Protein 1O75 (pdb70)

Secondary structure (DSSP, 8-state):
-EEEEEEEEEHHHHHHHHHT--TGGG------SSSS-EEEE--SHHHHHHTTTEEEEEEEEEEEEEEEEE-TTS-EEEEEEEEEEEEEEEEE-EEEEEE-TTSPEEEEE-TTSB-PPTT-SEEEETTEEEEEEEEEEEEEEEEEEEEEGGGHHHHHHHH--EE-TT--TT-TTBEEEEETTEEPPPBP-----TT-EEEEEEESS---STT-SEEEEEEEEETTSPPPPHHHHHHHHTTEEEEEEEE-TT-TTS-S--EEE---BTTTEE--SSSS-EEEEEE-TTSGGGTT--SEEEEEEEEETTS--EEEEEEEPPPP-S--EEEEEEEEEEEESS-TTTTTTEEEEEEETTS--SEEEEEE-SEEEEEEEEE-TT-EEEEEEE-SSS--EEEEEE-/-EEEEEEEEEHHHHHHHHHT--TGGG----TT----SSSS-EEEE--SHHHHHHTTTEEEEEEEEEEEEEEEEE-TTS-EEEEEEEEEEEEEEEEE-EEEEEE-TTSPEEEEE-TTSB-PPTT--EEEETTEEEEEEEEEEEEEEEEEEEEEGGGHHHHHHHS--EE-TT--TT-TTBEEEEETTEEPPPBP-----TT-EEEEEEEEESSSSTT-SEEEEEEEEETTSPPPPHHHHHHHHTTEEEEEEEE-TT-TTS-S--EEE---BTTTEE--SSSS-EEEEEE-TTSGGGTT--SEEEEEEEEETTS--EEEEEEEPPP--S--EEEEETTEEEEESS-SGGGTT-EEEEEETTS-EEEEEEE--SEEEE-SS---TT--EEEEEE-SSS--EEEEE-

Structure (mmCIF, N/CA/C/O backbone):
data_1O75
#
_entry.id   1O75
#
_cell.length_a   128.931
_cell.length_b   128.931
_cell.length_c   151.161
_cell.angle_alpha   90.00
_cell.angle_beta   90.00
_cell.angle_gamma   120.00
#
_symmetry.space_group_name_H-M   'P 32 2 1'
#
loop_
_entity.id
_entity.type
_entity.pdbx_description
1 polymer '47 KDA MEMBRANE ANTIGEN'
2 branched 2,3-di-O-sulfo-alpha-D-glucopyranose-(1-6)-2,3-di-O-sulfo-alpha-D-glucopyranose
3 non-polymer XENON
4 water water
#
loop_
_atom_site.group_PDB
_atom_site.id
_atom_site.type_symbol
_atom_site.label_atom_id
_atom_site.label_alt_id
_atom_site.label_comp_id
_atom_site.label_asym_id
_atom_site.label_entity_id
_atom_site.label_seq_id
_atom_site.pdbx_PDB_ins_code
_atom_site.Cartn_x
_atom_site.Cartn_y
_atom_site.Cartn_z
_atom_site.occupancy
_atom_site.B_iso_or_equiv
_atom_site.auth_seq_id
_atom_site.auth_comp_id
_atom_site.auth_asym_id
_atom_site.auth_atom_id
_atom_site.pdbx_PDB_model_num
ATOM 1 N N . GLU A 1 7 ? 85.815 46.404 -13.538 1.00 63.08 7 GLU A N 1
ATOM 2 C CA . GLU A 1 7 ? 85.922 45.891 -12.142 1.00 62.86 7 GLU A CA 1
ATOM 3 C C . GLU A 1 7 ? 86.578 46.904 -11.189 1.00 60.81 7 GLU A C 1
ATOM 4 O O . GLU A 1 7 ? 86.325 48.114 -11.296 1.00 61.47 7 GLU A O 1
ATOM 10 N N . THR A 1 8 ? 87.404 46.415 -10.262 1.00 56.29 8 THR A N 1
ATOM 11 C CA . THR A 1 8 ? 88.064 47.288 -9.282 1.00 52.94 8 THR A CA 1
ATOM 12 C C . THR A 1 8 ? 89.503 46.869 -8.997 1.00 49.72 8 THR A C 1
ATOM 13 O O . THR A 1 8 ? 89.771 45.691 -8.776 1.00 48.77 8 THR A O 1
ATOM 17 N N . SER A 1 9 ? 90.428 47.827 -9.010 1.00 47.31 9 SER A N 1
ATOM 18 C CA . SER A 1 9 ? 91.817 47.496 -8.709 1.00 47.30 9 SER A CA 1
ATOM 19 C C . SER A 1 9 ? 92.230 48.072 -7.344 1.00 45.53 9 SER A C 1
ATOM 20 O O . SER A 1 9 ? 91.695 49.090 -6.889 1.00 44.14 9 SER A O 1
ATOM 23 N N . TYR A 1 10 ? 93.174 47.399 -6.697 1.00 43.33 10 TYR A N 1
ATOM 24 C CA . TYR A 1 10 ? 93.649 47.792 -5.376 1.00 41.92 10 TYR A CA 1
ATOM 25 C C . TYR A 1 10 ? 95.152 48.038 -5.328 1.00 40.83 10 TYR A C 1
ATOM 26 O O . TYR A 1 10 ? 95.934 47.297 -5.936 1.00 40.09 10 TYR A O 1
ATOM 35 N N . GLY A 1 11 ? 95.543 49.064 -4.580 1.00 36.72 11 GLY A N 1
ATOM 36 C CA . GLY A 1 11 ? 96.949 49.387 -4.430 1.00 36.48 11 GLY A CA 1
ATOM 37 C C . GLY A 1 11 ? 97.161 50.613 -3.563 1.00 35.82 11 GLY A C 1
ATOM 38 O O . GLY A 1 11 ? 96.362 50.895 -2.655 1.00 35.51 11 GLY A O 1
ATOM 39 N N . TYR A 1 12 ? 98.242 51.337 -3.840 1.00 34.65 12 TYR A N 1
ATOM 40 C CA . TYR A 1 12 ? 98.585 52.540 -3.104 1.00 34.26 12 TYR A CA 1
ATOM 41 C C . TYR A 1 12 ? 98.616 53.736 -4.019 1.00 33.46 12 TYR A C 1
ATOM 42 O O . TYR A 1 12 ? 99.006 53.640 -5.184 1.00 35.97 12 TYR A O 1
ATOM 51 N N . ALA A 1 13 ? 98.220 54.874 -3.474 1.00 33.12 13 ALA A N 1
ATOM 52 C CA . ALA A 1 13 ? 98.183 56.125 -4.206 1.00 33.63 13 ALA A CA 1
ATOM 53 C C . ALA A 1 13 ? 98.715 57.211 -3.310 1.00 32.44 13 ALA A C 1
ATOM 54 O O . ALA A 1 13 ? 98.678 57.109 -2.078 1.00 30.24 13 ALA A O 1
ATOM 56 N N . THR A 1 14 ? 99.185 58.272 -3.944 1.00 33.18 14 THR A N 1
ATOM 57 C CA . THR A 1 14 ? 99.745 59.408 -3.243 1.00 31.48 14 THR A CA 1
ATOM 58 C C . THR A 1 14 ? 98.689 60.492 -3.202 1.00 32.84 14 THR A C 1
ATOM 59 O O . THR A 1 14 ? 98.219 60.929 -4.244 1.00 32.51 14 THR A O 1
ATOM 63 N N . LEU A 1 15 ? 98.302 60.898 -1.992 1.00 31.11 15 LEU A N 1
ATOM 64 C CA . LEU A 1 15 ? 97.306 61.943 -1.813 1.00 32.03 15 LEU A CA 1
ATOM 65 C C . LEU A 1 15 ? 97.864 63.080 -0.966 1.00 31.44 15 LEU A C 1
ATOM 66 O O . LEU A 1 15 ? 98.596 62.851 0.002 1.00 32.58 15 LEU A O 1
ATOM 71 N N . SER A 1 16 ? 97.489 64.301 -1.307 1.00 29.42 16 SER A N 1
ATOM 72 C CA . SER A 1 16 ? 97.896 65.446 -0.538 1.00 30.66 16 SER A CA 1
ATOM 73 C C . SER A 1 16 ? 97.118 65.358 0.776 1.00 31.93 16 SER A C 1
ATOM 74 O O . SER A 1 16 ? 96.179 64.554 0.900 1.00 27.68 16 SER A O 1
ATOM 77 N N . TYR A 1 17 ? 97.501 66.189 1.742 1.00 30.49 17 TYR A N 1
ATOM 78 C CA . TYR A 1 17 ? 96.821 66.210 3.021 1.00 31.35 17 TYR A CA 1
ATOM 79 C C . TYR A 1 17 ? 95.345 66.565 2.824 1.00 31.93 17 TYR A C 1
ATOM 80 O O . TYR A 1 17 ? 94.482 65.961 3.459 1.00 33.29 17 TYR A O 1
ATOM 89 N N . ALA A 1 18 ? 95.066 67.534 1.952 1.00 30.18 18 ALA A N 1
ATOM 90 C CA . ALA A 1 18 ? 93.687 67.946 1.680 1.00 30.02 18 ALA A CA 1
ATOM 91 C C . ALA A 1 18 ? 92.890 66.837 0.969 1.00 30.86 18 ALA A C 1
ATOM 92 O O . ALA A 1 18 ? 91.713 66.600 1.296 1.00 31.62 18 ALA A O 1
ATOM 94 N N . ASP A 1 19 ? 93.509 66.138 0.022 1.00 30.27 19 ASP A N 1
ATOM 95 C CA . ASP A 1 19 ? 92.805 65.053 -0.656 1.00 31.98 19 ASP A CA 1
ATOM 96 C C . ASP A 1 19 ? 92.517 63.898 0.307 1.00 33.77 19 ASP A C 1
ATOM 97 O O . ASP A 1 19 ? 91.513 63.181 0.161 1.00 32.99 19 ASP A O 1
ATOM 102 N N . TYR A 1 20 ? 93.404 63.699 1.284 1.00 30.09 20 TYR A N 1
ATOM 103 C CA . TYR A 1 20 ? 93.209 62.614 2.226 1.00 28.49 20 TYR A CA 1
ATOM 104 C C . TYR A 1 20 ? 92.106 62.946 3.228 1.00 27.81 20 TYR A C 1
ATOM 105 O O . TYR A 1 20 ? 91.240 62.117 3.515 1.00 28.68 20 TYR A O 1
ATOM 114 N N . TRP A 1 21 ? 92.147 64.152 3.772 1.00 27.57 21 TRP A N 1
ATOM 115 C CA . TRP A 1 21 ? 91.174 64.515 4.784 1.00 28.07 21 TRP A CA 1
ATOM 116 C C . TRP A 1 21 ? 89.787 64.925 4.301 1.00 28.63 21 TRP A C 1
ATOM 117 O O . TRP A 1 21 ? 88.852 64.903 5.091 1.00 28.15 21 TRP A O 1
ATOM 128 N N . ALA A 1 22 ? 89.643 65.248 3.018 1.00 28.69 22 ALA A N 1
ATOM 129 C CA . ALA A 1 22 ? 88.343 65.678 2.499 1.00 31.26 22 ALA A CA 1
ATOM 130 C C . ALA A 1 22 ? 87.264 64.649 2.817 1.00 31.90 22 ALA A C 1
ATOM 131 O O . ALA A 1 22 ? 86.218 64.984 3.373 1.00 31.68 22 ALA A O 1
ATOM 133 N N . GLY A 1 23 ? 87.535 63.401 2.445 1.00 32.21 23 GLY A N 1
ATOM 134 C CA . GLY A 1 23 ? 86.597 62.323 2.687 1.00 31.85 23 GLY A CA 1
ATOM 135 C C . GLY A 1 23 ? 86.440 62.022 4.167 1.00 33.47 23 GLY A C 1
ATOM 136 O O . GLY A 1 23 ? 85.336 61.696 4.631 1.00 33.45 23 GLY A O 1
ATOM 137 N N . GLU A 1 24 ? 87.529 62.122 4.923 1.00 29.91 24 GLU A N 1
ATOM 138 C CA . GLU A 1 24 ? 87.452 61.830 6.355 1.00 29.88 24 GLU A CA 1
ATOM 139 C C . GLU A 1 24 ? 86.577 62.817 7.115 1.00 29.32 24 GLU A C 1
ATOM 140 O O . GLU A 1 24 ? 85.924 62.440 8.082 1.00 29.64 24 GLU A O 1
ATOM 146 N N . LEU A 1 25 ? 86.574 64.072 6.677 1.00 28.60 25 LEU A N 1
ATOM 147 C CA . LEU A 1 25 ? 85.817 65.127 7.348 1.00 28.50 25 LEU A CA 1
ATOM 148 C C . LEU A 1 25 ? 84.521 65.511 6.602 1.00 29.00 25 LEU A C 1
ATOM 149 O O . LEU A 1 25 ? 83.810 66.427 7.016 1.00 29.38 25 LEU A O 1
ATOM 154 N N . GLY A 1 26 ? 84.225 64.813 5.510 1.00 28.42 26 GLY A N 1
ATOM 155 C CA . GLY A 1 26 ? 83.033 65.135 4.747 1.00 32.82 26 GLY A CA 1
ATOM 156 C C . GLY A 1 26 ? 83.060 66.564 4.237 1.00 34.27 26 GLY A C 1
ATOM 157 O O . GLY A 1 26 ? 82.069 67.303 4.330 1.00 32.90 26 GLY A O 1
ATOM 158 N N . GLN A 1 27 ? 84.215 66.971 3.720 1.00 34.14 27 GLN A N 1
ATOM 159 C CA . GLN A 1 27 ? 84.375 68.307 3.170 1.00 34.06 27 GLN A CA 1
ATOM 160 C C . GLN A 1 27 ? 84.878 68.100 1.744 1.00 34.85 27 GLN A C 1
ATOM 161 O O . GLN A 1 27 ? 84.766 67.003 1.204 1.00 36.68 27 GLN A O 1
ATOM 167 N N . SER A 1 28 ? 85.420 69.147 1.139 1.00 34.67 28 SER A N 1
ATOM 168 C CA . SER A 1 28 ? 85.971 69.065 -0.221 1.00 35.80 28 SER A CA 1
ATOM 169 C C . SER A 1 28 ? 87.441 69.489 -0.138 1.00 36.78 28 SER A C 1
ATOM 170 O O . SER A 1 28 ? 87.845 70.204 0.783 1.00 34.02 28 SER A O 1
ATOM 173 N N . ARG A 1 29 ? 88.233 69.057 -1.110 1.00 37.33 29 ARG A N 1
ATOM 174 C CA . ARG A 1 29 ? 89.637 69.423 -1.124 1.00 38.97 29 ARG A CA 1
ATOM 175 C C . ARG A 1 29 ? 89.768 70.944 -1.053 1.00 37.73 29 ARG A C 1
ATOM 176 O O . ARG A 1 29 ? 90.491 71.480 -0.222 1.00 37.40 29 ARG A O 1
ATOM 184 N N . ASP A 1 30 ? 89.038 71.647 -1.904 1.00 38.50 30 ASP A N 1
ATOM 185 C CA . ASP A 1 30 ? 89.124 73.100 -1.929 1.00 40.98 30 ASP A CA 1
ATOM 186 C C . ASP A 1 30 ? 88.841 73.772 -0.589 1.00 40.76 30 ASP A C 1
ATOM 187 O O . ASP A 1 30 ? 89.463 74.778 -0.244 1.00 40.76 30 ASP A O 1
ATOM 192 N N . VAL A 1 31 ? 87.906 73.232 0.181 1.00 38.92 31 VAL A N 1
ATOM 193 C CA . VAL A 1 31 ? 87.607 73.831 1.480 1.00 39.55 31 VAL A CA 1
ATOM 194 C C . VAL A 1 31 ? 88.769 73.616 2.452 1.00 38.47 31 VAL A C 1
ATOM 195 O O . VAL A 1 31 ? 89.012 74.440 3.333 1.00 40.29 31 VAL A O 1
ATOM 199 N N . LEU A 1 32 ? 89.486 72.508 2.285 1.00 35.21 32 LEU A N 1
ATOM 200 C CA . LEU A 1 32 ? 90.619 72.190 3.163 1.00 36.65 32 LEU A CA 1
ATOM 201 C C . LEU A 1 32 ? 91.957 72.857 2.756 1.00 39.99 32 LEU A C 1
ATOM 202 O O . LEU A 1 32 ? 92.985 72.649 3.410 1.00 38.68 32 LEU A O 1
ATOM 207 N N . LEU A 1 33 ? 91.940 73.633 1.673 1.00 43.66 33 LEU A N 1
ATOM 208 C CA . LEU A 1 33 ? 93.132 74.365 1.217 1.00 48.53 33 LEU A CA 1
ATOM 209 C C . LEU A 1 33 ? 92.890 75.849 1.489 1.00 51.77 33 LEU A C 1
ATOM 210 O O . LEU A 1 33 ? 92.015 76.454 0.878 1.00 55.68 33 LEU A O 1
ATOM 215 N N . ALA A 1 34 ? 93.646 76.448 2.399 1.00 54.87 34 ALA A N 1
ATOM 216 C CA . ALA A 1 34 ? 93.445 77.869 2.695 1.00 57.40 34 ALA A CA 1
ATOM 217 C C . ALA A 1 34 ? 94.496 78.442 3.645 1.00 58.91 34 ALA A C 1
ATOM 218 O O . ALA A 1 34 ? 95.618 77.937 3.732 1.00 61.19 34 ALA A O 1
ATOM 220 N N . ASP A 1 44 ? 106.620 81.180 11.034 1.00 74.02 44 ASP A N 1
ATOM 221 C CA . ASP A 1 44 ? 107.352 79.936 11.272 1.00 74.73 44 ASP A CA 1
ATOM 222 C C . ASP A 1 44 ? 106.385 78.788 11.574 1.00 73.15 44 ASP A C 1
ATOM 223 O O . ASP A 1 44 ? 106.684 77.610 11.339 1.00 74.49 44 ASP A O 1
ATOM 228 N N . LEU A 1 45 ? 105.223 79.153 12.097 1.00 70.70 45 LEU A N 1
ATOM 229 C CA . LEU A 1 45 ? 104.200 78.190 12.466 1.00 68.44 45 LEU A CA 1
ATOM 230 C C . LEU A 1 45 ? 103.228 77.949 11.305 1.00 66.16 45 LEU A C 1
ATOM 231 O O . LEU A 1 45 ? 103.075 78.800 10.423 1.00 66.20 45 LEU A O 1
ATOM 236 N N A ASP A 1 46 ? 102.586 76.779 11.304 0.54 64.72 46 ASP A N 1
ATOM 237 N N B ASP A 1 46 ? 102.581 76.788 11.324 0.46 64.71 46 ASP A N 1
ATOM 238 C CA A ASP A 1 46 ? 101.624 76.406 10.262 0.54 61.92 46 ASP A CA 1
ATOM 239 C CA B ASP A 1 46 ? 101.630 76.397 10.290 0.46 62.05 46 ASP A CA 1
ATOM 240 C C A ASP A 1 46 ? 100.223 76.373 10.860 0.54 60.36 46 ASP A C 1
ATOM 241 C C B ASP A 1 46 ? 100.224 76.370 10.878 0.46 60.45 46 ASP A C 1
ATOM 242 O O A ASP A 1 46 ? 99.720 75.308 11.228 0.54 59.72 46 ASP A O 1
ATOM 243 O O B ASP A 1 46 ? 99.717 75.310 11.254 0.46 59.97 46 ASP A O 1
ATOM 252 N N . ALA A 1 47 ? 99.597 77.543 10.944 1.00 58.58 47 ALA A N 1
ATOM 253 C CA . ALA A 1 47 ? 98.258 77.679 11.513 1.00 54.71 47 ALA A CA 1
ATOM 254 C C . ALA A 1 47 ? 97.091 77.729 10.535 1.00 51.07 47 ALA A C 1
ATOM 255 O O . ALA A 1 47 ? 96.027 78.235 10.875 1.00 50.88 47 ALA A O 1
ATOM 257 N N . GLY A 1 48 ? 97.270 77.204 9.331 1.00 47.92 48 GLY A N 1
ATOM 258 C CA . GLY A 1 48 ? 96.181 77.244 8.3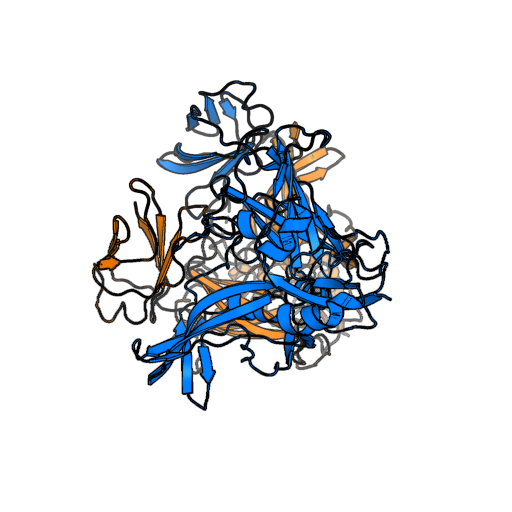79 1.00 44.08 48 GLY A CA 1
ATOM 259 C C . GLY A 1 48 ? 95.367 75.964 8.358 1.00 42.35 48 GLY A C 1
ATOM 260 O O . GLY A 1 48 ? 95.093 75.359 9.400 1.00 41.82 48 GLY A O 1
ATOM 261 N N . MET A 1 49 ? 94.967 75.565 7.160 1.00 38.86 49 MET A N 1
ATOM 262 C CA . MET A 1 49 ? 94.201 74.356 6.974 1.00 39.20 49 MET A CA 1
ATOM 263 C C . MET A 1 49 ? 95.135 73.227 6.561 1.00 37.99 49 MET A C 1
ATOM 264 O O . MET A 1 49 ? 96.105 72.941 7.269 1.00 39.47 49 MET A O 1
ATOM 269 N N . PHE A 1 50 ? 94.889 72.605 5.416 1.00 35.85 50 PHE A N 1
ATOM 270 C CA . PHE A 1 50 ? 95.731 71.484 5.013 1.00 36.56 50 PHE A CA 1
ATOM 271 C C . PHE A 1 50 ? 96.691 71.700 3.860 1.00 36.80 50 PHE A C 1
ATOM 272 O O . PHE A 1 50 ? 97.082 70.752 3.185 1.00 35.32 50 PHE A O 1
ATOM 280 N N . ASP A 1 51 ? 97.069 72.951 3.644 1.00 40.51 51 ASP A N 1
ATOM 281 C CA . ASP A 1 51 ? 98.028 73.292 2.600 1.00 44.98 51 ASP A CA 1
ATOM 282 C C . ASP A 1 51 ? 99.357 72.634 3.011 1.00 45.29 51 ASP A C 1
ATOM 283 O O . ASP A 1 51 ? 99.580 72.347 4.194 1.00 46.18 51 ASP A O 1
ATOM 288 N N . ALA A 1 52 ? 100.237 72.391 2.048 1.00 45.19 52 ALA A N 1
ATOM 289 C CA . ALA A 1 52 ? 101.521 71.754 2.345 1.00 46.47 52 ALA A CA 1
ATOM 290 C C . ALA A 1 52 ? 102.258 72.345 3.564 1.00 48.18 52 ALA A C 1
ATOM 291 O O . ALA A 1 52 ? 102.268 73.563 3.769 1.00 47.88 52 ALA A O 1
ATOM 293 N N . VAL A 1 53 ? 102.865 71.469 4.371 1.00 48.83 53 VAL A N 1
ATOM 294 C CA . VAL A 1 53 ? 103.625 71.890 5.550 1.00 52.19 53 VAL A CA 1
ATOM 295 C C . VAL A 1 53 ? 105.012 72.379 5.114 1.00 54.35 53 VAL A C 1
ATOM 296 O O . VAL A 1 53 ? 105.877 71.570 4.767 1.00 52.81 53 VAL A O 1
ATOM 300 N N A SER A 1 54 ? 105.205 73.696 5.121 0.58 55.48 54 SER A N 1
ATOM 301 N N B SER A 1 54 ? 105.209 73.693 5.128 0.42 55.46 54 SER A N 1
ATOM 302 C CA A SER A 1 54 ? 106.485 74.290 4.744 0.58 57.84 54 SER A CA 1
ATOM 303 C CA B SER A 1 54 ? 106.491 74.280 4.753 0.42 57.61 54 SER A CA 1
ATOM 304 C C A SER A 1 54 ? 107.246 74.645 6.019 0.58 58.85 54 SER A C 1
ATOM 305 C C B SER A 1 54 ? 107.248 74.632 6.025 0.42 58.64 54 SER A C 1
ATOM 306 O O A SER A 1 54 ? 106.645 74.970 7.048 0.58 59.42 54 SER A O 1
ATOM 307 O O B SER A 1 54 ? 106.645 74.940 7.057 0.42 59.12 54 SER A O 1
ATOM 312 N N . ARG A 1 55 ? 108.570 74.588 5.956 1.00 58.66 55 ARG A N 1
ATOM 313 C CA . ARG A 1 55 ? 109.366 74.879 7.126 1.00 59.60 55 ARG A CA 1
ATOM 314 C C . ARG A 1 55 ? 110.808 75.165 6.735 1.00 58.87 55 ARG A C 1
ATOM 315 O O . ARG A 1 55 ? 111.350 74.550 5.819 1.00 54.93 55 ARG A O 1
ATOM 323 N N . ALA A 1 56 ? 111.413 76.128 7.410 1.00 58.47 56 ALA A N 1
ATOM 324 C CA . ALA A 1 56 ? 112.806 76.421 7.161 1.00 61.19 56 ALA A CA 1
ATOM 325 C C . ALA A 1 56 ? 113.429 75.435 8.133 1.00 63.21 56 ALA A C 1
ATOM 326 O O . ALA A 1 56 ? 113.061 75.418 9.310 1.00 64.44 56 ALA A O 1
ATOM 328 N N . THR A 1 57 ? 114.314 74.571 7.648 1.00 65.01 57 THR A N 1
ATOM 329 C CA . THR A 1 57 ? 114.959 73.604 8.531 1.00 66.45 57 THR A CA 1
ATOM 330 C C . THR A 1 57 ? 116.318 73.142 8.057 1.00 65.61 57 THR A C 1
ATOM 331 O O . THR A 1 57 ? 116.819 73.552 7.009 1.00 64.83 57 THR A O 1
ATOM 335 N N . HIS A 1 58 ? 116.868 72.252 8.874 1.00 65.47 58 HIS A N 1
ATOM 336 C CA . HIS A 1 58 ? 118.168 71.617 8.724 1.00 64.79 58 HIS A CA 1
ATOM 337 C C . HIS A 1 58 ? 118.084 70.388 7.819 1.00 62.57 58 HIS A C 1
ATOM 338 O O . HIS A 1 58 ? 119.031 70.084 7.093 1.00 62.37 58 HIS A O 1
ATOM 345 N N . GLY A 1 59 ? 116.960 69.674 7.887 1.00 59.72 59 GLY A N 1
ATOM 346 C CA . GLY A 1 59 ? 116.785 68.487 7.066 1.00 55.86 59 GLY A CA 1
ATOM 347 C C . GLY A 1 59 ? 116.642 67.157 7.803 1.00 53.83 59 GLY A C 1
ATOM 348 O O . GLY A 1 59 ? 116.484 66.112 7.165 1.00 52.96 59 GLY A O 1
ATOM 349 N N . HIS A 1 60 ? 116.708 67.170 9.131 1.00 50.96 60 HIS A N 1
ATOM 350 C CA . HIS A 1 60 ? 116.561 65.923 9.885 1.00 48.69 60 HIS A CA 1
ATOM 351 C C . HIS A 1 60 ? 115.124 65.431 9.801 1.00 44.59 60 HIS A C 1
ATOM 352 O O . HIS A 1 60 ? 114.884 64.231 9.736 1.00 41.30 60 HIS A O 1
ATOM 359 N N . GLY A 1 61 ? 114.175 66.372 9.809 1.00 42.04 61 GLY A N 1
ATOM 360 C CA . GLY A 1 61 ? 112.768 66.027 9.684 1.00 37.31 61 GLY A CA 1
ATOM 361 C C . GLY A 1 61 ? 112.521 65.592 8.243 1.00 35.96 61 GLY A C 1
ATOM 362 O O . GLY A 1 61 ? 111.652 64.745 7.966 1.00 33.80 61 GLY A O 1
ATOM 363 N N . ALA A 1 62 ? 113.283 66.162 7.305 1.00 32.53 62 ALA A N 1
ATOM 364 C CA . ALA A 1 62 ? 113.115 65.764 5.909 1.00 31.60 62 ALA A CA 1
ATOM 365 C C . ALA A 1 62 ? 113.516 64.305 5.754 1.00 31.18 62 ALA A C 1
ATOM 366 O O . ALA A 1 62 ? 112.855 63.548 5.034 1.00 31.25 62 ALA A O 1
ATOM 368 N N . PHE A 1 63 ? 114.582 63.897 6.445 1.00 29.81 63 PHE A N 1
ATOM 369 C CA . PHE A 1 63 ? 115.033 62.515 6.367 1.00 30.18 63 PHE A CA 1
ATOM 370 C C . PHE A 1 63 ? 113.948 61.569 6.867 1.00 30.29 63 PHE A C 1
ATOM 371 O O . PHE A 1 63 ? 113.657 60.550 6.240 1.00 30.68 63 PHE A O 1
ATOM 379 N N . ARG A 1 64 ? 113.350 61.908 8.005 1.00 27.86 64 ARG A N 1
ATOM 380 C CA . ARG A 1 64 ? 112.311 61.047 8.570 1.00 28.98 64 ARG A CA 1
ATOM 381 C C . ARG A 1 64 ? 111.078 60.933 7.689 1.00 26.57 64 ARG A C 1
ATOM 382 O O . ARG A 1 64 ? 110.491 59.865 7.572 1.00 30.15 64 ARG A O 1
ATOM 390 N N . GLN A 1 65 ? 110.695 62.035 7.066 1.00 27.96 65 GLN A N 1
ATOM 391 C CA . GLN A 1 65 ? 109.504 62.059 6.222 1.00 28.79 65 GLN A CA 1
ATOM 392 C C . GLN A 1 65 ? 109.617 61.549 4.808 1.00 29.53 65 GLN A C 1
ATOM 393 O O . GLN A 1 65 ? 108.592 61.304 4.166 1.00 25.19 65 GLN A O 1
ATOM 399 N N . GLN A 1 66 ? 110.843 61.390 4.300 1.00 29.30 66 GLN A N 1
ATOM 400 C CA . GLN A 1 66 ? 111.010 60.936 2.916 1.00 30.00 66 GLN A CA 1
ATOM 401 C C . GLN A 1 66 ? 110.524 59.500 2.689 1.00 31.20 66 GLN A C 1
ATOM 402 O O . GLN A 1 66 ? 110.327 59.077 1.546 1.00 31.91 66 GLN A O 1
ATOM 408 N N . PHE A 1 67 ? 110.340 58.743 3.765 1.00 28.96 67 PHE A N 1
ATOM 409 C CA . PHE A 1 67 ? 109.904 57.362 3.622 1.00 29.26 67 PHE A CA 1
ATOM 410 C C . PHE A 1 67 ? 108.404 57.237 3.297 1.00 30.83 67 PHE A C 1
ATOM 411 O O . PHE A 1 67 ? 108.031 56.599 2.300 1.00 31.27 67 PHE A O 1
ATOM 419 N N . GLN A 1 68 ? 107.559 57.887 4.104 1.00 30.49 68 GLN A N 1
ATOM 420 C CA . GLN A 1 68 ? 106.098 57.845 3.925 1.00 28.80 68 GLN A CA 1
ATOM 421 C C . GLN A 1 68 ? 105.421 59.052 3.292 1.00 30.24 68 GLN A C 1
ATOM 422 O O . GLN A 1 68 ? 104.273 58.948 2.861 1.00 30.84 68 GLN A O 1
ATOM 428 N N . TYR A 1 69 ? 106.104 60.197 3.248 1.00 28.67 69 TYR A N 1
ATOM 429 C CA . TYR A 1 69 ? 105.511 61.416 2.737 1.00 29.23 69 TYR A CA 1
ATOM 430 C C . TYR A 1 69 ? 106.132 61.915 1.433 1.00 31.87 69 TYR A C 1
ATOM 431 O O . TYR A 1 69 ? 107.266 61.545 1.083 1.00 29.95 69 TYR A O 1
ATOM 440 N N . ALA A 1 70 ? 105.364 62.741 0.729 1.00 31.53 70 ALA A N 1
ATOM 441 C CA . ALA A 1 70 ? 105.770 63.342 -0.533 1.00 32.40 70 ALA A CA 1
ATOM 442 C C . ALA A 1 70 ? 106.497 64.597 -0.078 1.00 32.43 70 ALA A C 1
ATOM 443 O O . ALA A 1 70 ? 105.869 65.583 0.319 1.00 31.04 70 ALA A O 1
ATOM 445 N N . VAL A 1 71 ? 107.827 64.544 -0.119 1.00 32.96 71 VAL A N 1
ATOM 446 C CA . VAL A 1 71 ? 108.657 65.643 0.354 1.00 30.66 71 VAL A CA 1
ATOM 447 C C . VAL A 1 71 ? 109.482 66.348 -0.726 1.00 32.65 71 VAL A C 1
ATOM 448 O O . VAL A 1 71 ? 109.990 65.703 -1.643 1.00 29.52 71 VAL A O 1
ATOM 452 N N . GLU A 1 72 ? 109.607 67.666 -0.590 1.00 32.50 72 GLU A N 1
ATOM 453 C CA . GLU A 1 72 ? 110.462 68.462 -1.469 1.00 34.99 72 GLU A CA 1
ATOM 454 C C . GLU A 1 72 ? 111.380 69.274 -0.568 1.00 35.48 72 GLU A C 1
ATOM 455 O O . GLU A 1 72 ? 110.936 69.813 0.463 1.00 34.79 72 GLU A O 1
ATOM 461 N N . VAL A 1 73 ? 112.657 69.365 -0.948 1.00 36.08 73 VAL A N 1
ATOM 462 C CA . VAL A 1 73 ? 113.619 70.146 -0.183 1.00 34.68 73 VAL A CA 1
ATOM 463 C C . VAL A 1 73 ? 114.316 71.163 -1.098 1.00 36.03 73 VAL A C 1
ATOM 464 O O . VAL A 1 73 ? 114.546 70.904 -2.285 1.00 36.08 73 VAL A O 1
ATOM 468 N N . LEU A 1 74 ? 114.604 72.330 -0.542 1.00 34.84 74 LEU A N 1
ATOM 469 C CA . LEU A 1 74 ? 115.289 73.403 -1.272 1.00 36.95 74 LEU A CA 1
ATOM 470 C C . LEU A 1 74 ? 116.662 73.554 -0.609 1.00 36.23 74 LEU A C 1
ATOM 471 O O . LEU A 1 74 ? 116.768 73.461 0.617 1.00 34.53 74 LEU A O 1
ATOM 476 N N . GLY A 1 75 ? 117.704 73.784 -1.407 1.00 35.14 75 GLY A N 1
ATOM 477 C CA . GLY A 1 75 ? 119.037 73.944 -0.837 1.00 34.93 75 GLY A CA 1
ATOM 478 C C . GLY A 1 75 ? 119.858 75.011 -1.564 1.00 36.27 75 GLY A C 1
ATOM 479 O O . GLY A 1 75 ? 119.502 75.387 -2.685 1.00 34.50 75 GLY A O 1
ATOM 480 N N . GLU A 1 76 ? 120.921 75.505 -0.916 1.00 35.49 76 GLU A N 1
ATOM 481 C CA . GLU A 1 76 ? 121.820 76.527 -1.490 1.00 35.55 76 GLU A CA 1
ATOM 482 C C . GLU A 1 76 ? 123.151 75.856 -1.821 1.00 35.45 76 GLU A C 1
ATOM 483 O O . GLU A 1 76 ? 123.637 75.053 -1.037 1.00 32.43 76 GLU A O 1
ATOM 489 N N . LYS A 1 77 ? 123.761 76.211 -2.950 1.00 35.69 77 LYS A N 1
ATOM 490 C CA . LYS A 1 77 ? 125.009 75.557 -3.352 1.00 35.67 77 LYS A CA 1
ATOM 491 C C . LYS A 1 77 ? 126.116 75.730 -2.322 1.00 32.63 77 LYS A C 1
ATOM 492 O O . LYS A 1 77 ? 126.355 76.814 -1.821 1.00 34.10 77 LYS A O 1
ATOM 498 N N . VAL A 1 78 ? 126.765 74.626 -1.986 1.00 32.56 78 VAL A N 1
ATOM 499 C CA . VAL A 1 78 ? 127.850 74.646 -1.018 1.00 31.63 78 VAL A CA 1
ATOM 500 C C . VAL A 1 78 ? 129.150 75.030 -1.739 1.00 32.51 78 VAL A C 1
ATOM 501 O O . VAL A 1 78 ? 129.471 74.447 -2.767 1.00 32.58 78 VAL A O 1
ATOM 505 N N . LEU A 1 79 ? 129.882 75.998 -1.202 1.00 34.28 79 LEU A N 1
ATOM 506 C CA . LEU A 1 79 ? 131.168 76.407 -1.788 1.00 35.76 79 LEU A CA 1
ATOM 507 C C . LEU A 1 79 ? 132.295 75.747 -0.970 1.00 37.11 79 LEU A C 1
ATOM 508 O O . LEU A 1 79 ? 133.323 75.348 -1.513 1.00 35.53 79 LEU A O 1
ATOM 513 N N . SER A 1 80 ? 132.081 75.645 0.340 1.00 37.10 80 SER A N 1
ATOM 514 C CA . SER A 1 80 ? 133.019 74.976 1.244 1.00 39.52 80 SER A CA 1
ATOM 515 C C . SER A 1 80 ? 132.283 74.632 2.538 1.00 40.83 80 SER A C 1
ATOM 516 O O . SER A 1 80 ? 131.294 75.286 2.898 1.00 40.07 80 SER A O 1
ATOM 519 N N . LYS A 1 81 ? 132.773 73.620 3.241 1.00 41.05 81 LYS A N 1
ATOM 520 C CA . LYS A 1 81 ? 132.159 73.222 4.498 1.00 42.78 81 LYS A CA 1
ATOM 521 C C . LYS A 1 81 ? 133.218 72.667 5.440 1.00 45.45 81 LYS A C 1
ATOM 522 O O . LYS A 1 81 ? 134.324 72.311 5.016 1.00 44.23 81 LYS A O 1
ATOM 528 N N . GLN A 1 82 ? 132.878 72.592 6.721 1.00 48.08 82 GLN A N 1
ATOM 529 C CA . GLN A 1 82 ? 133.810 72.063 7.713 1.00 51.99 82 GLN A CA 1
ATOM 530 C C . GLN A 1 82 ? 133.027 71.369 8.826 1.00 52.38 82 GLN A C 1
ATOM 531 O O . GLN A 1 82 ? 132.059 71.925 9.352 1.00 52.08 82 GLN A O 1
ATOM 537 N N . GLU A 1 83 ? 133.427 70.148 9.167 1.00 52.50 83 GLU A N 1
ATOM 538 C CA . GLU A 1 83 ? 132.751 69.422 10.232 1.00 52.01 83 GLU A CA 1
ATOM 539 C C . GLU A 1 83 ? 133.385 69.813 11.562 1.00 52.52 83 GLU A C 1
ATOM 540 O O . GLU A 1 83 ? 134.594 69.688 11.747 1.00 51.73 83 GLU A O 1
ATOM 546 N N . THR A 1 84 ? 132.563 70.312 12.478 1.00 51.10 84 THR A N 1
ATOM 547 C CA . THR A 1 84 ? 133.048 70.726 13.778 1.00 52.41 84 THR A CA 1
ATOM 548 C C . THR A 1 84 ? 132.435 69.882 14.884 1.00 50.89 84 THR A C 1
ATOM 549 O O . THR A 1 84 ? 131.354 69.310 14.736 1.00 50.84 84 THR A O 1
ATOM 553 N N . GLU A 1 85 ? 133.154 69.782 15.988 1.00 50.01 85 GLU A N 1
ATOM 554 C CA . GLU A 1 85 ? 132.674 69.023 17.124 1.00 49.19 85 GLU A CA 1
ATOM 555 C C . GLU A 1 85 ? 132.601 70.029 18.259 1.00 47.26 85 GLU A C 1
ATOM 556 O O . GLU A 1 85 ? 133.531 70.813 18.450 1.00 46.95 85 GLU A O 1
ATOM 562 N N . ASP A 1 86 ? 131.504 70.035 19.004 1.00 44.24 86 ASP A N 1
ATOM 563 C CA . ASP A 1 86 ? 131.395 70.997 20.096 1.00 42.02 86 ASP A CA 1
ATOM 564 C C . ASP A 1 86 ? 131.834 70.381 21.427 1.00 41.93 86 ASP A C 1
ATOM 565 O O . ASP A 1 86 ? 132.294 69.233 21.468 1.00 38.12 86 ASP A O 1
ATOM 570 N N . SER A 1 87 ? 131.689 71.143 22.510 1.00 40.91 87 SER A N 1
ATOM 571 C CA . SER A 1 87 ? 132.096 70.680 23.828 1.00 41.82 87 SER A CA 1
ATOM 572 C C . SER A 1 87 ? 131.292 69.489 24.377 1.00 42.65 87 SER A C 1
ATOM 573 O O . SER A 1 87 ? 131.677 68.911 25.396 1.00 44.29 87 SER A O 1
ATOM 576 N N . ARG A 1 88 ? 130.182 69.148 23.723 1.00 42.84 88 ARG A N 1
ATOM 577 C CA . ARG A 1 88 ? 129.348 68.005 24.122 1.00 43.46 88 ARG A CA 1
ATOM 578 C C . ARG A 1 88 ? 129.807 66.754 23.374 1.00 43.55 88 ARG A C 1
ATOM 579 O O . ARG A 1 88 ? 129.387 65.646 23.698 1.00 43.07 88 ARG A O 1
ATOM 587 N N . GLY A 1 89 ? 130.656 66.946 22.366 1.00 43.51 89 GLY A N 1
ATOM 588 C CA . GLY A 1 89 ? 131.123 65.831 21.551 1.00 44.65 89 GLY A CA 1
ATOM 589 C C . GLY A 1 89 ? 130.208 65.635 20.339 1.00 45.95 89 GLY A C 1
ATOM 590 O O . GLY A 1 89 ? 130.277 64.623 19.640 1.00 45.91 89 GLY A O 1
ATOM 591 N N . ARG A 1 90 ? 129.319 66.592 20.093 1.00 46.63 90 ARG A N 1
ATOM 592 C CA . ARG A 1 90 ? 128.428 66.475 18.952 1.00 49.46 90 ARG A CA 1
ATOM 593 C C . ARG A 1 90 ? 129.110 67.067 17.730 1.00 48.99 90 ARG A C 1
ATOM 594 O O . ARG A 1 90 ? 129.829 68.059 17.827 1.00 47.14 90 ARG A O 1
ATOM 602 N N . LYS A 1 91 ? 128.895 66.433 16.582 1.00 51.13 91 LYS A N 1
ATOM 603 C CA . LYS A 1 91 ? 129.491 66.892 15.335 1.00 52.47 91 LYS A CA 1
ATOM 604 C C . LYS A 1 91 ? 128.443 67.502 14.429 1.00 53.18 91 LYS A C 1
ATOM 605 O O . LYS A 1 91 ? 127.324 67.005 14.318 1.00 53.72 91 LYS A O 1
ATOM 611 N N . LYS A 1 92 ? 128.825 68.590 13.779 1.00 54.08 92 LYS A N 1
ATOM 612 C CA . LYS A 1 92 ? 127.929 69.317 12.906 1.00 54.54 92 LYS A CA 1
ATOM 613 C C . LYS A 1 92 ? 128.699 69.849 11.697 1.00 52.82 92 LYS A C 1
ATOM 614 O O . LYS A 1 92 ? 129.890 70.152 11.793 1.00 50.40 92 LYS A O 1
ATOM 620 N N . TRP A 1 93 ? 128.023 69.940 10.556 1.00 51.67 93 TRP A N 1
ATOM 621 C CA . TRP A 1 93 ? 128.650 70.487 9.363 1.00 50.69 93 TRP A CA 1
ATOM 622 C C . TRP A 1 93 ? 128.275 71.959 9.264 1.00 50.26 93 TRP A C 1
ATOM 623 O O . TRP A 1 93 ? 127.107 72.320 9.415 1.00 49.01 93 TRP A O 1
ATOM 634 N N . GLU A 1 94 ? 129.275 72.799 9.029 1.00 49.91 94 GLU A N 1
ATOM 635 C CA . GLU A 1 94 ? 129.081 74.234 8.869 1.00 50.46 94 GLU A CA 1
ATOM 636 C C . GLU A 1 94 ? 129.314 74.450 7.374 1.00 48.50 94 GLU A C 1
ATOM 637 O O . GLU A 1 94 ? 130.303 73.959 6.831 1.00 47.64 94 GLU A O 1
ATOM 643 N N . TYR A 1 95 ? 128.421 75.172 6.710 1.00 44.42 95 TYR A N 1
ATOM 644 C CA . TYR A 1 95 ? 128.580 75.394 5.282 1.00 42.24 95 TYR A CA 1
ATOM 645 C C . TYR A 1 95 ? 128.745 76.859 4.895 1.00 42.64 95 TYR A C 1
ATOM 646 O O . TYR A 1 95 ? 128.210 77.749 5.560 1.00 41.43 95 TYR A O 1
ATOM 655 N N . GLU A 1 96 ? 129.494 77.088 3.812 1.00 40.73 96 GLU A N 1
ATOM 656 C CA . GLU A 1 96 ? 129.663 78.417 3.221 1.00 41.17 96 GLU A CA 1
ATOM 657 C C . GLU A 1 96 ? 128.897 78.192 1.927 1.00 37.82 96 GLU A C 1
ATOM 658 O O . GLU A 1 96 ? 129.224 77.291 1.155 1.00 36.38 96 GLU A O 1
ATOM 664 N N . THR A 1 97 ? 127.868 78.987 1.687 1.00 37.94 97 THR A N 1
ATOM 665 C CA . THR A 1 97 ? 127.063 78.785 0.498 1.00 37.84 97 THR A CA 1
ATOM 666 C C . THR A 1 97 ? 126.837 80.045 -0.322 1.00 38.82 97 THR A C 1
ATOM 667 O O . THR A 1 97 ? 127.117 81.162 0.117 1.00 38.35 97 THR A O 1
ATOM 671 N N . ASP A 1 98 ? 126.326 79.830 -1.528 1.00 38.06 98 ASP A N 1
ATOM 672 C CA . ASP A 1 98 ? 125.975 80.906 -2.436 1.00 39.67 98 ASP A CA 1
ATOM 673 C C . ASP A 1 98 ? 124.447 80.865 -2.449 1.00 39.50 98 ASP A C 1
ATOM 674 O O . ASP A 1 98 ? 123.859 80.061 -3.155 1.00 36.85 98 ASP A O 1
ATOM 679 N N . PRO A 1 99 ? 123.793 81.732 -1.663 1.00 42.61 99 PRO A N 1
ATOM 680 C CA . PRO A 1 99 ? 122.330 81.762 -1.604 1.00 44.46 99 PRO A CA 1
ATOM 681 C C . PRO A 1 99 ? 121.642 82.028 -2.933 1.00 45.27 99 PRO A C 1
ATOM 682 O O . PRO A 1 99 ? 120.453 81.750 -3.078 1.00 46.32 99 PRO A O 1
ATOM 686 N N A SER A 1 100 ? 122.397 82.546 -3.897 0.54 44.79 100 SER A N 1
ATOM 687 N N B SER A 1 100 ? 122.381 82.554 -3.906 0.46 44.56 100 SER A N 1
ATOM 688 C CA A SER A 1 100 ? 121.865 82.869 -5.220 0.54 44.14 100 SER A CA 1
ATOM 689 C CA B SER A 1 100 ? 121.800 82.858 -5.213 0.46 43.62 100 SER A CA 1
ATOM 690 C C A SER A 1 100 ? 121.722 81.637 -6.097 0.54 43.76 100 SER A C 1
ATOM 691 C C B SER A 1 100 ? 121.690 81.621 -6.089 0.46 43.45 100 SER A C 1
ATOM 692 O O A SER A 1 100 ? 121.042 81.669 -7.121 0.54 44.41 100 SER A O 1
ATOM 693 O O B SER A 1 100 ? 121.005 81.637 -7.111 0.46 44.06 100 SER A O 1
ATOM 698 N N . VAL A 1 101 ? 122.370 80.549 -5.702 1.00 42.60 101 VAL A N 1
ATOM 699 C CA . VAL A 1 101 ? 122.314 79.313 -6.478 1.00 40.97 101 VAL A CA 1
ATOM 700 C C . VAL A 1 101 ? 121.584 78.245 -5.650 1.00 43.57 101 VAL A C 1
ATOM 701 O O . VAL A 1 101 ? 122.135 77.690 -4.694 1.00 42.61 101 VAL A O 1
ATOM 705 N N . THR A 1 102 ? 120.339 77.971 -6.028 1.00 42.66 102 THR A N 1
ATOM 706 C CA . THR A 1 102 ? 119.523 77.007 -5.299 1.00 41.46 102 THR A CA 1
ATOM 707 C C . THR A 1 102 ? 119.028 75.893 -6.187 1.00 41.40 102 THR A C 1
ATOM 708 O O . THR A 1 102 ? 119.024 75.989 -7.424 1.00 39.68 102 THR A O 1
ATOM 712 N N . LYS A 1 103 ? 118.586 74.829 -5.533 1.00 40.57 103 LYS A N 1
ATOM 713 C CA . LYS A 1 103 ? 118.073 73.668 -6.224 1.00 40.63 103 LYS A CA 1
ATOM 714 C C . LYS A 1 103 ? 116.940 73.117 -5.364 1.00 40.85 103 LYS A C 1
ATOM 715 O O . LYS A 1 103 ? 117.063 73.051 -4.146 1.00 39.07 103 LYS A O 1
ATOM 721 N N A MET A 1 104 ? 115.834 72.743 -5.995 0.58 41.02 104 MET A N 1
ATOM 722 N N B MET A 1 104 ? 115.842 72.734 -6.001 0.42 40.74 104 MET A N 1
ATOM 723 C CA A MET A 1 104 ? 114.709 72.177 -5.259 0.58 41.55 104 MET A CA 1
ATOM 724 C CA B MET A 1 104 ? 114.707 72.177 -5.279 0.42 41.04 104 MET A CA 1
ATOM 725 C C A MET A 1 104 ? 114.485 70.786 -5.826 0.58 40.94 104 MET A C 1
ATOM 726 C C B MET A 1 104 ? 114.472 70.781 -5.831 0.42 40.44 104 MET A C 1
ATOM 727 O O A MET A 1 104 ? 114.283 70.623 -7.034 0.58 40.87 104 MET A O 1
ATOM 728 O O B MET A 1 104 ? 114.246 70.612 -7.033 0.42 40.45 104 MET A O 1
ATOM 737 N N . VAL A 1 105 ? 114.548 69.779 -4.961 1.00 38.45 105 VAL A N 1
ATOM 738 C CA . VAL A 1 105 ? 114.349 68.396 -5.392 1.00 35.97 105 VAL A CA 1
ATOM 739 C C . VAL A 1 105 ? 113.380 67.643 -4.497 1.00 35.27 105 VAL A C 1
ATOM 740 O O . VAL A 1 105 ? 113.066 68.087 -3.393 1.00 33.63 105 VAL A O 1
ATOM 744 N N . ARG A 1 106 ? 112.926 66.493 -4.984 1.00 36.41 106 ARG A N 1
ATOM 745 C CA . ARG A 1 106 ? 112.052 65.625 -4.221 1.00 36.56 106 ARG A CA 1
ATOM 746 C C . ARG A 1 106 ? 112.983 64.757 -3.376 1.00 36.80 106 ARG A C 1
ATOM 747 O O . ARG A 1 106 ? 114.040 64.339 -3.856 1.00 36.57 106 ARG A O 1
ATOM 755 N N . ALA A 1 107 ? 112.615 64.519 -2.117 1.00 33.49 107 ALA A N 1
ATOM 756 C CA . ALA A 1 107 ? 113.399 63.653 -1.234 1.00 32.00 107 ALA A CA 1
ATOM 757 C C . ALA A 1 107 ? 112.491 62.471 -0.961 1.00 32.79 107 ALA A C 1
ATOM 758 O O . ALA A 1 107 ? 111.422 62.619 -0.364 1.00 32.28 107 ALA A O 1
ATOM 760 N N . SER A 1 108 ? 112.913 61.292 -1.389 1.00 31.87 108 SER A N 1
ATOM 761 C CA . SER A 1 108 ? 112.082 60.116 -1.225 1.00 34.04 108 SER A CA 1
ATOM 762 C C . SER A 1 108 ? 112.945 58.871 -1.160 1.00 34.39 108 SER A C 1
ATOM 763 O O . SER A 1 108 ? 113.926 58.739 -1.907 1.00 32.86 108 SER A O 1
ATOM 766 N N . ALA A 1 109 ? 112.590 57.965 -0.255 1.00 31.45 109 ALA A N 1
ATOM 767 C CA . ALA A 1 109 ? 113.318 56.716 -0.112 1.00 31.62 109 ALA A CA 1
ATOM 768 C C . ALA A 1 109 ? 112.364 55.591 0.208 1.00 32.09 109 ALA A C 1
ATOM 769 O O . ALA A 1 109 ? 111.264 55.817 0.722 1.00 31.75 109 ALA A O 1
ATOM 771 N N A SER A 1 110 ? 112.789 54.373 -0.102 0.52 32.15 110 SER A N 1
ATOM 772 N N B SER A 1 110 ? 112.787 54.369 -0.099 0.48 32.08 110 SER A N 1
ATOM 773 C CA A SER A 1 110 ? 111.993 53.187 0.152 0.52 32.31 110 SER A CA 1
ATOM 774 C CA B SER A 1 110 ? 111.987 53.186 0.167 0.48 32.17 110 SER A CA 1
ATOM 775 C C A SER A 1 110 ? 112.631 52.402 1.298 0.52 33.51 110 SER A C 1
ATOM 776 C C B SER A 1 110 ? 112.635 52.410 1.304 0.48 33.37 110 SER A C 1
ATOM 777 O O A SER A 1 110 ? 113.684 51.780 1.123 0.52 33.64 110 SER A O 1
ATOM 778 O O B SER A 1 110 ? 113.695 51.802 1.129 0.48 33.45 110 SER A O 1
ATOM 783 N N . PHE A 1 111 ? 111.995 52.445 2.468 1.00 32.44 111 PHE A N 1
ATOM 784 C CA . PHE A 1 111 ? 112.498 51.751 3.639 1.00 34.02 111 PHE A CA 1
ATOM 785 C C . PHE A 1 111 ? 112.559 50.244 3.437 1.00 36.00 111 PHE A C 1
ATOM 786 O O . PHE A 1 111 ? 111.594 49.631 2.974 1.00 33.05 111 PHE A O 1
ATOM 794 N N . GLN A 1 112 ? 113.684 49.651 3.824 1.00 36.62 112 GLN A N 1
ATOM 795 C CA . GLN A 1 112 ? 113.888 48.216 3.688 1.00 39.40 112 GLN A CA 1
ATOM 796 C C . GLN A 1 112 ? 113.846 47.508 5.044 1.00 40.31 112 GLN A C 1
ATOM 797 O O . GLN A 1 112 ? 113.076 46.569 5.235 1.00 40.85 112 GLN A O 1
ATOM 803 N N . ASP A 1 113 ? 114.678 47.953 5.982 1.00 38.91 113 ASP A N 1
ATOM 804 C CA . ASP A 1 113 ? 114.715 47.355 7.313 1.00 40.82 113 ASP A CA 1
ATOM 805 C C . ASP A 1 113 ? 115.660 48.109 8.240 1.00 38.97 113 ASP A C 1
ATOM 806 O O . ASP A 1 113 ? 116.363 49.020 7.825 1.00 36.01 113 ASP A O 1
ATOM 811 N N . LEU A 1 114 ? 115.642 47.736 9.509 1.00 38.46 114 LEU A N 1
ATOM 812 C CA . LEU A 1 114 ? 116.535 48.335 10.484 1.00 39.56 114 LEU A CA 1
ATOM 813 C C . LEU A 1 114 ? 117.685 47.347 10.607 1.00 38.46 114 LEU A C 1
ATOM 814 O O . LEU A 1 114 ? 117.462 46.195 10.947 1.00 37.97 114 LEU A O 1
ATOM 819 N N . GLY A 1 115 ? 118.903 47.781 10.306 1.00 38.62 115 GLY A N 1
ATOM 820 C CA . GLY A 1 115 ? 120.038 46.877 10.412 1.00 38.79 115 GLY A CA 1
ATOM 821 C C . GLY A 1 115 ? 120.338 46.488 11.853 1.00 39.24 115 GLY A C 1
ATOM 822 O O . GLY A 1 115 ? 119.865 47.135 12.792 1.00 37.61 115 GLY A O 1
ATOM 823 N N . GLU A 1 116 ? 121.129 45.431 12.025 1.00 39.94 116 GLU A N 1
ATOM 824 C CA . GLU A 1 116 ? 121.516 44.936 13.351 1.00 40.43 116 GLU A CA 1
ATOM 825 C C . GLU A 1 116 ? 122.243 45.994 14.182 1.00 37.41 116 GLU A C 1
ATOM 826 O O . GLU A 1 116 ? 122.204 45.971 15.423 1.00 36.01 116 GLU A O 1
ATOM 832 N N . ASP A 1 117 ? 122.915 46.898 13.489 1.00 34.52 117 ASP A N 1
ATOM 833 C CA . ASP A 1 117 ? 123.655 47.967 14.131 1.00 36.68 117 ASP A CA 1
ATOM 834 C C . ASP A 1 117 ? 122.783 49.207 14.424 1.00 36.22 117 ASP A C 1
ATOM 835 O O . ASP A 1 117 ? 123.290 50.239 14.857 1.00 36.00 117 ASP A O 1
ATOM 840 N N . GLY A 1 118 ? 121.473 49.098 14.200 1.00 34.76 118 GLY A N 1
ATOM 841 C CA . GLY A 1 118 ? 120.595 50.229 14.461 1.00 35.73 118 GLY A CA 1
ATOM 842 C C . GLY A 1 118 ? 120.482 51.251 13.337 1.00 37.21 118 GLY A C 1
ATOM 843 O O . GLY A 1 118 ? 119.861 52.298 13.502 1.00 38.36 118 GLY A O 1
ATOM 844 N N . GLU A 1 119 ? 121.065 50.962 12.185 1.00 36.96 119 GLU A N 1
ATOM 845 C CA . GLU A 1 119 ? 120.984 51.909 11.095 1.00 38.38 119 GLU A CA 1
ATOM 846 C C . GLU A 1 119 ? 119.831 51.585 10.166 1.00 35.43 119 GLU A C 1
ATOM 847 O O . GLU A 1 119 ? 119.556 50.422 9.878 1.00 32.96 119 GLU A O 1
ATOM 853 N N . ILE A 1 120 ? 119.164 52.632 9.705 1.00 33.87 120 ILE A N 1
ATOM 854 C CA . ILE A 1 120 ? 118.031 52.471 8.809 1.00 35.71 120 ILE A CA 1
ATOM 855 C C . ILE A 1 120 ? 118.540 52.191 7.397 1.00 36.28 120 ILE A C 1
ATOM 856 O O . ILE A 1 120 ? 119.318 52.967 6.845 1.00 35.46 120 ILE A O 1
ATOM 861 N N . LYS A 1 121 ? 118.108 51.070 6.832 1.00 35.08 121 LYS A N 1
ATOM 862 C CA . LYS A 1 121 ? 118.530 50.680 5.490 1.00 37.07 121 LYS A CA 1
ATOM 863 C C . LYS A 1 121 ? 117.405 50.986 4.513 1.00 36.10 121 LYS A C 1
ATOM 864 O O . LYS A 1 121 ? 116.255 50.638 4.768 1.00 35.38 121 LYS A O 1
ATOM 870 N N . PHE A 1 122 ? 117.743 51.628 3.399 1.00 34.62 122 PHE A N 1
ATOM 871 C CA . PHE A 1 122 ? 116.746 52.011 2.414 1.00 36.78 122 PHE A CA 1
ATOM 872 C C . PHE A 1 122 ? 117.322 52.058 1.003 1.00 39.96 122 PHE A C 1
ATOM 873 O O . PHE A 1 122 ? 118.542 51.979 0.820 1.00 39.45 122 PHE A O 1
ATOM 881 N N . GLU A 1 123 ? 116.435 52.200 0.020 1.00 39.92 123 GLU A N 1
ATOM 882 C CA . GLU A 1 123 ? 116.817 52.288 -1.386 1.00 41.44 123 GLU A CA 1
ATOM 883 C C . GLU A 1 123 ? 116.329 53.591 -1.981 1.00 40.04 123 GLU A C 1
ATOM 884 O O . GLU A 1 123 ? 115.302 54.134 -1.552 1.00 39.27 123 GLU A O 1
ATOM 890 N N . ALA A 1 124 ? 117.067 54.094 -2.966 1.00 37.43 124 ALA A N 1
ATOM 891 C CA . ALA A 1 124 ? 116.708 55.340 -3.625 1.00 36.80 124 ALA A CA 1
ATOM 892 C C . ALA A 1 124 ? 115.451 55.111 -4.471 1.00 35.91 124 ALA A C 1
ATOM 893 O O . ALA A 1 124 ? 115.064 53.970 -4.734 1.00 36.08 124 ALA A O 1
ATOM 895 N N . VAL A 1 125 ? 114.834 56.205 -4.894 1.00 36.08 125 VAL A N 1
ATOM 896 C CA . VAL A 1 125 ? 113.599 56.171 -5.688 1.00 39.18 125 VAL A CA 1
ATOM 897 C C . VAL A 1 125 ? 113.809 57.034 -6.927 1.00 39.32 125 VAL A C 1
ATOM 898 O O . VAL A 1 125 ? 114.264 58.161 -6.823 1.00 37.21 125 VAL A O 1
ATOM 902 N N . GLU A 1 126 ? 113.474 56.507 -8.100 1.00 43.66 126 GLU A N 1
ATOM 903 C CA . GLU A 1 126 ? 113.664 57.256 -9.343 1.00 46.51 126 GLU A CA 1
ATOM 904 C C . GLU A 1 126 ? 113.068 58.656 -9.258 1.00 45.27 126 GLU A C 1
ATOM 905 O O . GLU A 1 126 ? 111.956 58.833 -8.765 1.00 45.01 126 GLU A O 1
ATOM 911 N N . GLY A 1 127 ? 113.813 59.656 -9.715 1.00 43.01 127 GLY A N 1
ATOM 912 C CA . GLY A 1 127 ? 113.284 61.010 -9.698 1.00 42.42 127 GLY A CA 1
ATOM 913 C C . GLY A 1 127 ? 113.455 61.813 -8.419 1.00 41.03 127 GLY A C 1
ATOM 914 O O . GLY A 1 127 ? 112.941 62.930 -8.315 1.00 41.03 127 GLY A O 1
ATOM 915 N N . ALA A 1 128 ? 114.176 61.271 -7.445 1.00 38.97 128 ALA A N 1
ATOM 916 C CA . ALA A 1 128 ? 114.364 62.006 -6.197 1.00 39.94 128 ALA A CA 1
ATOM 917 C C . ALA A 1 128 ? 115.659 61.622 -5.514 1.00 37.47 128 ALA A C 1
ATOM 918 O O . ALA A 1 128 ? 116.197 60.550 -5.780 1.00 39.06 128 ALA A O 1
ATOM 920 N N . VAL A 1 129 ? 116.144 62.483 -4.622 1.00 36.57 129 VAL A N 1
ATOM 921 C CA . VAL A 1 129 ? 117.347 62.153 -3.878 1.00 36.60 129 VAL A CA 1
ATOM 922 C C . VAL A 1 129 ? 116.873 61.414 -2.641 1.00 37.86 129 VAL A C 1
ATOM 923 O O . VAL A 1 129 ? 115.735 61.614 -2.191 1.00 37.55 129 VAL A O 1
ATOM 927 N N . ALA A 1 130 ? 117.741 60.561 -2.107 1.00 35.61 130 ALA A N 1
ATOM 928 C CA . ALA A 1 130 ? 117.445 59.797 -0.906 1.00 35.72 130 ALA A CA 1
ATOM 929 C C . ALA A 1 130 ? 118.351 60.382 0.165 1.00 36.09 130 ALA A C 1
ATOM 930 O O . ALA A 1 130 ? 119.553 60.163 0.131 1.00 36.22 130 ALA A O 1
ATOM 932 N N . LEU A 1 131 ? 117.781 61.128 1.108 1.00 34.29 131 LEU A N 1
ATOM 933 C CA . LEU A 1 131 ? 118.578 61.765 2.153 1.00 34.03 131 LEU A CA 1
ATOM 934 C C . LEU A 1 131 ? 119.170 60.755 3.123 1.00 34.31 131 LEU A C 1
ATOM 935 O O . LEU A 1 131 ? 118.609 59.688 3.342 1.00 34.63 131 LEU A O 1
ATOM 940 N N . ALA A 1 132 ? 120.315 61.100 3.691 1.00 35.32 132 ALA A N 1
ATOM 941 C CA . ALA A 1 132 ? 120.986 60.235 4.654 1.00 36.42 132 ALA A CA 1
ATOM 942 C C . ALA A 1 132 ? 120.499 60.628 6.040 1.00 35.69 132 ALA A C 1
ATOM 943 O O . ALA A 1 132 ? 120.077 61.755 6.247 1.00 35.90 132 ALA A O 1
ATOM 945 N N . ASP A 1 133 ? 120.569 59.707 6.988 1.00 37.91 133 ASP A N 1
ATOM 946 C CA . ASP A 1 133 ? 120.136 59.997 8.355 1.00 40.15 133 ASP A CA 1
ATOM 947 C C . ASP A 1 133 ? 120.835 61.259 8.883 1.00 42.22 133 ASP A C 1
ATOM 948 O O . ASP A 1 133 ? 122.047 61.397 8.755 1.00 43.98 133 ASP A O 1
ATOM 953 N N . ARG A 1 134 ? 120.070 62.174 9.474 1.00 44.37 134 ARG A N 1
ATOM 954 C CA . ARG A 1 134 ? 120.612 63.421 10.029 1.00 49.10 134 ARG A CA 1
ATOM 955 C C . ARG A 1 134 ? 121.101 64.355 8.931 1.00 49.45 134 ARG A C 1
ATOM 956 O O . ARG A 1 134 ? 121.980 65.179 9.164 1.00 47.77 134 ARG A O 1
ATOM 964 N N . ALA A 1 135 ? 120.512 64.222 7.745 1.00 49.31 135 ALA A N 1
ATOM 965 C CA . ALA A 1 135 ? 120.883 65.015 6.566 1.00 47.08 135 ALA A CA 1
ATOM 966 C C . ALA A 1 135 ? 120.817 66.525 6.719 1.00 45.01 135 ALA A C 1
ATOM 967 O O . ALA A 1 135 ? 119.818 67.063 7.212 1.00 45.70 135 ALA A O 1
ATOM 969 N N . SER A 1 136 ? 121.870 67.219 6.281 1.00 41.17 136 SER A N 1
ATOM 970 C CA . SER A 1 136 ? 121.875 68.683 6.330 1.00 38.03 136 SER A CA 1
ATOM 971 C C . SER A 1 136 ? 122.108 69.206 4.909 1.00 35.07 136 SER A C 1
ATOM 972 O O . SER A 1 136 ? 122.065 70.401 4.661 1.00 35.14 136 SER A O 1
ATOM 975 N N . SER A 1 137 ? 122.328 68.289 3.980 1.00 34.92 137 SER A N 1
ATOM 976 C CA . SER A 1 137 ? 122.541 68.649 2.582 1.00 34.90 137 SER A CA 1
ATOM 977 C C . SER A 1 137 ? 122.131 67.506 1.666 1.00 34.99 137 SER A C 1
ATOM 978 O O . SER A 1 137 ? 121.826 66.403 2.128 1.00 36.70 137 SER A O 1
ATOM 981 N N . PHE A 1 138 ? 122.111 67.779 0.364 1.00 32.86 138 PHE A N 1
ATOM 982 C CA . PHE A 1 138 ? 121.822 66.764 -0.633 1.00 34.24 138 P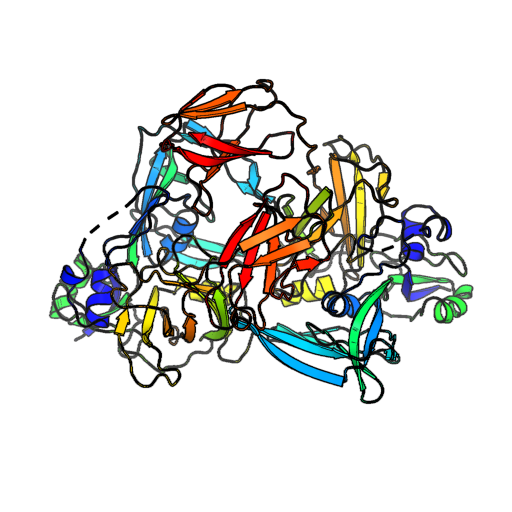HE A CA 1
ATOM 983 C C . PHE A 1 138 ? 122.698 67.096 -1.845 1.00 36.56 138 PHE A C 1
ATOM 984 O O . PHE A 1 138 ? 123.252 68.189 -1.926 1.00 35.35 138 PHE A O 1
ATOM 992 N N . MET A 1 139 ? 122.821 66.154 -2.768 1.00 38.70 139 MET A N 1
ATOM 993 C CA . MET A 1 139 ? 123.638 66.350 -3.954 1.00 44.51 139 MET A CA 1
ATOM 994 C C . MET A 1 139 ? 122.857 66.167 -5.231 1.00 46.04 139 MET A C 1
ATOM 995 O O . MET A 1 139 ? 121.957 65.330 -5.298 1.00 47.02 139 MET A O 1
ATOM 1000 N N . VAL A 1 140 ? 123.218 66.964 -6.231 1.00 47.01 140 VAL A N 1
ATOM 1001 C CA . VAL A 1 140 ? 122.609 66.934 -7.557 1.00 48.95 140 VAL A CA 1
ATOM 1002 C C . VAL A 1 140 ? 123.699 67.236 -8.583 1.00 49.62 140 VAL A C 1
ATOM 1003 O O . VAL A 1 140 ? 124.403 68.235 -8.458 1.00 47.77 140 VAL A O 1
ATOM 1007 N N . ASP A 1 141 ? 123.823 66.379 -9.593 1.00 52.13 141 ASP A N 1
ATOM 1008 C CA . ASP A 1 141 ? 124.834 66.548 -10.640 1.00 54.91 141 ASP A CA 1
ATOM 1009 C C . ASP A 1 141 ? 126.187 66.918 -10.041 1.00 55.04 141 ASP A C 1
ATOM 1010 O O . ASP A 1 141 ? 126.780 67.935 -10.404 1.00 55.21 141 ASP A O 1
ATOM 1015 N N . SER A 1 142 ? 126.652 66.086 -9.115 1.00 54.91 142 SER A N 1
ATOM 1016 C CA . SER A 1 142 ? 127.925 66.272 -8.422 1.00 55.62 142 SER A CA 1
ATOM 1017 C C . SER A 1 142 ? 128.189 67.672 -7.833 1.00 54.24 142 SER A C 1
ATOM 1018 O O . SER A 1 142 ? 129.308 68.202 -7.883 1.00 53.97 142 SER A O 1
ATOM 1021 N N . GLU A 1 143 ? 127.141 68.259 -7.268 1.00 50.72 143 GLU A N 1
ATOM 1022 C CA . GLU A 1 143 ? 127.218 69.550 -6.607 1.00 46.48 143 GLU A CA 1
ATOM 1023 C C . GLU A 1 143 ? 126.473 69.278 -5.308 1.00 43.61 143 GLU A C 1
ATOM 1024 O O . GLU A 1 143 ? 125.537 68.483 -5.301 1.00 37.95 143 GLU A O 1
ATOM 1030 N N . GLU A 1 144 ? 126.885 69.912 -4.219 1.00 38.65 144 GLU A N 1
ATOM 1031 C CA . GLU A 1 144 ? 126.204 69.707 -2.952 1.00 38.59 144 GLU A CA 1
ATOM 1032 C C . GLU A 1 144 ? 125.411 70.956 -2.565 1.00 37.11 144 GLU A C 1
ATOM 1033 O O . GLU A 1 144 ? 125.849 72.089 -2.804 1.00 37.55 144 GLU A O 1
ATOM 1039 N N . TYR A 1 145 ? 124.247 70.738 -1.956 1.00 34.45 145 TYR A N 1
ATOM 1040 C CA . TYR A 1 145 ? 123.385 71.838 -1.540 1.00 32.28 145 TYR A CA 1
ATOM 1041 C C . TYR A 1 145 ? 122.988 71.733 -0.077 1.00 33.10 145 TYR A C 1
ATOM 1042 O O . TYR A 1 145 ? 122.529 70.678 0.372 1.00 31.60 145 TYR A O 1
ATOM 1051 N N . LYS A 1 146 ? 123.153 72.831 0.653 1.00 30.90 146 LYS A N 1
ATOM 1052 C CA . LYS A 1 146 ? 122.788 72.869 2.061 1.00 32.67 146 LYS A CA 1
ATOM 1053 C C . LYS A 1 146 ? 121.269 73.025 2.137 1.00 33.07 146 LYS A C 1
ATOM 1054 O O . LYS A 1 146 ? 120.701 73.934 1.532 1.00 31.19 146 LYS A O 1
ATOM 1060 N N . ILE A 1 147 ? 120.608 72.147 2.877 1.00 33.55 147 ILE A N 1
ATOM 1061 C CA . ILE A 1 147 ? 119.143 72.239 2.972 1.00 33.26 147 ILE A CA 1
ATOM 1062 C C . ILE A 1 147 ? 118.720 73.470 3.744 1.00 32.26 147 ILE A C 1
ATOM 1063 O O . ILE A 1 147 ? 119.240 73.729 4.823 1.00 34.60 147 ILE A O 1
ATOM 1068 N N . THR A 1 148 ? 117.792 74.239 3.189 1.00 33.66 148 THR A N 1
ATOM 1069 C CA . THR A 1 148 ? 117.302 75.431 3.871 1.00 35.23 148 THR A CA 1
ATOM 1070 C C . THR A 1 148 ? 115.789 75.369 4.106 1.00 36.44 148 THR A C 1
ATOM 1071 O O . THR A 1 148 ? 115.290 75.952 5.073 1.00 37.85 148 THR A O 1
ATOM 1075 N N . ASN A 1 149 ? 115.066 74.668 3.234 1.00 36.26 149 ASN A N 1
ATOM 1076 C CA . ASN A 1 149 ? 113.607 74.559 3.382 1.00 37.18 149 ASN A CA 1
ATOM 1077 C C . ASN A 1 149 ? 113.063 73.186 3.029 1.00 36.11 149 ASN A C 1
ATOM 1078 O O . ASN A 1 149 ? 113.630 72.469 2.199 1.00 35.97 149 ASN A O 1
ATOM 1083 N N . VAL A 1 150 ? 111.965 72.807 3.671 1.00 33.36 150 VAL A N 1
ATOM 1084 C CA . VAL A 1 150 ? 111.359 71.515 3.393 1.00 32.70 150 VAL A CA 1
ATOM 1085 C C . VAL A 1 150 ? 109.868 71.742 3.178 1.00 33.92 150 VAL A C 1
ATOM 1086 O O . VAL A 1 150 ? 109.255 72.573 3.852 1.00 32.97 150 VAL A O 1
ATOM 1090 N N . LYS A 1 151 ? 109.289 71.015 2.235 1.00 34.94 151 LYS A N 1
ATOM 1091 C CA . LYS A 1 151 ? 107.869 71.161 1.966 1.00 37.01 151 LYS A CA 1
ATOM 1092 C C . LYS A 1 151 ? 107.321 69.767 1.889 1.00 35.97 151 LYS A C 1
ATOM 1093 O O . LYS A 1 151 ? 107.842 68.942 1.146 1.00 36.36 151 LYS A O 1
ATOM 1099 N N . VAL A 1 152 ? 106.285 69.495 2.671 1.00 32.78 152 VAL A N 1
ATOM 1100 C CA . VAL A 1 152 ? 105.668 68.176 2.679 1.00 33.41 152 VAL A CA 1
ATOM 1101 C C . VAL A 1 152 ? 104.223 68.312 2.192 1.00 33.69 152 VAL A C 1
ATOM 1102 O O . VAL A 1 152 ? 103.427 69.014 2.802 1.00 34.30 152 VAL A O 1
ATOM 1106 N N . HIS A 1 153 ? 103.896 67.626 1.106 1.00 34.50 153 HIS A N 1
ATOM 1107 C CA . HIS A 1 153 ? 102.572 67.721 0.502 1.00 36.22 153 HIS A CA 1
ATOM 1108 C C . HIS A 1 153 ? 101.506 66.743 0.983 1.00 36.18 153 HIS A C 1
ATOM 1109 O O . HIS A 1 153 ? 100.312 67.049 0.925 1.00 36.33 153 HIS A O 1
ATOM 1116 N N . GLY A 1 154 ? 101.934 65.566 1.418 1.00 31.40 154 GLY A N 1
ATOM 1117 C CA . GLY A 1 154 ? 100.993 64.545 1.833 1.00 30.95 154 GLY A CA 1
ATOM 1118 C C . GLY A 1 154 ? 101.633 63.172 1.951 1.00 30.24 154 GLY A C 1
ATOM 1119 O O . GLY A 1 154 ? 102.842 63.054 2.169 1.00 29.70 154 GLY A O 1
ATOM 1120 N N . MET A 1 155 ? 100.829 62.135 1.760 1.00 28.07 155 MET A N 1
ATOM 1121 C CA . MET A 1 155 ? 101.263 60.761 1.921 1.00 30.48 155 MET A CA 1
ATOM 1122 C C . MET A 1 155 ? 101.453 59.989 0.624 1.00 31.36 155 MET A C 1
ATOM 1123 O O . MET A 1 155 ? 100.599 60.013 -0.259 1.00 31.33 155 MET A O 1
ATOM 1128 N N . LYS A 1 156 ? 102.578 59.294 0.521 1.00 32.33 156 LYS A N 1
ATOM 1129 C CA . LYS A 1 156 ? 102.885 58.505 -0.672 1.00 32.81 156 LYS A CA 1
ATOM 1130 C C . LYS A 1 156 ? 102.112 57.194 -0.763 1.00 33.11 156 LYS A C 1
ATOM 1131 O O . LYS A 1 156 ? 101.807 56.727 -1.863 1.00 34.63 156 LYS A O 1
ATOM 1137 N N . PHE A 1 157 ? 101.805 56.604 0.386 1.00 28.88 157 PHE A N 1
ATOM 1138 C CA . PHE A 1 157 ? 101.170 55.299 0.399 1.00 30.57 157 PHE A CA 1
ATOM 1139 C C . PHE A 1 157 ? 99.837 55.193 1.121 1.00 28.88 157 PHE A C 1
ATOM 1140 O O . PHE A 1 157 ? 99.772 54.773 2.277 1.00 27.77 157 PHE A O 1
ATOM 1148 N N . VAL A 1 158 ? 98.786 55.566 0.413 1.00 29.56 158 VAL A N 1
ATOM 1149 C CA . VAL A 1 158 ? 97.429 55.477 0.934 1.00 28.72 158 VAL A CA 1
ATOM 1150 C C . VAL A 1 158 ? 96.804 54.276 0.235 1.00 28.36 158 VAL A C 1
ATOM 1151 O O . VAL A 1 158 ? 96.793 54.223 -0.989 1.00 28.82 158 VAL A O 1
ATOM 1155 N N . PRO A 1 159 ? 96.308 53.286 1.000 1.00 28.41 159 PRO A N 1
ATOM 1156 C CA . PRO A 1 159 ? 95.692 52.099 0.385 1.00 29.97 159 PRO A CA 1
ATOM 1157 C C . PRO A 1 159 ? 94.392 52.533 -0.252 1.00 32.80 159 PRO A C 1
ATOM 1158 O O . PRO A 1 159 ? 93.555 53.151 0.421 1.00 31.91 159 PRO A O 1
ATOM 1162 N N . VAL A 1 160 ? 94.232 52.253 -1.549 1.00 31.99 160 VAL A N 1
ATOM 1163 C CA . VAL A 1 160 ? 93.021 52.665 -2.251 1.00 31.66 160 VAL A CA 1
ATOM 1164 C C . VAL A 1 160 ? 92.395 51.590 -3.140 1.00 34.29 160 VAL A C 1
ATOM 1165 O O . VAL A 1 160 ? 93.047 50.607 -3.523 1.00 34.20 160 VAL A O 1
ATOM 1169 N N . ALA A 1 161 ? 91.106 51.790 -3.430 1.00 35.25 161 ALA A N 1
ATOM 1170 C CA . ALA A 1 161 ? 90.321 50.913 -4.300 1.00 36.65 161 ALA A CA 1
ATOM 1171 C C . ALA A 1 161 ? 89.982 51.865 -5.439 1.00 37.47 161 ALA A C 1
ATOM 1172 O O . ALA A 1 161 ? 89.471 52.957 -5.194 1.00 35.71 161 ALA A O 1
ATOM 1174 N N . VAL A 1 162 ? 90.295 51.471 -6.675 1.00 37.77 162 VAL A N 1
ATOM 1175 C CA . VAL A 1 162 ? 90.049 52.338 -7.825 1.00 39.26 162 VAL A CA 1
ATOM 1176 C C . VAL A 1 162 ? 89.110 51.704 -8.847 1.00 41.29 162 VAL A C 1
ATOM 1177 O O . VAL A 1 162 ? 89.378 50.608 -9.347 1.00 39.01 162 VAL A O 1
ATOM 1181 N N . PRO A 1 163 ? 87.994 52.383 -9.164 1.00 42.94 163 PRO A N 1
ATOM 1182 C CA . PRO A 1 163 ? 87.058 51.826 -10.147 1.00 45.86 163 PRO A CA 1
ATOM 1183 C C . PRO A 1 163 ? 87.765 51.745 -11.500 1.00 46.70 163 PRO A C 1
ATOM 1184 O O . PRO A 1 163 ? 88.472 52.677 -11.891 1.00 45.18 163 PRO A O 1
ATOM 1188 N N . HIS A 1 164 ? 87.558 50.638 -12.204 1.00 49.86 164 HIS A N 1
ATOM 1189 C CA . HIS A 1 164 ? 88.179 50.414 -13.507 1.00 54.02 164 HIS A CA 1
ATOM 1190 C C . HIS A 1 164 ? 88.235 51.653 -14.403 1.00 54.23 164 HIS A C 1
ATOM 1191 O O . HIS A 1 164 ? 89.264 51.949 -15.006 1.00 54.61 164 HIS A O 1
ATOM 1198 N N . GLU A 1 165 ? 87.133 52.383 -14.486 1.00 54.18 165 GLU A N 1
ATOM 1199 C CA . GLU A 1 165 ? 87.090 53.568 -15.332 1.00 54.92 165 GLU A CA 1
ATOM 1200 C C . GLU A 1 165 ? 87.952 54.737 -14.841 1.00 54.49 165 GLU A C 1
ATOM 1201 O O . GLU A 1 165 ? 88.190 55.685 -15.589 1.00 53.50 165 GLU A O 1
ATOM 1207 N N . LEU A 1 166 ? 88.417 54.682 -13.594 1.00 53.24 166 LEU A N 1
ATOM 1208 C CA . LEU A 1 166 ? 89.238 55.767 -13.052 1.00 51.67 166 LEU A CA 1
ATOM 1209 C C . LEU A 1 166 ? 90.718 55.405 -12.975 1.00 51.41 166 LEU A C 1
ATOM 1210 O O . LEU A 1 166 ? 91.555 56.242 -12.633 1.00 51.56 166 LEU A O 1
ATOM 1215 N N . LYS A 1 167 ? 91.026 54.156 -13.297 1.00 51.06 167 LYS A N 1
ATOM 1216 C CA . LYS A 1 167 ? 92.387 53.641 -13.247 1.00 51.47 167 LYS A CA 1
ATOM 1217 C C . LYS A 1 167 ? 93.418 54.556 -13.902 1.00 51.50 167 LYS A C 1
ATOM 1218 O O . LYS A 1 167 ? 94.447 54.885 -13.306 1.00 50.38 167 LYS A O 1
ATOM 1224 N N . GLY A 1 168 ? 93.144 54.968 -15.132 1.00 51.85 168 GLY A N 1
ATOM 1225 C CA . GLY A 1 168 ? 94.068 55.831 -15.844 1.00 51.40 168 GLY A CA 1
ATOM 1226 C C . GLY A 1 168 ? 94.360 57.125 -15.112 1.00 52.00 168 GLY A C 1
ATOM 1227 O O . GLY A 1 168 ? 95.523 57.484 -14.895 1.00 51.80 168 GLY A O 1
ATOM 1228 N N . ILE A 1 169 ? 93.303 57.837 -14.737 1.00 50.26 169 ILE A N 1
ATOM 1229 C CA . ILE A 1 169 ? 93.462 59.094 -14.034 1.00 49.34 169 ILE A CA 1
ATOM 1230 C C . ILE A 1 169 ? 94.166 58.886 -12.697 1.00 47.22 169 ILE A C 1
ATOM 1231 O O . ILE A 1 169 ? 94.909 59.755 -12.256 1.00 46.08 169 ILE A O 1
ATOM 1236 N N . ALA A 1 170 ? 93.939 57.733 -12.068 1.00 45.23 170 ALA A N 1
ATOM 1237 C CA . ALA A 1 170 ? 94.561 57.411 -10.781 1.00 45.20 170 ALA A CA 1
ATOM 1238 C C . ALA A 1 170 ? 96.075 57.301 -10.939 1.00 45.78 170 ALA A C 1
ATOM 1239 O O . ALA A 1 170 ? 96.842 57.844 -10.139 1.00 42.66 170 ALA A O 1
ATOM 1241 N N . LYS A 1 171 ? 96.498 56.586 -11.980 1.00 47.98 171 LYS A N 1
ATOM 1242 C CA . LYS A 1 171 ? 97.919 56.401 -12.237 1.00 50.08 171 LYS A CA 1
ATOM 1243 C C . LYS A 1 171 ? 98.643 57.704 -12.540 1.00 51.11 171 LYS A C 1
ATOM 1244 O O . LYS A 1 171 ? 99.698 57.972 -11.966 1.00 52.05 171 LYS A O 1
ATOM 1250 N N . GLU A 1 172 ? 98.082 58.531 -13.414 1.00 51.35 172 GLU A N 1
ATOM 1251 C CA . GLU A 1 172 ? 98.759 59.772 -13.762 1.00 52.57 172 GLU A CA 1
ATOM 1252 C C . GLU A 1 172 ? 98.599 60.917 -12.773 1.00 51.36 172 GLU A C 1
ATOM 1253 O O . GLU A 1 172 ? 99.466 61.772 -12.666 1.00 50.70 172 GLU A O 1
ATOM 1259 N N . LYS A 1 173 ? 97.504 60.932 -12.032 1.00 50.20 173 LYS A N 1
ATOM 1260 C CA . LYS A 1 173 ? 97.264 62.030 -11.111 1.00 49.66 173 LYS A CA 1
ATOM 1261 C C . LYS A 1 173 ? 97.556 61.724 -9.628 1.00 47.11 173 LYS A C 1
ATOM 1262 O O . LYS A 1 173 ? 97.855 62.630 -8.849 1.00 44.80 173 LYS A O 1
ATOM 1268 N N . PHE A 1 174 ? 97.497 60.453 -9.243 1.00 43.83 174 PHE A N 1
ATOM 1269 C CA . PHE A 1 174 ? 97.742 60.103 -7.844 1.00 43.09 174 PHE A CA 1
ATOM 1270 C C . PHE A 1 174 ? 98.770 59.004 -7.695 1.00 41.90 174 PHE A C 1
ATOM 1271 O O . PHE A 1 174 ? 98.806 58.291 -6.689 1.00 39.75 174 PHE A O 1
ATOM 1279 N N . HIS A 1 175 ? 99.611 58.874 -8.715 1.00 43.06 175 HIS A N 1
ATOM 1280 C CA . HIS A 1 175 ? 100.666 57.879 -8.719 1.00 44.95 175 HIS A CA 1
ATOM 1281 C C . HIS A 1 175 ? 100.181 56.526 -8.225 1.00 43.57 175 HIS A C 1
ATOM 1282 O O . HIS A 1 175 ? 100.866 55.843 -7.464 1.00 44.62 175 HIS A O 1
ATOM 1289 N N . PHE A 1 176 ? 98.999 56.130 -8.680 1.00 41.64 176 PHE A N 1
ATOM 1290 C CA . PHE A 1 176 ? 98.430 54.865 -8.270 1.00 40.24 176 PHE A CA 1
ATOM 1291 C C . PHE A 1 176 ? 99.241 53.690 -8.776 1.00 41.94 176 PHE A C 1
ATOM 1292 O O . PHE A 1 176 ? 99.628 53.651 -9.938 1.00 43.16 176 PHE A O 1
ATOM 1300 N N . VAL A 1 177 ? 99.485 52.724 -7.902 1.00 41.14 177 VAL A N 1
ATOM 1301 C CA . VAL A 1 177 ? 100.231 51.537 -8.274 1.00 42.64 177 VAL A CA 1
ATOM 1302 C C . VAL A 1 177 ? 99.575 50.334 -7.642 1.00 42.49 177 VAL A C 1
ATOM 1303 O O . VAL A 1 177 ? 99.507 50.224 -6.415 1.00 41.44 177 VAL A O 1
ATOM 1307 N N . GLU A 1 178 ? 99.084 49.429 -8.477 1.00 42.87 178 GLU A N 1
ATOM 1308 C CA . GLU A 1 178 ? 98.429 48.237 -7.968 1.00 45.57 178 GLU A CA 1
ATOM 1309 C C . GLU A 1 178 ? 99.386 47.486 -7.081 1.00 46.21 178 GLU A C 1
ATOM 1310 O O . GLU A 1 178 ? 100.588 47.423 -7.358 1.00 46.21 178 GLU A O 1
ATOM 1316 N N . ASP A 1 179 ? 98.852 46.912 -6.010 1.00 45.04 179 ASP A N 1
ATOM 1317 C CA . ASP A 1 179 ? 99.670 46.173 -5.065 1.00 45.07 179 ASP A CA 1
ATOM 1318 C C . ASP A 1 179 ? 98.847 45.028 -4.502 1.00 47.04 179 ASP A C 1
ATOM 1319 O O . ASP A 1 179 ? 97.802 45.250 -3.885 1.00 46.64 179 ASP A O 1
ATOM 1324 N N . SER A 1 180 ? 99.320 43.803 -4.704 1.00 46.98 180 SER A N 1
ATOM 1325 C CA . SER A 1 180 ? 98.595 42.628 -4.243 1.00 48.52 180 SER A CA 1
ATOM 1326 C C . SER A 1 180 ? 98.357 42.595 -2.743 1.00 47.85 180 SER A C 1
ATOM 1327 O O . SER A 1 180 ? 97.563 41.785 -2.266 1.00 47.89 180 SER A O 1
ATOM 1330 N N . ARG A 1 181 ? 99.043 43.461 -1.999 1.00 48.26 181 ARG A N 1
ATOM 1331 C CA . ARG A 1 181 ? 98.895 43.498 -0.539 1.00 48.02 181 ARG A CA 1
ATOM 1332 C C . ARG A 1 181 ? 97.650 44.259 -0.084 1.00 46.61 181 ARG A C 1
ATOM 1333 O O . ARG A 1 181 ? 97.212 44.131 1.063 1.00 46.86 181 ARG A O 1
ATOM 1341 N N . VAL A 1 182 ? 97.087 45.046 -0.987 1.00 42.40 182 VAL A N 1
ATOM 1342 C CA . VAL A 1 182 ? 95.895 45.819 -0.690 1.00 40.57 182 VAL A CA 1
ATOM 1343 C C . VAL A 1 182 ? 94.692 45.083 -1.268 1.00 41.76 182 VAL A C 1
ATOM 1344 O O . VAL A 1 182 ? 94.715 44.691 -2.432 1.00 40.54 182 VAL A O 1
ATOM 1348 N N . THR A 1 183 ? 93.665 44.880 -0.444 1.00 41.03 183 THR A N 1
ATOM 1349 C CA . THR A 1 183 ? 92.438 44.217 -0.879 1.00 41.38 183 THR A CA 1
ATOM 1350 C C . THR A 1 183 ? 91.253 45.014 -0.348 1.00 42.26 183 THR A C 1
ATOM 1351 O O . THR A 1 183 ? 91.421 46.088 0.252 1.00 38.94 183 THR A O 1
ATOM 1355 N N . GLU A 1 184 ? 90.054 44.478 -0.564 1.00 40.57 184 GLU A N 1
ATOM 1356 C CA . GLU A 1 184 ? 88.829 45.118 -0.100 1.00 39.94 184 GLU A CA 1
ATOM 1357 C C . GLU A 1 184 ? 88.785 45.176 1.428 1.00 37.03 184 GLU A C 1
ATOM 1358 O O . GLU A 1 184 ? 88.105 46.022 1.994 1.00 36.51 184 GLU A O 1
ATOM 1364 N N . ASN A 1 185 ? 89.509 44.283 2.098 1.00 35.24 185 ASN A N 1
ATOM 1365 C CA . ASN A 1 185 ? 89.487 44.260 3.560 1.00 36.37 185 ASN A CA 1
ATOM 1366 C C . ASN A 1 185 ? 90.667 44.984 4.220 1.00 34.71 185 ASN A C 1
ATOM 1367 O O . ASN A 1 185 ? 90.881 44.834 5.422 1.00 32.71 185 ASN A O 1
ATOM 1372 N N . THR A 1 186 ? 91.434 45.743 3.446 1.00 33.18 186 THR A N 1
ATOM 1373 C CA . THR A 1 186 ? 92.589 46.452 3.999 1.00 32.35 186 THR A CA 1
ATOM 1374 C C . THR A 1 186 ? 92.169 47.550 4.965 1.00 30.14 186 THR A C 1
ATOM 1375 O O . THR A 1 186 ? 91.300 48.345 4.647 1.00 29.00 186 THR A O 1
ATOM 1379 N N . ASN A 1 187 ? 92.806 47.611 6.136 1.00 30.58 187 ASN A N 1
ATOM 1380 C CA . ASN A 1 187 ? 92.446 48.633 7.110 1.00 29.47 187 ASN A CA 1
ATOM 1381 C C . ASN A 1 187 ? 92.866 50.015 6.633 1.00 28.37 187 ASN A C 1
ATOM 1382 O O . ASN A 1 187 ? 94.039 50.244 6.338 1.00 30.37 187 ASN A O 1
ATOM 1387 N N . GLY A 1 188 ? 91.914 50.942 6.540 1.00 24.83 188 GLY A N 1
ATOM 1388 C CA . GLY A 1 188 ? 92.241 52.290 6.097 1.00 24.71 188 GLY A CA 1
ATOM 1389 C C . GLY A 1 188 ? 92.003 52.505 4.608 1.00 26.97 188 GLY A C 1
ATOM 1390 O O . GLY A 1 188 ? 92.290 53.573 4.053 1.00 25.04 188 GLY A O 1
ATOM 1391 N N . LEU A 1 189 ? 91.484 51.473 3.950 1.00 27.17 189 LEU A N 1
ATOM 1392 C CA . LEU A 1 189 ? 91.207 51.546 2.511 1.00 27.79 189 LEU A CA 1
ATOM 1393 C C . LEU A 1 189 ? 90.284 52.703 2.139 1.00 29.56 189 LEU A C 1
ATOM 1394 O O . LEU A 1 189 ? 89.174 52.837 2.698 1.00 29.40 189 LEU A O 1
ATOM 1399 N N . LYS A 1 190 ? 90.724 53.541 1.202 1.00 27.33 190 LYS A N 1
ATOM 1400 C CA . LYS A 1 190 ? 89.914 54.666 0.755 1.00 30.30 190 LYS A CA 1
ATOM 1401 C C . LYS A 1 190 ? 89.525 54.438 -0.699 1.00 32.68 190 LYS A C 1
ATOM 1402 O O . LYS A 1 190 ? 90.368 54.080 -1.529 1.00 33.33 190 LYS A O 1
ATOM 1408 N N . THR A 1 191 ? 88.252 54.656 -1.018 1.00 31.46 191 THR A N 1
ATOM 1409 C CA . THR A 1 191 ? 87.783 54.424 -2.379 1.00 31.13 191 THR A CA 1
ATOM 1410 C C . THR A 1 191 ? 87.788 55.656 -3.267 1.00 30.77 191 THR A C 1
ATOM 1411 O O . THR A 1 191 ? 87.328 56.724 -2.881 1.00 29.33 191 THR A O 1
ATOM 1415 N N . MET A 1 192 ? 88.317 55.509 -4.478 1.00 31.46 192 MET A N 1
ATOM 1416 C CA . MET A 1 192 ? 88.342 56.653 -5.385 1.00 32.98 192 MET A CA 1
ATOM 1417 C C . MET A 1 192 ? 86.899 56.866 -5.893 1.00 32.80 192 MET A C 1
ATOM 1418 O O . MET A 1 192 ? 86.311 55.967 -6.479 1.00 33.76 192 MET A O 1
ATOM 1423 N N . LEU A 1 193 ? 86.352 58.054 -5.664 1.00 33.53 193 LEU A N 1
ATOM 1424 C CA . LEU A 1 193 ? 84.969 58.378 -6.033 1.00 35.42 193 LEU A CA 1
ATOM 1425 C C . LEU A 1 193 ? 84.822 59.065 -7.379 1.00 37.97 193 LEU A C 1
ATOM 1426 O O . LEU A 1 193 ? 83.877 58.796 -8.107 1.00 37.91 193 LEU A O 1
ATOM 1431 N N . THR A 1 194 ? 85.726 59.992 -7.676 1.00 38.78 194 THR A N 1
ATOM 1432 C CA . THR A 1 194 ? 85.699 60.710 -8.944 1.00 41.03 194 THR A CA 1
ATOM 1433 C C . THR A 1 194 ? 87.144 60.886 -9.376 1.00 42.91 194 THR A C 1
ATOM 1434 O O . THR A 1 194 ? 88.061 60.437 -8.680 1.00 40.50 194 THR A O 1
ATOM 1438 N N . GLU A 1 195 ? 87.358 61.545 -10.508 1.00 44.04 195 GLU A N 1
ATOM 1439 C CA . GLU A 1 195 ? 88.719 61.733 -10.999 1.00 45.83 195 GLU A CA 1
ATOM 1440 C C . GLU A 1 195 ? 89.582 62.517 -10.016 1.00 45.65 195 GLU A C 1
ATOM 1441 O O . GLU A 1 195 ? 90.802 62.507 -10.124 1.00 46.11 195 GLU A O 1
ATOM 1447 N N . ASP A 1 196 ? 88.971 63.191 -9.048 1.00 45.16 196 ASP A N 1
ATOM 1448 C CA . ASP A 1 196 ? 89.789 63.943 -8.101 1.00 45.35 196 ASP A CA 1
ATOM 1449 C C . ASP A 1 196 ? 89.319 63.897 -6.642 1.00 41.93 196 ASP A C 1
ATOM 1450 O O . ASP A 1 196 ? 89.501 64.861 -5.903 1.00 40.99 196 ASP A O 1
ATOM 1455 N N . SER A 1 197 ? 88.729 62.787 -6.216 1.00 39.27 197 SER A N 1
ATOM 1456 C CA . SER A 1 197 ? 88.266 62.704 -4.835 1.00 36.98 197 SER A CA 1
ATOM 1457 C C . SER A 1 197 ? 88.255 61.270 -4.360 1.00 34.48 197 SER A C 1
ATOM 1458 O O . SER A 1 197 ? 88.020 60.356 -5.140 1.00 33.83 197 SER A O 1
ATOM 1461 N N . PHE A 1 198 ? 88.504 61.082 -3.066 1.00 33.03 198 PHE A N 1
ATOM 1462 C CA . PHE A 1 198 ? 88.514 59.761 -2.467 1.00 29.97 198 PHE A CA 1
ATOM 1463 C C . PHE A 1 198 ? 87.585 59.759 -1.257 1.00 29.71 198 PHE A C 1
ATOM 1464 O O . PHE A 1 198 ? 87.362 60.795 -0.623 1.00 27.34 198 PHE A O 1
ATOM 1472 N N . SER A 1 199 ? 87.073 58.586 -0.930 1.00 29.56 199 SER A N 1
ATOM 1473 C CA . SER A 1 199 ? 86.136 58.464 0.174 1.00 29.51 199 SER A CA 1
ATOM 1474 C C . SER A 1 199 ? 86.844 58.367 1.517 1.00 31.08 199 SER A C 1
ATOM 1475 O O . SER A 1 199 ? 88.092 58.229 1.586 1.00 28.97 199 SER A O 1
ATOM 1478 N N . ALA A 1 200 ? 86.035 58.411 2.573 1.00 28.19 200 ALA A N 1
ATOM 1479 C CA . ALA A 1 200 ? 86.531 58.251 3.928 1.00 28.09 200 ALA A CA 1
ATOM 1480 C C . ALA A 1 200 ? 87.067 56.830 3.949 1.00 26.87 200 ALA A C 1
ATOM 1481 O O . ALA A 1 200 ? 86.574 55.959 3.216 1.00 27.67 200 ALA A O 1
ATOM 1483 N N . ARG A 1 201 ? 88.044 56.586 4.810 1.00 26.07 201 ARG A N 1
ATOM 1484 C CA . ARG A 1 201 ? 88.646 55.266 4.901 1.00 26.71 201 ARG A CA 1
ATOM 1485 C C . ARG A 1 201 ? 87.722 54.279 5.587 1.00 27.90 201 ARG A C 1
ATOM 1486 O O . ARG A 1 201 ? 86.939 54.645 6.463 1.00 25.94 201 ARG A O 1
ATOM 1494 N N . LYS A 1 202 ? 87.855 53.019 5.199 1.00 27.81 202 LYS A N 1
ATOM 1495 C CA . LYS A 1 202 ? 87.082 51.943 5.788 1.00 31.27 202 LYS A CA 1
ATOM 1496 C C . LYS A 1 202 ? 87.987 51.219 6.790 1.00 32.16 202 LYS A C 1
ATOM 1497 O O . LYS A 1 202 ? 89.087 50.777 6.449 1.00 30.93 202 LYS A O 1
ATOM 1503 N N . VAL A 1 203 ? 87.513 51.096 8.023 1.00 29.99 203 VAL A N 1
ATOM 1504 C CA . VAL A 1 203 ? 88.268 50.450 9.073 1.00 30.41 203 VAL A CA 1
ATOM 1505 C C . VAL A 1 203 ? 88.060 48.953 9.046 1.00 33.59 203 VAL A C 1
ATOM 1506 O O . VAL A 1 203 ? 86.958 48.485 8.745 1.00 32.83 203 VAL A O 1
ATOM 1510 N N . SER A 1 204 ? 89.117 48.198 9.339 1.00 31.23 204 SER A N 1
ATOM 1511 C CA . SER A 1 204 ? 89.012 46.751 9.401 1.00 34.92 204 SER A CA 1
ATOM 1512 C C . SER A 1 204 ? 89.436 46.321 10.802 1.00 37.14 204 SER A C 1
ATOM 1513 O O . SER A 1 204 ? 90.369 46.888 11.379 1.00 36.87 204 SER A O 1
ATOM 1516 N N . SER A 1 205 ? 88.767 45.308 11.343 1.00 38.09 205 SER A N 1
ATOM 1517 C CA . SER A 1 205 ? 89.089 44.811 12.674 1.00 40.01 205 SER A CA 1
ATOM 1518 C C . SER A 1 205 ? 90.120 43.684 12.586 1.00 40.48 205 SER A C 1
ATOM 1519 O O . SER A 1 205 ? 90.491 43.105 13.603 1.00 41.64 205 SER A O 1
ATOM 1522 N N . MET A 1 206 ? 90.565 43.367 11.376 1.00 40.98 206 MET A N 1
ATOM 1523 C CA . MET A 1 206 ? 91.547 42.307 11.183 1.00 43.70 206 MET A CA 1
ATOM 1524 C C . MET A 1 206 ? 92.774 42.491 12.075 1.00 44.32 206 MET A C 1
ATOM 1525 O O . MET A 1 206 ? 93.425 43.537 12.046 1.00 41.71 206 MET A O 1
ATOM 1530 N N . GLU A 1 207 ? 93.070 41.459 12.858 1.00 43.98 207 GLU A N 1
ATOM 1531 C CA . GLU A 1 207 ? 94.193 41.448 13.782 1.00 45.18 207 GLU A CA 1
ATOM 1532 C C . GLU A 1 207 ? 95.427 40.781 13.192 1.00 45.80 207 GLU A C 1
ATOM 1533 O O . GLU A 1 207 ? 95.323 39.817 12.428 1.00 46.75 207 GLU A O 1
ATOM 1539 N N . SER A 1 208 ? 96.595 41.310 13.540 1.00 42.87 208 SER A N 1
ATOM 1540 C CA . SER A 1 208 ? 97.869 40.777 13.068 1.00 42.11 208 SER A CA 1
ATOM 1541 C C . SER A 1 208 ? 98.793 40.682 14.267 1.00 41.63 208 SER A C 1
ATOM 1542 O O . SER A 1 208 ? 98.683 41.473 15.213 1.00 39.97 208 SER A O 1
ATOM 1545 N N . PRO A 1 209 ? 99.709 39.705 14.257 1.00 41.77 209 PRO A N 1
ATOM 1546 C CA . PRO A 1 209 ? 100.641 39.546 15.377 1.00 41.09 209 PRO A CA 1
ATOM 1547 C C . PRO A 1 209 ? 101.414 40.843 15.694 1.00 39.24 209 PRO A C 1
ATOM 1548 O O . PRO A 1 209 ? 101.685 41.151 16.855 1.00 38.68 209 PRO A O 1
ATOM 1552 N N . HIS A 1 210 ? 101.744 41.611 14.663 1.00 37.33 210 HIS A N 1
ATOM 1553 C CA . HIS A 1 210 ? 102.531 42.821 14.882 1.00 35.59 210 HIS A CA 1
ATOM 1554 C C . HIS A 1 210 ? 101.778 44.059 15.322 1.00 33.99 210 HIS A C 1
ATOM 1555 O O . HIS A 1 210 ? 102.391 45.114 15.521 1.00 31.16 210 HIS A O 1
ATOM 1562 N N . ASP A 1 211 ? 100.465 43.936 15.507 1.00 31.25 211 ASP A N 1
ATOM 1563 C CA . ASP A 1 211 ? 99.671 45.095 15.898 1.00 30.06 211 ASP A CA 1
ATOM 1564 C C . ASP A 1 211 ? 100.144 45.722 17.203 1.00 28.09 211 ASP A C 1
ATOM 1565 O O . ASP A 1 211 ? 100.529 45.036 18.145 1.00 29.19 211 ASP A O 1
ATOM 1570 N N . LEU A 1 212 ? 100.060 47.040 17.255 1.00 29.62 212 LEU A N 1
ATOM 1571 C CA . LEU A 1 212 ? 100.449 47.802 18.428 1.00 29.11 212 LEU A CA 1
ATOM 1572 C C . LEU A 1 212 ? 99.196 48.323 19.122 1.00 28.85 212 LEU A C 1
ATOM 1573 O O . LEU A 1 212 ? 98.156 48.462 18.486 1.00 28.88 212 LEU A O 1
ATOM 1578 N N . VAL A 1 213 ? 99.311 48.595 20.419 1.00 30.52 213 VAL A N 1
ATOM 1579 C CA . VAL A 1 213 ? 98.250 49.191 21.236 1.00 30.48 213 VAL A CA 1
ATOM 1580 C C . VAL A 1 213 ? 98.952 50.224 22.133 1.00 31.45 213 VAL A C 1
ATOM 1581 O O . VAL A 1 213 ? 100.188 50.253 22.232 1.00 29.34 213 VAL A O 1
ATOM 1585 N N . VAL A 1 214 ? 98.176 51.088 22.769 1.00 31.05 214 VAL A N 1
ATOM 1586 C CA . VAL A 1 214 ? 98.741 52.088 23.669 1.00 31.39 214 VAL A CA 1
ATOM 1587 C C . VAL A 1 214 ? 99.329 51.438 24.925 1.00 32.38 214 VAL A C 1
ATOM 1588 O O . VAL A 1 214 ? 98.738 50.506 25.474 1.00 31.56 214 VAL A O 1
ATOM 1592 N N . ASP A 1 215 ? 100.501 51.908 25.350 1.00 32.45 215 ASP A N 1
ATOM 1593 C CA . ASP A 1 215 ? 101.140 51.438 26.584 1.00 33.14 215 ASP A CA 1
ATOM 1594 C C . ASP A 1 215 ? 100.579 52.477 27.568 1.00 35.39 215 ASP A C 1
ATOM 1595 O O . ASP A 1 215 ? 99.769 52.162 28.445 1.00 35.37 215 ASP A O 1
ATOM 1600 N N . THR A 1 216 ? 101.000 53.728 27.402 1.00 32.40 216 THR A N 1
ATOM 1601 C CA . THR A 1 216 ? 100.488 54.807 28.234 1.00 33.72 216 THR A CA 1
ATOM 1602 C C . THR A 1 216 ? 100.475 56.040 27.366 1.00 33.07 216 THR A C 1
ATOM 1603 O O . THR A 1 216 ? 101.115 56.072 26.322 1.00 33.92 216 THR A O 1
ATOM 1607 N N . VAL A 1 217 ? 99.723 57.049 27.774 1.00 33.15 217 VAL A N 1
ATOM 1608 C CA . VAL A 1 217 ? 99.726 58.286 27.022 1.00 32.76 217 VAL A CA 1
ATOM 1609 C C . VAL A 1 217 ? 99.909 59.393 28.052 1.00 34.11 217 VAL A C 1
ATOM 1610 O O . VAL A 1 217 ? 99.242 59.412 29.095 1.00 33.56 217 VAL A O 1
ATOM 1614 N N . GLY A 1 218 ? 100.863 60.276 27.787 1.00 32.13 218 GLY A N 1
ATOM 1615 C CA . GLY A 1 218 ? 101.138 61.353 28.716 1.00 34.23 218 GLY A CA 1
ATOM 1616 C C . GLY A 1 218 ? 100.832 62.725 28.164 1.00 33.25 218 GLY A C 1
ATOM 1617 O O . GLY A 1 218 ? 100.691 62.902 26.951 1.00 32.25 218 GLY A O 1
ATOM 1618 N N . THR A 1 219 ? 100.723 63.701 29.059 1.00 32.57 219 THR A N 1
ATOM 1619 C CA . THR A 1 219 ? 100.448 65.069 28.647 1.00 36.20 219 THR A CA 1
ATOM 1620 C C . THR A 1 219 ? 101.490 66.005 29.247 1.00 39.03 219 THR A C 1
ATOM 1621 O O . THR A 1 219 ? 101.468 67.199 28.980 1.00 41.28 219 THR A O 1
ATOM 1625 N N . GLY A 1 220 ? 102.419 65.447 30.025 1.00 42.52 220 GLY A N 1
ATOM 1626 C CA . GLY A 1 220 ? 103.450 66.252 30.666 1.00 46.60 220 GLY A CA 1
ATOM 1627 C C . GLY A 1 220 ? 104.730 66.533 29.886 1.00 49.68 220 GLY A C 1
ATOM 1628 O O . GLY A 1 220 ? 105.530 67.362 30.304 1.00 50.09 220 GLY A O 1
ATOM 1629 N N . TYR A 1 221 ? 104.952 65.839 28.776 1.00 51.50 221 TYR A N 1
ATOM 1630 C CA . TYR A 1 221 ? 106.155 66.079 27.985 1.00 54.14 221 TYR A CA 1
ATOM 1631 C C . TYR A 1 221 ? 105.854 67.124 26.929 1.00 53.37 221 TYR A C 1
ATOM 1632 O O . TYR A 1 221 ? 104.925 66.955 26.144 1.00 51.25 221 TYR A O 1
ATOM 1641 N N . HIS A 1 222 ? 106.639 68.196 26.908 1.00 53.72 222 HIS A N 1
ATOM 1642 C CA . HIS A 1 222 ? 106.476 69.241 25.910 1.00 54.01 222 HIS A CA 1
ATOM 1643 C C . HIS A 1 222 ? 107.791 69.301 25.140 1.00 53.79 222 HIS A C 1
ATOM 1644 O O . HIS A 1 222 ? 108.706 70.039 25.491 1.00 51.57 222 HIS A O 1
ATOM 1651 N N . SER A 1 223 ? 107.856 68.495 24.084 1.00 52.48 223 SER A N 1
ATOM 1652 C CA . SER A 1 223 ? 109.046 68.358 23.261 1.00 52.67 223 SER A CA 1
ATOM 1653 C C . SER A 1 223 ? 109.311 69.491 22.288 1.00 52.93 223 SER A C 1
ATOM 1654 O O . SER A 1 223 ? 110.447 69.692 21.875 1.00 53.69 223 SER A O 1
ATOM 1657 N N . ARG A 1 224 ? 108.271 70.227 21.922 1.00 53.32 224 ARG A N 1
ATOM 1658 C CA . ARG A 1 224 ? 108.423 71.326 20.982 1.00 53.47 224 ARG A CA 1
ATOM 1659 C C . ARG A 1 224 ? 107.595 72.516 21.397 1.00 53.49 224 ARG A C 1
ATOM 1660 O O . ARG A 1 224 ? 106.484 72.365 21.905 1.00 53.13 224 ARG A O 1
ATOM 1668 N N . PHE A 1 225 ? 108.138 73.702 21.157 1.00 52.32 225 PHE A N 1
ATOM 1669 C CA . PHE A 1 225 ? 107.449 74.947 21.469 1.00 51.35 225 PHE A CA 1
ATOM 1670 C C . PHE A 1 225 ? 106.386 75.181 20.398 1.00 49.59 225 PHE A C 1
ATOM 1671 O O . PHE A 1 225 ? 106.566 74.777 19.248 1.00 47.22 225 PHE A O 1
ATOM 1679 N N . GLY A 1 226 ? 105.279 75.824 20.762 1.00 48.43 226 GLY A N 1
ATOM 1680 C CA . GLY A 1 226 ? 104.255 76.103 19.764 1.00 47.39 226 GLY A CA 1
ATOM 1681 C C . GLY A 1 226 ? 102.903 75.400 19.886 1.00 45.76 226 GLY A C 1
ATOM 1682 O O . GLY A 1 226 ? 101.947 75.755 19.199 1.00 46.67 226 GLY A O 1
ATOM 1683 N N . SER A 1 227 ? 102.815 74.397 20.745 1.00 44.05 227 SER A N 1
ATOM 1684 C CA . SER A 1 227 ? 101.559 73.673 20.929 1.00 42.14 227 SER A CA 1
ATOM 1685 C C . SER A 1 227 ? 100.882 74.129 22.199 1.00 39.25 227 SER A C 1
ATOM 1686 O O . SER A 1 227 ? 101.553 74.528 23.142 1.00 39.48 227 SER A O 1
ATOM 1689 N N . ASP A 1 228 ? 99.555 74.062 22.236 1.00 36.08 228 ASP A N 1
ATOM 1690 C CA . ASP A 1 228 ? 98.849 74.404 23.465 1.00 35.11 228 ASP A CA 1
ATOM 1691 C C . ASP A 1 228 ? 98.825 73.158 24.342 1.00 33.70 228 ASP A C 1
ATOM 1692 O O . ASP A 1 228 ? 98.804 73.247 25.567 1.00 35.07 228 ASP A O 1
ATOM 1697 N N . ALA A 1 229 ? 98.873 71.986 23.703 1.00 31.74 229 ALA A N 1
ATOM 1698 C CA . ALA A 1 229 ? 98.851 70.720 24.436 1.00 31.22 229 ALA A CA 1
ATOM 1699 C C . ALA A 1 229 ? 99.558 69.643 23.619 1.00 30.08 229 ALA A C 1
ATOM 1700 O O . ALA A 1 229 ? 99.574 69.690 22.385 1.00 31.16 229 ALA A O 1
ATOM 1702 N N . GLU A 1 230 ? 100.135 68.664 24.296 1.00 30.43 230 GLU A N 1
ATOM 1703 C CA . GLU A 1 230 ? 100.844 67.629 23.578 1.00 31.52 230 GLU A CA 1
ATOM 1704 C C . GLU A 1 230 ? 100.614 66.297 24.242 1.00 30.98 230 GLU A C 1
ATOM 1705 O O . GLU A 1 230 ? 100.701 66.192 25.465 1.00 30.43 230 GLU A O 1
ATOM 1711 N N . ALA A 1 231 ? 100.330 65.276 23.436 1.00 29.32 231 ALA A N 1
ATOM 1712 C CA . ALA A 1 231 ? 100.120 63.941 23.975 1.00 28.59 231 ALA A CA 1
ATOM 1713 C C . ALA A 1 231 ? 101.286 63.078 23.542 1.00 28.03 231 ALA A C 1
ATOM 1714 O O . ALA A 1 231 ? 101.637 63.034 22.362 1.00 26.56 231 ALA A O 1
ATOM 1716 N N . SER A 1 232 ? 101.880 62.384 24.497 1.00 28.36 232 SER A N 1
ATOM 1717 C CA . SER A 1 232 ? 102.995 61.500 24.207 1.00 30.40 232 SER A CA 1
ATOM 1718 C C . SER A 1 232 ? 102.424 60.094 24.245 1.00 30.07 232 SER A C 1
ATOM 1719 O O . SER A 1 232 ? 102.142 59.556 25.316 1.00 28.52 232 SER A O 1
ATOM 1722 N N . VAL A 1 233 ? 102.231 59.504 23.076 1.00 29.36 233 VAL A N 1
ATOM 1723 C CA . VAL A 1 233 ? 101.671 58.163 23.032 1.00 29.94 233 VAL A CA 1
ATOM 1724 C C . VAL A 1 233 ? 102.732 57.092 23.016 1.00 28.93 233 VAL A C 1
ATOM 1725 O O . VAL A 1 233 ? 103.412 56.922 21.999 1.00 30.03 233 VAL A O 1
ATOM 1729 N N . MET A 1 234 ? 102.894 56.390 24.141 1.00 28.90 234 MET A N 1
ATOM 1730 C CA . MET A 1 234 ? 103.863 55.298 24.247 1.00 31.50 234 MET A CA 1
ATOM 1731 C C . MET A 1 234 ? 103.173 54.022 23.762 1.00 31.91 234 MET A C 1
ATOM 1732 O O . MET A 1 234 ? 102.064 53.696 24.201 1.00 32.52 234 MET A O 1
ATOM 1737 N N . LEU A 1 235 ? 103.864 53.274 22.916 1.00 29.58 235 LEU A N 1
ATOM 1738 C CA . LEU A 1 235 ? 103.302 52.080 22.305 1.00 30.49 235 LEU A CA 1
ATOM 1739 C C . LEU A 1 235 ? 103.896 50.779 22.797 1.00 29.58 235 LEU A C 1
ATOM 1740 O O . LEU A 1 235 ? 105.042 50.736 23.251 1.00 28.26 235 LEU A O 1
ATOM 1745 N N . LYS A 1 236 ? 103.107 49.710 22.705 1.00 28.69 236 LYS A N 1
ATOM 1746 C CA . LYS A 1 236 ? 103.583 48.375 23.058 1.00 28.83 236 LYS A CA 1
ATOM 1747 C C . LYS A 1 236 ? 102.903 47.412 22.077 1.00 29.79 236 LYS A C 1
ATOM 1748 O O . LYS A 1 236 ? 102.038 47.833 21.288 1.00 29.24 236 LYS A O 1
ATOM 1754 N N . ARG A 1 237 ? 103.296 46.142 22.081 1.00 29.43 237 ARG A N 1
ATOM 1755 C CA . ARG A 1 237 ? 102.659 45.201 21.156 1.00 32.48 237 ARG A CA 1
ATOM 1756 C C . ARG A 1 237 ? 101.282 44.746 21.689 1.00 31.33 237 ARG A C 1
ATOM 1757 O O . ARG A 1 237 ? 101.051 44.703 22.907 1.00 29.23 237 ARG A O 1
ATOM 1765 N N . ALA A 1 238 ? 100.358 44.429 20.783 1.00 32.66 238 ALA A N 1
ATOM 1766 C CA . ALA A 1 238 ? 99.012 44.024 21.201 1.00 31.40 238 ALA A CA 1
ATOM 1767 C C . ALA A 1 238 ? 99.016 42.904 22.237 1.00 32.04 238 ALA A C 1
ATOM 1768 O O . ALA A 1 238 ? 98.159 42.876 23.100 1.00 33.40 238 ALA A O 1
ATOM 1770 N N . ASP A 1 239 ? 99.967 41.977 22.166 1.00 33.02 239 ASP A N 1
ATOM 1771 C CA . ASP A 1 239 ? 100.000 40.904 23.156 1.00 35.48 239 ASP A CA 1
ATOM 1772 C C . ASP A 1 239 ? 100.623 41.354 24.472 1.00 35.51 239 ASP A C 1
ATOM 1773 O O . ASP A 1 239 ? 100.817 40.545 25.380 1.00 36.71 239 ASP A O 1
ATOM 1778 N N . GLY A 1 240 ? 100.937 42.640 24.585 1.00 33.69 240 GLY A N 1
ATOM 1779 C CA . GLY A 1 240 ? 101.521 43.128 25.824 1.00 34.09 240 GLY A CA 1
ATOM 1780 C C . GLY A 1 240 ? 103.045 43.222 25.864 1.00 34.86 240 GLY A C 1
ATOM 1781 O O . GLY A 1 240 ? 103.586 43.907 26.729 1.00 35.16 240 GLY A O 1
ATOM 1782 N N . SER A 1 241 ? 103.741 42.546 24.949 1.00 34.58 241 SER A N 1
ATOM 1783 C CA . SER A 1 241 ? 105.211 42.591 24.922 1.00 34.42 241 SER A CA 1
ATOM 1784 C C . SER A 1 241 ? 105.693 44.013 24.619 1.00 32.31 241 SER A C 1
ATOM 1785 O O . SER A 1 241 ? 105.018 44.764 23.911 1.00 29.25 241 SER A O 1
ATOM 1788 N N . GLU A 1 242 ? 106.857 44.394 25.135 1.00 31.09 242 GLU A N 1
ATOM 1789 C CA . GLU A 1 242 ? 107.347 45.729 24.816 1.00 31.51 242 GLU A CA 1
ATOM 1790 C C . GLU A 1 242 ? 107.950 45.590 23.432 1.00 32.16 242 GLU A C 1
ATOM 1791 O O . GLU A 1 242 ? 108.418 44.511 23.060 1.00 32.09 242 GLU A O 1
ATOM 1797 N N . LEU A 1 243 ? 107.921 46.675 22.665 1.00 31.82 243 LEU A N 1
ATOM 1798 C CA . LEU A 1 243 ? 108.449 46.665 21.316 1.00 33.21 243 LEU A CA 1
ATOM 1799 C C . LEU A 1 243 ? 109.971 46.716 21.226 1.00 33.89 243 LEU A C 1
ATOM 1800 O O . LEU A 1 243 ? 110.621 47.389 22.020 1.00 35.29 243 LEU A O 1
ATOM 1805 N N . SER A 1 244 ? 110.521 46.014 20.244 1.00 32.36 244 SER A N 1
ATOM 1806 C CA . SER A 1 244 ? 111.955 46.050 19.988 1.00 33.85 244 SER A CA 1
ATOM 1807 C C . SER A 1 244 ? 112.142 47.312 19.134 1.00 32.77 244 SER A C 1
ATOM 1808 O O . SER A 1 244 ? 111.170 47.874 18.603 1.00 33.29 244 SER A O 1
ATOM 1811 N N . HIS A 1 245 ? 113.384 47.752 18.978 1.00 31.54 245 HIS A N 1
ATOM 1812 C CA . HIS A 1 245 ? 113.654 48.944 18.189 1.00 30.46 245 HIS A CA 1
ATOM 1813 C C . HIS A 1 245 ? 113.134 48.723 16.762 1.00 29.68 245 HIS A C 1
ATOM 1814 O O . HIS A 1 245 ? 112.490 49.598 16.174 1.00 29.08 245 HIS A O 1
ATOM 1821 N N . ARG A 1 246 ? 113.415 47.548 16.214 1.00 28.52 246 ARG A N 1
ATOM 1822 C CA . ARG A 1 246 ? 112.989 47.203 14.858 1.00 29.71 246 ARG A CA 1
ATOM 1823 C C . ARG A 1 246 ? 111.456 47.216 14.702 1.00 30.28 246 ARG A C 1
ATOM 1824 O O . ARG A 1 246 ? 110.919 47.668 13.686 1.00 28.45 246 ARG A O 1
ATOM 1832 N N . GLU A 1 247 ? 110.746 46.693 15.692 1.00 30.22 247 GLU A N 1
ATOM 1833 C CA . GLU A 1 247 ? 109.283 46.693 15.602 1.00 29.67 247 GLU A CA 1
ATOM 1834 C C . GLU A 1 247 ? 108.752 48.125 15.623 1.00 30.04 247 GLU A C 1
ATOM 1835 O O . GLU A 1 247 ? 107.819 48.443 14.900 1.00 29.45 247 GLU A O 1
ATOM 1841 N N . PHE A 1 248 ? 109.328 48.991 16.460 1.00 29.08 248 PHE A N 1
ATOM 1842 C CA . PHE A 1 248 ? 108.877 50.375 16.493 1.00 27.88 248 PHE A CA 1
ATOM 1843 C C . PHE A 1 248 ? 109.174 51.045 15.168 1.00 29.91 248 PHE A C 1
ATOM 1844 O O . PHE A 1 248 ? 108.336 51.776 14.638 1.00 28.76 248 PHE A O 1
ATOM 1852 N N . ILE A 1 249 ? 110.369 50.814 14.623 1.00 28.03 249 ILE A N 1
ATOM 1853 C CA . ILE A 1 249 ? 110.701 51.423 13.338 1.00 27.74 249 ILE A CA 1
ATOM 1854 C C . ILE A 1 249 ? 109.800 50.935 12.193 1.00 27.56 249 ILE A C 1
ATOM 1855 O O . ILE A 1 249 ? 109.428 51.718 11.317 1.00 26.75 249 ILE A O 1
ATOM 1860 N N . ASP A 1 250 ? 109.475 49.647 12.177 1.00 28.55 250 ASP A N 1
ATOM 1861 C CA . ASP A 1 250 ? 108.601 49.121 11.117 1.00 29.80 250 ASP A CA 1
ATOM 1862 C C . ASP A 1 250 ? 107.263 49.862 11.205 1.00 27.80 250 ASP A C 1
ATOM 1863 O O . ASP A 1 250 ? 106.638 50.143 10.179 1.00 26.67 250 ASP A O 1
ATOM 1868 N N . TYR A 1 251 ? 106.832 50.183 12.426 1.00 26.57 251 TYR A N 1
ATOM 1869 C CA . TYR A 1 251 ? 105.566 50.912 12.601 1.00 26.88 251 TYR A CA 1
ATOM 1870 C C . TYR A 1 251 ? 105.646 52.358 12.088 1.00 27.33 251 TYR A C 1
ATOM 1871 O O . TYR A 1 251 ? 104.813 52.773 11.271 1.00 26.35 251 TYR A O 1
ATOM 1880 N N . VAL A 1 252 ? 106.624 53.147 12.542 1.00 25.32 252 VAL A N 1
ATOM 1881 C CA . VAL A 1 252 ? 106.656 54.539 12.046 1.00 26.53 252 VAL A CA 1
ATOM 1882 C C . VAL A 1 252 ? 106.967 54.610 10.548 1.00 27.32 252 VAL A C 1
ATOM 1883 O O . VAL A 1 252 ? 106.575 55.578 9.870 1.00 28.99 252 VAL A O 1
ATOM 1887 N N . MET A 1 253 ? 107.632 53.583 10.021 1.00 26.86 253 MET A N 1
ATOM 1888 C CA . MET A 1 253 ? 107.916 53.536 8.581 1.00 27.99 253 MET A CA 1
ATOM 1889 C C . MET A 1 253 ? 106.639 53.211 7.781 1.00 30.48 253 MET A C 1
ATOM 1890 O O . MET A 1 253 ? 106.667 53.137 6.545 1.00 29.66 253 MET A O 1
ATOM 1895 N N . ASN A 1 254 ? 105.533 52.982 8.493 1.00 29.44 254 ASN A N 1
ATOM 1896 C CA . ASN A 1 254 ? 104.241 52.714 7.856 1.00 28.58 254 ASN A CA 1
ATOM 1897 C C . ASN A 1 254 ? 103.182 53.684 8.408 1.00 29.65 254 ASN A C 1
ATOM 1898 O O . ASN A 1 254 ? 102.027 53.652 8.002 1.00 28.50 254 ASN A O 1
ATOM 1903 N N . PHE A 1 255 ? 103.590 54.568 9.314 1.00 28.37 255 PHE A N 1
ATOM 1904 C CA . PHE A 1 255 ? 102.657 55.508 9.919 1.00 27.48 255 PHE A CA 1
ATOM 1905 C C . PHE A 1 255 ? 102.244 56.576 8.921 1.00 29.08 255 PHE A C 1
ATOM 1906 O O . PHE A 1 255 ? 103.080 57.110 8.185 1.00 27.88 255 PHE A O 1
ATOM 1914 N N . ASN A 1 256 ? 100.949 56.887 8.884 1.00 27.92 256 ASN A N 1
ATOM 1915 C CA . ASN A 1 256 ? 100.464 57.914 7.980 1.00 28.02 256 ASN A CA 1
ATOM 1916 C C . ASN A 1 256 ? 100.001 59.201 8.635 1.00 27.20 256 ASN A C 1
ATOM 1917 O O . ASN A 1 256 ? 100.538 60.278 8.359 1.00 26.57 256 ASN A O 1
ATOM 1922 N N . THR A 1 257 ? 99.011 59.108 9.518 1.00 26.04 257 THR A N 1
ATOM 1923 C CA . THR A 1 257 ? 98.476 60.333 10.098 1.00 25.11 257 THR A CA 1
ATOM 1924 C C . THR A 1 257 ? 97.690 60.041 11.385 1.00 24.96 257 THR A C 1
ATOM 1925 O O . THR A 1 257 ? 97.674 58.913 11.865 1.00 25.05 257 THR A O 1
ATOM 1929 N N . VAL A 1 258 ? 97.058 61.067 11.943 1.00 26.02 258 VAL A N 1
ATOM 1930 C CA . VAL A 1 258 ? 96.28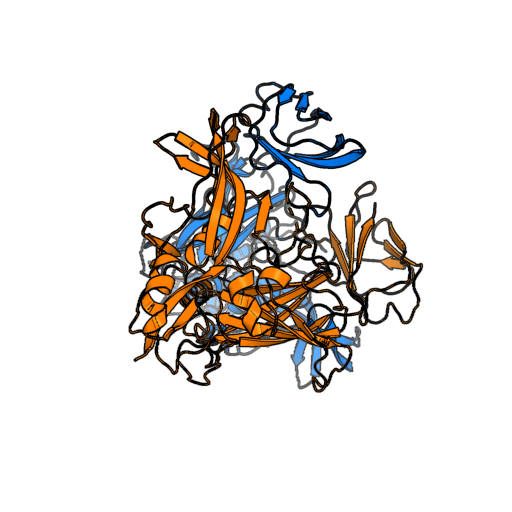9 60.908 13.169 1.00 26.09 258 VAL A CA 1
ATOM 1931 C C . VAL A 1 258 ? 94.987 61.702 13.079 1.00 26.39 258 VAL A C 1
ATOM 1932 O O . VAL A 1 258 ? 94.971 62.840 12.616 1.00 25.75 258 VAL A O 1
ATOM 1936 N N . ARG A 1 259 ? 93.896 61.111 13.547 1.00 26.93 259 ARG A N 1
ATOM 1937 C CA . ARG A 1 259 ? 92.625 61.834 13.571 1.00 25.90 259 ARG A CA 1
ATOM 1938 C C . ARG A 1 259 ? 92.416 62.314 15.012 1.00 25.90 259 ARG A C 1
ATOM 1939 O O . ARG A 1 259 ? 92.691 61.566 15.945 1.00 25.06 259 ARG A O 1
ATOM 1947 N N . TYR A 1 260 ? 91.941 63.545 15.204 1.00 25.61 260 TYR A N 1
ATOM 1948 C CA . TYR A 1 260 ? 91.647 64.029 16.556 1.00 26.19 260 TYR A CA 1
ATOM 1949 C C . TYR A 1 260 ? 90.118 64.151 16.706 1.0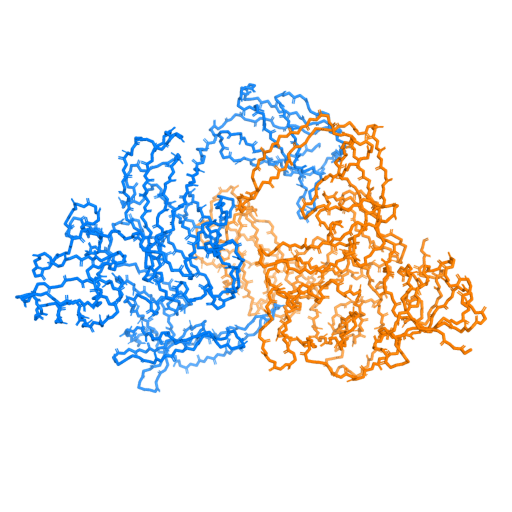0 27.71 260 TYR A C 1
ATOM 1950 O O . TYR A 1 260 ? 89.491 64.918 15.970 1.00 28.97 260 TYR A O 1
ATOM 1959 N N . ASP A 1 261 ? 89.531 63.405 17.638 1.00 25.91 261 ASP A N 1
ATOM 1960 C CA . ASP A 1 261 ? 88.093 63.532 17.889 1.00 27.72 261 ASP A CA 1
ATOM 1961 C C . ASP A 1 261 ? 87.958 64.286 19.213 1.00 26.99 261 ASP A C 1
ATOM 1962 O O . ASP A 1 261 ? 88.586 63.924 20.200 1.00 28.32 261 ASP A O 1
ATOM 1967 N N . TYR A 1 262 ? 87.131 65.328 19.235 1.00 27.30 262 TYR A N 1
ATOM 1968 C CA . TYR A 1 262 ? 86.988 66.167 20.437 1.00 26.99 262 TYR A CA 1
ATOM 1969 C C . TYR A 1 262 ? 85.620 66.008 21.094 1.00 27.79 262 TYR A C 1
ATOM 1970 O O . TYR A 1 262 ? 84.600 66.191 20.441 1.00 26.40 262 TYR A O 1
ATOM 1979 N N . TYR A 1 263 ? 85.628 65.680 22.383 1.00 29.50 263 TYR A N 1
ATOM 1980 C CA . TYR A 1 263 ? 84.416 65.464 23.176 1.00 28.09 263 TYR A CA 1
ATOM 1981 C C . TYR A 1 263 ? 84.175 66.554 24.217 1.00 28.69 263 TYR A C 1
ATOM 1982 O O . TYR A 1 263 ? 83.392 66.377 25.161 1.00 27.67 263 TYR A O 1
ATOM 1991 N N . GLY A 1 264 ? 84.857 67.681 24.055 1.00 29.96 264 GLY A N 1
ATOM 1992 C CA . GLY A 1 264 ? 84.715 68.778 25.001 1.00 31.53 264 GLY A CA 1
ATOM 1993 C C . GLY A 1 264 ? 84.912 68.353 26.446 1.00 33.21 264 GLY A C 1
ATOM 1994 O O . GLY A 1 264 ? 85.900 67.707 26.778 1.00 32.56 264 GLY A O 1
ATOM 1995 N N A ASP A 1 265 ? 83.967 68.703 27.315 0.52 33.53 265 ASP A N 1
ATOM 1996 N N B ASP A 1 265 ? 83.960 68.702 27.311 0.48 33.81 265 ASP A N 1
ATOM 1997 C CA A ASP A 1 265 ? 84.088 68.333 28.715 0.52 33.80 265 ASP A CA 1
ATOM 1998 C CA B ASP A 1 265 ? 84.044 68.352 28.727 0.48 34.34 265 ASP A CA 1
ATOM 1999 C C A ASP A 1 265 ? 83.376 67.026 29.045 0.52 34.04 265 ASP A C 1
ATOM 2000 C C B ASP A 1 265 ? 83.398 67.009 29.045 0.48 34.38 265 ASP A C 1
ATOM 2001 O O A ASP A 1 265 ? 83.168 66.701 30.215 0.52 34.31 265 ASP A O 1
ATOM 2002 O O B ASP A 1 265 ? 83.262 66.640 30.213 0.48 34.64 265 ASP A O 1
ATOM 2011 N N . ASP A 1 266 ? 83.006 66.270 28.013 1.00 34.04 266 ASP A N 1
ATOM 2012 C CA . ASP A 1 266 ? 82.344 64.988 28.231 1.00 32.34 266 ASP A CA 1
ATOM 2013 C C . ASP A 1 266 ? 83.314 63.848 28.523 1.00 31.91 266 ASP A C 1
ATOM 2014 O O . ASP A 1 266 ? 83.777 63.160 27.618 1.00 31.70 266 ASP A O 1
ATOM 2019 N N . ALA A 1 267 ? 83.594 63.646 29.806 1.00 29.44 267 ALA A N 1
ATOM 2020 C CA . ALA A 1 267 ? 84.493 62.607 30.282 1.00 30.59 267 ALA A CA 1
ATOM 2021 C C . ALA A 1 267 ? 84.031 61.186 29.912 1.00 30.32 267 ALA A C 1
ATOM 2022 O O . ALA A 1 267 ? 84.808 60.242 29.964 1.00 28.14 267 ALA A O 1
ATOM 2024 N N . SER A 1 268 ? 82.758 61.029 29.568 1.00 30.46 268 SER A N 1
ATOM 2025 C CA . SER A 1 268 ? 82.253 59.706 29.213 1.00 30.41 268 SER A CA 1
ATOM 2026 C C . SER A 1 268 ? 82.459 59.379 27.725 1.00 29.01 268 SER A C 1
ATOM 2027 O O . SER A 1 268 ? 82.152 58.267 27.290 1.00 30.89 268 SER A O 1
ATOM 2030 N N . TYR A 1 269 ? 82.984 60.329 26.949 1.00 29.37 269 TYR A N 1
ATOM 2031 C CA . TYR A 1 269 ? 83.225 60.104 25.520 1.00 27.63 269 TYR A CA 1
ATOM 2032 C C . TYR A 1 269 ? 81.957 59.628 24.798 1.00 27.23 269 TYR A C 1
ATOM 2033 O O . TYR A 1 269 ? 81.989 58.680 24.022 1.00 26.32 269 TYR A O 1
ATOM 2042 N N . THR A 1 270 ? 80.850 60.324 25.017 1.00 27.94 270 THR A N 1
ATOM 2043 C CA . THR A 1 270 ? 79.590 59.924 24.398 1.00 28.11 270 THR A CA 1
ATOM 2044 C C . THR A 1 270 ? 79.126 60.897 23.334 1.00 27.83 270 THR A C 1
ATOM 2045 O O . THR A 1 270 ? 78.562 60.502 22.308 1.00 28.78 270 THR A O 1
ATOM 2049 N N . ASN A 1 271 ? 79.359 62.176 23.599 1.00 25.79 271 ASN A N 1
ATOM 2050 C CA . ASN A 1 271 ? 78.935 63.237 22.721 1.00 26.93 271 ASN A CA 1
ATOM 2051 C C . ASN A 1 271 ? 80.096 63.888 21.980 1.00 27.93 271 ASN A C 1
ATOM 2052 O O . ASN A 1 271 ? 80.747 64.792 22.502 1.00 27.32 271 ASN A O 1
ATOM 2057 N N . LEU A 1 272 ? 80.333 63.411 20.763 1.00 28.14 272 LEU A N 1
ATOM 2058 C CA . LEU A 1 272 ? 81.391 63.909 19.888 1.00 29.66 272 LEU A CA 1
ATOM 2059 C C . LEU A 1 272 ? 81.044 65.335 19.455 1.00 30.49 272 LEU A C 1
ATOM 2060 O O . LEU A 1 272 ? 79.976 65.567 18.892 1.00 32.72 272 LEU A O 1
ATOM 2065 N N A MET A 1 273 ? 81.945 66.279 19.713 0.59 30.60 273 MET A N 1
ATOM 2066 N N B MET A 1 273 ? 81.939 66.283 19.731 0.41 30.78 273 MET A N 1
ATOM 2067 C CA A MET A 1 273 ? 81.717 67.669 19.351 0.59 30.19 273 MET A CA 1
ATOM 2068 C CA B MET A 1 273 ? 81.728 67.682 19.365 0.41 30.62 273 MET A CA 1
ATOM 2069 C C A MET A 1 273 ? 82.264 68.005 17.974 0.59 30.93 273 MET A C 1
ATOM 2070 C C B MET A 1 273 ? 82.257 67.993 17.972 0.41 30.82 273 MET A C 1
ATOM 2071 O O A MET A 1 273 ? 81.654 68.772 17.230 0.59 29.16 273 MET A O 1
ATOM 2072 O O B MET A 1 273 ? 81.628 68.729 17.212 0.41 29.69 273 MET A O 1
ATOM 2081 N N . ALA A 1 274 ? 83.428 67.442 17.649 1.00 29.19 274 ALA A N 1
ATOM 2082 C CA . ALA A 1 274 ? 84.046 67.676 16.356 1.00 28.62 274 ALA A CA 1
ATOM 2083 C C . ALA A 1 274 ? 85.203 66.713 16.107 1.00 28.84 274 ALA A C 1
ATOM 2084 O O . ALA A 1 274 ? 85.714 66.091 17.033 1.00 28.38 274 ALA A O 1
ATOM 2086 N N . SER A 1 275 ? 85.603 66.609 14.843 1.00 28.73 275 SER A N 1
ATOM 2087 C CA . SER A 1 275 ? 86.715 65.767 14.421 1.00 29.61 275 SER A CA 1
ATOM 2088 C C . SER A 1 275 ? 87.664 66.644 13.614 1.00 30.59 275 SER A C 1
ATOM 2089 O O . SER A 1 275 ? 87.203 67.481 12.831 1.00 28.94 275 SER A O 1
ATOM 2092 N N . TYR A 1 276 ? 88.976 66.468 13.807 1.00 27.40 276 TYR A N 1
ATOM 2093 C CA . TYR A 1 276 ? 89.947 67.262 13.064 1.00 29.10 276 TYR A CA 1
ATOM 2094 C C . TYR A 1 276 ? 90.995 66.372 12.407 1.00 30.14 276 TYR A C 1
ATOM 2095 O O . TYR A 1 276 ? 91.358 65.325 12.949 1.00 29.09 276 TYR A O 1
ATOM 2104 N N . GLY A 1 277 ? 91.466 66.787 11.232 1.00 28.83 277 GLY A N 1
ATOM 2105 C CA . GLY A 1 277 ? 92.521 66.054 10.553 1.00 29.07 277 GLY A CA 1
ATOM 2106 C C . GLY A 1 277 ? 93.835 66.684 11.005 1.00 28.95 277 GLY A C 1
ATOM 2107 O O . GLY A 1 277 ? 93.816 67.740 11.644 1.00 28.20 277 GLY A O 1
ATOM 2108 N N . THR A 1 278 ? 94.967 66.056 10.694 1.00 29.39 278 THR A N 1
ATOM 2109 C CA . THR A 1 278 ? 96.281 66.588 11.095 1.00 29.04 278 THR A CA 1
ATOM 2110 C C . THR A 1 278 ? 97.279 66.471 9.947 1.00 30.87 278 THR A C 1
ATOM 2111 O O . THR A 1 278 ? 97.007 65.822 8.945 1.00 29.79 278 THR A O 1
ATOM 2115 N N . LYS A 1 279 ? 98.441 67.108 10.115 1.00 29.86 279 LYS A N 1
ATOM 2116 C CA . LYS A 1 279 ? 99.520 67.061 9.130 1.00 30.39 279 LYS A CA 1
ATOM 2117 C C . LYS A 1 279 ? 100.776 66.712 9.921 1.00 30.72 279 LYS A C 1
ATOM 2118 O O . LYS A 1 279 ? 101.082 67.356 10.942 1.00 27.97 279 LYS A O 1
ATOM 2124 N N . HIS A 1 280 ? 101.503 65.699 9.462 1.00 27.00 280 HIS A N 1
ATOM 2125 C CA . HIS A 1 280 ? 102.703 65.286 10.169 1.00 29.18 280 HIS A CA 1
ATOM 2126 C C . HIS A 1 280 ? 103.685 66.447 10.235 1.00 28.92 280 HIS A C 1
ATOM 2127 O O . HIS A 1 280 ? 103.607 67.372 9.431 1.00 29.07 280 HIS A O 1
ATOM 2134 N N . SER A 1 281 ? 104.599 66.389 11.206 1.00 32.19 281 SER A N 1
ATOM 2135 C CA . SER A 1 281 ? 105.608 67.433 11.430 1.00 32.34 281 SER A CA 1
ATOM 2136 C C . SER A 1 281 ? 104.997 68.619 12.173 1.00 31.76 281 SER A C 1
ATOM 2137 O O . SER A 1 281 ? 105.445 68.980 13.264 1.00 33.47 281 SER A O 1
ATOM 2140 N N . ALA A 1 282 ? 103.969 69.227 11.603 1.00 30.14 282 ALA A N 1
ATOM 2141 C CA . ALA A 1 282 ? 103.326 70.332 12.296 1.00 30.18 282 ALA A CA 1
ATOM 2142 C C . ALA A 1 282 ? 102.517 69.824 13.513 1.00 30.58 282 ALA A C 1
ATOM 2143 O O . ALA A 1 282 ? 102.553 70.430 14.582 1.00 27.80 282 ALA A O 1
ATOM 2145 N N . ASP A 1 283 ? 101.821 68.696 13.355 1.00 30.12 283 ASP A N 1
ATOM 2146 C CA . ASP A 1 283 ? 100.950 68.182 14.427 1.00 29.92 283 ASP A CA 1
ATOM 2147 C C . ASP A 1 283 ? 101.378 66.895 15.078 1.00 29.71 283 ASP A C 1
ATOM 2148 O O . ASP A 1 283 ? 100.945 66.574 16.188 1.00 30.37 283 ASP A O 1
ATOM 2153 N N . SER A 1 284 ? 102.181 66.113 14.376 1.00 27.81 284 SER A N 1
ATOM 2154 C CA . SER A 1 284 ? 102.635 64.858 14.945 1.00 27.92 284 SER A CA 1
ATOM 2155 C C . SER A 1 284 ? 104.096 64.615 14.568 1.00 28.10 284 SER A C 1
ATOM 2156 O O . SER A 1 284 ? 104.554 65.083 13.524 1.00 28.30 284 SER A O 1
ATOM 2159 N N . TRP A 1 285 ? 104.820 63.891 15.407 1.00 29.47 285 TRP A N 1
ATOM 2160 C CA . TRP A 1 285 ? 106.214 63.603 15.095 1.00 30.47 285 TRP A CA 1
ATOM 2161 C C . TRP A 1 285 ? 106.715 62.398 15.861 1.00 31.57 285 TRP A C 1
ATOM 2162 O O . TRP A 1 285 ? 106.131 61.984 16.871 1.00 30.92 285 TRP A O 1
ATOM 2173 N N . TRP A 1 286 ? 107.787 61.811 15.347 1.00 29.86 286 TRP A N 1
ATOM 2174 C CA . TRP A 1 286 ? 108.428 60.664 15.963 1.00 30.80 286 TRP A CA 1
ATOM 2175 C C . TRP A 1 286 ? 109.914 60.717 15.607 1.00 31.81 286 TRP A C 1
ATOM 2176 O O . TRP A 1 286 ? 110.311 61.375 14.632 1.00 30.48 286 TRP A O 1
ATOM 2187 N N . LYS A 1 287 ? 110.714 60.015 16.394 1.00 32.21 287 LYS A N 1
ATOM 2188 C CA . LYS A 1 287 ? 112.162 59.970 16.201 1.00 34.21 287 LYS A CA 1
ATOM 2189 C C . LYS A 1 287 ? 112.562 58.547 15.872 1.00 34.27 287 LYS A C 1
ATOM 2190 O O . LYS A 1 287 ? 111.805 57.609 16.117 1.00 33.47 287 LYS A O 1
ATOM 2196 N N . THR A 1 288 ? 113.759 58.377 15.327 1.00 32.30 288 THR A N 1
ATOM 2197 C CA . THR A 1 288 ? 114.224 57.047 14.953 1.00 32.19 288 THR A CA 1
ATOM 2198 C C . THR A 1 288 ? 114.870 56.307 16.112 1.00 33.05 288 THR A C 1
ATOM 2199 O O . THR A 1 288 ? 115.308 55.163 15.971 1.00 33.89 288 THR A O 1
ATOM 2203 N N . GLY A 1 289 ? 114.940 56.969 17.253 1.00 32.20 289 GLY A N 1
ATOM 2204 C CA . GLY A 1 289 ? 115.538 56.365 18.422 1.00 33.39 289 GLY A CA 1
ATOM 2205 C C . GLY A 1 289 ? 114.779 55.174 18.980 1.00 34.80 289 GLY A C 1
ATOM 2206 O O . GLY A 1 289 ? 113.788 54.710 18.403 1.00 33.03 289 GLY A O 1
ATOM 2207 N N . ARG A 1 290 ? 115.253 54.686 20.119 1.00 35.83 290 ARG A N 1
ATOM 2208 C CA . ARG A 1 290 ? 114.668 53.520 20.764 1.00 35.98 290 ARG A CA 1
ATOM 2209 C C . ARG A 1 290 ? 113.384 53.694 21.598 1.00 35.96 290 ARG A C 1
ATOM 2210 O O . ARG A 1 290 ? 112.734 52.706 21.932 1.00 37.71 290 ARG A O 1
ATOM 2218 N N . VAL A 1 291 ? 113.001 54.918 21.943 1.00 34.32 291 VAL A N 1
ATOM 2219 C CA . VAL A 1 291 ? 111.774 55.091 22.719 1.00 33.02 291 VAL A CA 1
ATOM 2220 C C . VAL A 1 291 ? 110.581 54.981 21.757 1.00 33.98 291 VAL A C 1
ATOM 2221 O O . VAL A 1 291 ? 110.480 55.747 20.809 1.00 32.69 291 VAL A O 1
ATOM 2225 N N . PRO A 1 292 ? 109.661 54.024 21.988 1.00 34.02 292 PRO A N 1
ATOM 2226 C CA . PRO A 1 292 ? 108.484 53.827 21.119 1.00 33.90 292 PRO A CA 1
ATOM 2227 C C . PRO A 1 292 ? 107.397 54.854 21.366 1.00 34.06 292 PRO A C 1
ATOM 2228 O O . PRO A 1 292 ? 106.336 54.538 21.906 1.00 34.41 292 PRO A O 1
ATOM 2232 N N . ARG A 1 293 ? 107.656 56.088 20.974 1.00 33.07 293 ARG A N 1
ATOM 2233 C CA . ARG A 1 293 ? 106.687 57.136 21.200 1.00 33.45 293 ARG A CA 1
ATOM 2234 C C . ARG A 1 293 ? 106.303 57.925 19.966 1.00 33.15 293 ARG A C 1
ATOM 2235 O O . ARG A 1 293 ? 107.120 58.160 19.070 1.00 32.42 293 ARG A O 1
ATOM 2243 N N . ILE A 1 294 ? 105.043 58.327 19.924 1.00 31.67 294 ILE A N 1
ATOM 2244 C CA . ILE A 1 294 ? 104.577 59.178 18.852 1.00 30.59 294 ILE A CA 1
ATOM 2245 C C . ILE A 1 294 ? 103.937 60.349 19.578 1.00 30.35 294 ILE A C 1
ATOM 2246 O O . ILE A 1 294 ? 103.115 60.165 20.479 1.00 30.90 294 ILE A O 1
ATOM 2251 N N . SER A 1 295 ? 104.369 61.553 19.225 1.00 27.99 295 SER A N 1
ATOM 2252 C CA . SER A 1 295 ? 103.859 62.753 19.854 1.00 29.21 295 SER A CA 1
ATOM 2253 C C . SER A 1 295 ? 102.832 63.392 18.946 1.00 27.98 295 SER A C 1
ATOM 2254 O O . SER A 1 295 ? 102.997 63.417 17.725 1.00 28.65 295 SER A O 1
ATOM 2257 N N . CYS A 1 296 ? 101.763 63.879 19.551 1.00 27.88 296 CYS A N 1
ATOM 2258 C CA . CYS A 1 296 ? 100.682 64.542 18.830 1.00 29.26 296 CYS A CA 1
ATOM 2259 C C . CYS A 1 296 ? 100.465 65.869 19.529 1.00 28.50 296 CYS A C 1
ATOM 2260 O O . CYS A 1 296 ? 100.205 65.889 20.722 1.00 30.94 296 CYS A O 1
ATOM 2263 N N . GLY A 1 297 ? 100.543 66.970 18.792 1.00 27.77 297 GLY A N 1
ATOM 2264 C CA . GLY A 1 297 ? 100.333 68.255 19.434 1.00 27.31 297 GLY A CA 1
ATOM 2265 C C . GLY A 1 297 ? 99.126 68.969 18.866 1.00 30.40 297 GLY A C 1
ATOM 2266 O O . GLY A 1 297 ? 98.695 68.670 17.742 1.00 30.02 297 GLY A O 1
ATOM 2267 N N . ILE A 1 298 ? 98.546 69.886 19.641 1.00 28.87 298 ILE A N 1
ATOM 2268 C CA . ILE A 1 298 ? 97.437 70.650 19.124 1.00 28.77 298 ILE A CA 1
ATOM 2269 C C . ILE A 1 298 ? 97.584 72.099 19.540 1.00 28.96 298 ILE A C 1
ATOM 2270 O O . ILE A 1 298 ? 98.062 72.410 20.636 1.00 29.90 298 ILE A O 1
ATOM 2275 N N . ASN A 1 299 ? 97.184 72.987 18.646 1.00 28.69 299 ASN A N 1
ATOM 2276 C CA . ASN A 1 299 ? 97.210 74.418 18.938 1.00 31.01 299 ASN A CA 1
ATOM 2277 C C . ASN A 1 299 ? 95.776 74.855 18.651 1.00 29.98 299 ASN A C 1
ATOM 2278 O O . ASN A 1 299 ? 95.321 74.799 17.516 1.00 30.54 299 ASN A O 1
ATOM 2283 N N . TYR A 1 300 ? 95.065 75.278 19.685 1.00 31.05 300 TYR A N 1
ATOM 2284 C CA . TYR A 1 300 ? 93.654 75.648 19.552 1.00 31.98 300 TYR A CA 1
ATOM 2285 C C . TYR A 1 300 ? 93.394 76.789 18.589 1.00 35.07 300 TYR A C 1
ATOM 2286 O O . TYR A 1 300 ? 92.252 77.017 18.176 1.00 34.96 300 TYR A O 1
ATOM 2295 N N . GLY A 1 301 ? 94.458 77.501 18.230 1.00 36.14 301 GLY A N 1
ATOM 2296 C CA . GLY A 1 301 ? 94.312 78.624 17.324 1.00 37.31 301 GLY A CA 1
ATOM 2297 C C . GLY A 1 301 ? 94.529 78.341 15.855 1.00 39.61 301 GLY A C 1
ATOM 2298 O O . GLY A 1 301 ? 94.378 79.253 15.048 1.00 41.77 301 GLY A O 1
ATOM 2299 N N . PHE A 1 302 ? 94.910 77.119 15.477 1.00 39.22 302 PHE A N 1
ATOM 2300 C CA . PHE A 1 302 ? 95.090 76.847 14.052 1.00 37.91 302 PHE A CA 1
ATOM 2301 C C . PHE A 1 302 ? 93.708 76.737 13.424 1.00 38.10 302 PHE A C 1
ATOM 2302 O O . PHE A 1 302 ? 92.740 76.369 14.090 1.00 38.48 302 PHE A O 1
ATOM 2310 N N . ASP A 1 303 ? 93.609 77.051 12.141 1.00 38.83 303 ASP A N 1
ATOM 2311 C CA . ASP A 1 303 ? 92.325 76.978 11.457 1.00 38.35 303 ASP A CA 1
ATOM 2312 C C . ASP A 1 303 ? 91.796 75.544 11.372 1.00 36.70 303 ASP A C 1
ATOM 2313 O O . ASP A 1 303 ? 90.596 75.323 11.492 1.00 36.61 303 ASP A O 1
ATOM 2318 N N . ARG A 1 304 ? 92.676 74.568 11.165 1.00 35.91 304 ARG A N 1
ATOM 2319 C CA . ARG A 1 304 ? 92.205 73.186 11.079 1.00 34.42 304 ARG A CA 1
ATOM 2320 C C . ARG A 1 304 ? 91.702 72.649 12.423 1.00 33.35 304 ARG A C 1
ATOM 2321 O O . ARG A 1 304 ? 91.130 71.565 12.470 1.00 31.45 304 ARG A O 1
ATOM 2329 N N . PHE A 1 305 ? 91.897 73.413 13.503 1.00 32.41 305 PHE A N 1
ATOM 2330 C CA . PHE A 1 305 ? 91.438 73.004 14.831 1.00 32.40 305 PHE A CA 1
ATOM 2331 C C . PHE A 1 305 ? 90.430 74.011 15.394 1.00 33.97 305 PHE A C 1
ATOM 2332 O O . PHE A 1 305 ? 90.187 74.073 16.601 1.00 31.50 305 PHE A O 1
ATOM 2340 N N . LYS A 1 306 ? 89.822 74.790 14.506 1.00 37.60 306 LYS A N 1
ATOM 2341 C CA . LYS A 1 306 ? 88.848 75.793 14.929 1.00 39.77 306 LYS A CA 1
ATOM 2342 C C . LYS A 1 306 ? 87.775 75.172 15.813 1.00 39.43 306 LYS A C 1
ATOM 2343 O O . LYS A 1 306 ? 87.128 74.212 15.420 1.00 40.50 306 LYS A O 1
ATOM 2349 N N . GLY A 1 307 ? 87.611 75.714 17.017 1.00 38.34 307 GLY A N 1
ATOM 2350 C CA . GLY A 1 307 ? 86.598 75.216 17.926 1.00 36.80 307 GLY A CA 1
ATOM 2351 C C . GLY A 1 307 ? 87.135 74.316 19.009 1.00 36.20 307 GLY A C 1
ATOM 2352 O O . GLY A 1 307 ? 86.426 73.976 19.943 1.00 35.74 307 GLY A O 1
ATOM 2353 N N . SER A 1 308 ? 88.393 73.916 18.890 1.00 34.46 308 SER A N 1
ATOM 2354 C CA . SER A 1 308 ? 88.994 73.038 19.883 1.00 31.86 308 SER A CA 1
ATOM 2355 C C . SER A 1 308 ? 89.368 73.818 21.133 1.00 33.24 308 SER A C 1
ATOM 2356 O O . SER A 1 308 ? 89.433 75.037 21.118 1.00 35.86 308 SER A O 1
ATOM 2359 N N . GLY A 1 309 ? 89.618 73.100 22.214 1.00 33.17 309 GLY A N 1
ATOM 2360 C CA . GLY A 1 309 ? 89.995 73.732 23.456 1.00 31.68 309 GLY A CA 1
ATOM 2361 C C . GLY A 1 309 ? 90.332 72.643 24.447 1.00 32.90 309 GLY A C 1
ATOM 2362 O O . GLY A 1 309 ? 90.416 71.458 24.073 1.00 34.61 309 GLY A O 1
ATOM 2363 N N . PRO A 1 310 ? 90.570 73.003 25.711 1.00 32.03 310 PRO A N 1
ATOM 2364 C CA . PRO A 1 310 ? 90.888 72.007 26.729 1.00 32.55 310 PRO A CA 1
ATOM 2365 C C . PRO A 1 310 ? 89.718 71.021 26.768 1.00 32.20 310 PRO A C 1
ATOM 2366 O O . PRO A 1 310 ? 88.603 71.364 26.375 1.00 31.55 310 PRO A O 1
ATOM 2370 N N . GLY A 1 311 ? 89.972 69.802 27.232 1.00 32.37 311 GLY A N 1
ATOM 2371 C CA . GLY A 1 311 ? 88.917 68.817 27.291 1.00 31.13 311 GLY A CA 1
ATOM 2372 C C . GLY A 1 311 ? 89.390 67.418 26.942 1.00 32.19 311 GLY A C 1
ATOM 2373 O O . GLY A 1 311 ? 90.598 67.113 26.966 1.00 29.59 311 GLY A O 1
ATOM 2374 N N . TYR A 1 312 ? 88.429 66.574 26.584 1.00 29.03 312 TYR A N 1
ATOM 2375 C CA . TYR A 1 312 ? 88.696 65.181 26.273 1.00 28.34 312 TYR A CA 1
ATOM 2376 C C . TYR A 1 312 ? 88.852 64.920 24.790 1.00 27.96 312 TYR A C 1
ATOM 2377 O O . TYR A 1 312 ? 88.003 65.316 23.972 1.00 28.72 312 TYR A O 1
ATOM 2386 N N . TYR A 1 313 ? 89.925 64.215 24.449 1.00 27.27 313 TYR A N 1
ATOM 2387 C CA . TYR A 1 313 ? 90.195 63.888 23.064 1.00 25.31 313 TYR A CA 1
ATOM 2388 C C . TYR A 1 313 ? 90.388 62.401 22.875 1.00 25.15 313 TYR A C 1
ATOM 2389 O O . TYR A 1 313 ? 90.767 61.684 23.793 1.00 25.85 313 TYR A O 1
ATOM 2398 N N . ARG A 1 314 ? 90.101 61.952 21.663 1.00 24.41 314 ARG A N 1
ATOM 2399 C CA . ARG A 1 314 ? 90.308 60.569 21.287 1.00 25.06 314 ARG A CA 1
ATOM 2400 C C . ARG A 1 314 ? 91.206 60.691 20.054 1.00 24.25 314 ARG A C 1
ATOM 2401 O O . ARG A 1 314 ? 90.811 61.286 19.043 1.00 24.84 314 ARG A O 1
ATOM 2409 N N . LEU A 1 315 ? 92.412 60.141 20.143 1.00 24.28 315 LEU A N 1
ATOM 2410 C CA . LEU A 1 315 ? 93.356 60.204 19.026 1.00 24.88 315 LEU A CA 1
ATOM 2411 C C . LEU A 1 315 ? 93.412 58.847 18.330 1.00 23.18 315 LEU A C 1
ATOM 2412 O O . LEU A 1 315 ? 93.537 57.826 18.981 1.00 29.36 315 LEU A O 1
ATOM 2417 N N . THR A 1 316 ? 93.356 58.838 17.007 1.00 24.89 316 THR A N 1
ATOM 2418 C CA . THR A 1 316 ? 93.407 57.589 16.272 1.00 24.49 316 THR A CA 1
ATOM 2419 C C . THR A 1 316 ? 94.623 57.581 15.347 1.00 24.60 316 THR A C 1
ATOM 2420 O O . THR A 1 316 ? 94.620 58.298 14.341 1.00 23.99 316 THR A O 1
ATOM 2424 N N . LEU A 1 317 ? 95.640 56.774 15.678 1.00 24.24 317 LEU A N 1
ATOM 2425 C CA . LEU A 1 317 ? 96.872 56.693 14.848 1.00 24.03 317 LEU A CA 1
ATOM 2426 C C . LEU A 1 317 ? 96.595 55.745 13.687 1.00 24.23 317 LEU A C 1
ATOM 2427 O O . LEU A 1 317 ? 96.143 54.610 13.892 1.00 26.69 317 LEU A O 1
ATOM 2432 N N . ILE A 1 318 ? 96.922 56.204 12.485 1.00 24.54 318 ILE A N 1
ATOM 2433 C CA . ILE A 1 318 ? 96.667 55.485 11.254 1.00 24.36 318 ILE A CA 1
ATOM 2434 C C . ILE A 1 318 ? 97.976 55.101 10.540 1.00 25.66 318 ILE A C 1
ATOM 2435 O O . ILE A 1 318 ? 98.742 55.971 10.135 1.00 25.96 318 ILE A O 1
ATOM 2440 N N . ALA A 1 319 ? 98.194 53.801 10.387 1.00 26.87 319 ALA A N 1
ATOM 2441 C CA . ALA A 1 319 ? 99.398 53.241 9.772 1.00 26.99 319 ALA A CA 1
ATOM 2442 C C . ALA A 1 319 ? 99.061 52.029 8.892 1.00 28.41 319 ALA A C 1
ATOM 2443 O O . ALA A 1 319 ? 98.262 51.187 9.285 1.00 26.93 319 ALA A O 1
ATOM 2445 N N . ASN A 1 320 ? 99.705 51.938 7.725 1.00 28.36 320 ASN A N 1
ATOM 2446 C CA . ASN A 1 320 ? 99.492 50.829 6.784 1.00 28.69 320 ASN A CA 1
ATOM 2447 C C . ASN A 1 320 ? 99.821 49.460 7.371 1.00 30.89 320 ASN A C 1
ATOM 2448 O O . ASN A 1 320 ? 100.918 49.231 7.909 1.00 30.47 320 ASN A O 1
ATOM 2453 N N . GLY A 1 321 ? 98.865 48.536 7.257 1.00 28.50 321 GLY A N 1
ATOM 2454 C CA . GLY A 1 321 ? 99.085 47.183 7.735 1.00 28.85 321 GLY A CA 1
ATOM 2455 C C . GLY A 1 321 ? 98.904 46.949 9.220 1.00 27.73 321 GLY A C 1
ATOM 2456 O O . GLY A 1 321 ? 99.094 45.835 9.699 1.00 29.19 321 GLY A O 1
ATOM 2457 N N . TYR A 1 322 ? 98.557 47.994 9.957 1.00 25.50 322 TYR A N 1
ATOM 2458 C CA . TYR A 1 322 ? 98.356 47.876 11.395 1.00 26.96 322 TYR A CA 1
ATOM 2459 C C . TYR A 1 322 ? 96.940 48.289 11.795 1.00 27.44 322 TYR A C 1
ATOM 2460 O O . TYR A 1 322 ? 96.346 49.169 11.174 1.00 27.20 322 TYR A O 1
ATOM 2469 N N A ARG A 1 323 ? 96.406 47.650 12.828 0.53 28.28 323 ARG A N 1
ATOM 2470 N N B ARG A 1 323 ? 96.413 47.657 12.836 0.47 28.02 323 ARG A N 1
ATOM 2471 C CA A ARG A 1 323 ? 95.097 48.036 13.337 0.53 29.36 323 ARG A CA 1
ATOM 2472 C CA B ARG A 1 323 ? 95.099 48.019 13.356 0.47 28.81 323 ARG A CA 1
ATOM 2473 C C A ARG A 1 323 ? 95.267 49.476 13.845 0.53 29.23 323 ARG A C 1
ATOM 2474 C C B ARG A 1 323 ? 95.257 49.461 13.877 0.47 28.85 323 ARG A C 1
ATOM 2475 O O A ARG A 1 323 ? 96.355 49.857 14.285 0.53 28.01 323 ARG A O 1
ATOM 2476 O O B ARG A 1 323 ? 96.333 49.833 14.351 0.47 27.96 323 ARG A O 1
ATOM 2491 N N . ASP A 1 324 ? 94.213 50.279 13.761 1.00 27.73 324 ASP A N 1
ATOM 2492 C CA . ASP A 1 324 ? 94.266 51.664 14.251 1.00 27.15 324 ASP A CA 1
ATOM 2493 C C . ASP A 1 324 ? 94.636 51.625 15.746 1.00 27.87 324 ASP A C 1
ATOM 2494 O O . ASP A 1 324 ? 94.280 50.674 16.437 1.00 27.79 324 ASP A O 1
ATOM 2499 N N . VAL A 1 325 ? 95.334 52.644 16.247 1.00 26.11 325 VAL A N 1
ATOM 2500 C CA . VAL A 1 325 ? 95.700 52.689 17.670 1.00 25.60 325 VAL A CA 1
ATOM 2501 C C . VAL A 1 325 ? 94.913 53.856 18.218 1.00 26.09 325 VAL A C 1
ATOM 2502 O O . VAL A 1 325 ? 95.114 54.989 17.789 1.00 26.86 325 VAL A O 1
ATOM 2506 N N . VAL A 1 326 ? 94.007 53.599 19.157 1.00 25.32 326 VAL A N 1
ATOM 2507 C CA . VAL A 1 326 ? 93.174 54.671 19.670 1.00 26.35 326 VAL A CA 1
ATOM 2508 C C . VAL A 1 326 ? 93.619 55.046 21.077 1.00 27.23 326 VAL A C 1
ATOM 2509 O O . VAL A 1 326 ? 93.730 54.187 21.935 1.00 27.16 326 VAL A O 1
ATOM 2513 N N . ALA A 1 327 ? 93.857 56.336 21.299 1.00 27.07 327 ALA A N 1
ATOM 2514 C CA . ALA A 1 327 ? 94.339 56.833 22.593 1.00 29.05 327 ALA A CA 1
ATOM 2515 C C . ALA A 1 327 ? 93.437 57.929 23.136 1.00 27.87 327 ALA A C 1
ATOM 2516 O O . ALA A 1 327 ? 93.181 58.911 22.447 1.00 26.98 327 ALA A O 1
ATOM 2518 N N . ASP A 1 328 ? 92.956 57.763 24.362 1.00 27.39 328 ASP A N 1
ATOM 2519 C CA . ASP A 1 328 ? 92.117 58.790 24.967 1.00 27.85 328 ASP A CA 1
ATOM 2520 C C . ASP A 1 328 ? 92.957 59.657 25.910 1.00 27.68 328 ASP A C 1
ATOM 2521 O O . ASP A 1 328 ? 93.704 59.142 26.736 1.00 29.55 328 ASP A O 1
ATOM 2526 N N A VAL A 1 329 ? 92.817 60.971 25.793 0.72 26.85 329 VAL A N 1
ATOM 2527 N N B VAL A 1 329 ? 92.829 60.973 25.779 0.28 27.44 329 VAL A N 1
ATOM 2528 C CA A VAL A 1 329 ? 93.572 61.888 26.645 0.72 27.05 329 VAL A CA 1
ATOM 2529 C CA B VAL A 1 329 ? 93.602 61.894 26.608 0.28 27.37 329 VAL A CA 1
ATOM 2530 C C A VAL A 1 329 ? 92.757 63.087 27.045 0.72 27.57 329 VAL A C 1
ATOM 2531 C C B VAL A 1 329 ? 92.781 63.104 27.025 0.28 27.45 329 VAL A C 1
ATOM 2532 O O A VAL A 1 329 ? 91.823 63.476 26.349 0.72 28.40 329 VAL A O 1
ATOM 2533 O O B VAL A 1 329 ? 91.840 63.494 26.335 0.28 27.78 329 VAL A O 1
ATOM 2540 N N . ARG A 1 330 ? 93.155 63.705 28.151 1.00 26.88 330 ARG A N 1
ATOM 2541 C CA . ARG A 1 330 ? 92.484 64.889 28.634 1.00 27.12 330 ARG A CA 1
ATOM 2542 C C . ARG A 1 330 ? 93.506 66.018 28.782 1.00 29.32 330 ARG A C 1
ATOM 2543 O O . ARG A 1 330 ? 94.545 65.833 29.402 1.00 27.84 330 ARG A O 1
ATOM 2551 N N . PHE A 1 331 ? 93.210 67.170 28.193 1.00 28.20 331 PHE A N 1
ATOM 2552 C CA . PHE A 1 331 ? 94.065 68.346 28.309 1.00 29.91 331 PHE A CA 1
ATOM 2553 C C . PHE A 1 331 ? 93.327 69.305 29.273 1.00 32.28 331 PHE A C 1
ATOM 2554 O O . PHE A 1 331 ? 92.203 69.751 29.012 1.00 32.11 331 PHE A O 1
ATOM 2562 N N . LEU A 1 332 ? 93.967 69.599 30.392 1.00 33.09 332 LEU A N 1
ATOM 2563 C CA . LEU A 1 332 ? 93.386 70.441 31.431 1.00 33.62 332 LEU A CA 1
ATOM 2564 C C . LEU A 1 332 ? 93.383 71.896 31.042 1.00 35.64 332 LEU A C 1
ATOM 2565 O O . LEU A 1 332 ? 94.268 72.350 30.315 1.00 35.31 332 LEU A O 1
ATOM 2570 N N . PRO A 1 333 ? 92.365 72.646 31.491 1.00 36.56 333 PRO A N 1
ATOM 2571 C CA . PRO A 1 333 ? 92.331 74.065 31.148 1.00 39.51 333 PRO A CA 1
ATOM 2572 C C . PRO A 1 333 ? 93.307 74.779 32.089 1.00 42.98 333 PRO A C 1
ATOM 2573 O O . PRO A 1 333 ? 93.732 74.226 33.121 1.00 40.75 333 PRO A O 1
ATOM 2577 N N . LYS A 1 334 ? 93.672 75.997 31.735 1.00 46.76 334 LYS A N 1
ATOM 2578 C CA . LYS A 1 334 ? 94.591 76.743 32.566 1.00 52.19 334 LYS A CA 1
ATOM 2579 C C . LYS A 1 334 ? 93.844 77.360 33.737 1.00 53.95 334 LYS A C 1
ATOM 2580 O O . LYS A 1 334 ? 92.702 77.803 33.600 1.00 52.81 334 LYS A O 1
ATOM 2586 N N . TYR A 1 335 ? 94.477 77.336 34.905 1.00 57.17 335 TYR A N 1
ATOM 2587 C CA . TYR A 1 335 ? 93.885 77.929 36.096 1.00 60.63 335 TYR A CA 1
ATOM 2588 C C . TYR A 1 335 ? 94.051 79.429 35.900 1.00 62.54 335 TYR A C 1
ATOM 2589 O O . TYR A 1 335 ? 95.144 79.897 35.571 1.00 61.67 335 TYR A O 1
ATOM 2598 N N . GLU A 1 336 ? 92.976 80.183 36.078 1.00 66.06 336 GLU A N 1
ATOM 2599 C CA . GLU A 1 336 ? 93.074 81.623 35.899 1.00 70.43 336 GLU A CA 1
ATOM 2600 C C . GLU A 1 336 ? 93.213 82.413 37.202 1.00 71.23 336 GLU A C 1
ATOM 2601 O O . GLU A 1 336 ? 92.258 82.564 37.966 1.00 71.35 336 GLU A O 1
ATOM 2607 N N . GLY A 1 337 ? 94.440 82.882 37.438 1.00 72.88 337 GLY A N 1
ATOM 2608 C CA . GLY A 1 337 ? 94.791 83.676 38.608 1.00 73.35 337 GLY A CA 1
ATOM 2609 C C . GLY A 1 337 ? 94.319 83.303 40.005 1.00 73.57 337 GLY A C 1
ATOM 2610 O O . GLY A 1 337 ? 93.479 82.425 40.197 1.00 74.20 337 GLY A O 1
ATOM 2611 N N . ASN A 1 338 ? 94.895 83.999 40.985 1.00 74.03 338 ASN A N 1
ATOM 2612 C CA . ASN A 1 338 ? 94.579 83.850 42.409 1.00 73.29 338 ASN A CA 1
ATOM 2613 C C . ASN A 1 338 ? 95.063 82.630 43.184 1.00 71.41 338 ASN A C 1
ATOM 2614 O O . ASN A 1 338 ? 94.277 81.766 43.583 1.00 70.76 338 ASN A O 1
ATOM 2619 N N . ILE A 1 339 ? 96.369 82.597 43.418 1.00 69.32 339 ILE A N 1
ATOM 2620 C CA . ILE A 1 339 ? 97.000 81.534 44.185 1.00 68.03 339 ILE A CA 1
ATOM 2621 C C . ILE A 1 339 ? 98.195 82.158 44.921 1.00 67.37 339 ILE A C 1
ATOM 2622 O O . ILE A 1 339 ? 99.122 82.682 44.293 1.00 67.04 339 ILE A O 1
ATOM 2627 N N . ASP A 1 340 ? 98.157 82.124 46.251 1.00 65.84 340 ASP A N 1
ATOM 2628 C CA . ASP A 1 340 ? 99.234 82.700 47.060 1.00 65.08 340 ASP A CA 1
ATOM 2629 C C . ASP A 1 340 ? 99.972 81.627 47.851 1.00 63.46 340 ASP A C 1
ATOM 2630 O O . ASP A 1 340 ? 99.373 80.898 48.644 1.00 62.79 340 ASP A O 1
ATOM 2635 N N . ILE A 1 341 ? 101.279 81.551 47.636 1.00 61.82 341 ILE A N 1
ATOM 2636 C CA . ILE A 1 341 ? 102.117 80.560 48.295 1.00 61.13 341 ILE A CA 1
ATOM 2637 C C . ILE A 1 341 ? 103.170 81.148 49.235 1.00 60.99 341 ILE A C 1
ATOM 2638 O O . ILE A 1 341 ? 103.948 82.018 48.843 1.00 60.72 341 ILE A O 1
ATOM 2643 N N . GLY A 1 342 ? 103.203 80.650 50.468 1.00 59.57 342 GLY A N 1
ATOM 2644 C CA . GLY A 1 342 ? 104.174 81.128 51.435 1.00 59.03 342 GLY A CA 1
ATOM 2645 C C . GLY A 1 342 ? 105.015 80.003 52.016 1.00 59.39 342 GLY A C 1
ATOM 2646 O O . GLY A 1 342 ? 104.514 78.897 52.239 1.00 58.27 342 GLY A O 1
ATOM 2647 N N . LEU A 1 343 ? 106.294 80.285 52.262 1.00 58.68 343 LEU A N 1
ATOM 2648 C CA . LEU A 1 343 ? 107.221 79.304 52.824 1.00 58.86 343 LEU A CA 1
ATOM 2649 C C . LEU A 1 343 ? 107.919 79.856 54.074 1.00 60.59 343 LEU A C 1
ATOM 2650 O O . LEU A 1 343 ? 108.642 80.854 53.998 1.00 59.96 343 LEU A O 1
ATOM 2655 N N . LYS A 1 344 ? 107.700 79.203 55.217 1.00 61.88 344 LYS A N 1
ATOM 2656 C CA . LYS A 1 344 ? 108.310 79.624 56.477 1.00 62.46 344 LYS A CA 1
ATOM 2657 C C . LYS A 1 344 ? 108.533 78.451 57.429 1.00 62.17 344 LYS A C 1
ATOM 2658 O O . LYS A 1 344 ? 107.581 77.829 57.907 1.00 61.78 344 LYS A O 1
ATOM 2664 N N . GLY A 1 345 ? 109.801 78.164 57.708 1.00 62.03 345 GLY A N 1
ATOM 2665 C CA . GLY A 1 345 ? 110.133 77.066 58.592 1.00 61.36 345 GLY A CA 1
ATOM 2666 C C . GLY A 1 345 ? 109.893 75.761 57.866 1.00 61.03 345 GLY A C 1
ATOM 2667 O O . GLY A 1 345 ? 110.583 75.452 56.894 1.00 60.25 345 GLY A O 1
ATOM 2668 N N . LYS A 1 346 ? 108.915 74.996 58.346 1.00 60.72 346 LYS A N 1
ATOM 2669 C CA . LYS A 1 346 ? 108.550 73.718 57.738 1.00 60.68 346 LYS A CA 1
ATOM 2670 C C . LYS A 1 346 ? 107.130 73.807 57.183 1.00 59.85 346 LYS A C 1
ATOM 2671 O O . LYS A 1 346 ? 106.560 72.811 56.733 1.00 60.53 346 LYS A O 1
ATOM 2677 N N . VAL A 1 347 ? 106.576 75.014 57.207 1.00 57.73 347 VAL A N 1
ATOM 2678 C CA . VAL A 1 347 ? 105.211 75.247 56.769 1.00 56.64 347 VAL A CA 1
ATOM 2679 C C . VAL A 1 347 ? 105.041 75.880 55.395 1.00 56.89 347 VAL A C 1
ATOM 2680 O O . VAL A 1 347 ? 105.681 76.886 55.077 1.00 56.73 347 VAL A O 1
ATOM 2684 N N . LEU A 1 348 ? 104.167 75.277 54.588 1.00 55.75 348 LEU A N 1
ATOM 2685 C CA . LEU A 1 348 ? 103.856 75.803 53.266 1.00 54.69 348 LEU A CA 1
ATOM 2686 C C . LEU A 1 348 ? 102.392 76.253 53.331 1.00 54.46 348 LEU A C 1
ATOM 2687 O O . LEU A 1 348 ? 101.496 75.459 53.628 1.00 53.23 348 LEU A O 1
ATOM 2692 N N . THR A 1 349 ? 102.154 77.531 53.067 1.00 54.46 349 THR A N 1
ATOM 2693 C CA . THR A 1 349 ? 100.800 78.057 53.121 1.00 55.68 349 THR A CA 1
ATOM 2694 C C . THR A 1 349 ? 100.282 78.445 51.745 1.00 55.95 349 THR A C 1
ATOM 2695 O O . THR A 1 349 ? 100.968 79.105 50.968 1.00 55.20 349 THR A O 1
ATOM 2699 N N . ILE A 1 350 ? 99.068 77.997 51.444 1.00 58.41 350 ILE A N 1
ATOM 2700 C CA . ILE A 1 350 ? 98.436 78.273 50.158 1.00 60.46 350 ILE A CA 1
ATOM 2701 C C . ILE A 1 350 ? 97.113 78.995 50.377 1.00 61.72 350 ILE A C 1
ATOM 2702 O O . ILE A 1 350 ? 96.292 78.568 51.192 1.00 60.78 350 ILE A O 1
ATOM 2707 N N . GLY A 1 351 ? 96.915 80.087 49.645 1.00 63.14 351 GLY A N 1
ATOM 2708 C CA . GLY A 1 351 ? 95.683 80.844 49.764 1.00 65.07 351 GLY A CA 1
ATOM 2709 C C . GLY A 1 351 ? 95.295 81.488 48.445 1.00 66.52 351 GLY A C 1
ATOM 2710 O O . GLY A 1 351 ? 96.017 81.366 47.448 1.00 66.60 351 GLY A O 1
ATOM 2711 N N . GLY A 1 352 ? 94.150 82.164 48.434 1.00 66.82 352 GLY A N 1
ATOM 2712 C CA . GLY A 1 352 ? 93.702 82.832 47.227 1.00 68.55 352 GLY A CA 1
ATOM 2713 C C . GLY A 1 352 ? 92.799 82.009 46.329 1.00 69.57 352 GLY A C 1
ATOM 2714 O O . GLY A 1 352 ? 92.209 82.541 45.388 1.00 69.58 352 GLY A O 1
ATOM 2715 N N . ALA A 1 353 ? 92.682 80.715 46.610 1.00 69.80 353 ALA A N 1
ATOM 2716 C CA . ALA A 1 353 ? 91.839 79.848 45.797 1.00 70.09 353 ALA A CA 1
ATOM 2717 C C . ALA A 1 353 ? 90.835 79.101 46.655 1.00 69.75 353 ALA A C 1
ATOM 2718 O O . ALA A 1 353 ? 91.020 78.965 47.860 1.00 70.10 353 ALA A O 1
ATOM 2720 N N . ASP A 1 354 ? 89.771 78.617 46.027 1.00 69.90 354 ASP A N 1
ATOM 2721 C CA . ASP A 1 354 ? 88.735 77.876 46.735 1.00 70.16 354 ASP A CA 1
ATOM 2722 C C . ASP A 1 354 ? 89.313 76.607 47.346 1.00 69.22 354 ASP A C 1
ATOM 2723 O O . ASP A 1 354 ? 90.289 76.051 46.836 1.00 68.87 354 ASP A O 1
ATOM 2728 N N . ALA A 1 355 ? 88.711 76.149 48.437 1.00 67.55 355 ALA A N 1
ATOM 2729 C CA . ALA A 1 355 ? 89.163 74.928 49.091 1.00 67.19 355 ALA A CA 1
ATOM 2730 C C . ALA A 1 355 ? 88.918 73.769 48.122 1.00 66.72 355 ALA A C 1
ATOM 2731 O O . ALA A 1 355 ? 89.593 72.738 48.162 1.00 65.74 355 ALA A O 1
ATOM 2733 N N . GLU A 1 356 ? 87.942 73.966 47.244 1.00 65.29 356 GLU A N 1
ATOM 2734 C CA . GLU A 1 356 ? 87.574 72.973 46.249 1.00 65.06 356 GLU A CA 1
ATOM 2735 C C . GLU A 1 356 ? 88.692 72.822 45.209 1.00 62.99 356 GLU A C 1
ATOM 2736 O O . GLU A 1 356 ? 89.120 71.708 44.896 1.00 62.46 356 GLU A O 1
ATOM 2742 N N . THR A 1 357 ? 89.148 73.953 44.680 1.00 60.08 357 THR A N 1
ATOM 2743 C CA . THR A 1 357 ? 90.211 73.988 43.682 1.00 58.53 357 THR A CA 1
ATOM 2744 C C . THR A 1 357 ? 91.460 73.249 44.157 1.00 57.23 357 THR A C 1
ATOM 2745 O O . THR A 1 357 ? 92.166 72.628 43.362 1.00 56.44 357 THR A O 1
ATOM 2749 N N . LEU A 1 358 ? 91.721 73.320 45.457 1.00 55.07 358 LEU A N 1
ATOM 2750 C CA . LEU A 1 358 ? 92.894 72.695 46.030 1.00 55.22 358 LEU A CA 1
ATOM 2751 C C . LEU A 1 358 ? 92.677 71.290 46.567 1.00 55.11 358 LEU A C 1
ATOM 2752 O O . LEU A 1 358 ? 93.551 70.745 47.237 1.00 56.32 358 LEU A O 1
ATOM 2757 N N . MET A 1 359 ? 91.522 70.699 46.277 1.00 54.43 359 MET A N 1
ATOM 2758 C CA . MET A 1 359 ? 91.246 69.344 46.741 1.00 55.03 359 MET A CA 1
ATOM 2759 C C . MET A 1 359 ? 92.105 68.355 45.953 1.00 52.66 359 MET A C 1
ATOM 2760 O O . MET A 1 359 ? 92.088 68.341 44.721 1.00 50.55 359 MET A O 1
ATOM 2765 N N . ASP A 1 360 ? 92.848 67.523 46.674 1.00 51.03 360 ASP A N 1
ATOM 2766 C CA . ASP A 1 360 ? 93.732 66.540 46.052 1.00 49.33 360 ASP A CA 1
ATOM 2767 C C . ASP A 1 360 ? 94.882 67.241 45.318 1.00 45.59 360 ASP A C 1
ATOM 2768 O O . ASP A 1 360 ? 95.486 66.660 44.419 1.00 44.01 360 ASP A O 1
ATOM 2773 N N . ALA A 1 361 ? 95.163 68.491 45.687 1.00 42.15 361 ALA A N 1
ATOM 2774 C CA . ALA A 1 361 ? 96.256 69.234 45.062 1.00 40.95 361 ALA A CA 1
ATOM 2775 C C . ALA A 1 361 ? 97.571 68.655 45.581 1.00 39.81 361 ALA A C 1
ATOM 2776 O O . ALA A 1 361 ? 97.590 67.959 46.597 1.00 38.36 361 ALA A O 1
ATOM 2778 N N . ALA A 1 362 ? 98.664 68.917 44.874 1.00 37.42 362 ALA A N 1
ATOM 2779 C CA . ALA A 1 362 ? 99.958 68.424 45.317 1.00 35.92 362 ALA A CA 1
ATOM 2780 C C . ALA A 1 362 ? 101.022 69.414 44.866 1.00 36.74 362 ALA A C 1
ATOM 2781 O O . ALA A 1 362 ? 100.775 70.226 43.976 1.00 34.97 362 ALA A O 1
ATOM 2783 N N . VAL A 1 363 ? 102.199 69.348 45.484 1.00 36.70 363 VAL A N 1
ATOM 2784 C CA . VAL A 1 363 ? 103.273 70.259 45.118 1.00 37.96 363 VAL A CA 1
ATOM 2785 C C . VAL A 1 363 ? 104.643 69.609 45.086 1.00 38.33 363 VAL A C 1
ATOM 2786 O O . VAL A 1 363 ? 104.862 68.511 45.613 1.00 36.55 363 VAL A O 1
ATOM 2790 N N . ASP A 1 364 ? 105.559 70.315 44.435 1.00 40.54 364 ASP A N 1
ATOM 2791 C CA . ASP A 1 364 ? 106.964 69.929 44.357 1.00 42.10 364 ASP A CA 1
ATOM 2792 C C . ASP A 1 364 ? 107.630 71.256 44.720 1.00 42.90 364 ASP A C 1
ATOM 2793 O O . ASP A 1 364 ? 107.116 72.316 44.369 1.00 39.83 364 ASP A O 1
ATOM 2798 N N . VAL A 1 365 ? 108.747 71.215 45.437 1.00 44.52 365 VAL A N 1
ATOM 2799 C CA . VAL A 1 365 ? 109.449 72.457 45.762 1.00 47.62 365 VAL A CA 1
ATOM 2800 C C . VAL A 1 365 ? 110.925 72.192 45.546 1.00 50.13 365 VAL A C 1
ATOM 2801 O O . VAL A 1 365 ? 111.453 71.185 46.018 1.00 48.57 365 VAL A O 1
ATOM 2805 N N . PHE A 1 366 ? 111.587 73.084 44.818 1.00 53.65 366 PHE A N 1
ATOM 2806 C CA . PHE A 1 366 ? 113.010 72.918 44.553 1.00 57.98 366 PHE A CA 1
ATOM 2807 C C . PHE A 1 366 ? 113.691 74.260 44.333 1.00 59.96 366 PHE A C 1
ATOM 2808 O O . PHE A 1 366 ? 113.115 75.156 43.719 1.00 60.11 366 PHE A O 1
ATOM 2816 N N . ALA A 1 367 ? 114.910 74.392 44.856 1.00 63.51 367 ALA A N 1
ATOM 2817 C CA . ALA A 1 367 ? 115.708 75.611 44.696 1.00 66.83 367 ALA A CA 1
ATOM 2818 C C . ALA A 1 367 ? 116.462 75.450 43.380 1.00 68.70 367 ALA A C 1
ATOM 2819 O O . ALA A 1 367 ? 116.883 74.343 43.039 1.00 69.89 367 ALA A O 1
ATOM 2821 N N . ASP A 1 368 ? 116.641 76.546 42.649 1.00 70.58 368 ASP A N 1
ATOM 2822 C CA . ASP A 1 368 ? 117.311 76.504 41.350 1.00 72.26 368 ASP A CA 1
ATOM 2823 C C . ASP A 1 368 ? 118.454 75.501 41.208 1.00 72.46 368 ASP A C 1
ATOM 2824 O O . ASP A 1 368 ? 119.387 75.473 42.013 1.00 71.76 368 ASP A O 1
ATOM 2829 N N . GLY A 1 369 ? 118.351 74.676 40.168 1.00 72.84 369 GLY A N 1
ATOM 2830 C CA . GLY A 1 369 ? 119.362 73.678 39.867 1.00 72.71 369 GLY A CA 1
ATOM 2831 C C . GLY A 1 369 ? 119.582 72.547 40.853 1.00 73.09 369 GLY A C 1
ATOM 2832 O O . GLY A 1 369 ? 120.437 71.692 40.620 1.00 73.27 369 GLY A O 1
ATOM 2833 N N . GLN A 1 370 ? 118.821 72.519 41.942 1.00 73.07 370 GLN A N 1
ATOM 2834 C CA . GLN A 1 370 ? 118.988 71.471 42.947 1.00 72.40 370 GLN A CA 1
ATOM 2835 C C . GLN A 1 370 ? 117.896 70.407 42.932 1.00 70.51 370 GLN A C 1
ATOM 2836 O O . GLN A 1 370 ? 116.801 70.635 42.427 1.00 69.81 370 GLN A O 1
ATOM 2842 N N . PRO A 1 371 ? 118.195 69.217 43.477 1.00 68.91 371 PRO A N 1
ATOM 2843 C CA . PRO A 1 371 ? 117.205 68.138 43.511 1.00 67.12 371 PRO A CA 1
ATOM 2844 C C . PRO A 1 371 ? 115.997 68.638 44.294 1.00 64.78 371 PRO A C 1
ATOM 2845 O O . PRO A 1 371 ? 116.125 69.533 45.130 1.00 63.51 371 PRO A O 1
ATOM 2849 N N . LYS A 1 372 ? 114.828 68.069 44.026 1.00 62.41 372 LYS A N 1
ATOM 2850 C CA . LYS A 1 372 ? 113.622 68.508 44.716 1.00 59.45 372 LYS A CA 1
ATOM 2851 C C . LYS A 1 372 ? 113.688 68.329 46.222 1.00 56.02 372 LYS A C 1
ATOM 2852 O O . LYS A 1 372 ? 113.981 67.245 46.727 1.00 54.34 372 LYS A O 1
ATOM 2858 N N . LEU A 1 373 ? 113.428 69.418 46.928 1.00 51.51 373 LEU A N 1
ATOM 2859 C CA . LEU A 1 373 ? 113.405 69.412 48.377 1.00 50.65 373 LEU A CA 1
ATOM 2860 C C . LEU A 1 373 ? 112.090 68.727 48.822 1.00 49.88 373 LEU A C 1
ATOM 2861 O O . LEU A 1 373 ? 112.065 67.919 49.758 1.00 49.07 373 LEU A O 1
ATOM 2866 N N . VAL A 1 374 ? 111.010 69.060 48.121 1.00 46.57 374 VAL A N 1
ATOM 2867 C CA . VAL A 1 374 ? 109.675 68.519 48.389 1.00 44.95 374 VAL A CA 1
ATOM 2868 C C . VAL A 1 374 ? 109.138 67.907 47.098 1.00 42.54 374 VAL A C 1
ATOM 2869 O O . VAL A 1 374 ? 109.185 68.548 46.063 1.00 43.21 374 VAL A O 1
ATOM 2873 N N . SER A 1 375 ? 108.655 66.672 47.137 1.00 41.02 375 SER A N 1
ATOM 2874 C CA . SER A 1 375 ? 108.098 66.071 45.922 1.00 42.72 375 SER A CA 1
ATOM 2875 C C . SER A 1 375 ? 106.872 65.211 46.211 1.00 41.48 375 SER A C 1
ATOM 2876 O O . SER A 1 375 ? 106.802 64.557 47.254 1.00 41.86 375 SER A O 1
ATOM 2879 N N . ASP A 1 376 ? 105.922 65.201 45.277 1.00 40.86 376 ASP A N 1
ATOM 2880 C CA . ASP A 1 376 ? 104.695 64.412 45.433 1.00 39.93 376 ASP A CA 1
ATOM 2881 C C . ASP A 1 376 ? 104.122 64.595 46.835 1.00 37.59 376 ASP A C 1
ATOM 2882 O O . ASP A 1 376 ? 103.836 63.627 47.553 1.00 37.82 376 ASP A O 1
ATOM 2887 N N . GLN A 1 377 ? 103.989 65.862 47.208 1.00 38.05 377 GLN A N 1
ATOM 2888 C CA . GLN A 1 377 ? 103.488 66.271 48.506 1.00 39.60 377 GLN A CA 1
ATOM 2889 C C . GLN A 1 377 ? 102.048 66.747 48.360 1.00 39.53 377 GLN A C 1
ATOM 2890 O O . GLN A 1 377 ? 101.787 67.788 47.751 1.00 39.53 377 GLN A O 1
ATOM 2896 N N . ALA A 1 378 ? 101.118 65.983 48.925 1.00 38.98 378 ALA A N 1
ATOM 2897 C CA . ALA A 1 378 ? 99.704 66.349 48.870 1.00 38.69 378 ALA A CA 1
ATOM 2898 C C . ALA A 1 378 ? 99.534 67.567 49.767 1.00 39.10 378 ALA A C 1
ATOM 2899 O O . ALA A 1 378 ? 100.174 67.666 50.810 1.00 38.46 378 ALA A O 1
ATOM 2901 N N . VAL A 1 379 ? 98.689 68.503 49.362 1.00 40.01 379 VAL A N 1
ATOM 2902 C CA . VAL A 1 379 ? 98.458 69.697 50.165 1.00 42.26 379 VAL A CA 1
ATOM 2903 C C . VAL A 1 379 ? 96.992 70.137 50.025 1.00 44.30 379 VAL A C 1
ATOM 2904 O O . VAL A 1 379 ? 96.244 69.581 49.217 1.00 43.70 379 VAL A O 1
ATOM 2908 N N . SER A 1 380 ? 96.593 71.125 50.822 1.00 45.18 380 SER A N 1
ATOM 2909 C CA . SER A 1 380 ? 95.246 71.680 50.771 1.00 47.55 380 SER A CA 1
ATOM 2910 C C . SER A 1 380 ? 95.340 73.166 51.112 1.00 49.14 380 SER A C 1
ATOM 2911 O O . SER A 1 380 ? 96.410 73.652 51.474 1.00 48.70 380 SER A O 1
ATOM 2914 N N . LEU A 1 381 ? 94.237 73.890 50.973 1.00 51.30 381 LEU A N 1
ATOM 2915 C CA . LEU A 1 381 ? 94.227 75.317 51.267 1.00 53.04 381 LEU A CA 1
ATOM 2916 C C . LEU A 1 381 ? 94.663 75.575 52.707 1.00 53.84 381 LEU A C 1
ATOM 2917 O O . LEU A 1 381 ? 94.331 74.809 53.612 1.00 54.15 381 LEU A O 1
ATOM 2922 N N . GLY A 1 382 ? 95.416 76.648 52.913 1.00 54.05 382 GLY A N 1
ATOM 2923 C CA . GLY A 1 382 ? 95.870 76.978 54.251 1.00 55.54 382 GLY A CA 1
ATOM 2924 C C . GLY A 1 382 ? 97.299 76.556 54.537 1.00 57.16 382 GLY A C 1
ATOM 2925 O O . GLY A 1 382 ? 98.141 76.491 53.630 1.00 56.35 382 GLY A O 1
ATOM 2926 N N . GLN A 1 383 ? 97.579 76.262 55.804 1.00 56.59 383 GLN A N 1
ATOM 2927 C CA . GLN A 1 383 ? 98.919 75.859 56.187 1.00 57.60 383 GLN A CA 1
ATOM 2928 C C . GLN A 1 383 ? 99.135 74.367 56.030 1.00 56.30 383 GLN A C 1
ATOM 2929 O O . GLN A 1 383 ? 98.252 73.557 56.331 1.00 56.20 383 GLN A O 1
ATOM 2935 N N . ASN A 1 384 ? 100.326 74.018 55.556 1.00 54.83 384 ASN A N 1
ATOM 2936 C CA . ASN A 1 384 ? 100.721 72.632 55.348 1.00 54.27 384 ASN A CA 1
ATOM 2937 C C . ASN A 1 384 ? 102.078 72.418 56.038 1.00 54.77 384 ASN A C 1
ATOM 2938 O O . ASN A 1 384 ? 103.114 72.914 55.570 1.00 54.69 384 ASN A O 1
ATOM 2943 N N . VAL A 1 385 ? 102.054 71.697 57.159 1.00 54.66 385 VAL A N 1
ATOM 2944 C CA . VAL A 1 385 ? 103.255 71.403 57.938 1.00 54.74 385 VAL A CA 1
ATOM 2945 C C . VAL A 1 385 ? 104.026 70.288 57.248 1.00 55.59 385 VAL A C 1
ATOM 2946 O O . VAL A 1 385 ? 103.598 69.131 57.263 1.00 54.85 385 VAL A O 1
ATOM 2950 N N . LEU A 1 386 ? 105.166 70.631 56.656 1.00 55.39 386 LEU A N 1
ATOM 2951 C CA . LEU A 1 386 ? 105.960 69.645 55.943 1.00 57.02 386 LEU A CA 1
ATOM 2952 C C . LEU A 1 386 ? 107.105 69.036 56.743 1.00 59.05 386 LEU A C 1
ATOM 2953 O O . LEU A 1 386 ? 107.288 69.326 57.928 1.00 59.54 386 LEU A O 1
ATOM 2958 N N . SER A 1 387 ? 107.870 68.177 56.086 1.00 59.62 387 SER A N 1
ATOM 2959 C CA . SER A 1 387 ? 108.977 67.504 56.739 1.00 60.51 387 SER A CA 1
ATOM 2960 C C . SER A 1 387 ? 110.285 68.268 56.576 1.00 61.18 387 SER A C 1
ATOM 2961 O O . SER A 1 387 ? 111.133 68.270 57.473 1.00 61.23 387 SER A O 1
ATOM 2964 N N . ALA A 1 388 ? 110.434 68.926 55.433 1.00 61.33 388 ALA A N 1
ATOM 2965 C CA . ALA A 1 388 ? 111.641 69.683 55.137 1.00 62.53 388 ALA A CA 1
ATOM 2966 C C . ALA A 1 388 ? 111.614 71.091 55.705 1.00 63.08 388 ALA A C 1
ATOM 2967 O O . ALA A 1 388 ? 110.554 71.648 55.982 1.00 62.00 388 ALA A O 1
ATOM 2969 N N . ASP A 1 389 ? 112.805 71.653 55.873 1.00 64.83 389 ASP A N 1
ATOM 2970 C CA . ASP A 1 389 ? 112.968 73.001 56.384 1.00 66.02 389 ASP A CA 1
ATOM 2971 C C . ASP A 1 389 ? 113.314 73.895 55.215 1.00 66.46 389 ASP A C 1
ATOM 2972 O O . ASP A 1 389 ? 114.217 73.591 54.436 1.00 66.48 389 ASP A O 1
ATOM 2977 N N . PHE A 1 390 ? 112.579 74.990 55.084 1.00 67.01 390 PHE A N 1
ATOM 2978 C CA . PHE A 1 390 ? 112.822 75.938 54.013 1.00 68.40 390 PHE A CA 1
ATOM 2979 C C . PHE A 1 390 ? 113.754 76.992 54.583 1.00 69.01 390 PHE A C 1
ATOM 2980 O O . PHE A 1 390 ? 113.346 77.819 55.409 1.00 69.04 390 PHE A O 1
ATOM 2988 N N . THR A 1 391 ? 115.011 76.938 54.152 1.00 69.54 391 THR A N 1
ATOM 2989 C CA . THR A 1 391 ? 116.036 77.865 54.628 1.00 69.91 391 THR A CA 1
ATOM 2990 C C . THR A 1 391 ? 115.740 79.303 54.219 1.00 69.25 391 THR A C 1
ATOM 2991 O O . THR A 1 391 ? 115.747 79.641 53.032 1.00 68.32 391 THR A O 1
ATOM 2995 N N . PRO A 1 392 ? 115.469 80.169 55.205 1.00 68.87 392 PRO A N 1
ATOM 2996 C CA . PRO A 1 392 ? 115.171 81.575 54.931 1.00 70.12 392 PRO A CA 1
ATOM 2997 C C . PRO A 1 392 ? 116.168 82.160 53.938 1.00 70.75 392 PRO A C 1
ATOM 2998 O O . PRO A 1 392 ? 117.336 81.779 53.929 1.00 70.58 392 PRO A O 1
ATOM 3002 N N . GLY A 1 393 ? 115.698 83.072 53.093 1.00 71.49 393 GLY A N 1
ATOM 3003 C CA . GLY A 1 393 ? 116.576 83.684 52.115 1.00 71.32 393 GLY A CA 1
ATOM 3004 C C . GLY A 1 393 ? 116.669 82.908 50.814 1.00 71.73 393 GLY A C 1
ATOM 3005 O O . GLY A 1 393 ? 116.805 83.502 49.741 1.00 71.99 393 GLY A O 1
ATOM 3006 N N . THR A 1 394 ? 116.611 81.583 50.892 1.00 70.76 394 THR A N 1
ATOM 3007 C CA . THR A 1 394 ? 116.688 80.771 49.682 1.00 70.70 394 THR A CA 1
ATOM 3008 C C . THR A 1 394 ? 115.395 80.878 48.873 1.00 70.16 394 THR A C 1
ATOM 3009 O O . THR A 1 394 ? 114.291 80.746 49.415 1.00 69.38 394 THR A O 1
ATOM 3013 N N . GLU A 1 395 ? 115.539 81.144 47.577 1.00 69.74 395 GLU A N 1
ATOM 3014 C CA . GLU A 1 395 ? 114.387 81.254 46.694 1.00 68.92 395 GLU A CA 1
ATOM 3015 C C . GLU A 1 395 ? 114.094 79.883 46.103 1.00 67.90 395 GLU A C 1
ATOM 3016 O O . GLU A 1 395 ? 114.933 79.291 45.418 1.00 67.89 395 GLU A O 1
ATOM 3022 N N . TYR A 1 396 ? 112.902 79.375 46.382 1.00 65.59 396 TYR A N 1
ATOM 3023 C CA . TYR A 1 396 ? 112.507 78.079 45.870 1.00 63.21 396 TYR A CA 1
ATOM 3024 C C . TYR A 1 396 ? 111.427 78.235 44.823 1.00 61.24 396 TYR A C 1
ATOM 3025 O O . TYR A 1 396 ? 110.704 79.228 44.797 1.00 60.01 396 TYR A O 1
ATOM 3034 N N . THR A 1 397 ? 111.330 77.243 43.952 1.00 59.68 397 THR A N 1
ATOM 3035 C CA . THR A 1 397 ? 110.297 77.241 42.932 1.00 58.21 397 THR A CA 1
ATOM 3036 C C . THR A 1 397 ? 109.236 76.284 43.466 1.00 56.07 397 THR A C 1
ATOM 3037 O O . THR A 1 397 ? 109.553 75.155 43.844 1.00 54.83 397 THR A O 1
ATOM 3041 N N . VAL A 1 398 ? 107.991 76.743 43.534 1.00 54.70 398 VAL A N 1
ATOM 3042 C CA . VAL A 1 398 ? 106.901 75.890 44.014 1.00 52.55 398 VAL A CA 1
ATOM 3043 C C . VAL A 1 398 ? 105.971 75.531 42.855 1.00 50.83 398 VAL A C 1
ATOM 3044 O O . VAL A 1 398 ? 105.387 76.407 42.229 1.00 50.04 398 VAL A O 1
ATOM 3048 N N . GLU A 1 399 ? 105.849 74.245 42.551 1.00 49.49 399 GLU A N 1
ATOM 3049 C CA . GLU A 1 399 ? 104.951 73.846 41.473 1.00 48.88 399 GLU A CA 1
ATOM 3050 C C . GLU A 1 399 ? 103.698 73.206 42.051 1.00 45.62 399 GLU A C 1
ATOM 3051 O O . GLU A 1 399 ? 103.773 72.174 42.711 1.00 45.92 399 GLU A O 1
ATOM 3057 N N . VAL A 1 400 ? 102.557 73.831 41.801 1.00 42.88 400 VAL A N 1
ATOM 3058 C CA . VAL A 1 400 ? 101.280 73.339 42.300 1.00 41.25 400 VAL A CA 1
ATOM 3059 C C . VAL A 1 400 ? 100.540 72.582 41.199 1.00 39.54 400 VAL A C 1
ATOM 3060 O O . VAL A 1 400 ? 100.316 73.118 40.121 1.00 36.83 400 VAL A O 1
ATOM 3064 N N . ARG A 1 401 ? 100.194 71.327 41.465 1.00 38.82 401 ARG A N 1
ATOM 3065 C CA . ARG A 1 401 ? 99.448 70.534 40.495 1.00 39.69 401 ARG A CA 1
ATOM 3066 C C . ARG A 1 401 ? 97.995 70.415 40.973 1.00 39.69 401 ARG A C 1
ATOM 3067 O O . ARG A 1 401 ? 97.730 69.944 42.080 1.00 38.07 401 ARG A O 1
ATOM 3075 N N . PHE A 1 402 ? 97.060 70.861 40.145 1.00 40.76 402 PHE A N 1
ATOM 3076 C CA . PHE A 1 402 ? 95.647 70.784 40.498 1.00 40.23 402 PHE A CA 1
ATOM 3077 C C . PHE A 1 402 ? 95.002 69.560 39.875 1.00 41.50 402 PHE A C 1
ATOM 3078 O O . PHE A 1 402 ? 95.494 69.019 38.893 1.00 38.42 402 PHE A O 1
ATOM 3086 N N . LYS A 1 403 ? 93.876 69.146 40.443 1.00 42.10 403 LYS A N 1
ATOM 3087 C CA . LYS A 1 403 ? 93.142 68.004 39.931 1.00 42.66 403 LYS A CA 1
ATOM 3088 C C . LYS A 1 403 ? 92.445 68.361 38.610 1.00 40.93 403 LYS A C 1
ATOM 3089 O O . LYS A 1 403 ? 92.428 67.563 37.678 1.00 40.54 403 LYS A O 1
ATOM 3095 N N . GLU A 1 404 ? 91.905 69.571 38.521 1.00 38.57 404 GLU A N 1
ATOM 3096 C CA . GLU A 1 404 ? 91.170 69.995 37.333 1.00 37.76 404 GLU A CA 1
ATOM 3097 C C . GLU A 1 404 ? 91.762 71.142 36.517 1.00 36.44 404 GLU A C 1
ATOM 3098 O O . GLU A 1 404 ? 91.079 71.669 35.639 1.00 35.88 404 GLU A O 1
ATOM 3104 N N . PHE A 1 405 ? 93.000 71.546 36.792 1.00 33.84 405 PHE A N 1
ATOM 3105 C CA . PHE A 1 405 ? 93.616 72.649 36.055 1.00 35.33 405 PHE A CA 1
ATOM 3106 C C . PHE A 1 405 ? 95.076 72.360 35.780 1.00 33.91 405 PHE A C 1
ATOM 3107 O O . PHE A 1 405 ? 95.681 71.538 36.460 1.00 34.11 405 PHE A O 1
ATOM 3115 N N . GLY A 1 406 ? 95.635 73.033 34.782 1.00 34.62 406 GLY A N 1
ATOM 3116 C CA . GLY A 1 406 ? 97.047 72.853 34.472 1.00 36.79 406 GLY A CA 1
ATOM 3117 C C . GLY A 1 406 ? 97.876 73.320 35.668 1.00 37.32 406 GLY A C 1
ATOM 3118 O O . GLY A 1 406 ? 97.477 74.226 36.399 1.00 36.38 406 GLY A O 1
ATOM 3119 N N . SER A 1 407 ? 99.034 72.718 35.874 1.00 39.03 407 SER A N 1
ATOM 3120 C CA . SER A 1 407 ? 99.849 73.091 37.015 1.00 42.50 407 SER A CA 1
ATOM 3121 C C . SER A 1 407 ? 100.432 74.489 36.873 1.00 44.23 407 SER A C 1
ATOM 3122 O O . SER A 1 407 ? 100.594 74.998 35.761 1.00 43.44 407 SER A O 1
ATOM 3125 N N . VAL A 1 408 ? 100.712 75.113 38.012 1.00 45.58 408 VAL A N 1
ATOM 3126 C CA . VAL A 1 408 ? 101.307 76.447 38.035 1.00 49.30 408 VAL A CA 1
ATOM 3127 C C . VAL A 1 408 ? 102.574 76.413 38.885 1.00 51.10 408 VAL A C 1
ATOM 3128 O O . VAL A 1 408 ? 102.657 75.665 39.867 1.00 51.00 408 VAL A O 1
ATOM 3132 N N . ARG A 1 409 ? 103.567 77.204 38.493 1.00 52.42 409 ARG A N 1
ATOM 3133 C CA . ARG A 1 409 ? 104.802 77.279 39.260 1.00 55.61 409 ARG A CA 1
ATOM 3134 C C . ARG A 1 409 ? 105.140 78.736 39.518 1.00 56.49 409 ARG A C 1
ATOM 3135 O O . ARG A 1 409 ? 105.040 79.570 38.626 1.00 56.13 409 ARG A O 1
ATOM 3143 N N . ALA A 1 410 ? 105.508 79.037 40.757 1.00 57.82 410 ALA A N 1
ATOM 3144 C CA . ALA A 1 410 ? 105.863 80.395 41.134 1.00 60.75 410 ALA A CA 1
ATOM 3145 C C . ALA A 1 410 ? 107.155 80.391 41.949 1.00 62.04 410 ALA A C 1
ATOM 3146 O O . ALA A 1 410 ? 107.511 79.378 42.556 1.00 61.48 410 ALA A O 1
ATOM 3148 N N . LYS A 1 411 ? 107.859 81.523 41.942 1.00 63.67 411 LYS A N 1
ATOM 3149 C CA . LYS A 1 411 ? 109.105 81.672 42.697 1.00 63.99 411 LYS A CA 1
ATOM 3150 C C . LYS A 1 411 ? 108.729 82.169 44.083 1.00 63.85 411 LYS A C 1
ATOM 3151 O O . LYS A 1 411 ? 107.969 83.127 44.212 1.00 62.96 411 LYS A O 1
ATOM 3157 N N . VAL A 1 412 ? 109.251 81.523 45.121 1.00 64.32 412 VAL A N 1
ATOM 3158 C CA . VAL A 1 412 ? 108.940 81.930 46.489 1.00 65.37 412 VAL A CA 1
ATOM 3159 C C . VAL A 1 412 ? 110.196 81.982 47.363 1.00 66.64 412 VAL A C 1
ATOM 3160 O O . VAL A 1 412 ? 111.024 81.064 47.342 1.00 66.15 412 VAL A O 1
ATOM 3164 N N . VAL A 1 413 ? 110.338 83.060 48.129 1.00 67.77 413 VAL A N 1
ATOM 3165 C CA . VAL A 1 413 ? 111.485 83.200 49.021 1.00 68.27 413 VAL A CA 1
ATOM 3166 C C . VAL A 1 413 ? 111.008 82.929 50.444 1.00 68.19 413 VAL A C 1
ATOM 3167 O O . VAL A 1 413 ? 110.086 83.584 50.935 1.00 67.39 413 VAL A O 1
ATOM 3171 N N . ALA A 1 414 ? 111.627 81.950 51.097 1.00 68.36 414 ALA A N 1
ATOM 3172 C CA . ALA A 1 414 ? 111.247 81.594 52.462 1.00 69.42 414 ALA A CA 1
ATOM 3173 C C . ALA A 1 414 ? 111.661 82.676 53.464 1.00 70.25 414 ALA A C 1
ATOM 3174 O O . ALA A 1 414 ? 112.611 83.428 53.145 1.00 70.44 414 ALA A O 1
ATOM 3176 N N . GLU B 1 7 ? 142.995 24.688 49.797 1.00 72.25 7 GLU B N 1
ATOM 3177 C CA . GLU B 1 7 ? 143.203 25.357 48.482 1.00 72.46 7 GLU B CA 1
ATOM 3178 C C . GLU B 1 7 ? 142.746 26.816 48.515 1.00 70.47 7 GLU B C 1
ATOM 3179 O O . GLU B 1 7 ? 143.110 27.584 49.411 1.00 70.63 7 GLU B O 1
ATOM 3185 N N . THR B 1 8 ? 141.943 27.178 47.517 1.00 67.27 8 THR B N 1
ATOM 3186 C CA . THR B 1 8 ? 141.395 28.522 47.379 1.00 63.45 8 THR B CA 1
ATOM 3187 C C . THR B 1 8 ? 139.967 28.396 46.861 1.00 61.01 8 THR B C 1
ATOM 3188 O O . THR B 1 8 ? 139.727 27.684 45.883 1.00 60.79 8 THR B O 1
ATOM 3192 N N . SER B 1 9 ? 139.021 29.067 47.517 1.00 57.37 9 SER B N 1
ATOM 3193 C CA . SER B 1 9 ? 137.628 29.023 47.071 1.00 55.49 9 SER B CA 1
ATOM 3194 C C . SER B 1 9 ? 137.258 30.302 46.308 1.00 53.23 9 SER B C 1
ATOM 3195 O O . SER B 1 9 ? 137.763 31.388 46.602 1.00 52.62 9 SER B O 1
ATOM 3198 N N . TYR B 1 10 ? 136.371 30.157 45.332 1.00 50.43 10 TYR B N 1
ATOM 3199 C CA . TYR B 1 10 ? 135.950 31.265 44.493 1.00 48.42 10 TYR B CA 1
ATOM 3200 C C . TYR B 1 10 ? 134.454 31.550 44.565 1.00 47.00 10 TYR B C 1
ATOM 3201 O O . TYR B 1 10 ? 133.645 30.629 44.605 1.00 47.29 10 TYR B O 1
ATOM 3210 N N . GLY B 1 11 ? 134.100 32.833 44.580 1.00 42.71 11 GLY B N 1
ATOM 3211 C CA . GLY B 1 11 ? 132.706 33.218 44.644 1.00 40.40 11 GLY B CA 1
ATOM 3212 C C . GLY B 1 11 ? 132.530 34.727 44.736 1.00 40.29 11 GLY B C 1
ATOM 3213 O O . GLY B 1 11 ? 133.398 35.502 44.304 1.00 37.63 11 GLY B O 1
ATOM 3214 N N . TYR B 1 12 ? 131.398 35.140 45.297 1.00 38.22 12 TYR B N 1
ATOM 3215 C CA . TYR B 1 12 ? 131.083 36.550 45.459 1.00 36.98 12 TYR B CA 1
ATOM 3216 C C . TYR B 1 12 ? 131.059 36.930 46.918 1.00 36.89 12 TYR B C 1
ATOM 3217 O O . TYR B 1 12 ? 130.682 36.131 47.780 1.00 37.28 12 TYR B O 1
ATOM 3226 N N . ALA B 1 13 ? 131.455 38.166 47.189 1.00 35.06 13 ALA B N 1
ATOM 3227 C CA . ALA B 1 13 ? 131.477 38.685 48.545 1.00 35.41 13 ALA B CA 1
ATOM 3228 C C . ALA B 1 13 ? 130.976 40.123 48.526 1.00 34.49 13 ALA B C 1
ATOM 3229 O O . ALA B 1 13 ? 131.063 40.809 47.509 1.00 36.74 13 ALA B O 1
ATOM 3231 N N . THR B 1 14 ? 130.465 40.572 49.657 1.00 33.69 14 THR B N 1
ATOM 3232 C CA . THR B 1 14 ? 129.930 41.911 49.782 1.00 33.90 14 THR B CA 1
ATOM 3233 C C . THR B 1 14 ? 130.990 42.811 50.391 1.00 34.66 14 THR B C 1
ATOM 3234 O O . THR B 1 14 ? 131.424 42.570 51.516 1.00 35.89 14 THR B O 1
ATOM 3238 N N . LEU B 1 15 ? 131.422 43.825 49.631 1.00 30.48 15 LEU B N 1
ATOM 3239 C CA . LEU B 1 15 ? 132.440 44.763 50.117 1.00 30.33 15 LEU B CA 1
ATOM 3240 C C . LEU B 1 15 ? 131.938 46.200 50.141 1.00 27.64 15 LEU B C 1
ATOM 3241 O O . LEU B 1 15 ? 131.239 46.655 49.222 1.00 27.22 15 LEU B O 1
ATOM 3246 N N . SER B 1 16 ? 132.291 46.912 51.197 1.00 26.77 16 SER B N 1
ATOM 3247 C CA . SER B 1 16 ? 131.950 48.311 51.314 1.00 28.45 16 SER B CA 1
ATOM 3248 C C . SER B 1 16 ? 132.770 49.053 50.244 1.00 28.16 16 SER B C 1
ATOM 3249 O O . SER B 1 16 ? 133.740 48.519 49.721 1.00 26.72 16 SER B O 1
ATOM 3252 N N . TYR B 1 17 ? 132.385 50.278 49.926 1.00 28.47 17 TYR B N 1
ATOM 3253 C CA . TYR B 1 17 ? 133.152 51.034 48.940 1.00 29.52 17 TYR B CA 1
ATOM 3254 C C . TYR B 1 17 ? 134.622 51.147 49.383 1.00 30.86 17 TYR B C 1
ATOM 3255 O O . TYR B 1 17 ? 135.535 50.971 48.560 1.00 29.31 17 TYR B O 1
ATOM 3264 N N . ALA B 1 18 ? 134.857 51.428 50.664 1.00 28.17 18 ALA B N 1
ATOM 3265 C CA . ALA B 1 18 ? 136.251 51.523 51.145 1.00 30.84 18 ALA B CA 1
ATOM 3266 C C . ALA B 1 18 ? 137.000 50.185 51.007 1.00 31.11 18 ALA B C 1
ATOM 3267 O O . ALA B 1 18 ? 138.168 50.161 50.568 1.00 31.33 18 ALA B O 1
ATOM 3269 N N . ASP B 1 19 ? 136.344 49.079 51.367 1.00 31.02 19 ASP B N 1
ATOM 3270 C CA . ASP B 1 19 ? 136.952 47.745 51.248 1.00 30.90 19 ASP B CA 1
ATOM 3271 C C . ASP B 1 19 ? 137.323 47.462 49.795 1.00 31.05 19 ASP B C 1
ATOM 3272 O O . ASP B 1 19 ? 138.340 46.814 49.502 1.00 28.76 19 ASP B O 1
ATOM 3277 N N . TYR B 1 20 ? 136.459 47.879 48.878 1.00 27.61 20 TYR B N 1
ATOM 3278 C CA . TYR B 1 20 ? 136.700 47.609 47.460 1.00 27.74 20 TYR B CA 1
ATOM 3279 C C . TYR B 1 20 ? 137.846 48.447 46.881 1.00 26.35 20 TYR B C 1
ATOM 3280 O O . TYR B 1 20 ? 138.729 47.934 46.207 1.00 27.00 20 TYR B O 1
ATOM 3289 N N . TRP B 1 21 ? 137.824 49.738 47.161 1.00 25.79 21 TRP B N 1
ATOM 3290 C CA . TRP B 1 21 ? 138.808 50.625 46.564 1.00 27.55 21 TRP B CA 1
ATOM 3291 C C . TRP B 1 21 ? 140.181 50.637 47.227 1.00 26.71 21 TRP B C 1
ATOM 3292 O O . TRP B 1 21 ? 141.152 51.047 46.612 1.00 27.14 21 TRP B O 1
ATOM 3303 N N . ALA B 1 22 ? 140.267 50.183 48.472 1.00 28.59 22 ALA B N 1
ATOM 3304 C CA . ALA B 1 22 ? 141.561 50.161 49.171 1.00 30.68 22 ALA B CA 1
ATOM 3305 C C . ALA B 1 22 ? 142.645 49.509 48.306 1.00 29.56 22 ALA B C 1
ATOM 3306 O O . ALA B 1 22 ? 143.707 50.089 48.070 1.00 30.16 22 ALA B O 1
ATOM 3308 N N . GLY B 1 23 ? 142.379 48.297 47.845 1.00 29.92 23 GLY B N 1
ATOM 3309 C CA . GLY B 1 23 ? 143.357 47.606 47.025 1.00 30.95 23 GLY B CA 1
ATOM 3310 C C . GLY B 1 23 ? 143.574 48.206 45.642 1.00 31.84 23 GLY B C 1
ATOM 3311 O O . GLY B 1 23 ? 144.664 48.071 45.081 1.00 30.52 23 GLY B O 1
ATOM 3312 N N . GLU B 1 24 ? 142.541 48.847 45.083 1.00 29.82 24 GLU B N 1
ATOM 3313 C CA . GLU B 1 24 ? 142.633 49.434 43.746 1.00 27.16 24 GLU B CA 1
ATOM 3314 C C . GLU B 1 24 ? 143.496 50.675 43.744 1.00 27.47 24 GLU B C 1
ATOM 3315 O O . GLU B 1 24 ? 144.116 50.983 42.741 1.00 26.45 24 GLU B O 1
ATOM 3321 N N . LEU B 1 25 ? 143.483 51.417 44.846 1.00 26.17 25 LEU B N 1
ATOM 3322 C CA . LEU B 1 25 ? 144.252 52.651 44.923 1.00 26.79 25 LEU B CA 1
ATOM 3323 C C . LEU B 1 25 ? 145.543 52.487 45.752 1.00 28.28 25 LEU B C 1
ATOM 3324 O O . LEU B 1 25 ? 146.274 53.457 45.963 1.00 28.23 25 LEU B O 1
ATOM 3329 N N . GLY B 1 26 ? 145.814 51.261 46.196 1.00 28.34 26 GLY B N 1
ATOM 3330 C CA . GLY B 1 26 ? 146.993 51.016 47.011 1.00 30.29 26 GLY B CA 1
ATOM 3331 C C . GLY B 1 26 ? 146.929 51.799 48.314 1.00 31.45 26 GLY B C 1
ATOM 3332 O O . GLY B 1 26 ? 147.919 52.387 48.732 1.00 32.59 26 GLY B O 1
ATOM 3333 N N . GLN B 1 27 ? 145.769 51.813 48.963 1.00 31.04 27 GLN B N 1
ATOM 3334 C CA . GLN B 1 27 ? 145.597 52.540 50.220 1.00 30.78 27 GLN B CA 1
ATOM 3335 C C . GLN B 1 27 ? 145.058 51.558 51.262 1.00 32.83 27 GLN B C 1
ATOM 3336 O O . GLN B 1 27 ? 145.187 50.344 51.096 1.00 35.28 27 GLN B O 1
ATOM 3342 N N . SER B 1 28 ? 144.498 52.064 52.360 1.00 32.13 28 SER B N 1
ATOM 3343 C CA . SER B 1 28 ? 143.918 51.153 53.358 1.00 34.04 28 SER B CA 1
ATOM 3344 C C . SER B 1 28 ? 142.460 51.557 53.545 1.00 34.96 28 SER B C 1
ATOM 3345 O O . SER B 1 28 ? 142.078 52.687 53.250 1.00 33.69 28 SER B O 1
ATOM 3348 N N . ARG B 1 29 ? 141.652 50.636 54.043 1.00 37.43 29 ARG B N 1
ATOM 3349 C CA . ARG B 1 29 ? 140.248 50.954 54.261 1.00 40.04 29 ARG B CA 1
ATOM 3350 C C . ARG B 1 29 ? 140.087 52.203 55.124 1.00 39.14 29 ARG B C 1
ATOM 3351 O O . ARG B 1 29 ? 139.342 53.122 54.773 1.00 38.60 29 ARG B O 1
ATOM 3359 N N . ASP B 1 30 ? 140.825 52.266 56.226 1.00 38.55 30 ASP B N 1
ATOM 3360 C CA . ASP B 1 30 ? 140.701 53.397 57.138 1.00 37.75 30 ASP B CA 1
ATOM 3361 C C . ASP B 1 30 ? 141.030 54.733 56.540 1.00 36.88 30 ASP B C 1
ATOM 3362 O O . ASP B 1 30 ? 140.414 55.750 56.875 1.00 34.84 30 ASP B O 1
ATOM 3367 N N . VAL B 1 31 ? 142.004 54.746 55.641 1.00 34.05 31 VAL B N 1
ATOM 3368 C CA . VAL B 1 31 ? 142.364 55.983 54.966 1.00 32.91 31 VAL B CA 1
ATOM 3369 C C . VAL B 1 31 ? 141.245 56.402 54.004 1.00 31.72 31 VAL B C 1
ATOM 3370 O O . VAL B 1 31 ? 141.073 57.586 53.715 1.00 31.85 31 VAL B O 1
ATOM 3374 N N . LEU B 1 32 ? 140.479 55.437 53.514 1.00 30.44 32 LEU B N 1
ATOM 3375 C CA . LEU B 1 32 ? 139.396 55.759 52.585 1.00 31.82 32 LEU B CA 1
ATOM 3376 C C . LEU B 1 32 ? 138.066 56.090 53.298 1.00 34.55 32 LEU B C 1
ATOM 3377 O O . LEU B 1 32 ? 137.050 56.387 52.653 1.00 32.89 32 LEU B O 1
ATOM 3382 N N . LEU B 1 33 ? 138.083 56.059 54.625 1.00 35.77 33 LEU B N 1
ATOM 3383 C CA . LEU B 1 33 ? 136.890 56.375 55.415 1.00 40.66 33 LEU B CA 1
ATOM 3384 C C . LEU B 1 33 ? 137.155 57.671 56.175 1.00 44.46 33 LEU B C 1
ATOM 3385 O O . LEU B 1 33 ? 138.178 57.803 56.838 1.00 48.39 33 LEU B O 1
ATOM 3390 N N . ALA B 1 34 ? 136.260 58.643 56.080 1.00 47.82 34 ALA B N 1
ATOM 3391 C CA . ALA B 1 34 ? 136.483 59.903 56.789 1.00 51.52 34 ALA B CA 1
ATOM 3392 C C . ALA B 1 34 ? 135.475 60.090 57.925 1.00 54.96 34 ALA B C 1
ATOM 3393 O O . ALA B 1 34 ? 135.261 59.173 58.737 1.00 57.51 34 ALA B O 1
ATOM 3395 N N . ASP B 1 40 ? 123.105 63.160 54.769 1.00 82.32 40 ASP B N 1
ATOM 3396 C CA . ASP B 1 40 ? 122.992 64.551 54.346 1.00 81.86 40 ASP B CA 1
ATOM 3397 C C . ASP B 1 40 ? 121.557 65.057 54.391 1.00 81.11 40 ASP B C 1
ATOM 3398 O O . ASP B 1 40 ? 120.667 64.420 54.963 1.00 80.86 40 ASP B O 1
ATOM 3403 N N . ARG B 1 41 ? 121.366 66.222 53.778 1.00 79.22 41 ARG B N 1
ATOM 3404 C CA . ARG B 1 41 ? 120.076 66.890 53.677 1.00 77.09 41 ARG B CA 1
ATOM 3405 C C . ARG B 1 41 ? 119.944 67.216 52.191 1.00 74.79 41 ARG B C 1
ATOM 3406 O O . ARG B 1 41 ? 120.943 67.228 51.472 1.00 74.81 41 ARG B O 1
ATOM 3414 N N . ALA B 1 42 ? 118.727 67.469 51.723 1.00 72.48 42 ALA B N 1
ATOM 3415 C CA . ALA B 1 42 ? 118.518 67.772 50.310 1.00 69.77 42 ALA B CA 1
ATOM 3416 C C . ALA B 1 42 ? 119.382 68.960 49.915 1.00 67.64 42 ALA B C 1
ATOM 3417 O O . ALA B 1 42 ? 119.429 69.959 50.631 1.00 69.36 42 ALA B O 1
ATOM 3419 N N . GLY B 1 43 ? 120.065 68.852 48.781 1.00 63.29 43 GLY B N 1
ATOM 3420 C CA . GLY B 1 43 ? 120.928 69.934 48.340 1.00 58.52 43 GLY B CA 1
ATOM 3421 C C . GLY B 1 43 ? 122.403 69.666 48.612 1.00 53.72 43 GLY B C 1
ATOM 3422 O O . GLY B 1 43 ? 123.272 70.257 47.969 1.00 54.52 43 GLY B O 1
ATOM 3423 N N . ASP B 1 44 ? 122.686 68.786 49.567 1.00 47.96 44 ASP B N 1
ATOM 3424 C CA . ASP B 1 44 ? 124.062 68.428 49.914 1.00 44.59 44 ASP B CA 1
ATOM 3425 C C . ASP B 1 44 ? 124.674 67.497 48.877 1.00 42.30 44 ASP B C 1
ATOM 3426 O O . ASP B 1 44 ? 123.978 66.683 48.275 1.00 39.01 44 ASP B O 1
ATOM 3431 N N . LEU B 1 45 ? 125.980 67.616 48.677 1.00 39.74 45 LEU B N 1
ATOM 3432 C CA . LEU B 1 45 ? 126.671 66.730 47.761 1.00 36.45 45 LEU B CA 1
ATOM 3433 C C . LEU B 1 45 ? 127.436 65.777 48.666 1.00 35.56 45 LEU B C 1
ATOM 3434 O O . LEU B 1 45 ? 127.705 66.110 49.819 1.00 32.64 45 LEU B O 1
ATOM 3439 N N . ASP B 1 46 ? 127.749 64.583 48.170 1.00 34.26 46 ASP B N 1
ATOM 3440 C CA . ASP B 1 46 ? 128.534 63.612 48.943 1.00 34.13 46 ASP B CA 1
ATOM 3441 C C . ASP B 1 46 ? 129.964 63.990 48.551 1.00 33.66 46 ASP B C 1
ATOM 3442 O O . ASP B 1 46 ? 130.529 63.425 47.623 1.00 32.80 46 ASP B O 1
ATOM 3447 N N . ALA B 1 47 ? 130.540 64.944 49.269 1.00 32.88 47 ALA B N 1
ATOM 3448 C CA . ALA B 1 47 ? 131.867 65.446 48.946 1.00 33.06 47 ALA B CA 1
ATOM 3449 C C . ALA B 1 47 ? 133.034 64.847 49.715 1.00 31.96 47 ALA B C 1
ATOM 3450 O O . ALA B 1 47 ? 134.144 65.363 49.643 1.00 34.26 47 ALA B O 1
ATOM 3452 N N . GLY B 1 48 ? 132.803 63.759 50.433 1.00 31.38 48 GLY B N 1
ATOM 3453 C CA . GLY B 1 48 ? 133.876 63.162 51.206 1.00 30.16 48 GLY B CA 1
ATOM 3454 C C . GLY B 1 48 ? 134.648 62.062 50.514 1.00 31.62 48 GLY B C 1
ATOM 3455 O O . GLY B 1 48 ? 134.884 62.095 49.301 1.00 32.57 48 GLY B O 1
ATOM 3456 N N . MET B 1 49 ? 135.061 61.094 51.317 1.00 29.84 49 MET B N 1
ATOM 3457 C CA . MET B 1 49 ? 135.808 59.951 50.840 1.00 29.46 49 MET B CA 1
ATOM 3458 C C . MET B 1 49 ? 134.873 58.792 50.489 1.00 28.29 49 MET B C 1
ATOM 3459 O O . MET B 1 49 ? 133.932 58.992 49.722 1.00 27.80 49 MET B O 1
ATOM 3464 N N . PHE B 1 50 ? 135.108 57.597 51.028 1.00 26.02 50 PHE B N 1
ATOM 3465 C CA . PHE B 1 50 ? 134.277 56.455 50.664 1.00 29.40 50 PHE B CA 1
ATOM 3466 C C . PHE B 1 50 ? 133.281 55.896 51.680 1.00 30.79 50 PHE B C 1
ATOM 3467 O O . PHE B 1 50 ? 132.792 54.771 51.516 1.00 30.76 50 PHE B O 1
ATOM 3475 N N . ASP B 1 51 ? 132.971 56.683 52.699 1.00 33.69 51 ASP B N 1
ATOM 3476 C CA . ASP B 1 51 ? 132.002 56.288 53.726 1.00 39.22 51 ASP B CA 1
ATOM 3477 C C . ASP B 1 51 ? 130.635 56.126 53.077 1.00 41.17 51 ASP B C 1
ATOM 3478 O O . ASP B 1 51 ? 130.377 56.708 52.028 1.00 41.08 51 ASP B O 1
ATOM 3483 N N . ALA B 1 52 ? 129.753 55.361 53.717 1.00 44.83 52 ALA B N 1
ATOM 3484 C CA . ALA B 1 52 ? 128.414 55.117 53.177 1.00 48.72 52 ALA B CA 1
ATOM 3485 C C . ALA B 1 52 ? 127.613 56.338 52.699 1.00 52.70 52 ALA B C 1
ATOM 3486 O O . ALA B 1 52 ? 127.359 57.294 53.457 1.00 52.22 52 ALA B O 1
ATOM 3488 N N . VAL B 1 53 ? 127.209 56.267 51.424 1.00 55.90 53 VAL B N 1
ATOM 3489 C CA . VAL B 1 53 ? 126.404 57.292 50.744 1.00 58.98 53 VAL B CA 1
ATOM 3490 C C . VAL B 1 53 ? 124.981 57.417 51.351 1.00 59.25 53 VAL B C 1
ATOM 3491 O O . VAL B 1 53 ? 124.080 56.719 50.889 1.00 61.59 53 VAL B O 1
ATOM 3495 N N . SER B 1 54 ? 124.786 58.288 52.356 1.00 57.64 54 SER B N 1
ATOM 3496 C CA . SER B 1 54 ? 123.476 58.495 53.012 1.00 58.39 54 SER B CA 1
ATOM 3497 C C . SER B 1 54 ? 122.795 59.824 52.649 1.00 57.38 54 SER B C 1
ATOM 3498 O O . SER B 1 54 ? 122.901 60.811 53.388 1.00 58.48 54 SER B O 1
ATOM 3501 N N . ARG B 1 55 ? 122.047 59.818 51.555 1.00 53.54 55 ARG B N 1
ATOM 3502 C CA . ARG B 1 55 ? 121.413 61.017 51.035 1.00 51.18 55 ARG B CA 1
ATOM 3503 C C . ARG B 1 55 ? 119.885 61.117 51.039 1.00 49.17 55 ARG B C 1
ATOM 3504 O O . ARG B 1 55 ? 119.169 60.125 51.180 1.00 43.29 55 ARG B O 1
ATOM 3512 N N . ALA B 1 56 ? 119.416 62.347 50.849 1.00 48.49 56 ALA B N 1
ATOM 3513 C CA . ALA B 1 56 ? 117.996 62.653 50.790 1.00 51.19 56 ALA B CA 1
ATOM 3514 C C . ALA B 1 56 ? 117.540 62.279 49.385 1.00 51.86 56 ALA B C 1
ATOM 3515 O O . ALA B 1 56 ? 118.186 62.628 48.400 1.00 52.22 56 ALA B O 1
ATOM 3517 N N . THR B 1 57 ? 116.436 61.558 49.282 1.00 52.74 57 THR B N 1
ATOM 3518 C CA . THR B 1 57 ? 115.961 61.164 47.970 1.00 55.12 57 THR B CA 1
ATOM 3519 C C . THR B 1 57 ? 114.556 60.605 47.962 1.00 55.24 57 THR B C 1
ATOM 3520 O O . THR B 1 57 ? 114.032 60.179 48.982 1.00 53.02 57 THR B O 1
ATOM 3524 N N . HIS B 1 58 ? 113.993 60.608 46.757 1.00 57.12 58 HIS B N 1
ATOM 3525 C CA . HIS B 1 58 ? 112.651 60.140 46.412 1.00 58.42 58 HIS B CA 1
ATOM 3526 C C . HIS B 1 58 ? 112.494 58.619 46.478 1.00 57.89 58 HIS B C 1
ATOM 3527 O O . HIS B 1 58 ? 111.411 58.116 46.787 1.00 57.60 58 HIS B O 1
ATOM 3534 N N . GLY B 1 59 ? 113.563 57.895 46.138 1.00 56.57 59 GLY B N 1
ATOM 3535 C CA . GLY B 1 59 ? 113.514 56.443 46.166 1.00 53.27 59 GLY B CA 1
ATOM 3536 C C . GLY B 1 59 ? 113.654 55.737 44.824 1.00 51.93 59 GLY B C 1
ATOM 3537 O O . GLY B 1 59 ? 113.822 54.511 44.790 1.00 51.77 59 GLY B O 1
ATOM 3538 N N . HIS B 1 60 ? 113.577 56.473 43.714 1.00 48.64 60 HIS B N 1
ATOM 3539 C CA . HIS B 1 60 ? 113.702 55.821 42.415 1.00 45.17 60 HIS B CA 1
ATOM 3540 C C . HIS B 1 60 ? 115.090 55.229 42.249 1.00 42.23 60 HIS B C 1
ATOM 3541 O O . HIS B 1 60 ? 115.251 54.170 41.662 1.00 38.67 60 HIS B O 1
ATOM 3548 N N . GLY B 1 61 ? 116.091 55.920 42.776 1.00 39.10 61 GLY B N 1
ATOM 3549 C CA . GLY B 1 61 ? 117.445 55.411 42.681 1.00 38.05 61 GLY B CA 1
ATOM 3550 C C . GLY B 1 61 ? 117.581 54.190 43.579 1.00 36.45 61 GLY B C 1
ATOM 3551 O O . GLY B 1 61 ? 118.354 53.266 43.289 1.00 34.83 61 GLY B O 1
ATOM 3552 N N . ALA B 1 62 ? 116.819 54.179 44.673 1.00 32.42 62 ALA B N 1
ATOM 3553 C CA . ALA B 1 62 ? 116.880 53.066 45.601 1.00 31.07 62 ALA B CA 1
ATOM 3554 C C . ALA B 1 62 ? 116.483 51.765 44.905 1.00 29.00 62 ALA B C 1
ATOM 3555 O O . ALA B 1 62 ? 117.122 50.749 45.104 1.00 27.81 62 ALA B O 1
ATOM 3557 N N . PHE B 1 63 ? 115.434 51.794 44.090 1.00 27.22 63 PHE B N 1
ATOM 3558 C CA . PHE B 1 63 ? 115.014 50.587 43.383 1.00 27.50 63 PHE B CA 1
ATOM 3559 C C . PHE B 1 63 ? 116.135 50.063 42.490 1.00 27.70 63 PHE B C 1
ATOM 3560 O O . PHE B 1 63 ? 116.433 48.872 42.466 1.00 28.47 63 PHE B O 1
ATOM 3568 N N . ARG B 1 64 ? 116.734 50.963 41.725 1.00 27.76 64 ARG B N 1
ATOM 3569 C CA . ARG B 1 64 ? 117.836 50.578 40.822 1.00 27.40 64 ARG B CA 1
ATOM 3570 C C . ARG B 1 64 ? 119.039 50.003 41.551 1.00 26.38 64 ARG B C 1
ATOM 3571 O O . ARG B 1 64 ? 119.644 49.041 41.081 1.00 28.71 64 ARG B O 1
ATOM 3579 N N . GLN B 1 65 ? 119.392 50.569 42.700 1.00 25.55 65 GLN B N 1
ATOM 3580 C CA . GLN B 1 65 ? 120.570 50.076 43.422 1.00 28.58 65 GLN B CA 1
ATOM 3581 C C . GLN B 1 65 ? 120.396 48.836 44.287 1.00 28.33 65 GLN B C 1
ATOM 3582 O O . GLN B 1 65 ? 121.377 48.195 44.647 1.00 27.80 65 GLN B O 1
ATOM 3588 N N . GLN B 1 66 ? 119.151 48.482 44.608 1.00 28.94 66 GLN B N 1
ATOM 3589 C CA . GLN B 1 66 ? 118.904 47.328 45.482 1.00 27.50 66 GLN B CA 1
ATOM 3590 C C . GLN B 1 66 ? 119.384 46.025 44.892 1.00 26.64 66 GLN B C 1
ATOM 3591 O O . GLN B 1 66 ? 119.562 45.037 45.605 1.00 27.16 66 GLN B O 1
ATOM 3597 N N . PHE B 1 67 ? 119.583 45.997 43.584 1.00 25.45 67 PHE B N 1
ATOM 3598 C CA . PHE B 1 67 ? 120.027 44.770 42.961 1.00 26.01 67 PHE B CA 1
ATOM 3599 C C . PHE B 1 67 ? 121.507 44.428 43.162 1.00 29.43 67 PHE B C 1
ATOM 3600 O O . PHE B 1 67 ? 121.839 43.311 43.569 1.00 28.10 67 PHE B O 1
ATOM 3608 N N . GLN B 1 68 ? 122.389 45.384 42.881 1.00 29.47 68 GLN B N 1
ATOM 3609 C CA . GLN B 1 68 ? 123.830 45.151 42.995 1.00 28.58 68 GLN B CA 1
ATOM 3610 C C . GLN B 1 68 ? 124.491 45.746 44.230 1.00 27.16 68 GLN B C 1
ATOM 3611 O O . GLN B 1 68 ? 125.629 45.384 44.555 1.00 29.31 68 GLN B O 1
ATOM 3617 N N . TYR B 1 69 ? 123.802 46.653 44.911 1.00 26.43 69 TYR B N 1
ATOM 3618 C CA . TYR B 1 69 ? 124.377 47.337 46.068 1.00 27.01 69 TYR B CA 1
ATOM 3619 C C . TYR B 1 69 ? 123.712 47.031 47.412 1.00 30.11 69 TYR B C 1
ATOM 3620 O O . TYR B 1 69 ? 122.547 46.618 47.453 1.00 28.40 69 TYR B O 1
ATOM 3629 N N . ALA B 1 70 ? 124.461 47.260 48.494 1.00 29.24 70 ALA B N 1
ATOM 3630 C CA . ALA B 1 70 ? 123.978 47.065 49.869 1.00 30.35 70 ALA B CA 1
ATOM 3631 C C . ALA B 1 70 ? 123.303 48.388 50.187 1.00 31.29 70 ALA B C 1
ATOM 3632 O O . ALA B 1 70 ? 123.966 49.400 50.433 1.00 32.81 70 ALA B O 1
ATOM 3634 N N . VAL B 1 71 ? 121.977 48.386 50.184 1.00 30.30 71 VAL B N 1
ATOM 3635 C CA . VAL B 1 71 ? 121.221 49.619 50.380 1.00 29.16 71 VAL B CA 1
ATOM 3636 C C . VAL B 1 71 ? 120.284 49.635 51.575 1.00 32.07 71 VAL B C 1
ATOM 3637 O O . VAL B 1 71 ? 119.670 48.614 51.896 1.00 30.16 71 VAL B O 1
ATOM 3641 N N . GLU B 1 72 ? 120.165 50.794 52.217 1.00 31.39 72 GLU B N 1
ATOM 3642 C CA . GLU B 1 72 ? 119.202 50.962 53.306 1.00 34.68 72 GLU B CA 1
ATOM 3643 C C . GLU B 1 72 ? 118.386 52.187 52.944 1.00 35.39 72 GLU B C 1
ATOM 3644 O O . GLU B 1 72 ? 118.918 53.160 52.389 1.00 35.49 72 GLU B O 1
ATOM 3650 N N . VAL B 1 73 ? 117.094 52.148 53.244 1.00 33.75 73 VAL B N 1
ATOM 3651 C CA . VAL B 1 73 ? 116.245 53.286 52.981 1.00 34.04 73 VAL B CA 1
ATOM 3652 C C . VAL B 1 73 ? 115.528 53.661 54.268 1.00 35.54 73 VAL B C 1
ATOM 3653 O O . VAL B 1 73 ? 115.255 52.809 55.116 1.00 36.42 73 VAL B O 1
ATOM 3657 N N . LEU B 1 74 ? 115.275 54.951 54.413 1.00 35.18 74 LEU B N 1
ATOM 3658 C CA . LEU B 1 74 ? 114.575 55.507 55.558 1.00 37.53 74 LEU B CA 1
ATOM 3659 C C . LEU B 1 74 ? 113.291 56.115 55.010 1.00 37.25 74 LEU B C 1
ATOM 3660 O O . LEU B 1 74 ? 113.318 56.789 53.975 1.00 36.26 74 LEU B O 1
ATOM 3665 N N . GLY B 1 75 ? 112.178 55.890 55.703 1.00 37.33 75 GLY B N 1
ATOM 3666 C CA . GLY B 1 75 ? 110.912 56.449 55.256 1.00 36.35 75 GLY B CA 1
ATOM 3667 C C . GLY B 1 75 ? 110.053 56.991 56.385 1.00 37.61 75 GLY B C 1
ATOM 3668 O O . GLY B 1 75 ? 110.266 56.641 57.555 1.00 35.48 75 GLY B O 1
ATOM 3669 N N . GLU B 1 76 ? 109.092 57.849 56.039 1.00 36.31 76 GLU B N 1
ATOM 3670 C CA . GLU B 1 76 ? 108.188 58.439 57.025 1.00 38.19 76 GLU B CA 1
ATOM 3671 C C . GLU B 1 76 ? 106.813 57.803 56.896 1.00 39.12 76 GLU B C 1
ATOM 3672 O O . GLU B 1 76 ? 106.332 57.547 55.782 1.00 36.31 76 GLU B O 1
ATOM 3678 N N . LYS B 1 77 ? 106.175 57.562 58.035 1.00 37.71 77 LYS B N 1
ATOM 3679 C CA . LYS B 1 77 ? 104.855 56.943 58.029 1.00 38.49 77 LYS B CA 1
ATOM 3680 C C . LYS B 1 77 ? 103.868 57.688 57.152 1.00 33.79 77 LYS B C 1
ATOM 3681 O O . LYS B 1 77 ? 103.729 58.913 57.232 1.00 35.20 77 LYS B O 1
ATOM 3687 N N . VAL B 1 78 ? 103.193 56.933 56.293 1.00 34.65 78 VAL B N 1
ATOM 3688 C CA . VAL B 1 78 ? 102.185 57.510 55.398 1.00 33.72 78 VAL B CA 1
ATOM 3689 C C . VAL B 1 78 ? 100.842 57.655 56.135 1.00 33.22 78 VAL B C 1
ATOM 3690 O O . VAL B 1 78 ? 100.368 56.694 56.737 1.00 34.31 78 VAL B O 1
ATOM 3694 N N . LEU B 1 79 ? 100.259 58.850 56.063 1.00 31.96 79 LEU B N 1
ATOM 3695 C CA . LEU B 1 79 ? 98.975 59.179 56.675 1.00 33.22 79 LEU B CA 1
ATOM 3696 C C . LEU B 1 79 ? 97.886 59.171 55.605 1.00 35.06 79 LEU B C 1
ATOM 3697 O O . LEU B 1 79 ? 96.716 58.889 55.885 1.00 31.27 79 LEU B O 1
ATOM 3702 N N . SER B 1 80 ? 98.254 59.507 54.372 1.00 33.85 80 SER B N 1
ATOM 3703 C CA . SER B 1 80 ? 97.271 59.457 53.287 1.00 35.08 80 SER B CA 1
ATOM 3704 C C . SER B 1 80 ? 97.975 59.501 51.956 1.00 36.05 80 SER B C 1
ATOM 3705 O O . SER B 1 80 ? 99.111 59.966 51.864 1.00 35.96 80 SER B O 1
ATOM 3708 N N . LYS B 1 81 ? 97.325 58.981 50.929 1.00 33.98 81 LYS B N 1
ATOM 3709 C CA . LYS B 1 81 ? 97.922 59.047 49.614 1.00 35.92 81 LYS B CA 1
ATOM 3710 C C . LYS B 1 81 ? 96.843 59.017 48.548 1.00 36.41 81 LYS B C 1
ATOM 3711 O O . LYS B 1 81 ? 95.729 58.531 48.789 1.00 31.03 81 LYS B O 1
ATOM 3717 N N . GLN B 1 82 ? 97.181 59.581 47.387 1.00 32.87 82 GLN B N 1
ATOM 3718 C CA . GLN B 1 82 ? 96.267 59.712 46.270 1.00 33.56 82 GLN B CA 1
ATOM 3719 C C . GLN B 1 82 ? 97.019 59.355 44.984 1.00 33.40 82 GLN B C 1
ATOM 3720 O O . GLN B 1 82 ? 98.196 59.708 44.818 1.00 32.81 82 GLN B O 1
ATOM 3726 N N . GLU B 1 83 ? 96.358 58.648 44.081 1.00 31.37 83 GLU B N 1
ATOM 3727 C CA . GLU B 1 83 ? 97.028 58.259 42.856 1.00 33.57 83 GLU B CA 1
ATOM 3728 C C . GLU B 1 83 ? 96.905 59.354 41.804 1.00 33.54 83 GLU B C 1
ATOM 3729 O O . GLU B 1 83 ? 95.888 60.040 41.717 1.00 33.19 83 GLU B O 1
ATOM 3735 N N . THR B 1 84 ? 97.957 59.530 41.014 1.00 33.67 84 THR B N 1
ATOM 3736 C CA . THR B 1 84 ? 97.927 60.512 39.947 1.00 33.12 84 THR B CA 1
ATOM 3737 C C . THR B 1 84 ? 98.777 59.922 38.810 1.00 32.50 84 THR B C 1
ATOM 3738 O O . THR B 1 84 ? 99.131 58.759 38.862 1.00 29.64 84 THR B O 1
ATOM 3742 N N . GLU B 1 85 ? 99.087 60.699 37.782 1.00 32.56 85 GLU B N 1
ATOM 3743 C CA . GLU B 1 85 ? 99.914 60.177 36.687 1.00 34.35 85 GLU B CA 1
ATOM 3744 C C . GLU B 1 85 ? 101.120 61.064 36.482 1.00 33.83 85 GLU B C 1
ATOM 3745 O O . GLU B 1 85 ? 101.015 62.262 36.663 1.00 33.80 85 GLU B O 1
ATOM 3751 N N . ASP B 1 86 ? 102.262 60.487 36.115 1.00 33.00 86 ASP B N 1
ATOM 3752 C CA . ASP B 1 86 ? 103.424 61.333 35.851 1.00 36.08 86 ASP B CA 1
ATOM 3753 C C . ASP B 1 86 ? 103.292 61.842 34.405 1.00 36.21 86 ASP B C 1
ATOM 3754 O O . ASP B 1 86 ? 102.250 61.662 33.762 1.00 34.81 86 ASP B O 1
ATOM 3759 N N . SER B 1 87 ? 104.349 62.483 33.913 1.00 37.27 87 SER B N 1
ATOM 3760 C CA . SER B 1 87 ? 104.391 63.065 32.573 1.00 36.89 87 SER B CA 1
ATOM 3761 C C . SER B 1 87 ? 104.151 62.104 31.437 1.00 34.60 87 SER B C 1
ATOM 3762 O O . SER B 1 87 ? 103.599 62.483 30.411 1.00 35.72 87 SER B O 1
ATOM 3765 N N . ARG B 1 88 ? 104.578 60.865 31.613 1.00 35.30 88 ARG B N 1
ATOM 3766 C CA . ARG B 1 88 ? 104.432 59.871 30.571 1.00 38.01 88 ARG B CA 1
ATOM 3767 C C . ARG B 1 88 ? 103.103 59.129 30.657 1.00 35.59 88 ARG B C 1
ATOM 3768 O O . ARG B 1 88 ? 102.805 58.287 29.815 1.00 35.34 88 ARG B O 1
ATOM 3776 N N . GLY B 1 89 ? 102.302 59.436 31.670 1.00 33.94 89 GLY B N 1
ATOM 3777 C CA . GLY B 1 89 ? 101.020 58.756 31.796 1.00 31.86 89 GLY B CA 1
ATOM 3778 C C . GLY B 1 89 ? 101.044 57.533 32.695 1.00 33.14 89 GLY B C 1
ATOM 3779 O O . GLY B 1 89 ? 100.068 56.778 32.731 1.00 32.81 89 GLY B O 1
ATOM 3780 N N . ARG B 1 90 ? 102.146 57.332 33.416 1.00 31.81 90 ARG B N 1
ATOM 3781 C CA . ARG B 1 90 ? 102.282 56.204 34.339 1.00 33.93 90 ARG B CA 1
ATOM 3782 C C . ARG B 1 90 ? 101.736 56.611 35.708 1.00 33.49 90 ARG B C 1
ATOM 3783 O O . ARG B 1 90 ? 101.873 57.757 36.109 1.00 31.74 90 ARG B O 1
ATOM 3791 N N . LYS B 1 91 ? 101.142 55.659 36.423 1.00 33.69 91 LYS B N 1
ATOM 3792 C CA . LYS B 1 91 ? 100.588 55.935 37.750 1.00 34.21 91 LYS B CA 1
ATOM 3793 C C . LYS B 1 91 ? 101.678 56.219 38.780 1.00 31.88 91 LYS B C 1
ATOM 3794 O O . LYS B 1 91 ? 102.723 55.576 38.774 1.00 31.71 91 LYS B O 1
ATOM 3800 N N . LYS B 1 92 ? 101.431 57.187 39.653 1.00 31.92 92 LYS B N 1
ATOM 3801 C CA . LYS B 1 92 ? 102.362 57.525 40.732 1.00 34.21 92 LYS B CA 1
ATOM 3802 C C . LYS B 1 92 ? 101.494 57.994 41.911 1.00 35.13 92 LYS B C 1
ATOM 3803 O O . LYS B 1 92 ? 100.280 58.206 41.745 1.00 34.95 92 LYS B O 1
ATOM 3809 N N A TRP B 1 93 ? 102.111 58.174 43.075 0.75 34.48 93 TRP B N 1
ATOM 3810 N N B TRP B 1 93 ? 102.104 58.161 43.082 0.25 35.57 93 TRP B N 1
ATOM 3811 C CA A TRP B 1 93 ? 101.374 58.564 44.281 0.75 36.06 93 TRP B CA 1
ATOM 3812 C CA B TRP B 1 93 ? 101.352 58.594 44.258 0.25 36.70 93 TRP B CA 1
ATOM 3813 C C A TRP B 1 93 ? 101.865 59.831 44.948 0.75 35.59 93 TRP B C 1
ATOM 3814 C C 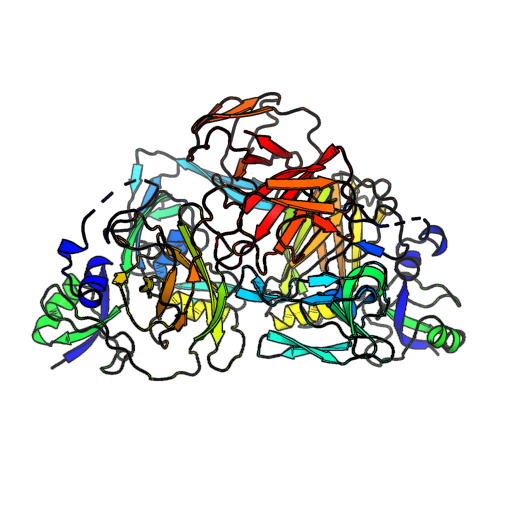B TRP B 1 93 ? 101.845 59.899 44.847 0.25 36.06 93 TRP B C 1
ATOM 3815 O O A TRP B 1 93 ? 103.061 60.096 44.973 0.75 35.04 93 TRP B O 1
ATOM 3816 O O B TRP B 1 93 ? 103.015 60.251 44.731 0.25 35.80 93 TRP B O 1
ATOM 3837 N N . GLU B 1 94 ? 100.925 60.607 45.491 1.00 35.16 94 GLU B N 1
ATOM 3838 C CA . GLU B 1 94 ? 101.229 61.849 46.186 1.00 34.89 94 GLU B CA 1
ATOM 3839 C C . GLU B 1 94 ? 100.833 61.516 47.630 1.00 36.51 94 GLU B C 1
ATOM 3840 O O . GLU B 1 94 ? 99.791 60.913 47.870 1.00 33.95 94 GLU B O 1
ATOM 3846 N N . TYR B 1 95 ? 101.678 61.910 48.572 1.00 34.96 95 TYR B N 1
ATOM 3847 C CA . TYR B 1 95 ? 101.513 61.537 49.965 1.00 35.83 95 TYR B CA 1
ATOM 3848 C C . TYR B 1 95 ? 101.437 62.621 51.012 1.00 36.71 95 TYR B C 1
ATOM 3849 O O . TYR B 1 95 ? 101.798 63.774 50.790 1.00 33.47 95 TYR B O 1
ATOM 3858 N N . GLU B 1 96 ? 101.004 62.173 52.191 1.00 37.94 96 GLU B N 1
ATOM 3859 C CA . GLU B 1 96 ? 100.948 62.983 53.398 1.00 37.57 96 GLU B CA 1
ATOM 3860 C C . GLU B 1 96 ? 101.618 62.033 54.389 1.00 35.24 96 GLU B C 1
ATOM 3861 O O . GLU B 1 96 ? 101.302 60.830 54.428 1.00 33.53 96 GLU B O 1
ATOM 3867 N N . THR B 1 97 ? 102.581 62.530 55.157 1.00 31.98 97 THR B N 1
ATOM 3868 C CA . THR B 1 97 ? 103.272 61.648 56.089 1.00 34.91 97 THR B CA 1
ATOM 3869 C C . THR B 1 97 ? 103.395 62.255 57.474 1.00 33.31 97 THR B C 1
ATOM 3870 O O . THR B 1 97 ? 103.126 63.415 57.672 1.00 31.18 97 THR B O 1
ATOM 3874 N N . ASP B 1 98 ? 103.839 61.438 58.415 1.00 37.72 98 ASP B N 1
ATOM 3875 C CA . ASP B 1 98 ? 104.058 61.895 59.787 1.00 39.90 98 ASP B CA 1
ATOM 3876 C C . ASP B 1 98 ? 105.576 61.823 59.945 1.00 39.12 98 ASP B C 1
ATOM 3877 O O . ASP B 1 98 ? 106.133 60.737 60.085 1.00 38.57 98 ASP B O 1
ATOM 3882 N N . PRO B 1 99 ? 106.265 62.971 59.910 1.00 41.00 99 PRO B N 1
ATOM 3883 C CA . PRO B 1 99 ? 107.726 62.944 60.049 1.00 44.28 99 PRO B CA 1
ATOM 3884 C C . PRO B 1 99 ? 108.274 62.331 61.344 1.00 46.30 99 PRO B C 1
ATOM 3885 O O . PRO B 1 99 ? 109.426 61.891 61.379 1.00 46.44 99 PRO B O 1
ATOM 3889 N N . SER B 1 100 ? 107.460 62.280 62.398 1.00 46.11 100 SER B N 1
ATOM 3890 C CA . SER B 1 100 ? 107.930 61.745 63.677 1.00 46.80 100 SER B CA 1
ATOM 3891 C C . SER B 1 100 ? 107.947 60.224 63.752 1.00 47.12 100 SER B C 1
ATOM 3892 O O . SER B 1 100 ? 108.503 59.645 64.689 1.00 46.76 100 SER B O 1
ATOM 3895 N N . VAL B 1 101 ? 107.336 59.557 62.782 1.00 44.11 101 VAL B N 1
ATOM 3896 C CA . VAL B 1 101 ? 107.338 58.105 62.812 1.00 43.22 101 VAL B CA 1
ATOM 3897 C C . VAL B 1 101 ? 108.110 57.601 61.593 1.00 44.54 101 VAL B C 1
ATOM 3898 O O . VAL B 1 101 ? 107.611 57.638 60.468 1.00 43.42 101 VAL B O 1
ATOM 3902 N N . THR B 1 102 ? 109.337 57.145 61.823 1.00 44.54 102 THR B N 1
ATOM 3903 C CA . THR B 1 102 ? 110.162 56.658 60.728 1.00 44.40 102 THR B CA 1
ATOM 3904 C C . THR B 1 102 ? 110.584 55.211 60.915 1.00 45.01 102 THR B C 1
ATOM 3905 O O . THR B 1 102 ? 110.481 54.641 61.998 1.00 45.79 102 THR B O 1
ATOM 3909 N N . LYS B 1 103 ? 111.054 54.610 59.839 1.00 43.71 103 LYS B N 1
ATOM 3910 C CA . LYS B 1 103 ? 111.498 53.238 59.873 1.00 43.36 103 LYS B CA 1
ATOM 3911 C C . LYS B 1 103 ? 112.643 53.133 58.870 1.00 42.78 103 LYS B C 1
ATOM 3912 O O . LYS B 1 103 ? 112.634 53.811 57.843 1.00 42.02 103 LYS B O 1
ATOM 3918 N N A MET B 1 104 ? 113.628 52.298 59.180 0.58 42.06 104 MET B N 1
ATOM 3919 N N B MET B 1 104 ? 113.625 52.295 59.179 0.42 41.87 104 MET B N 1
ATOM 3920 C CA A MET B 1 104 ? 114.765 52.096 58.292 0.58 42.17 104 MET B CA 1
ATOM 3921 C CA B MET B 1 104 ? 114.769 52.095 58.300 0.42 41.63 104 MET B CA 1
ATOM 3922 C C A MET B 1 104 ? 114.871 50.609 58.019 0.58 40.90 104 MET B C 1
ATOM 3923 C C B MET B 1 104 ? 114.880 50.608 58.021 0.42 40.50 104 MET B C 1
ATOM 3924 O O A MET B 1 104 ? 114.860 49.798 58.938 0.58 41.42 104 MET B O 1
ATOM 3925 O O B MET B 1 104 ? 114.885 49.795 58.941 0.42 41.01 104 MET B O 1
ATOM 3934 N N . VAL B 1 105 ? 114.959 50.250 56.747 1.00 38.71 105 VAL B N 1
ATOM 3935 C CA . VAL B 1 105 ? 115.055 48.860 56.369 1.00 35.99 105 VAL B CA 1
ATOM 3936 C C . VAL B 1 105 ? 116.091 48.712 55.289 1.00 36.39 105 VAL B C 1
ATOM 3937 O O . VAL B 1 105 ? 116.492 49.693 54.675 1.00 35.31 105 VAL B O 1
ATOM 3941 N N . ARG B 1 106 ? 116.528 47.481 55.075 1.00 35.92 106 ARG B N 1
ATOM 3942 C CA . ARG B 1 106 ? 117.459 47.191 54.008 1.00 38.31 106 ARG B CA 1
ATOM 3943 C C . ARG B 1 106 ? 116.577 46.948 52.772 1.00 37.37 106 ARG B C 1
ATOM 3944 O O . ARG B 1 106 ? 115.501 46.359 52.890 1.00 34.72 106 ARG B O 1
ATOM 3952 N N . ALA B 1 107 ? 117.021 47.415 51.605 1.00 33.80 107 ALA B N 1
ATOM 3953 C CA . ALA B 1 107 ? 116.285 47.204 50.357 1.00 32.30 107 ALA B CA 1
ATOM 3954 C C . ALA B 1 107 ? 117.210 46.347 49.519 1.00 33.73 107 ALA B C 1
ATOM 3955 O O . ALA B 1 107 ? 118.344 46.754 49.197 1.00 33.74 107 ALA B O 1
ATOM 3957 N N . SER B 1 108 ? 116.757 45.156 49.162 1.00 29.70 108 SER B N 1
ATOM 3958 C CA . SER B 1 108 ? 117.616 44.251 48.412 1.00 31.65 108 SER B CA 1
ATOM 3959 C C . SER B 1 108 ? 116.775 43.298 47.589 1.00 33.35 108 SER B C 1
ATOM 3960 O O . SER B 1 108 ? 115.744 42.809 48.060 1.00 36.20 108 SER B O 1
ATOM 3963 N N . ALA B 1 109 ? 117.190 43.044 46.356 1.00 31.49 109 ALA B N 1
ATOM 3964 C CA . ALA B 1 109 ? 116.449 42.128 45.525 1.00 33.40 109 ALA B CA 1
ATOM 3965 C C . ALA B 1 109 ? 117.440 41.391 44.660 1.00 35.43 109 ALA B C 1
ATOM 3966 O O . ALA B 1 109 ? 118.536 41.894 44.415 1.00 36.86 109 ALA B O 1
ATOM 3968 N N . SER B 1 110 ? 117.064 40.190 44.226 1.00 34.99 110 SER B N 1
ATOM 3969 C CA . SER B 1 110 ? 117.902 39.381 43.366 1.00 35.63 110 SER B CA 1
ATOM 3970 C C . SER B 1 110 ? 117.289 39.401 41.972 1.00 36.83 110 SER B C 1
ATOM 3971 O O . SER B 1 110 ? 116.210 38.838 41.738 1.00 36.57 110 SER B O 1
ATOM 3974 N N . PHE B 1 111 ? 117.991 40.050 41.050 1.00 34.64 111 PHE B N 1
ATOM 3975 C CA . PHE B 1 111 ? 117.536 40.179 39.675 1.00 34.44 111 PHE B CA 1
ATOM 3976 C C . PHE B 1 111 ? 117.465 38.833 38.964 1.00 34.79 111 PHE B C 1
ATOM 3977 O O . PHE B 1 111 ? 118.427 38.066 38.981 1.00 32.99 111 PHE B O 1
ATOM 3985 N N . GLN B 1 112 ? 116.334 38.566 38.317 1.00 36.64 112 GLN B N 1
ATOM 3986 C CA . GLN B 1 112 ? 116.143 37.311 37.579 1.00 39.43 112 GLN B CA 1
ATOM 3987 C C . GLN B 1 112 ? 116.211 37.554 36.072 1.00 39.63 112 GLN B C 1
ATOM 3988 O O . GLN B 1 112 ? 116.982 36.904 35.375 1.00 40.20 112 GLN B O 1
ATOM 3994 N N . ASP B 1 113 ? 115.415 38.490 35.563 1.00 38.90 113 ASP B N 1
ATOM 3995 C CA . ASP B 1 113 ? 115.439 38.775 34.133 1.00 40.31 113 ASP B CA 1
ATOM 3996 C C . ASP B 1 113 ? 114.507 39.909 33.730 1.00 38.21 113 ASP B C 1
ATOM 3997 O O . ASP B 1 113 ? 113.704 40.395 34.534 1.00 36.21 113 ASP B O 1
ATOM 4002 N N . LEU B 1 114 ? 114.616 40.336 32.477 1.00 36.30 114 LEU B N 1
ATOM 4003 C CA . LEU B 1 114 ? 113.723 41.377 31.979 1.00 37.62 114 LEU B CA 1
ATOM 4004 C C . LEU B 1 114 ? 112.582 40.636 31.277 1.00 37.83 114 LEU B C 1
ATOM 4005 O O . LEU B 1 114 ? 112.825 39.895 30.330 1.00 37.35 114 LEU B O 1
ATOM 4010 N N . GLY B 1 115 ? 111.350 40.828 31.750 1.00 40.30 115 GLY B N 1
ATOM 4011 C CA . GLY B 1 115 ? 110.205 40.169 31.143 1.00 39.81 115 GLY B CA 1
ATOM 4012 C C . GLY B 1 115 ? 109.945 40.657 29.726 1.00 41.17 115 GLY B C 1
ATOM 4013 O O . GLY B 1 115 ? 110.408 41.734 29.341 1.00 39.43 115 GLY B O 1
ATOM 4014 N N . GLU B 1 116 ? 109.205 39.864 28.950 1.00 40.99 116 GLU B N 1
ATOM 4015 C CA . GLU B 1 116 ? 108.860 40.208 27.569 1.00 42.37 116 GLU B CA 1
ATOM 4016 C C . GLU B 1 116 ? 108.090 41.517 27.541 1.00 38.83 116 GLU B C 1
ATOM 4017 O O . GLU B 1 116 ? 108.141 42.264 26.559 1.00 37.13 116 GLU B O 1
ATOM 4023 N N . ASP B 1 117 ? 107.379 41.779 28.632 1.00 37.21 117 ASP B N 1
ATOM 4024 C CA . ASP B 1 117 ? 106.596 42.994 28.789 1.00 37.66 117 ASP B CA 1
ATOM 4025 C C . ASP B 1 117 ? 107.435 44.192 29.229 1.00 37.01 117 ASP B C 1
ATOM 4026 O O . ASP B 1 117 ? 106.901 45.268 29.472 1.00 35.32 117 ASP B O 1
ATOM 4031 N N . GLY B 1 118 ? 108.748 44.001 29.327 1.00 35.96 118 GLY B N 1
ATOM 4032 C CA . GLY B 1 118 ? 109.618 45.090 29.726 1.00 37.79 118 GLY B CA 1
ATOM 4033 C C . GLY B 1 118 ? 109.706 45.336 31.216 1.00 38.86 118 GLY B C 1
ATOM 4034 O O . GLY B 1 118 ? 110.283 46.332 31.634 1.00 40.23 118 GLY B O 1
ATOM 4035 N N . GLU B 1 119 ? 109.131 44.456 32.029 1.00 38.39 119 GLU B N 1
ATOM 4036 C CA . GLU B 1 119 ? 109.204 44.658 33.468 1.00 39.63 119 GLU B CA 1
ATOM 4037 C C . GLU B 1 119 ? 110.332 43.824 34.088 1.00 38.33 119 GLU B C 1
ATOM 4038 O O . GLU B 1 119 ? 110.621 42.697 33.664 1.00 37.35 119 GLU B O 1
ATOM 4044 N N . ILE B 1 120 ? 110.975 44.389 35.095 1.00 34.89 120 ILE B N 1
ATOM 4045 C CA . ILE B 1 120 ? 112.067 43.704 35.745 1.00 33.44 120 ILE B CA 1
ATOM 4046 C C . ILE B 1 120 ? 111.530 42.660 36.711 1.00 32.60 120 ILE B C 1
ATOM 4047 O O . ILE B 1 120 ? 110.739 42.968 37.586 1.00 31.10 120 ILE B O 1
ATOM 4052 N N . LYS B 1 121 ? 111.956 41.415 36.531 1.00 34.03 121 LYS B N 1
ATOM 4053 C CA . LYS B 1 121 ? 111.511 40.329 37.392 1.00 36.66 121 LYS B CA 1
ATOM 4054 C C . LYS B 1 121 ? 112.629 40.046 38.378 1.00 37.12 121 LYS B C 1
ATOM 4055 O O . LYS B 1 121 ? 113.812 40.012 38.004 1.00 34.49 121 LYS B O 1
ATOM 4061 N N . PHE B 1 122 ? 112.266 39.833 39.633 1.00 36.03 122 PHE B N 1
ATOM 4062 C CA . PHE B 1 122 ? 113.283 39.593 40.640 1.00 38.18 122 PHE B CA 1
ATOM 4063 C C . PHE B 1 122 ? 112.637 38.916 41.822 1.00 41.44 122 PHE B C 1
ATOM 4064 O O . PHE B 1 122 ? 111.412 38.802 41.879 1.00 42.00 122 PHE B O 1
ATOM 4072 N N . GLU B 1 123 ? 113.449 38.449 42.760 1.00 42.36 123 GLU B N 1
ATOM 4073 C CA . GLU B 1 123 ? 112.877 37.868 43.955 1.00 44.96 123 GLU B CA 1
ATOM 4074 C C . GLU B 1 123 ? 113.440 38.548 45.172 1.00 43.22 123 GLU B C 1
ATOM 4075 O O . GLU B 1 123 ? 114.509 39.170 45.120 1.00 41.17 123 GLU B O 1
ATOM 4081 N N . ALA B 1 124 ? 112.687 38.449 46.259 1.00 42.04 124 ALA B N 1
ATOM 4082 C CA . ALA B 1 124 ? 113.035 39.059 47.525 1.00 41.35 124 ALA B CA 1
ATOM 4083 C C . ALA B 1 124 ? 114.237 38.396 48.142 1.00 41.33 124 ALA B C 1
ATOM 4084 O O . ALA B 1 124 ? 114.635 37.300 47.747 1.00 39.77 124 ALA B O 1
ATOM 4086 N N . VAL B 1 125 ? 114.797 39.085 49.129 1.00 40.79 125 VAL B N 1
ATOM 4087 C CA . VAL B 1 125 ? 115.968 38.628 49.844 1.00 42.08 125 VAL B CA 1
ATOM 4088 C C . VAL B 1 125 ? 115.672 38.659 51.340 1.00 42.79 125 VAL B C 1
ATOM 4089 O O . VAL B 1 125 ? 115.177 39.655 51.876 1.00 40.51 125 VAL B O 1
ATOM 4093 N N . GLU B 1 126 ? 115.978 37.548 51.998 1.00 44.68 126 GLU B N 1
ATOM 4094 C CA . GLU B 1 126 ? 115.774 37.399 53.431 1.00 47.03 126 GLU B CA 1
ATOM 4095 C C . GLU B 1 126 ? 116.327 38.588 54.217 1.00 45.46 126 GLU B C 1
ATOM 4096 O O . GLU B 1 126 ? 117.488 38.965 54.045 1.00 46.40 126 GLU B O 1
ATOM 4102 N N . GLY B 1 127 ? 115.499 39.181 55.070 1.00 43.78 127 GLY B N 1
ATOM 4103 C CA . GLY B 1 127 ? 115.964 40.289 55.892 1.00 42.04 127 GLY B CA 1
ATOM 4104 C C . GLY B 1 127 ? 115.862 41.673 55.283 1.00 41.25 127 GLY B C 1
ATOM 4105 O O . GLY B 1 127 ? 116.275 42.665 55.894 1.00 40.47 127 GLY B O 1
ATOM 4106 N N . ALA B 1 128 ? 115.295 41.761 54.088 1.00 38.73 128 ALA B N 1
ATOM 4107 C CA . ALA B 1 128 ? 115.176 43.063 53.445 1.00 38.26 128 ALA B CA 1
ATOM 4108 C C . ALA B 1 128 ? 113.907 43.168 52.616 1.00 36.39 128 ALA B C 1
ATOM 4109 O O . ALA B 1 128 ? 113.346 42.152 52.220 1.00 38.33 128 ALA B O 1
ATOM 4111 N N . VAL B 1 129 ? 113.464 44.391 52.346 1.00 34.81 129 VAL B N 1
ATOM 4112 C CA . VAL B 1 129 ? 112.296 44.569 51.495 1.00 36.75 129 VAL B CA 1
ATOM 4113 C C . VAL B 1 129 ? 112.785 44.646 50.061 1.00 36.78 129 VAL B C 1
ATOM 4114 O O . VAL B 1 129 ? 113.972 44.930 49.813 1.00 36.20 129 VAL B O 1
ATOM 4118 N N . ALA B 1 130 ? 111.889 44.360 49.124 1.00 34.24 130 ALA B N 1
ATOM 4119 C CA . ALA B 1 130 ? 112.208 44.431 47.708 1.00 34.86 130 ALA B CA 1
ATOM 4120 C C . ALA B 1 130 ? 111.361 45.571 47.167 1.00 36.35 130 ALA B C 1
ATOM 4121 O O . ALA B 1 130 ? 110.130 45.461 47.083 1.00 35.37 130 ALA B O 1
ATOM 4123 N N . LEU B 1 131 ? 112.012 46.682 46.826 1.00 34.03 131 LEU B N 1
ATOM 4124 C CA . LEU B 1 131 ? 111.303 47.843 46.313 1.00 32.16 131 LEU B CA 1
ATOM 4125 C C . LEU B 1 131 ? 110.747 47.532 44.926 1.00 32.91 131 LEU B C 1
ATOM 4126 O O . LEU B 1 131 ? 111.299 46.701 44.193 1.00 30.35 131 LEU B O 1
ATOM 4131 N N . ALA B 1 132 ? 109.647 48.193 44.575 1.00 32.14 132 ALA B N 1
ATOM 4132 C CA . ALA B 1 132 ? 109.035 48.017 43.258 1.00 31.98 132 ALA B CA 1
ATOM 4133 C C . ALA B 1 132 ? 109.629 49.075 42.351 1.00 30.30 132 ALA B C 1
ATOM 4134 O O . ALA B 1 132 ? 110.116 50.093 42.825 1.00 31.98 132 ALA B O 1
ATOM 4136 N N . ASP B 1 133 ? 109.558 48.846 41.050 1.00 32.35 133 ASP B N 1
ATOM 4137 C CA . ASP B 1 133 ? 110.093 49.784 40.077 1.00 33.50 133 ASP B CA 1
ATOM 4138 C C . ASP B 1 133 ? 109.477 51.151 40.332 1.00 34.69 133 ASP B C 1
ATOM 4139 O O . ASP B 1 133 ? 108.269 51.253 40.516 1.00 35.90 133 ASP B O 1
ATOM 4144 N N . ARG B 1 134 ? 110.300 52.202 40.314 1.00 34.10 134 ARG B N 1
ATOM 4145 C CA . ARG B 1 134 ? 109.855 53.576 40.559 1.00 36.40 134 ARG B CA 1
ATOM 4146 C C . ARG B 1 134 ? 109.199 53.744 41.940 1.00 37.51 134 ARG B C 1
ATOM 4147 O O . ARG B 1 134 ? 108.375 54.639 42.145 1.00 36.20 134 ARG B O 1
ATOM 4155 N N . ALA B 1 135 ? 109.583 52.896 42.885 1.00 39.43 135 ALA B N 1
ATOM 4156 C CA . ALA B 1 135 ? 109.022 52.941 44.240 1.00 39.32 135 ALA B CA 1
ATOM 4157 C C . ALA B 1 135 ? 109.240 54.259 44.951 1.00 37.16 135 ALA B C 1
ATOM 4158 O O . ALA B 1 135 ? 110.293 54.868 44.843 1.00 38.10 135 ALA B O 1
ATOM 4160 N N . SER B 1 136 ? 108.232 54.702 45.690 1.00 36.10 136 SER B N 1
ATOM 4161 C CA . SER B 1 136 ? 108.354 55.924 46.455 1.00 36.21 136 SER B CA 1
ATOM 4162 C C . SER B 1 136 ? 108.086 55.604 47.934 1.00 34.36 136 SER B C 1
ATOM 4163 O O . SER B 1 136 ? 108.178 56.467 48.792 1.00 34.47 136 SER B O 1
ATOM 4166 N N . SER B 1 137 ? 107.771 54.350 48.221 1.00 35.08 137 SER B N 1
ATOM 4167 C CA . SER B 1 137 ? 107.498 53.942 49.601 1.00 36.88 137 SER B CA 1
ATOM 4168 C C . SER B 1 137 ? 107.802 52.465 49.762 1.00 35.86 137 SER B C 1
ATOM 4169 O O . SER B 1 137 ? 108.082 51.776 48.783 1.00 36.92 137 SER B O 1
ATOM 4172 N N . PHE B 1 138 ? 107.740 51.982 51.000 1.00 35.77 138 PHE B N 1
ATOM 4173 C CA . PHE B 1 138 ? 107.966 50.575 51.301 1.00 36.89 138 PHE B CA 1
ATOM 4174 C C . PHE B 1 138 ? 107.059 50.131 52.464 1.00 38.53 138 PHE B C 1
ATOM 4175 O O . PHE B 1 138 ? 106.559 50.960 53.213 1.00 37.17 138 PHE B O 1
ATOM 4183 N N . MET B 1 139 ? 106.871 48.825 52.603 1.00 42.90 139 MET B N 1
ATOM 4184 C CA . MET B 1 139 ? 106.015 48.263 53.651 1.00 47.65 139 MET B CA 1
ATOM 4185 C C . MET B 1 139 ? 106.766 47.628 54.815 1.00 49.18 139 MET B C 1
ATOM 4186 O O . MET B 1 139 ? 107.701 46.851 54.617 1.00 49.08 139 MET B O 1
ATOM 4191 N N . VAL B 1 140 ? 106.329 47.946 56.027 1.00 51.94 140 VAL B N 1
ATOM 4192 C CA . VAL B 1 140 ? 106.906 47.376 57.239 1.00 55.24 140 VAL B CA 1
ATOM 4193 C C . VAL B 1 140 ? 105.738 46.966 58.140 1.00 57.20 140 VAL B C 1
ATOM 4194 O O . VAL B 1 140 ? 104.985 47.818 58.623 1.00 56.41 140 VAL B O 1
ATOM 4198 N N . ASP B 1 141 ? 105.599 45.662 58.361 1.00 59.58 141 ASP B N 1
ATOM 4199 C CA . ASP B 1 141 ? 104.517 45.133 59.182 1.00 61.70 141 ASP B CA 1
ATOM 4200 C C . ASP B 1 141 ? 103.192 45.691 58.713 1.00 61.50 141 ASP B C 1
ATOM 4201 O O . ASP B 1 141 ? 102.443 46.254 59.500 1.00 63.07 141 ASP B O 1
ATOM 4206 N N . SER B 1 142 ? 102.917 45.568 57.424 1.00 61.10 142 SER B N 1
ATOM 4207 C CA . SER B 1 142 ? 101.647 46.037 56.893 1.00 61.03 142 SER B CA 1
ATOM 4208 C C . SER B 1 142 ? 101.434 47.553 56.956 1.00 59.10 142 SER B C 1
ATOM 4209 O O . SER B 1 142 ? 100.338 48.041 56.668 1.00 60.15 142 SER B O 1
ATOM 4212 N N . GLU B 1 143 ? 102.453 48.301 57.363 1.00 56.11 143 GLU B N 1
ATOM 4213 C CA . GLU B 1 143 ? 102.338 49.760 57.380 1.00 52.69 143 GLU B CA 1
ATOM 4214 C C . GLU B 1 143 ? 103.259 50.302 56.281 1.00 49.02 143 GLU B C 1
ATOM 4215 O O . GLU B 1 143 ? 104.311 49.726 56.007 1.00 48.20 143 GLU B O 1
ATOM 4221 N N . GLU B 1 144 ? 102.866 51.412 55.672 1.00 45.76 144 GLU B N 1
ATOM 4222 C CA . GLU B 1 144 ? 103.620 52.005 54.572 1.00 42.64 144 GLU B CA 1
ATOM 4223 C C . GLU B 1 144 ? 104.380 53.263 54.981 1.00 40.03 144 GLU B C 1
ATOM 4224 O O . GLU B 1 144 ? 103.895 54.082 55.766 1.00 38.25 144 GLU B O 1
ATOM 4230 N N . TYR B 1 145 ? 105.581 53.410 54.428 1.00 38.55 145 TYR B N 1
ATOM 4231 C CA . TYR B 1 145 ? 106.433 54.558 54.720 1.00 37.24 145 TYR B CA 1
ATOM 4232 C C . TYR B 1 145 ? 106.946 55.151 53.419 1.00 34.72 145 TYR B C 1
ATOM 4233 O O . TYR B 1 145 ? 107.368 54.416 52.551 1.00 32.83 145 TYR B O 1
ATOM 4242 N N . LYS B 1 146 ? 106.896 56.471 53.302 1.00 33.03 146 LYS B N 1
ATOM 4243 C CA . LYS B 1 146 ? 107.379 57.168 52.117 1.00 36.20 146 LYS B CA 1
ATOM 4244 C C . LYS B 1 146 ? 108.901 57.347 52.234 1.00 36.53 146 LYS B C 1
ATOM 4245 O O . LYS B 1 146 ? 109.391 57.962 53.186 1.00 34.87 146 LYS B O 1
ATOM 4251 N N . ILE B 1 147 ? 109.634 56.808 51.264 1.00 36.06 147 ILE B N 1
ATOM 4252 C CA . ILE B 1 147 ? 111.096 56.907 51.255 1.00 33.41 147 ILE B CA 1
ATOM 4253 C C . ILE B 1 147 ? 111.572 58.352 51.323 1.00 33.16 147 ILE B C 1
ATOM 4254 O O . ILE B 1 147 ? 111.087 59.210 50.585 1.00 34.97 147 ILE B O 1
ATOM 4259 N N . THR B 1 148 ? 112.495 58.644 52.236 1.00 33.06 148 THR B N 1
ATOM 4260 C CA . THR B 1 148 ? 113.028 60.003 52.325 1.00 35.20 148 THR B CA 1
ATOM 4261 C C . THR B 1 148 ? 114.563 60.057 52.221 1.00 34.65 148 THR B C 1
ATOM 4262 O O . THR B 1 148 ? 115.133 61.094 51.866 1.00 34.93 148 THR B O 1
ATOM 4266 N N . ASN B 1 149 ? 115.222 58.946 52.543 1.00 34.67 149 ASN B N 1
ATOM 4267 C CA . ASN B 1 149 ? 116.684 58.885 52.493 1.00 35.44 149 ASN B CA 1
ATOM 4268 C C . ASN B 1 149 ? 117.134 57.511 52.067 1.00 35.48 149 ASN B C 1
ATOM 4269 O O . ASN B 1 149 ? 116.430 56.519 52.275 1.00 32.65 149 ASN B O 1
ATOM 4274 N N . VAL B 1 150 ? 118.328 57.453 51.479 1.00 33.44 150 VAL B N 1
ATOM 4275 C CA . VAL B 1 150 ? 118.896 56.191 51.048 1.00 34.38 150 VAL B CA 1
ATOM 4276 C C . VAL B 1 150 ? 120.364 56.209 51.448 1.00 35.98 150 VAL B C 1
ATOM 4277 O O . VAL B 1 150 ? 121.017 57.258 51.416 1.00 34.37 150 VAL B O 1
ATOM 4281 N N . LYS B 1 151 ? 120.871 55.052 51.838 1.00 35.62 151 LYS B N 1
ATOM 4282 C CA . LYS B 1 151 ? 122.258 54.937 52.253 1.00 37.35 151 LYS B CA 1
ATOM 4283 C C . LYS B 1 151 ? 122.797 53.712 51.540 1.00 37.04 151 LYS B C 1
ATOM 4284 O O . LYS B 1 151 ? 122.233 52.627 51.664 1.00 35.99 151 LYS B O 1
ATOM 4290 N N . VAL B 1 152 ? 123.857 53.901 50.752 1.00 33.43 152 VAL B N 1
ATOM 4291 C CA . VAL B 1 152 ? 124.467 52.807 50.013 1.00 33.52 152 VAL B CA 1
ATOM 4292 C C . VAL B 1 152 ? 125.874 52.548 50.583 1.00 34.35 152 VAL B C 1
ATOM 4293 O O . VAL B 1 152 ? 126.705 53.456 50.614 1.00 34.53 152 VAL B O 1
ATOM 4297 N N . HIS B 1 153 ? 126.138 51.314 51.005 1.00 32.81 153 HIS B N 1
ATOM 4298 C CA . HIS B 1 153 ? 127.412 50.961 51.641 1.00 34.21 153 HIS B CA 1
ATOM 4299 C C . HIS B 1 153 ? 128.493 50.387 50.748 1.00 34.46 153 HIS B C 1
ATOM 4300 O O . HIS B 1 153 ? 129.684 50.470 51.078 1.00 34.09 153 HIS B O 1
ATOM 4307 N N . GLY B 1 154 ? 128.065 49.766 49.654 1.00 31.26 154 GLY B N 1
ATOM 4308 C CA . GLY B 1 154 ? 128.993 49.124 48.756 1.00 30.89 154 GLY B CA 1
ATOM 4309 C C . GLY B 1 154 ? 128.313 48.151 47.814 1.00 28.68 154 GLY B C 1
ATOM 4310 O O . GLY B 1 154 ? 127.114 48.253 47.537 1.00 29.12 154 GLY B O 1
ATOM 4311 N N . MET B 1 155 ? 129.083 47.187 47.344 1.00 27.82 155 MET B N 1
ATOM 4312 C CA . MET B 1 155 ? 128.614 46.227 46.365 1.00 29.09 155 MET B CA 1
ATOM 4313 C C . MET B 1 155 ? 128.377 44.840 46.938 1.00 30.37 155 MET B C 1
ATOM 4314 O O . MET B 1 155 ? 129.211 44.299 47.665 1.00 29.16 155 MET B O 1
ATOM 4319 N N . LYS B 1 156 ? 127.223 44.267 46.612 1.00 30.57 156 LYS B N 1
ATOM 4320 C CA . LYS B 1 156 ? 126.878 42.945 47.135 1.00 31.10 156 LYS B CA 1
ATOM 4321 C C . LYS B 1 156 ? 127.649 41.815 46.485 1.00 29.84 156 LYS B C 1
ATOM 4322 O O . LYS B 1 156 ? 127.983 40.840 47.158 1.00 32.53 156 LYS B O 1
ATOM 4328 N N . PHE B 1 157 ? 127.940 41.945 45.192 1.00 27.78 157 PHE B N 1
ATOM 4329 C CA . PHE B 1 157 ? 128.630 40.904 44.440 1.00 28.64 157 PHE B CA 1
ATOM 4330 C C . PHE B 1 157 ? 129.996 41.261 43.815 1.00 29.94 157 PHE B C 1
ATOM 4331 O O . PHE B 1 157 ? 130.092 41.674 42.659 1.00 28.37 157 PHE B O 1
ATOM 4339 N N . VAL B 1 158 ? 131.049 41.070 44.594 1.00 29.52 158 VAL B N 1
ATOM 4340 C CA . VAL B 1 158 ? 132.405 41.309 44.130 1.00 31.09 158 VAL B CA 1
ATOM 4341 C C . VAL B 1 158 ? 133.057 39.932 43.942 1.00 30.72 158 VAL B C 1
ATOM 4342 O O . VAL B 1 158 ? 133.104 39.145 44.884 1.00 32.82 158 VAL B O 1
ATOM 4346 N N . PRO B 1 159 ? 133.567 39.622 42.736 1.00 32.91 159 PRO B N 1
ATOM 4347 C CA . PRO B 1 159 ? 134.193 38.309 42.552 1.00 32.78 159 PRO B CA 1
ATOM 4348 C C . PRO B 1 159 ? 135.500 38.221 43.342 1.00 35.66 159 PRO B C 1
ATOM 4349 O O . PRO B 1 159 ? 136.407 39.056 43.183 1.00 33.36 159 PRO B O 1
ATOM 4353 N N . VAL B 1 160 ? 135.592 37.220 44.215 1.00 36.54 160 VAL B N 1
ATOM 4354 C CA . VAL B 1 160 ? 136.791 37.064 45.028 1.00 37.26 160 VAL B CA 1
ATOM 4355 C C . VAL B 1 160 ? 137.389 35.658 45.063 1.00 39.06 160 VAL B C 1
ATOM 4356 O O . VAL B 1 160 ? 136.730 34.664 44.715 1.00 37.23 160 VAL B O 1
ATOM 4360 N N . ALA B 1 161 ? 138.661 35.610 45.458 1.00 40.04 161 ALA B N 1
ATOM 4361 C CA . ALA B 1 161 ? 139.415 34.363 45.634 1.00 41.31 161 ALA B CA 1
ATOM 4362 C C . ALA B 1 161 ? 139.725 34.414 47.119 1.00 42.38 161 ALA B C 1
ATOM 4363 O O . ALA B 1 161 ? 140.321 35.385 47.594 1.00 42.47 161 ALA B O 1
ATOM 4365 N N . VAL B 1 162 ? 139.300 33.390 47.854 1.00 42.94 162 VAL B N 1
ATOM 4366 C CA . VAL B 1 162 ? 139.487 33.347 49.298 1.00 44.96 162 VAL B CA 1
ATOM 4367 C C . VAL B 1 162 ? 140.363 32.168 49.718 1.00 47.44 162 VAL B C 1
ATOM 4368 O O . VAL B 1 162 ? 140.036 31.014 49.441 1.00 47.07 162 VAL B O 1
ATOM 4372 N N . PRO B 1 163 ? 141.491 32.451 50.388 1.00 49.14 163 PRO B N 1
ATOM 4373 C CA . PRO B 1 163 ? 142.384 31.376 50.830 1.00 51.39 163 PRO B CA 1
ATOM 4374 C C . PRO B 1 163 ? 141.657 30.549 51.883 1.00 52.42 163 PRO B C 1
ATOM 4375 O O . PRO B 1 163 ? 140.892 31.086 52.683 1.00 51.22 163 PRO B O 1
ATOM 4379 N N . HIS B 1 164 ? 141.904 29.246 51.876 1.00 55.51 164 HIS B N 1
ATOM 4380 C CA . HIS B 1 164 ? 141.278 28.337 52.828 1.00 58.16 164 HIS B CA 1
ATOM 4381 C C . HIS B 1 164 ? 141.240 28.863 54.265 1.00 57.77 164 HIS B C 1
ATOM 4382 O O . HIS B 1 164 ? 140.195 28.850 54.905 1.00 58.52 164 HIS B O 1
ATOM 4389 N N . GLU B 1 165 ? 142.372 29.329 54.773 1.00 57.70 165 GLU B N 1
ATOM 4390 C CA . GLU B 1 165 ? 142.426 29.838 56.141 1.00 58.66 165 GLU B CA 1
ATOM 4391 C C . GLU B 1 165 ? 141.507 31.024 56.412 1.00 57.99 165 GLU B C 1
ATOM 4392 O O . GLU B 1 165 ? 141.183 31.312 57.567 1.00 56.72 165 GLU B O 1
ATOM 4398 N N . LEU B 1 166 ? 141.090 31.719 55.357 1.00 56.91 166 LEU B N 1
ATOM 4399 C CA . LEU B 1 166 ? 140.226 32.885 55.529 1.00 56.27 166 LEU B CA 1
ATOM 4400 C C . LEU B 1 166 ? 138.751 32.610 55.264 1.00 55.96 166 LEU B C 1
ATOM 4401 O O . LEU B 1 166 ? 137.887 33.415 55.608 1.00 55.03 166 LEU B O 1
ATOM 4406 N N . LYS B 1 167 ? 138.481 31.467 54.647 1.00 55.94 167 LYS B N 1
ATOM 4407 C CA . LYS B 1 167 ? 137.135 31.056 54.285 1.00 56.85 167 LYS B CA 1
ATOM 4408 C C . LYS B 1 167 ? 136.063 31.362 55.325 1.00 56.85 167 LYS B C 1
ATOM 4409 O O . LYS B 1 167 ? 134.970 31.805 54.980 1.00 55.89 167 LYS B O 1
ATOM 4415 N N . GLY B 1 168 ? 136.387 31.144 56.597 1.00 56.09 168 GLY B N 1
ATOM 4416 C CA . GLY B 1 168 ? 135.418 31.366 57.654 1.00 54.57 168 GLY B CA 1
ATOM 4417 C C . GLY B 1 168 ? 135.070 32.805 57.934 1.00 54.19 168 GLY B C 1
ATOM 4418 O O . GLY B 1 168 ? 133.897 33.159 58.064 1.00 53.52 168 GLY B O 1
ATOM 4419 N N . ILE B 1 169 ? 136.083 33.649 58.047 1.00 54.62 169 ILE B N 1
ATOM 4420 C CA . ILE B 1 169 ? 135.825 35.052 58.328 1.00 54.24 169 ILE B CA 1
ATOM 4421 C C . ILE B 1 169 ? 135.172 35.705 57.109 1.00 53.19 169 ILE B C 1
ATOM 4422 O O . ILE B 1 169 ? 134.361 36.619 57.246 1.00 52.68 169 ILE B O 1
ATOM 4427 N N . ALA B 1 170 ? 135.516 35.201 55.929 1.00 51.10 170 ALA B N 1
ATOM 4428 C CA . ALA B 1 170 ? 134.976 35.700 54.670 1.00 51.05 170 ALA B CA 1
ATOM 4429 C C . ALA B 1 170 ? 133.449 35.555 54.651 1.00 51.50 170 ALA B C 1
ATOM 4430 O O . ALA B 1 170 ? 132.722 36.507 54.350 1.00 49.61 170 ALA B O 1
ATOM 4432 N N . LYS B 1 171 ? 132.974 34.357 54.981 1.00 52.71 171 LYS B N 1
ATOM 4433 C CA . LYS B 1 171 ? 131.544 34.070 55.017 1.00 53.69 171 LYS B CA 1
ATOM 4434 C C . LYS B 1 171 ? 130.834 34.888 56.088 1.00 54.06 171 LYS B C 1
ATOM 4435 O O . LYS B 1 171 ? 129.722 35.380 55.874 1.00 54.08 171 LYS B O 1
ATOM 4441 N N . GLU B 1 172 ? 131.482 35.040 57.237 1.00 53.14 172 GLU B N 1
ATOM 4442 C CA . GLU B 1 172 ? 130.893 35.786 58.343 1.00 54.58 172 GLU B CA 1
ATOM 4443 C C . GLU B 1 172 ? 130.940 37.307 58.221 1.00 53.32 172 GLU B C 1
ATOM 4444 O O . GLU B 1 172 ? 129.973 37.989 58.552 1.00 52.85 172 GLU B O 1
ATOM 4450 N N . LYS B 1 173 ? 132.069 37.833 57.762 1.00 51.14 173 LYS B N 1
ATOM 4451 C CA . LYS B 1 173 ? 132.261 39.275 57.668 1.00 49.66 173 LYS B CA 1
ATOM 4452 C C . LYS B 1 173 ? 131.977 39.929 56.311 1.00 46.84 173 LYS B C 1
ATOM 4453 O O . LYS B 1 173 ? 131.607 41.100 56.252 1.00 45.14 173 LYS B O 1
ATOM 4459 N N . PHE B 1 174 ? 132.153 39.185 55.228 1.00 44.10 174 PHE B N 1
ATOM 4460 C CA . PHE B 1 174 ? 131.926 39.739 53.895 1.00 44.04 174 PHE B CA 1
ATOM 4461 C C . PHE B 1 174 ? 130.895 38.963 53.092 1.00 43.83 174 PHE B C 1
ATOM 4462 O O . PHE B 1 174 ? 130.900 39.006 51.859 1.00 42.57 174 PHE B O 1
ATOM 4470 N N . HIS B 1 175 ? 130.019 38.247 53.794 1.00 43.68 175 HIS B N 1
ATOM 4471 C CA . HIS B 1 175 ? 128.968 37.470 53.157 1.00 45.49 175 HIS B CA 1
ATOM 4472 C C . HIS B 1 175 ? 129.466 36.665 51.975 1.00 43.96 175 HIS B C 1
ATOM 4473 O O . HIS B 1 175 ? 128.800 36.575 50.949 1.00 44.48 175 HIS B O 1
ATOM 4480 N N . PHE B 1 176 ? 130.647 36.076 52.115 1.00 42.98 176 PHE B N 1
ATOM 4481 C CA . PHE B 1 176 ? 131.201 35.274 51.042 1.00 42.72 176 PHE B CA 1
ATOM 4482 C C . PHE B 1 176 ? 130.341 34.055 50.760 1.00 44.13 176 PHE B C 1
ATOM 4483 O O . PHE B 1 176 ? 129.921 33.356 51.684 1.00 43.63 176 PHE B O 1
ATOM 4491 N N . VAL B 1 177 ? 130.096 33.806 49.477 1.00 44.90 177 VAL B N 1
ATOM 4492 C CA . VAL B 1 177 ? 129.315 32.662 49.026 1.00 46.61 177 VAL B CA 1
ATOM 4493 C C . VAL B 1 177 ? 130.022 32.071 47.812 1.00 46.65 177 VAL B C 1
ATOM 4494 O O . VAL B 1 177 ? 130.209 32.761 46.809 1.00 43.77 177 VAL B O 1
ATOM 4498 N N . GLU B 1 178 ? 130.425 30.806 47.898 1.00 46.98 178 GLU B N 1
ATOM 4499 C CA . GLU B 1 178 ? 131.112 30.178 46.777 1.00 49.62 178 GLU B CA 1
ATOM 4500 C C . GLU B 1 178 ? 130.212 30.190 45.563 1.00 49.24 178 GLU B C 1
ATOM 4501 O O . GLU B 1 178 ? 128.994 30.158 45.695 1.00 50.82 178 GLU B O 1
ATOM 4507 N N . ASP B 1 179 ? 130.809 30.233 44.378 1.00 49.09 179 ASP B N 1
ATOM 4508 C CA . ASP B 1 179 ? 130.030 30.265 43.148 1.00 51.01 179 ASP B CA 1
ATOM 4509 C C . ASP B 1 179 ? 130.857 29.748 41.976 1.00 52.36 179 ASP B C 1
ATOM 4510 O O . ASP B 1 179 ? 131.896 30.323 41.639 1.00 53.92 179 ASP B O 1
ATOM 4515 N N . SER B 1 180 ? 130.394 28.671 41.351 1.00 51.94 180 SER B N 1
ATOM 4516 C CA . SER B 1 180 ? 131.111 28.062 40.232 1.00 53.20 180 SER B CA 1
ATOM 4517 C C . SER B 1 180 ? 131.298 28.983 39.031 1.00 52.94 180 SER B C 1
ATOM 4518 O O . SER B 1 180 ? 132.046 28.662 38.114 1.00 53.56 180 SER B O 1
ATOM 4521 N N . ARG B 1 181 ? 130.603 30.111 39.014 1.00 52.36 181 ARG B N 1
ATOM 4522 C CA . ARG B 1 181 ? 130.750 31.052 37.911 1.00 51.26 181 ARG B CA 1
ATOM 4523 C C . ARG B 1 181 ? 132.053 31.852 38.070 1.00 49.85 181 ARG B C 1
ATOM 4524 O O . ARG B 1 181 ? 132.590 32.390 37.098 1.00 49.26 181 ARG B O 1
ATOM 4532 N N . VAL B 1 182 ? 132.557 31.920 39.300 1.00 47.90 182 VAL B N 1
ATOM 4533 C CA . VAL B 1 182 ? 133.802 32.636 39.576 1.00 46.43 182 VAL B CA 1
ATOM 4534 C C . VAL B 1 182 ? 134.991 31.670 39.648 1.00 46.70 182 VAL B C 1
ATOM 4535 O O . VAL B 1 182 ? 134.967 30.723 40.426 1.00 46.11 182 VAL B O 1
ATOM 4539 N N . THR B 1 183 ? 136.019 31.921 38.838 1.00 45.80 183 THR B N 1
ATOM 4540 C CA . THR B 1 183 ? 137.232 31.097 38.808 1.00 46.36 183 THR B CA 1
ATOM 4541 C C . THR B 1 183 ? 138.469 32.003 38.853 1.00 47.75 183 THR B C 1
ATOM 4542 O O . THR B 1 183 ? 138.349 33.230 38.924 1.00 46.11 183 THR B O 1
ATOM 4546 N N . GLU B 1 184 ? 139.659 31.408 38.786 1.00 47.09 184 GLU B N 1
ATOM 4547 C CA . GLU B 1 184 ? 140.890 32.196 38.826 1.00 47.10 184 GLU B CA 1
ATOM 4548 C C . GLU B 1 184 ? 141.027 33.104 37.604 1.00 44.46 184 GLU B C 1
ATOM 4549 O O . GLU B 1 184 ? 141.823 34.034 37.607 1.00 45.23 184 GLU B O 1
ATOM 4555 N N . ASN B 1 185 ? 140.259 32.835 36.557 1.00 43.20 185 ASN B N 1
ATOM 4556 C CA . ASN B 1 185 ? 140.340 33.639 35.340 1.00 42.66 185 ASN B CA 1
ATOM 4557 C C . ASN B 1 185 ? 139.259 34.713 35.213 1.00 40.13 185 ASN B C 1
ATOM 4558 O O . ASN B 1 185 ? 139.187 35.393 34.193 1.00 39.86 185 ASN B O 1
ATOM 4563 N N . THR B 1 186 ? 138.429 34.857 36.238 1.00 37.34 186 THR B N 1
ATOM 4564 C CA . THR B 1 186 ? 137.332 35.824 36.215 1.00 37.08 186 THR B CA 1
ATOM 4565 C C . THR B 1 186 ? 137.799 37.275 36.142 1.00 34.94 186 THR B C 1
ATOM 4566 O O . THR B 1 186 ? 138.661 37.694 36.914 1.00 34.83 186 THR B O 1
ATOM 4570 N N . ASN B 1 187 ? 137.219 38.040 35.226 1.00 32.98 187 ASN B N 1
ATOM 4571 C CA . ASN B 1 187 ? 137.602 39.435 35.090 1.00 33.51 187 ASN B CA 1
ATOM 4572 C C . ASN B 1 187 ? 137.182 40.232 36.313 1.00 32.90 187 ASN B C 1
ATOM 4573 O O . ASN B 1 187 ? 135.997 40.275 36.654 1.00 33.82 187 ASN B O 1
ATOM 4578 N N . GLY B 1 188 ? 138.148 40.862 36.983 1.00 31.92 188 GLY B N 1
ATOM 4579 C CA . GLY B 1 188 ? 137.814 41.672 38.145 1.00 28.75 188 GLY B CA 1
ATOM 4580 C C . GLY B 1 188 ? 138.003 40.975 39.471 1.00 29.68 188 GLY B C 1
ATOM 4581 O O . GLY B 1 188 ? 137.684 41.526 40.520 1.00 28.11 188 GLY B O 1
ATOM 4582 N N . LEU B 1 189 ? 138.547 39.765 39.421 1.00 30.35 189 LEU B N 1
ATOM 4583 C CA . LEU B 1 189 ? 138.779 38.965 40.623 1.00 31.26 189 LEU B CA 1
ATOM 4584 C C . LEU B 1 189 ? 139.679 39.684 41.609 1.00 31.15 189 LEU B C 1
ATOM 4585 O O . LEU B 1 189 ? 140.749 40.151 41.229 1.00 30.35 189 LEU B O 1
ATOM 4590 N N . LYS B 1 190 ? 139.249 39.776 42.864 1.00 30.94 190 LYS B N 1
ATOM 4591 C CA . LYS B 1 190 ? 140.047 40.406 43.914 1.00 33.18 190 LYS B CA 1
ATOM 4592 C C . LYS B 1 190 ? 140.368 39.313 44.932 1.00 35.56 190 LYS B C 1
ATOM 4593 O O . LYS B 1 190 ? 139.493 38.524 45.301 1.00 35.91 190 LYS B O 1
ATOM 4599 N N . THR B 1 191 ? 141.615 39.274 45.395 1.00 35.53 191 THR B N 1
ATOM 4600 C CA . THR B 1 191 ? 142.036 38.240 46.338 1.00 35.84 191 THR B CA 1
ATOM 4601 C C . THR B 1 191 ? 142.032 38.699 47.793 1.00 35.56 191 THR B C 1
ATOM 4602 O O . THR B 1 191 ? 142.575 39.745 48.142 1.00 36.65 191 THR B O 1
ATOM 4606 N N . MET B 1 192 ? 141.380 37.927 48.654 1.00 36.62 192 MET B N 1
ATOM 4607 C CA . MET B 1 192 ? 141.342 38.297 50.062 1.00 38.14 192 MET B CA 1
ATOM 4608 C C . MET B 1 192 ? 142.768 38.127 50.568 1.00 37.99 192 MET B C 1
ATOM 4609 O O . MET B 1 192 ? 143.341 37.051 50.421 1.00 36.69 192 MET B O 1
ATOM 4614 N N . LEU B 1 193 ? 143.338 39.198 51.121 1.00 38.17 193 LEU B N 1
ATOM 4615 C CA . LEU B 1 193 ? 144.720 39.195 51.607 1.00 40.81 193 LEU B CA 1
ATOM 4616 C C . LEU B 1 193 ? 144.833 38.927 53.101 1.00 42.70 193 LEU B C 1
ATOM 4617 O O . LEU B 1 193 ? 145.773 38.272 53.552 1.00 44.32 193 LEU B O 1
ATOM 4622 N N . THR B 1 194 ? 143.895 39.464 53.867 1.00 41.76 194 THR B N 1
ATOM 4623 C CA . THR B 1 194 ? 143.895 39.262 55.302 1.00 43.02 194 THR B CA 1
ATOM 4624 C C . THR B 1 194 ? 142.446 39.148 55.739 1.00 44.77 194 THR B C 1
ATOM 4625 O O . THR B 1 194 ? 141.532 39.181 54.911 1.00 44.16 194 THR B O 1
ATOM 4629 N N . GLU B 1 195 ? 142.240 39.027 57.041 1.00 44.56 195 GLU B N 1
ATOM 4630 C CA . GLU B 1 195 ? 140.902 38.896 57.588 1.00 46.89 195 GLU B CA 1
ATOM 4631 C C . GLU B 1 195 ? 140.025 40.098 57.243 1.00 45.40 195 GLU B C 1
ATOM 4632 O O . GLU B 1 195 ? 138.800 40.029 57.330 1.00 44.21 195 GLU B O 1
ATOM 4638 N N . ASP B 1 196 ? 140.644 41.207 56.856 1.00 44.32 196 ASP B N 1
ATOM 4639 C CA . ASP B 1 196 ? 139.851 42.389 56.543 1.00 43.81 196 ASP B CA 1
ATOM 4640 C C . ASP B 1 196 ? 140.361 43.217 55.366 1.00 41.13 196 ASP B C 1
ATOM 4641 O O . ASP B 1 196 ? 140.219 44.438 55.371 1.00 41.06 196 ASP B O 1
ATOM 4646 N N . SER B 1 197 ? 140.940 42.569 54.358 1.00 38.69 197 SER B N 1
ATOM 4647 C CA . SER B 1 197 ? 141.451 43.323 53.206 1.00 38.20 197 SER B CA 1
ATOM 4648 C C . SER B 1 197 ? 141.519 42.486 51.938 1.00 36.20 197 SER B C 1
ATOM 4649 O O . SER B 1 197 ? 141.789 41.278 51.988 1.00 34.74 197 SER B O 1
ATOM 4652 N N . PHE B 1 198 ? 141.256 43.129 50.798 1.00 33.23 198 PHE B N 1
ATOM 4653 C CA . PHE B 1 198 ? 141.294 42.449 49.510 1.00 31.76 198 PHE B CA 1
ATOM 4654 C C . PHE B 1 198 ? 142.229 43.180 48.558 1.00 30.98 198 PHE B C 1
ATOM 4655 O O . PHE B 1 198 ? 142.393 44.391 48.645 1.00 28.13 198 PHE B O 1
ATOM 4663 N N . SER B 1 199 ? 142.822 42.424 47.645 1.00 30.99 199 SER B N 1
ATOM 4664 C CA . SER B 1 199 ? 143.766 42.957 46.677 1.00 30.93 199 SER B CA 1
ATOM 4665 C C . SER B 1 199 ? 143.108 43.721 45.537 1.00 32.28 199 SER B C 1
ATOM 4666 O O . SER B 1 199 ? 141.875 43.711 45.390 1.00 30.78 199 SER B O 1
ATOM 4669 N N . ALA B 1 200 ? 143.950 44.357 44.719 1.00 29.63 200 ALA B N 1
ATOM 4670 C CA . ALA B 1 200 ? 143.485 45.045 43.529 1.00 29.83 200 ALA B CA 1
ATOM 4671 C C . ALA B 1 200 ? 142.942 43.922 42.654 1.00 30.63 200 ALA B C 1
ATOM 4672 O O . ALA B 1 200 ? 143.425 42.789 42.723 1.00 29.47 200 ALA B O 1
ATOM 4674 N N . ARG B 1 201 ? 141.960 44.246 41.814 1.00 30.17 201 ARG B N 1
ATOM 4675 C CA . ARG B 1 201 ? 141.336 43.274 40.936 1.00 28.74 201 ARG B CA 1
ATOM 4676 C C . ARG B 1 201 ? 142.268 42.858 39.809 1.00 31.27 201 ARG B C 1
ATOM 4677 O O . ARG B 1 201 ? 143.112 43.630 39.364 1.00 29.72 201 ARG B O 1
ATOM 4685 N N . LYS B 1 202 ? 142.106 41.629 39.339 1.00 31.23 202 LYS B N 1
ATOM 4686 C CA . LYS B 1 202 ? 142.904 41.148 38.239 1.00 33.35 202 LYS B CA 1
ATOM 4687 C C . LYS B 1 202 ? 142.050 41.269 36.980 1.00 32.27 202 LYS B C 1
ATOM 4688 O O . LYS B 1 202 ? 140.915 40.822 36.960 1.00 33.40 202 LYS B O 1
ATOM 4694 N N . VAL B 1 203 ? 142.589 41.881 35.936 1.00 31.67 203 VAL B N 1
ATOM 4695 C CA . VAL B 1 203 ? 141.856 42.035 34.693 1.00 33.66 203 VAL B CA 1
ATOM 4696 C C . VAL B 1 203 ? 142.079 40.831 33.784 1.00 36.35 203 VAL B C 1
ATOM 4697 O O . VAL B 1 203 ? 143.208 40.353 33.645 1.00 35.46 203 VAL B O 1
ATOM 4701 N N . SER B 1 204 ? 141.009 40.349 33.162 1.00 36.77 204 SER B N 1
ATOM 4702 C CA . SER B 1 204 ? 141.113 39.229 32.223 1.00 39.25 204 SER B CA 1
ATOM 4703 C C . SER B 1 204 ? 140.710 39.712 30.838 1.00 41.23 204 SER B C 1
ATOM 4704 O O . SER B 1 204 ? 139.783 40.514 30.691 1.00 42.86 204 SER B O 1
ATOM 4707 N N . SER B 1 205 ? 141.384 39.217 29.816 1.00 43.47 205 SER B N 1
ATOM 4708 C CA . SER B 1 205 ? 141.060 39.617 28.453 1.00 47.73 205 SER B CA 1
ATOM 4709 C C . SER B 1 205 ? 140.041 38.662 27.821 1.00 48.15 205 SER B C 1
ATOM 4710 O O . SER B 1 205 ? 139.708 38.791 26.649 1.00 49.17 205 SER B O 1
ATOM 4713 N N . MET B 1 206 ? 139.553 37.709 28.605 1.00 48.97 206 MET B N 1
ATOM 4714 C CA . MET B 1 206 ? 138.578 36.733 28.130 1.00 50.18 206 MET B CA 1
ATOM 4715 C C . MET B 1 206 ? 137.407 37.443 27.440 1.00 49.96 206 MET B C 1
ATOM 4716 O O . MET B 1 206 ? 136.781 38.330 28.020 1.00 47.36 206 MET B O 1
ATOM 4721 N N . GLU B 1 207 ? 137.124 37.067 26.197 1.00 49.09 207 GLU B N 1
ATOM 4722 C CA . GLU B 1 207 ? 136.036 37.689 25.456 1.00 50.95 207 GLU B CA 1
ATOM 4723 C C . GLU B 1 207 ? 134.797 36.813 25.386 1.00 51.41 207 GLU B C 1
ATOM 4724 O O . GLU B 1 207 ? 134.887 35.588 25.226 1.00 52.15 207 GLU B O 1
ATOM 4730 N N . SER B 1 208 ? 133.639 37.455 25.517 1.00 49.43 208 SER B N 1
ATOM 4731 C CA . SER B 1 208 ? 132.346 36.783 25.471 1.00 47.83 208 SER B CA 1
ATOM 4732 C C . SER B 1 208 ? 131.449 37.488 24.461 1.00 47.09 208 SER B C 1
ATOM 4733 O O . SER B 1 208 ? 131.605 38.682 24.209 1.00 46.80 208 SER B O 1
ATOM 4736 N N . PRO B 1 209 ? 130.500 36.751 23.865 1.00 45.81 209 PRO B N 1
ATOM 4737 C CA . PRO B 1 209 ? 129.572 37.316 22.878 1.00 44.23 209 PRO B CA 1
ATOM 4738 C C . PRO B 1 209 ? 128.759 38.502 23.421 1.00 40.85 209 PRO B C 1
ATOM 4739 O O . PRO B 1 209 ? 128.439 39.425 22.680 1.00 41.19 209 PRO B O 1
ATOM 4743 N N . HIS B 1 210 ? 128.439 38.482 24.711 1.00 37.80 210 HIS B N 1
ATOM 4744 C CA . HIS B 1 210 ? 127.640 39.560 25.299 1.00 37.46 210 HIS B CA 1
ATOM 4745 C C . HIS B 1 210 ? 128.434 40.812 25.696 1.00 36.64 210 HIS B C 1
ATOM 4746 O O . HIS B 1 210 ? 127.848 41.784 26.176 1.00 35.17 210 HIS B O 1
ATOM 4753 N N . ASP B 1 211 ? 129.755 40.790 25.500 1.00 34.79 211 ASP B N 1
ATOM 4754 C CA . ASP B 1 211 ? 130.587 41.940 25.864 1.00 33.67 211 ASP B CA 1
ATOM 4755 C C . ASP B 1 211 ? 130.143 43.235 25.192 1.00 31.19 211 ASP B C 1
ATOM 4756 O O . ASP B 1 211 ? 129.751 43.244 24.024 1.00 32.49 211 ASP B O 1
ATOM 4761 N N . LEU B 1 212 ? 130.226 44.326 25.944 1.00 30.49 212 LEU B N 1
ATOM 4762 C CA . LEU B 1 212 ? 129.885 45.654 25.450 1.00 29.61 212 LEU B CA 1
ATOM 4763 C C . LEU B 1 212 ? 131.140 46.479 25.200 1.00 30.93 212 LEU B C 1
ATOM 4764 O O . LEU B 1 212 ? 132.176 46.259 25.827 1.00 31.82 212 LEU B O 1
ATOM 4769 N N . VAL B 1 213 ? 131.021 47.442 24.294 1.00 30.45 213 VAL B N 1
ATOM 4770 C CA . VAL B 1 213 ? 132.084 48.370 23.967 1.00 28.89 213 VAL B CA 1
ATOM 4771 C C . VAL B 1 213 ? 131.417 49.742 23.849 1.00 31.11 213 VAL B C 1
ATOM 4772 O O . VAL B 1 213 ? 130.173 49.852 23.840 1.00 28.45 213 VAL B O 1
ATOM 4776 N N . VAL B 1 214 ? 132.233 50.780 23.747 1.00 29.86 214 VAL B N 1
ATOM 4777 C CA . VAL B 1 214 ? 131.728 52.134 23.629 1.00 31.43 214 VAL B CA 1
ATOM 4778 C C . VAL B 1 214 ? 131.101 52.364 22.260 1.00 32.59 214 VAL B C 1
ATOM 4779 O O . VAL B 1 214 ? 131.666 51.968 21.247 1.00 33.80 214 VAL B O 1
ATOM 4783 N N . ASP B 1 215 ? 129.933 53.000 22.221 1.00 32.17 215 ASP B N 1
ATOM 4784 C CA . ASP B 1 215 ? 129.315 53.326 20.935 1.00 33.23 215 ASP B CA 1
ATOM 4785 C C . ASP B 1 215 ? 129.766 54.776 20.703 1.00 33.57 215 ASP B C 1
ATOM 4786 O O . ASP B 1 215 ? 130.475 55.080 19.741 1.00 33.49 215 ASP B O 1
ATOM 4791 N N . THR B 1 216 ? 129.372 55.664 21.607 1.00 32.02 216 THR B N 1
ATOM 4792 C CA . THR B 1 216 ? 129.776 57.076 21.556 1.00 32.34 216 THR B CA 1
ATOM 4793 C C . THR B 1 216 ? 129.858 57.591 22.989 1.00 32.53 216 THR B C 1
ATOM 4794 O O . THR B 1 216 ? 129.325 56.959 23.919 1.00 32.01 216 THR B O 1
ATOM 4798 N N . VAL B 1 217 ? 130.519 58.734 23.168 1.00 33.16 217 VAL B N 1
ATOM 4799 C CA . VAL B 1 217 ? 130.659 59.346 24.486 1.00 34.93 217 VAL B CA 1
ATOM 4800 C C . VAL B 1 217 ? 130.287 60.808 24.390 1.00 37.12 217 VAL B C 1
ATOM 4801 O O . VAL B 1 217 ? 130.834 61.524 23.548 1.00 37.76 217 VAL B O 1
ATOM 4805 N N . GLY B 1 218 ? 129.372 61.241 25.254 1.00 35.62 218 GLY B N 1
ATOM 4806 C CA . GLY B 1 218 ? 128.957 62.639 25.284 1.00 36.58 218 GLY B CA 1
ATOM 4807 C C . GLY B 1 218 ? 129.530 63.313 26.531 1.00 36.54 218 GLY B C 1
ATOM 4808 O O . GLY B 1 218 ? 129.824 62.638 27.516 1.00 34.97 218 GLY B O 1
ATOM 4809 N N . THR B 1 219 ? 129.680 64.635 26.497 1.00 35.71 219 THR B N 1
ATOM 4810 C CA . THR B 1 219 ? 130.230 65.373 27.623 1.00 37.73 219 THR B CA 1
ATOM 4811 C C . THR B 1 219 ? 129.307 66.538 27.979 1.00 38.15 219 THR B C 1
ATOM 4812 O O . THR B 1 219 ? 128.766 67.197 27.089 1.00 37.68 219 THR B O 1
ATOM 4816 N N . GLY B 1 220 ? 129.120 66.779 29.277 1.00 36.27 220 GLY B N 1
ATOM 4817 C CA . GLY B 1 220 ? 128.258 67.869 29.713 1.00 37.84 220 GLY B CA 1
ATOM 4818 C C . GLY B 1 220 ? 128.866 68.601 30.896 1.00 38.52 220 GLY B C 1
ATOM 4819 O O . GLY B 1 220 ? 129.738 68.051 31.569 1.00 38.55 220 GLY B O 1
ATOM 4820 N N . TYR B 1 221 ? 128.431 69.832 31.159 1.00 39.36 221 TYR B N 1
ATOM 4821 C CA . TYR B 1 221 ? 128.971 70.587 32.287 1.00 40.93 221 TYR B CA 1
ATOM 4822 C C . TYR B 1 221 ? 127.908 71.082 33.291 1.00 45.30 221 TYR B C 1
ATOM 4823 O O . TYR B 1 221 ? 128.241 71.472 34.405 1.00 47.85 221 TYR B O 1
ATOM 4832 N N . HIS B 1 222 ? 126.639 71.073 32.907 1.00 51.10 222 HIS B N 1
ATOM 4833 C CA . HIS B 1 222 ? 125.571 71.484 33.829 1.00 58.02 222 HIS B CA 1
ATOM 4834 C C . HIS B 1 222 ? 124.456 70.466 33.714 1.00 60.51 222 HIS B C 1
ATOM 4835 O O . HIS B 1 222 ? 123.281 70.823 33.727 1.00 60.84 222 HIS B O 1
ATOM 4842 N N . SER B 1 223 ? 124.814 69.198 33.606 1.00 62.74 223 SER B N 1
ATOM 4843 C CA . SER B 1 223 ? 123.802 68.171 33.423 1.00 65.62 223 SER B CA 1
ATOM 4844 C C . SER B 1 223 ? 123.176 67.606 34.690 1.00 65.53 223 SER B C 1
ATOM 4845 O O . SER B 1 223 ? 121.999 67.239 34.692 1.00 66.79 223 SER B O 1
ATOM 4848 N N . ARG B 1 224 ? 123.952 67.536 35.762 1.00 63.76 224 ARG B N 1
ATOM 4849 C CA . ARG B 1 224 ? 123.438 67.006 37.010 1.00 62.10 224 ARG B CA 1
ATOM 4850 C C . ARG B 1 224 ? 123.943 67.896 38.119 1.00 60.59 224 ARG B C 1
ATOM 4851 O O . ARG B 1 224 ? 125.082 68.360 38.080 1.00 59.78 224 ARG B O 1
ATOM 4859 N N . PHE B 1 225 ? 123.093 68.149 39.104 1.00 58.05 225 PHE B N 1
ATOM 4860 C CA . PHE B 1 225 ? 123.483 69.001 40.214 1.00 54.89 225 PHE B CA 1
ATOM 4861 C C . PHE B 1 225 ? 124.768 68.491 40.874 1.00 51.28 225 PHE B C 1
ATOM 4862 O O . PHE B 1 225 ? 124.906 67.312 41.171 1.00 49.18 225 PHE B O 1
ATOM 4870 N N . GLY B 1 226 ? 125.724 69.386 41.076 1.00 49.71 226 GLY B N 1
ATOM 4871 C CA . GLY B 1 226 ? 126.944 68.975 41.738 1.00 46.76 226 GLY B CA 1
ATOM 4872 C C . GLY B 1 226 ? 128.128 68.521 40.908 1.00 44.53 226 GLY B C 1
ATOM 4873 O O . GLY B 1 226 ? 129.230 68.498 41.427 1.00 44.13 226 GLY B O 1
ATOM 4874 N N . SER B 1 227 ? 127.937 68.140 39.650 1.00 40.95 227 SER B N 1
ATOM 4875 C CA . SER B 1 227 ? 129.094 67.721 38.865 1.00 39.17 227 SER B CA 1
ATOM 4876 C C . SER B 1 227 ? 129.774 68.888 38.135 1.00 35.62 227 SER B C 1
ATOM 4877 O O . SER B 1 227 ? 129.115 69.742 37.558 1.00 35.18 227 SER B O 1
ATOM 4880 N N . ASP B 1 228 ? 131.098 68.930 38.184 1.00 32.00 228 ASP B N 1
ATOM 4881 C CA . ASP B 1 228 ? 131.856 69.935 37.440 1.00 31.09 228 ASP B CA 1
ATOM 4882 C C . ASP B 1 228 ? 131.835 69.528 35.971 1.00 30.43 228 ASP B C 1
ATOM 4883 O O . ASP B 1 228 ? 131.808 70.368 35.062 1.00 31.27 228 ASP B O 1
ATOM 4888 N N . ALA B 1 229 ? 131.841 68.216 35.745 1.00 27.11 229 ALA B N 1
ATOM 4889 C CA . ALA B 1 229 ? 131.817 67.680 34.395 1.00 26.76 229 ALA B CA 1
ATOM 4890 C C . ALA B 1 229 ? 131.253 66.277 34.442 1.00 25.84 229 ALA B C 1
ATOM 4891 O O . ALA B 1 229 ? 131.357 65.591 35.452 1.00 24.03 229 ALA B O 1
ATOM 4893 N N . GLU B 1 230 ? 130.687 65.843 33.329 1.00 27.19 230 GLU B N 1
ATOM 4894 C CA . GLU B 1 230 ? 130.082 64.536 33.283 1.00 30.82 230 GLU B CA 1
ATOM 4895 C C . GLU B 1 230 ? 130.226 63.922 31.903 1.00 29.81 230 GLU B C 1
ATOM 4896 O O . GLU B 1 230 ? 130.235 64.639 30.901 1.00 31.12 230 GLU B O 1
ATOM 4902 N N . ALA B 1 231 ? 130.361 62.600 31.853 1.00 26.57 231 ALA B N 1
ATOM 4903 C CA . ALA B 1 231 ? 130.486 61.908 30.577 1.00 28.54 231 ALA B CA 1
ATOM 4904 C C . ALA B 1 231 ? 129.349 60.915 30.477 1.00 28.88 231 ALA B C 1
ATOM 4905 O O . ALA B 1 231 ? 129.036 60.223 31.452 1.00 27.98 231 ALA B O 1
ATOM 4907 N N . SER B 1 232 ? 128.719 60.871 29.310 1.00 29.03 232 SER B N 1
ATOM 4908 C CA . SER B 1 232 ? 127.619 59.962 29.049 1.00 31.61 232 SER B CA 1
ATOM 4909 C C . SER B 1 232 ? 128.133 58.923 28.078 1.00 30.81 232 SER B C 1
ATOM 4910 O O . SER B 1 232 ? 128.350 59.219 26.900 1.00 30.88 232 SER B O 1
ATOM 4913 N N . VAL B 1 233 ? 128.328 57.709 28.562 1.00 28.54 233 VAL B N 1
ATOM 4914 C CA . VAL B 1 233 ? 128.835 56.673 27.695 1.00 29.61 233 VAL B CA 1
ATOM 4915 C C . VAL B 1 233 ? 127.684 55.868 27.079 1.00 30.45 233 VAL B C 1
ATOM 4916 O O . VAL B 1 233 ? 126.939 55.205 27.800 1.00 29.78 233 VAL B O 1
ATOM 4920 N N . MET B 1 234 ? 127.510 55.956 25.763 1.00 29.19 234 MET B N 1
ATOM 4921 C CA . MET B 1 234 ? 126.482 55.157 25.093 1.00 30.26 234 MET B CA 1
ATOM 4922 C C . MET B 1 234 ? 127.167 53.839 24.746 1.00 28.38 234 MET B C 1
ATOM 4923 O O . MET B 1 234 ? 128.302 53.832 24.261 1.00 29.96 234 MET B O 1
ATOM 4928 N N . LEU B 1 235 ? 126.482 52.726 24.980 1.00 28.22 235 LEU B N 1
ATOM 4929 C CA . LEU B 1 235 ? 127.063 51.396 24.755 1.00 27.50 235 LEU B CA 1
ATOM 4930 C C . LEU B 1 235 ? 126.484 50.591 23.589 1.00 27.57 235 LEU B C 1
ATOM 4931 O O . LEU B 1 235 ? 125.343 50.818 23.170 1.00 26.04 235 LEU B O 1
ATOM 4936 N N . LYS B 1 236 ? 127.282 49.669 23.051 1.00 26.93 236 LYS B N 1
ATOM 4937 C CA . LYS B 1 236 ? 126.813 48.772 21.993 1.00 28.41 236 LYS B CA 1
ATOM 4938 C C . LYS B 1 236 ? 127.525 47.438 22.195 1.00 30.08 236 LYS B C 1
ATOM 4939 O O . LYS B 1 236 ? 128.429 47.323 23.034 1.00 29.12 236 LYS B O 1
ATOM 4945 N N . ARG B 1 237 ? 127.111 46.420 21.455 1.00 30.10 237 ARG B N 1
ATOM 4946 C CA . ARG B 1 237 ? 127.714 45.114 21.614 1.00 32.23 237 ARG B CA 1
ATOM 4947 C C . ARG B 1 237 ? 129.055 45.061 20.905 1.00 32.31 237 ARG B C 1
ATOM 4948 O O . ARG B 1 237 ? 129.273 45.769 19.910 1.00 30.91 237 ARG B O 1
ATOM 4956 N N . ALA B 1 238 ? 129.941 44.208 21.413 1.00 32.71 238 ALA B N 1
ATOM 4957 C CA . ALA B 1 238 ? 131.291 44.078 20.862 1.00 35.22 238 ALA B CA 1
ATOM 4958 C C . ALA B 1 238 ? 131.306 43.866 19.344 1.00 35.60 238 ALA B C 1
ATOM 4959 O O . ALA B 1 238 ? 132.179 44.390 18.659 1.00 36.35 238 ALA B O 1
ATOM 4961 N N . ASP B 1 239 ? 130.338 43.121 18.814 1.00 36.23 239 ASP B N 1
ATOM 4962 C CA . ASP B 1 239 ? 130.302 42.884 17.375 1.00 36.92 239 ASP B CA 1
ATOM 4963 C C . ASP B 1 239 ? 129.730 44.049 16.578 1.00 37.77 239 ASP B C 1
ATOM 4964 O O . ASP B 1 239 ? 129.534 43.936 15.372 1.00 38.28 239 ASP B O 1
ATOM 4969 N N . GLY B 1 240 ? 129.475 45.178 17.236 1.00 37.73 240 GLY B N 1
ATOM 4970 C CA . GLY B 1 240 ? 128.937 46.326 16.518 1.00 35.84 240 GLY B CA 1
ATOM 4971 C C . GLY B 1 240 ? 127.415 46.440 16.553 1.00 36.02 240 GLY B C 1
ATOM 4972 O O . GLY B 1 240 ? 126.863 47.485 16.205 1.00 35.95 240 GLY B O 1
ATOM 4973 N N . SER B 1 241 ? 126.734 45.376 16.967 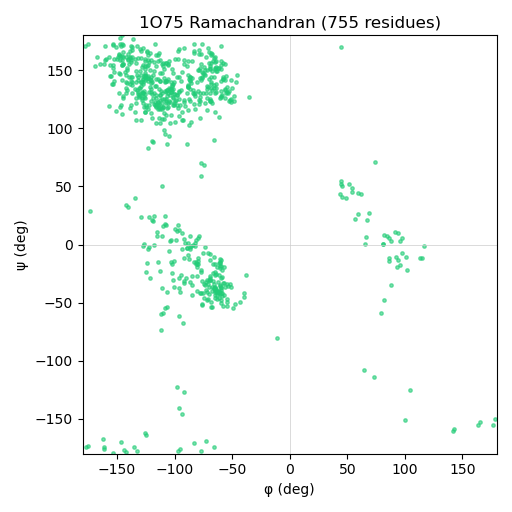1.00 34.87 241 SER B N 1
ATOM 4974 C CA . SER B 1 241 ? 125.269 45.381 17.040 1.00 36.06 241 SER B CA 1
ATOM 4975 C C . SER B 1 241 ? 124.745 46.317 18.116 1.00 35.14 241 SER B C 1
ATOM 4976 O O . SER B 1 241 ? 125.384 46.515 19.146 1.00 36.85 241 SER B O 1
ATOM 4979 N N . GLU B 1 242 ? 123.559 46.861 17.874 1.00 31.58 242 GLU B N 1
ATOM 4980 C CA . GLU B 1 242 ? 122.897 47.742 18.817 1.00 31.50 242 GLU B CA 1
ATOM 4981 C C . GLU B 1 242 ? 122.328 46.830 19.902 1.00 31.90 242 GLU B C 1
ATOM 4982 O O . GLU B 1 242 ? 121.847 45.727 19.618 1.00 30.26 242 GLU B O 1
ATOM 4988 N N . LEU B 1 243 ? 122.398 47.275 21.147 1.00 30.80 243 LEU B N 1
ATOM 4989 C CA . LEU B 1 243 ? 121.903 46.480 22.263 1.00 30.64 243 LEU B CA 1
ATOM 4990 C C . LEU B 1 243 ? 120.379 46.504 22.342 1.00 33.26 243 LEU B C 1
ATOM 4991 O O . LEU B 1 243 ? 119.756 47.537 22.082 1.00 30.21 243 LEU B O 1
ATOM 4996 N N . SER B 1 244 ? 119.809 45.360 22.716 1.00 32.86 244 SER B N 1
ATOM 4997 C CA . SER B 1 244 ? 118.374 45.232 22.936 1.00 33.11 244 SER B CA 1
ATOM 4998 C C . SER B 1 244 ? 118.168 45.731 24.372 1.00 32.73 244 SER B C 1
ATOM 4999 O O . SER B 1 244 ? 119.137 45.829 25.138 1.00 30.93 244 SER B O 1
ATOM 5002 N N . HIS B 1 245 ? 116.924 46.024 24.751 1.00 31.40 245 HIS B N 1
ATOM 5003 C CA . HIS B 1 245 ? 116.629 46.506 26.107 1.00 31.45 245 HIS B CA 1
ATOM 5004 C C . HIS B 1 245 ? 117.110 45.432 27.079 1.00 32.09 245 HIS B C 1
ATOM 5005 O O . HIS B 1 245 ? 117.735 45.728 28.102 1.00 30.92 245 HIS B O 1
ATOM 5012 N N . ARG B 1 246 ? 116.855 44.173 26.741 1.00 30.66 246 ARG B N 1
ATOM 5013 C CA . ARG B 1 246 ? 117.273 43.085 27.611 1.00 31.75 246 ARG B CA 1
ATOM 5014 C C . ARG B 1 246 ? 118.798 43.002 27.781 1.00 28.91 246 ARG B C 1
ATOM 5015 O O . ARG B 1 246 ? 119.294 42.763 28.881 1.00 28.28 246 ARG B O 1
ATOM 5023 N N . GLU B 1 247 ? 119.541 43.195 26.702 1.00 28.26 247 GLU B N 1
ATOM 5024 C CA . GLU B 1 247 ? 121.000 43.135 26.818 1.00 29.25 247 GLU B CA 1
ATOM 5025 C C . GLU B 1 247 ? 121.539 44.282 27.688 1.00 29.01 247 GLU B C 1
ATOM 5026 O O . GLU B 1 247 ? 122.477 44.094 28.450 1.00 30.90 247 GLU B O 1
ATOM 5032 N N . PHE B 1 248 ? 120.946 45.458 27.591 1.00 27.74 248 PHE B N 1
ATOM 5033 C CA . PHE B 1 248 ? 121.406 46.577 28.405 1.00 28.88 248 PHE B CA 1
ATOM 5034 C C . PHE B 1 248 ? 121.063 46.342 29.859 1.00 28.80 248 PHE B C 1
ATOM 5035 O O . PHE B 1 248 ? 121.878 46.579 30.754 1.00 27.06 248 PHE B O 1
ATOM 5043 N N . ILE B 1 249 ? 119.853 45.858 30.115 1.00 26.73 249 ILE B N 1
ATOM 5044 C CA . ILE B 1 249 ? 119.470 45.594 31.490 1.00 25.88 249 ILE B CA 1
ATOM 5045 C C . ILE B 1 249 ? 120.383 44.546 32.142 1.00 26.81 249 ILE B C 1
ATOM 5046 O O . ILE B 1 249 ? 120.761 44.681 33.305 1.00 26.40 249 ILE B O 1
ATOM 5051 N N . ASP B 1 250 ? 120.737 43.497 31.403 1.00 27.90 250 ASP B N 1
ATOM 5052 C CA . ASP B 1 250 ? 121.612 42.470 31.968 1.00 29.45 250 ASP B CA 1
ATOM 5053 C C . ASP B 1 250 ? 122.935 43.131 32.374 1.00 28.17 250 ASP B C 1
ATOM 5054 O O . ASP B 1 250 ? 123.536 42.781 33.385 1.00 29.27 250 ASP B O 1
ATOM 5059 N N . TYR B 1 251 ? 123.390 44.085 31.580 1.00 26.42 251 TYR B N 1
ATOM 5060 C CA . TYR B 1 251 ? 124.637 44.759 31.919 1.00 27.31 251 TYR B CA 1
ATOM 5061 C C . TYR B 1 251 ? 124.506 45.621 33.192 1.00 26.57 251 TYR B C 1
ATOM 5062 O O . TYR B 1 251 ? 125.286 45.452 34.132 1.00 27.80 251 TYR B O 1
ATOM 5071 N N . VAL B 1 252 ? 123.530 46.524 33.258 1.00 26.01 252 VAL B N 1
ATOM 5072 C CA . VAL B 1 252 ? 123.447 47.343 34.470 1.00 26.22 252 VAL B CA 1
ATOM 5073 C C . VAL B 1 252 ? 123.135 46.489 35.686 1.00 27.74 252 VAL B C 1
ATOM 5074 O O . VAL B 1 252 ? 123.497 46.852 36.803 1.00 26.70 252 VAL B O 1
ATOM 5078 N N . MET B 1 253 ? 122.496 45.333 35.489 1.00 27.88 253 MET B N 1
ATOM 5079 C CA . MET B 1 253 ? 122.183 44.482 36.649 1.00 27.97 253 MET B CA 1
ATOM 5080 C C . MET B 1 253 ? 123.443 43.762 37.139 1.00 27.46 253 MET B C 1
ATOM 5081 O O . MET B 1 253 ? 123.425 43.103 38.171 1.00 31.09 253 MET B O 1
ATOM 5086 N N . ASN B 1 254 ? 124.528 43.886 36.382 1.00 25.81 254 ASN B N 1
ATOM 5087 C CA . ASN B 1 254 ? 125.813 43.302 36.776 1.00 26.45 254 ASN B CA 1
ATOM 5088 C C . ASN B 1 254 ? 126.882 44.388 36.967 1.00 28.11 254 ASN B C 1
ATOM 5089 O O . ASN B 1 254 ? 128.045 44.105 37.310 1.00 25.36 254 ASN B O 1
ATOM 5094 N N . PHE B 1 255 ? 126.475 45.636 36.747 1.00 27.32 255 PHE B N 1
ATOM 5095 C CA . PHE B 1 255 ? 127.394 46.765 36.897 1.00 26.36 255 PHE B CA 1
ATOM 5096 C C . PHE B 1 255 ? 127.798 47.006 38.340 1.00 25.92 255 PHE B C 1
ATOM 5097 O O . PHE B 1 255 ? 126.959 47.046 39.247 1.00 23.91 255 PHE B O 1
ATOM 5105 N N . ASN B 1 256 ? 129.091 47.228 38.551 1.00 25.91 256 ASN B N 1
ATOM 5106 C CA . ASN B 1 256 ? 129.567 47.500 39.892 1.00 23.84 256 ASN B CA 1
ATOM 5107 C C . ASN B 1 256 ? 130.073 48.932 40.100 1.00 23.80 256 ASN B C 1
ATOM 5108 O O . ASN B 1 256 ? 129.545 49.678 40.929 1.00 23.99 256 ASN B O 1
ATOM 5113 N N . THR B 1 257 ? 131.094 49.324 39.337 1.00 23.37 257 THR B N 1
ATOM 5114 C CA . THR B 1 257 ? 131.685 50.634 39.577 1.00 22.02 257 THR B CA 1
ATOM 5115 C C . THR B 1 257 ? 132.510 51.171 38.408 1.00 23.76 257 THR B C 1
ATOM 5116 O O . THR B 1 257 ? 132.553 50.559 37.322 1.00 22.99 257 THR B O 1
ATOM 5120 N N . VAL B 1 258 ? 133.142 52.332 38.619 1.00 23.40 258 VAL B N 1
ATOM 5121 C CA . VAL B 1 258 ? 133.960 52.957 37.586 1.00 22.67 258 VAL B CA 1
ATOM 5122 C C . VAL B 1 258 ? 135.252 53.500 38.179 1.00 23.73 258 VAL B C 1
ATOM 5123 O O . VAL B 1 258 ? 135.247 54.123 39.250 1.00 25.83 258 VAL B O 1
ATOM 5127 N N . ARG B 1 259 ? 136.352 53.282 37.473 1.00 24.50 259 ARG B N 1
ATOM 5128 C CA . ARG B 1 259 ? 137.635 53.814 37.903 1.00 22.05 259 ARG B CA 1
ATOM 5129 C C . ARG B 1 259 ? 137.923 55.034 37.040 1.00 21.29 259 ARG B C 1
ATOM 5130 O O . ARG B 1 259 ? 137.694 55.013 35.828 1.00 23.87 259 ARG B O 1
ATOM 5138 N N . TYR B 1 260 ? 138.399 56.111 37.646 1.00 22.37 260 TYR B N 1
ATOM 5139 C CA . TYR B 1 260 ? 138.773 57.289 36.856 1.00 22.70 260 TYR B CA 1
ATOM 5140 C C . TYR B 1 260 ? 140.323 57.358 36.852 1.00 25.10 260 TYR B C 1
ATOM 5141 O O . TYR B 1 260 ? 140.927 57.364 37.927 1.00 24.00 260 TYR B O 1
ATOM 5150 N N . ASP B 1 261 ? 140.948 57.398 35.676 1.00 24.93 261 ASP B N 1
ATOM 5151 C CA . ASP B 1 261 ? 142.407 57.585 35.599 1.00 26.66 261 ASP B CA 1
ATOM 5152 C C . ASP B 1 261 ? 142.552 58.980 34.962 1.00 27.37 261 ASP B C 1
ATOM 5153 O O . ASP B 1 261 ? 141.955 59.261 33.917 1.00 27.91 261 ASP B O 1
ATOM 5158 N N . TYR B 1 262 ? 143.350 59.831 35.601 1.00 26.06 262 TYR B N 1
ATOM 5159 C CA . TYR B 1 262 ? 143.543 61.223 35.179 1.00 26.10 262 TYR B CA 1
ATOM 5160 C C . TYR B 1 262 ? 144.934 61.464 34.587 1.00 27.00 262 TYR B C 1
ATOM 5161 O O . TYR B 1 262 ? 145.949 61.190 35.238 1.00 25.58 262 TYR B O 1
ATOM 5170 N N . TYR B 1 263 ? 144.954 61.998 33.370 1.00 27.55 263 TYR B N 1
ATOM 5171 C CA . TYR B 1 263 ? 146.198 62.267 32.660 1.00 28.07 263 TYR B CA 1
ATOM 5172 C C . TYR B 1 263 ? 146.545 63.749 32.575 1.00 29.33 263 TYR B C 1
ATOM 5173 O O . TYR B 1 263 ? 147.402 64.159 31.772 1.00 30.74 263 TYR B O 1
ATOM 5182 N N . GLY B 1 264 ? 145.907 64.553 33.425 1.00 30.14 264 GLY B N 1
ATOM 5183 C CA . GLY B 1 264 ? 146.179 65.982 33.413 1.00 31.54 264 GLY B CA 1
ATOM 5184 C C . GLY B 1 264 ? 145.976 66.579 32.035 1.00 32.25 264 GLY B C 1
ATOM 5185 O O . GLY B 1 264 ? 144.964 66.314 31.374 1.00 31.07 264 GLY B O 1
ATOM 5186 N N A ASP B 1 265 ? 146.922 67.389 31.572 0.57 32.35 265 ASP B N 1
ATOM 5187 N N B ASP B 1 265 ? 146.950 67.370 31.595 0.43 32.58 265 ASP B N 1
ATOM 5188 C CA A ASP B 1 265 ? 146.758 67.987 30.250 0.57 33.17 265 ASP B CA 1
ATOM 5189 C CA B ASP B 1 265 ? 146.875 68.020 30.293 0.43 33.58 265 ASP B CA 1
ATOM 5190 C C A ASP B 1 265 ? 147.388 67.146 29.138 0.57 33.05 265 ASP B C 1
ATOM 5191 C C B ASP B 1 265 ? 147.517 67.196 29.178 0.43 33.16 265 ASP B C 1
ATOM 5192 O O A ASP B 1 265 ? 147.447 67.586 27.990 0.57 32.76 265 ASP B O 1
ATOM 5193 O O B ASP B 1 265 ? 147.703 67.692 28.068 0.43 32.81 265 ASP B O 1
ATOM 5202 N N . ASP B 1 266 ? 147.844 65.939 29.467 1.00 31.13 266 ASP B N 1
ATOM 5203 C CA . ASP B 1 266 ? 148.465 65.074 28.460 1.00 30.51 266 ASP B CA 1
ATOM 5204 C C . ASP B 1 266 ? 147.485 64.370 27.510 1.00 29.83 266 ASP B C 1
ATOM 5205 O O . ASP B 1 266 ? 146.994 63.269 27.788 1.00 29.19 266 ASP B O 1
ATOM 5210 N N . ALA B 1 267 ? 147.227 65.013 26.376 1.00 27.98 267 ALA B N 1
ATOM 5211 C CA . ALA B 1 267 ? 146.315 64.489 25.361 1.00 29.34 267 ALA B CA 1
ATOM 5212 C C . ALA B 1 267 ? 146.765 63.157 24.775 1.00 29.39 267 ALA B C 1
ATOM 5213 O O . ALA B 1 267 ? 145.964 62.455 24.154 1.00 29.14 267 ALA B O 1
ATOM 5215 N N . SER B 1 268 ? 148.029 62.786 24.978 1.00 29.94 268 SER B N 1
ATOM 5216 C CA . SER B 1 268 ? 148.491 61.505 24.435 1.00 30.12 268 SER B CA 1
ATOM 5217 C C . SER B 1 268 ? 148.234 60.323 25.372 1.00 27.93 268 SER B C 1
ATOM 5218 O O . SER B 1 268 ? 148.538 59.196 25.022 1.00 26.16 268 SER B O 1
ATOM 5221 N N . TYR B 1 269 ? 147.687 60.576 26.561 1.00 25.28 269 TYR B N 1
ATOM 5222 C CA . TYR B 1 269 ? 147.431 59.503 27.524 1.00 25.97 269 TYR B CA 1
ATOM 5223 C C . TYR B 1 269 ? 148.687 58.654 27.829 1.00 26.55 269 TYR B C 1
ATOM 5224 O O . TYR B 1 269 ? 148.654 57.411 27.893 1.00 26.63 269 TYR B O 1
ATOM 5233 N N . THR B 1 270 ? 149.790 59.348 28.045 1.00 26.35 270 THR B N 1
ATOM 5234 C CA . THR B 1 270 ? 151.037 58.692 28.348 1.00 25.29 270 THR B CA 1
ATOM 5235 C C . THR B 1 270 ? 151.448 58.819 29.810 1.00 22.56 270 THR B C 1
ATOM 5236 O O . THR B 1 270 ? 151.916 57.864 30.410 1.00 24.75 270 THR B O 1
ATOM 5240 N N . ASN B 1 271 ? 151.249 59.992 30.392 1.00 23.84 271 ASN B N 1
ATOM 5241 C CA . ASN B 1 271 ? 151.657 60.226 31.770 1.00 24.45 271 ASN B CA 1
ATOM 5242 C C . ASN B 1 271 ? 150.499 60.247 32.784 1.00 25.64 271 ASN B C 1
ATOM 5243 O O . ASN B 1 271 ? 149.886 61.290 33.027 1.00 27.58 271 ASN B O 1
ATOM 5248 N N . LEU B 1 272 ? 150.219 59.097 33.383 1.00 27.19 272 LEU B N 1
ATOM 5249 C CA . LEU B 1 272 ? 149.125 58.999 34.347 1.00 26.54 272 LEU B CA 1
ATOM 5250 C C . LEU B 1 272 ? 149.457 59.863 35.571 1.00 29.21 272 LEU B C 1
ATOM 5251 O O . LEU B 1 272 ? 150.536 59.724 36.169 1.00 29.82 272 LEU B O 1
ATOM 5256 N N A MET B 1 273 ? 148.539 60.745 35.944 0.58 26.77 273 MET B N 1
ATOM 5257 N N B MET B 1 273 ? 148.539 60.755 35.934 0.42 27.62 273 MET B N 1
ATOM 5258 C CA A MET B 1 273 ? 148.762 61.627 37.078 0.58 28.07 273 MET B CA 1
ATOM 5259 C CA B MET B 1 273 ? 148.736 61.646 37.073 0.42 28.72 273 MET B CA 1
ATOM 5260 C C A MET B 1 273 ? 148.148 61.130 38.379 0.58 27.51 273 MET B C 1
ATOM 5261 C C B MET B 1 273 ? 148.174 61.085 38.371 0.42 27.94 273 MET B C 1
ATOM 5262 O O A MET B 1 273 ? 148.687 61.388 39.451 0.58 26.85 273 MET B O 1
ATOM 5263 O O B MET B 1 273 ? 148.772 61.249 39.431 0.42 27.72 273 MET B O 1
ATOM 5272 N N . ALA B 1 274 ? 147.016 60.437 38.284 1.00 26.67 274 ALA B N 1
ATOM 5273 C CA . ALA B 1 274 ? 146.357 59.888 39.466 1.00 26.11 274 ALA B CA 1
ATOM 5274 C C . ALA B 1 274 ? 145.152 59.021 39.074 1.00 26.42 274 ALA B C 1
ATOM 5275 O O . ALA B 1 274 ? 144.669 59.111 37.943 1.00 24.87 274 ALA B O 1
ATOM 5277 N N . SER B 1 275 ? 144.689 58.196 40.021 1.00 26.31 275 SER B N 1
ATOM 5278 C CA . SER B 1 275 ? 143.527 57.318 39.834 1.00 26.53 275 SER B CA 1
ATOM 5279 C C . SER B 1 275 ? 142.556 57.568 40.991 1.00 27.04 275 SER B C 1
ATOM 5280 O O . SER B 1 275 ? 142.982 57.793 42.128 1.00 25.88 275 SER B O 1
ATOM 5283 N N . TYR B 1 276 ? 141.256 57.541 40.700 1.00 25.62 276 TYR B N 1
ATOM 5284 C CA . TYR B 1 276 ? 140.251 57.760 41.724 1.00 24.17 276 TYR B CA 1
ATOM 5285 C C . TYR B 1 276 ? 139.193 56.659 41.663 1.00 25.23 276 TYR B C 1
ATOM 5286 O O . TYR B 1 276 ? 138.921 56.091 40.599 1.00 24.63 276 TYR B O 1
ATOM 5295 N N . GLY B 1 277 ? 138.627 56.347 42.821 1.00 26.61 277 GLY B N 1
ATOM 5296 C CA . GLY B 1 277 ? 137.561 55.360 42.904 1.00 26.78 277 GLY B CA 1
ATOM 5297 C C . GLY B 1 277 ? 136.283 56.188 42.883 1.00 28.45 277 GLY B C 1
ATOM 5298 O O . GLY B 1 277 ? 136.349 57.416 43.035 1.00 27.63 277 GLY B O 1
ATOM 5299 N N . THR B 1 278 ? 135.133 55.542 42.700 1.00 27.13 278 THR B N 1
ATOM 5300 C CA . THR B 1 278 ? 133.860 56.251 42.646 1.00 26.81 278 THR B CA 1
ATOM 5301 C C . THR B 1 278 ? 132.796 55.495 43.439 1.00 28.13 278 THR B C 1
ATOM 5302 O O . THR B 1 278 ? 132.980 54.328 43.806 1.00 27.03 278 THR B O 1
ATOM 5306 N N . LYS B 1 279 ? 131.679 56.170 43.684 1.00 28.30 279 LYS B N 1
ATOM 5307 C CA . LYS B 1 279 ? 130.561 55.564 44.414 1.00 26.62 279 LYS B CA 1
ATOM 5308 C C . LYS B 1 279 ? 129.331 55.750 43.537 1.00 25.60 279 LYS B C 1
ATOM 5309 O O . LYS B 1 279 ? 129.075 56.844 43.040 1.00 24.47 279 LYS B O 1
ATOM 5315 N N . HIS B 1 280 ? 128.563 54.689 43.340 1.00 25.67 280 HIS B N 1
ATOM 5316 C CA . HIS B 1 280 ? 127.401 54.817 42.470 1.00 28.78 280 HIS B CA 1
ATOM 5317 C C . HIS B 1 280 ? 126.377 55.782 43.050 1.00 29.09 280 HIS B C 1
ATOM 5318 O O . HIS B 1 280 ? 126.303 55.961 44.257 1.00 33.05 280 HIS B O 1
ATOM 5325 N N . SER B 1 281 ? 125.617 56.413 42.166 1.00 31.09 281 SER B N 1
ATOM 5326 C CA . SER B 1 281 ? 124.589 57.379 42.521 1.00 34.36 281 SER B CA 1
ATOM 5327 C C . SER B 1 281 ? 125.228 58.736 42.766 1.00 34.57 281 SER B C 1
ATOM 5328 O O . SER B 1 281 ? 124.777 59.738 42.242 1.00 38.53 281 SER B O 1
ATOM 5331 N N . ALA B 1 282 ? 126.293 58.781 43.547 1.00 31.66 282 ALA B N 1
ATOM 5332 C CA . ALA B 1 282 ? 126.955 60.060 43.757 1.00 30.28 282 ALA B CA 1
ATOM 5333 C C . ALA B 1 282 ? 127.813 60.427 42.532 1.00 29.08 282 ALA B C 1
ATOM 5334 O O . ALA B 1 282 ? 127.807 61.574 42.090 1.00 28.57 282 ALA B O 1
ATOM 5336 N N . ASP B 1 283 ? 128.522 59.446 41.966 1.00 26.62 283 ASP B N 1
ATOM 5337 C CA . ASP B 1 283 ? 129.434 59.706 40.842 1.00 26.18 283 ASP B CA 1
ATOM 5338 C C . ASP B 1 283 ? 129.062 59.074 39.518 1.00 25.93 283 ASP B C 1
ATOM 5339 O O . ASP B 1 283 ? 129.629 59.429 38.470 1.00 25.61 283 ASP B O 1
ATOM 5344 N N . SER B 1 284 ? 128.142 58.113 39.558 1.00 24.54 284 SER B N 1
ATOM 5345 C CA . SER B 1 284 ? 127.724 57.454 38.326 1.00 26.08 284 SER B CA 1
ATOM 5346 C C . SER B 1 284 ? 126.247 57.119 38.420 1.00 26.92 284 SER B C 1
ATOM 5347 O O . SER B 1 284 ? 125.709 56.964 39.513 1.00 26.56 284 SER B O 1
ATOM 5350 N N . TRP B 1 285 ? 125.599 57.005 37.271 1.00 26.11 285 TRP B N 1
ATOM 5351 C CA . TRP B 1 285 ? 124.185 56.693 37.295 1.00 29.97 285 TRP B CA 1
ATOM 5352 C C . TRP B 1 285 ? 123.722 56.137 35.968 1.00 31.18 285 TRP B C 1
ATOM 5353 O O . TRP B 1 285 ? 124.396 56.292 34.924 1.00 29.73 285 TRP B O 1
ATOM 5364 N N . TRP B 1 286 ? 122.599 55.423 36.033 1.00 27.16 286 TRP B N 1
ATOM 5365 C CA . TRP B 1 286 ? 121.988 54.838 34.852 1.00 28.23 286 TRP B CA 1
ATOM 5366 C C . TRP B 1 286 ? 120.508 54.629 35.173 1.00 28.03 286 TRP B C 1
ATOM 5367 O O . TRP B 1 286 ? 120.129 54.651 36.348 1.00 26.10 286 TRP B O 1
ATOM 5378 N N . LYS B 1 287 ? 119.694 54.470 34.133 1.00 27.50 287 LYS B N 1
ATOM 5379 C CA . LYS B 1 287 ? 118.249 54.231 34.268 1.00 30.10 287 LYS B CA 1
ATOM 5380 C C . LYS B 1 287 ? 117.934 52.850 33.686 1.00 30.86 287 LYS B C 1
ATOM 5381 O O . LYS B 1 287 ? 118.788 52.218 33.060 1.00 30.28 287 LYS B O 1
ATOM 5387 N N . THR B 1 288 ? 116.695 52.397 33.854 1.00 30.78 288 THR B N 1
ATOM 5388 C CA . THR B 1 288 ? 116.300 51.084 33.348 1.00 30.71 288 THR B CA 1
ATOM 5389 C C . THR B 1 288 ? 115.554 51.190 32.022 1.00 30.89 288 THR B C 1
ATOM 5390 O O . THR B 1 288 ? 114.921 50.230 31.571 1.00 32.88 288 THR B O 1
ATOM 5394 N N . GLY B 1 289 ? 115.621 52.363 31.413 1.00 31.38 289 GLY B N 1
ATOM 5395 C CA . GLY B 1 289 ? 114.975 52.594 30.144 1.00 32.15 289 GLY B CA 1
ATOM 5396 C C . GLY B 1 289 ? 115.678 51.909 28.979 1.00 33.50 289 GLY B C 1
ATOM 5397 O O . GLY B 1 289 ? 116.569 51.082 29.164 1.00 31.89 289 GLY B O 1
ATOM 5398 N N . ARG B 1 290 ? 115.274 52.269 27.766 1.00 33.68 290 ARG B N 1
ATOM 5399 C CA . ARG B 1 290 ? 115.822 51.661 26.566 1.00 34.75 290 ARG B CA 1
ATOM 5400 C C . ARG B 1 290 ? 117.146 52.221 26.050 1.00 35.11 290 ARG B C 1
ATOM 5401 O O . ARG B 1 290 ? 117.790 51.580 25.229 1.00 37.00 290 ARG B O 1
ATOM 5409 N N . VAL B 1 291 ? 117.557 53.392 26.521 1.00 30.95 291 VAL B N 1
ATOM 5410 C CA . VAL B 1 291 ? 118.806 53.994 26.061 1.00 31.07 291 VAL B CA 1
ATOM 5411 C C . VAL B 1 291 ? 119.971 53.380 26.841 1.00 30.86 291 VAL B C 1
ATOM 5412 O O . VAL B 1 291 ? 120.065 53.536 28.054 1.00 30.48 291 VAL B O 1
ATOM 5416 N N . PRO B 1 292 ? 120.880 52.676 26.146 1.00 31.10 292 PRO B N 1
ATOM 5417 C CA . PRO B 1 292 ? 122.040 52.015 26.760 1.00 31.64 292 PRO B CA 1
ATOM 5418 C C . PRO B 1 292 ? 123.125 53.007 27.164 1.00 32.64 292 PRO B C 1
ATOM 5419 O O . PRO B 1 292 ? 124.224 53.037 26.600 1.00 33.54 292 PRO B O 1
ATOM 5423 N N . ARG B 1 293 ? 122.810 53.819 28.160 1.00 33.14 293 ARG B N 1
ATOM 5424 C CA . ARG B 1 293 ? 123.724 54.855 28.604 1.00 33.20 293 ARG B CA 1
ATOM 5425 C C . ARG B 1 293 ? 124.141 54.726 30.066 1.00 32.47 293 ARG B C 1
ATOM 5426 O O . ARG B 1 293 ? 123.344 54.329 30.918 1.00 31.51 293 ARG B O 1
ATOM 5434 N N . ILE B 1 294 ? 125.403 55.019 30.348 1.00 30.16 294 ILE B N 1
ATOM 5435 C CA . ILE B 1 294 ? 125.879 55.035 31.724 1.00 27.75 294 ILE B CA 1
ATOM 5436 C C . ILE B 1 294 ? 126.593 56.364 31.838 1.00 28.39 294 ILE B C 1
ATOM 5437 O O . ILE B 1 294 ? 127.417 56.693 30.985 1.00 27.21 294 ILE B O 1
ATOM 5442 N N . SER B 1 295 ? 126.243 57.154 32.852 1.00 26.52 295 SER B N 1
ATOM 5443 C CA . SER B 1 295 ? 126.866 58.465 33.039 1.00 26.81 295 SER B CA 1
ATOM 5444 C C . SER B 1 295 ? 127.817 58.472 34.237 1.00 26.59 295 SER B C 1
ATOM 5445 O O . SER B 1 295 ? 127.539 57.856 35.272 1.00 24.33 295 SER B O 1
ATOM 5448 N N . CYS B 1 296 ? 128.938 59.167 34.075 1.00 26.66 296 CYS B N 1
ATOM 5449 C CA . CYS B 1 296 ? 129.982 59.265 35.099 1.00 28.45 296 CYS B CA 1
ATOM 5450 C C . CYS B 1 296 ? 130.264 60.742 35.286 1.00 28.37 296 CYS B C 1
ATOM 5451 O O . CYS B 1 296 ? 130.491 61.441 34.306 1.00 30.35 296 CYS B O 1
ATOM 5454 N N . GLY B 1 297 ? 130.269 61.203 36.529 1.00 26.86 297 GLY B N 1
ATOM 5455 C CA . GLY B 1 297 ? 130.545 62.600 36.770 1.00 25.73 297 GLY B CA 1
ATOM 5456 C C . GLY B 1 297 ? 131.651 62.805 37.779 1.00 25.08 297 GLY B C 1
ATOM 5457 O O . GLY B 1 297 ? 132.058 61.864 38.474 1.00 24.47 297 GLY B O 1
ATOM 5458 N N . ILE B 1 298 ? 132.123 64.039 37.889 1.00 22.89 298 ILE B N 1
ATOM 5459 C CA . ILE B 1 298 ? 133.172 64.308 38.849 1.00 24.78 298 ILE B CA 1
ATOM 5460 C C . ILE B 1 298 ? 133.030 65.725 39.382 1.00 23.79 298 ILE B C 1
ATOM 5461 O O . ILE B 1 298 ? 132.534 66.609 38.690 1.00 24.83 298 ILE B O 1
ATOM 5466 N N . ASN B 1 299 ? 133.399 65.914 40.636 1.00 25.18 299 ASN B N 1
ATOM 5467 C CA . ASN B 1 299 ? 133.407 67.256 41.219 1.00 26.82 299 ASN B CA 1
ATOM 5468 C C . ASN B 1 299 ? 134.823 67.374 41.753 1.00 25.00 299 ASN B C 1
ATOM 5469 O O . ASN B 1 299 ? 135.196 66.659 42.669 1.00 26.03 299 ASN B O 1
ATOM 5474 N N . TYR B 1 300 ? 135.607 68.278 41.176 1.00 26.23 300 TYR B N 1
ATOM 5475 C CA . TYR B 1 300 ? 137.011 68.411 41.570 1.00 26.47 300 TYR B CA 1
ATOM 5476 C C . TYR B 1 300 ? 137.220 68.699 43.046 1.00 27.93 300 TYR B C 1
ATOM 5477 O O . TYR B 1 300 ? 138.300 68.473 43.580 1.00 27.62 300 TYR B O 1
ATOM 5486 N N . GLY B 1 301 ? 136.175 69.182 43.714 1.00 27.88 301 GLY B N 1
ATOM 5487 C CA . GLY B 1 301 ? 136.308 69.508 45.126 1.00 26.74 301 GLY B CA 1
ATOM 5488 C C . GLY B 1 301 ? 136.011 68.402 46.116 1.00 29.34 301 GLY B C 1
ATOM 5489 O O . GLY B 1 301 ? 136.157 68.612 47.315 1.00 28.76 301 GLY B O 1
ATOM 5490 N N . PHE B 1 302 ? 135.590 67.221 45.650 1.00 29.36 302 PHE B N 1
ATOM 5491 C CA . PHE B 1 302 ? 135.298 66.128 46.575 1.00 28.84 302 PHE B CA 1
ATOM 5492 C C . PHE B 1 302 ? 136.602 65.562 47.099 1.00 27.85 302 PHE B C 1
ATOM 5493 O O . PHE B 1 302 ? 137.588 65.497 46.372 1.00 28.92 302 PHE B O 1
ATOM 5501 N N . ASP B 1 303 ? 136.621 65.125 48.349 1.00 28.72 303 ASP B N 1
ATOM 5502 C CA . ASP B 1 303 ? 137.859 64.575 48.892 1.00 28.62 303 ASP B CA 1
ATOM 5503 C C . ASP B 1 303 ? 138.375 63.367 48.121 1.00 31.53 303 ASP B C 1
ATOM 5504 O O . ASP B 1 303 ? 139.594 63.203 47.970 1.00 27.73 303 ASP B O 1
ATOM 5509 N N . ARG B 1 304 ? 137.467 62.512 47.627 1.00 29.47 304 ARG B N 1
ATOM 5510 C CA . ARG B 1 304 ? 137.924 61.336 46.897 1.00 25.97 304 ARG B CA 1
ATOM 5511 C C . ARG B 1 304 ? 138.512 61.663 45.530 1.00 25.25 304 ARG B C 1
ATOM 5512 O O . ARG B 1 304 ? 139.040 60.775 44.860 1.00 27.43 304 ARG B O 1
ATOM 5520 N N . PHE B 1 305 ? 138.402 62.919 45.113 1.00 24.41 305 PHE B N 1
ATOM 5521 C CA . PHE B 1 305 ? 138.951 63.376 43.829 1.00 25.91 305 PHE B CA 1
ATOM 5522 C C . PHE B 1 305 ? 140.012 64.475 44.041 1.00 25.76 305 PHE B C 1
ATOM 5523 O O . PHE B 1 305 ? 140.338 65.234 43.131 1.00 28.18 305 PHE B O 1
ATOM 5531 N N . LYS B 1 306 ? 140.547 64.538 45.249 1.00 28.47 306 LYS B N 1
ATOM 5532 C CA . LYS B 1 306 ? 141.538 65.552 45.590 1.00 33.06 306 LYS B CA 1
ATOM 5533 C C . LYS B 1 306 ? 142.680 65.592 44.572 1.00 31.79 306 LYS B C 1
ATOM 5534 O O . LYS B 1 306 ? 143.324 64.579 44.330 1.00 31.76 306 LYS B O 1
ATOM 5540 N N . GLY B 1 307 ? 142.897 66.759 43.970 1.00 32.95 307 GLY B N 1
ATOM 5541 C CA . GLY B 1 307 ? 143.969 66.923 43.004 1.00 32.78 307 GLY B CA 1
ATOM 5542 C C . GLY B 1 307 ? 143.511 66.811 41.564 1.00 32.89 307 GLY B C 1
ATOM 5543 O O . GLY B 1 307 ? 144.285 67.061 40.638 1.00 31.60 307 GLY B O 1
ATOM 5544 N N . SER B 1 308 ? 142.250 66.439 41.363 1.00 30.08 308 SER B N 1
ATOM 5545 C CA . SER B 1 308 ? 141.738 66.284 40.013 1.00 29.43 308 SER B CA 1
ATOM 5546 C C . SER B 1 308 ? 141.432 67.658 39.486 1.00 28.97 308 SER B C 1
ATOM 5547 O O . SER B 1 308 ? 141.388 68.606 40.241 1.00 31.03 308 SER B O 1
ATOM 5550 N N . GLY B 1 309 ? 141.199 67.764 38.189 1.00 29.89 309 GLY B N 1
ATOM 5551 C CA . GLY B 1 309 ? 140.858 69.043 37.606 1.00 28.77 309 GLY B CA 1
ATOM 5552 C C . GLY B 1 309 ? 140.576 68.825 36.144 1.00 28.20 309 GLY B C 1
ATOM 5553 O O . GLY B 1 309 ? 140.559 67.681 35.692 1.00 30.51 309 GLY B O 1
ATOM 5554 N N . PRO B 1 310 ? 140.346 69.889 35.371 1.00 28.49 310 PRO B N 1
ATOM 5555 C CA . PRO B 1 310 ? 140.076 69.734 33.946 1.00 28.01 310 PRO B CA 1
ATOM 5556 C C . PRO B 1 310 ? 141.227 68.966 33.265 1.00 28.52 310 PRO B C 1
ATOM 5557 O O . PRO B 1 310 ? 142.360 68.973 33.747 1.00 30.18 310 PRO B O 1
ATOM 5561 N N . GLY B 1 311 ? 140.937 68.313 32.150 1.00 26.30 311 GLY B N 1
ATOM 5562 C CA . GLY B 1 311 ? 141.973 67.558 31.475 1.00 28.86 311 GLY B CA 1
ATOM 5563 C C . GLY B 1 311 ? 141.444 66.263 30.868 1.00 27.42 311 GLY B C 1
ATOM 5564 O O . GLY B 1 311 ? 140.246 66.120 30.634 1.00 27.79 311 GLY B O 1
ATOM 5565 N N . TYR B 1 312 ? 142.358 65.328 30.636 1.00 26.00 312 TYR B N 1
ATOM 5566 C CA . TYR B 1 312 ? 142.059 64.051 30.014 1.00 23.96 312 TYR B CA 1
ATOM 5567 C C . TYR B 1 312 ? 141.888 62.944 31.016 1.00 25.24 312 TYR B C 1
ATOM 5568 O O . TYR B 1 312 ? 142.760 62.711 31.884 1.00 24.14 312 TYR B O 1
ATOM 5577 N N . TYR B 1 313 ? 140.766 62.247 30.870 1.00 24.26 313 TYR B N 1
ATOM 5578 C CA . TYR B 1 313 ? 140.442 61.152 31.746 1.00 24.29 313 TYR B CA 1
ATOM 5579 C C . TYR B 1 313 ? 140.210 59.875 30.959 1.00 23.90 313 TYR B C 1
ATOM 5580 O O . TYR B 1 313 ? 139.838 59.897 29.787 1.00 24.00 313 TYR B O 1
ATOM 5589 N N . ARG B 1 314 ? 140.433 58.764 31.634 1.00 23.70 314 ARG B N 1
ATOM 5590 C CA . ARG B 1 314 ? 140.191 57.453 31.061 1.00 23.66 314 ARG B CA 1
ATOM 5591 C C . ARG B 1 314 ? 139.258 56.815 32.080 1.00 23.29 314 ARG B C 1
ATOM 5592 O O . ARG B 1 314 ? 139.629 56.682 33.251 1.00 24.61 314 ARG B O 1
ATOM 5600 N N . LEU B 1 315 ? 138.058 56.442 31.637 1.00 22.80 315 LEU B N 1
ATOM 5601 C CA . LEU B 1 315 ? 137.049 55.830 32.509 1.00 24.37 315 LEU B CA 1
ATOM 5602 C C . LEU B 1 315 ? 136.995 54.329 32.249 1.00 22.72 315 LEU B C 1
ATOM 5603 O O . LEU B 1 315 ? 136.946 53.904 31.102 1.00 24.30 315 LEU B O 1
ATOM 5608 N N . THR B 1 316 ? 136.987 53.533 33.306 1.00 21.83 316 THR B N 1
ATOM 5609 C CA . THR B 1 316 ? 136.892 52.097 33.120 1.00 23.51 316 THR B CA 1
ATOM 5610 C C . THR B 1 316 ? 135.638 51.587 33.844 1.00 21.57 316 THR B C 1
ATOM 5611 O O . THR B 1 316 ? 135.583 51.624 35.060 1.00 22.11 316 THR B O 1
ATOM 5615 N N . LEU B 1 317 ? 134.653 51.109 33.081 1.00 22.61 317 LEU B N 1
ATOM 5616 C CA . LEU B 1 317 ? 133.401 50.566 33.641 1.00 23.09 317 LEU B CA 1
ATOM 5617 C C . LEU B 1 317 ? 133.644 49.112 34.053 1.00 22.54 317 LEU B C 1
ATOM 5618 O O . LEU B 1 317 ? 134.088 48.309 33.246 1.00 23.15 317 LEU B O 1
ATOM 5623 N N . ILE B 1 318 ? 133.304 48.783 35.291 1.00 24.45 318 ILE B N 1
ATOM 5624 C CA . ILE B 1 318 ? 133.515 47.460 35.850 1.00 25.53 318 ILE B CA 1
ATOM 5625 C C . ILE B 1 318 ? 132.191 46.758 36.163 1.00 26.08 318 ILE B C 1
ATOM 5626 O O . ILE B 1 318 ? 131.390 47.240 36.969 1.00 26.82 318 ILE B O 1
ATOM 5631 N N . ALA B 1 319 ? 131.983 45.611 35.527 1.00 26.53 319 ALA B N 1
ATOM 5632 C CA . ALA B 1 319 ? 130.738 44.858 35.678 1.00 27.87 319 ALA B CA 1
ATOM 5633 C C . ALA B 1 319 ? 131.012 43.352 35.690 1.00 26.35 319 ALA B C 1
ATOM 5634 O O . ALA B 1 319 ? 131.832 42.872 34.929 1.00 25.66 319 ALA B O 1
ATOM 5636 N N . ASN B 1 320 ? 130.309 42.623 36.549 1.00 27.20 320 ASN B N 1
ATOM 5637 C CA . ASN B 1 320 ? 130.495 41.168 36.671 1.00 29.24 320 ASN B CA 1
ATOM 5638 C C . ASN B 1 320 ? 130.214 40.417 35.389 1.00 29.59 320 ASN B C 1
ATOM 5639 O O . ASN B 1 320 ? 129.162 40.584 34.787 1.00 28.51 320 ASN B O 1
ATOM 5644 N N . GLY B 1 321 ? 131.183 39.605 34.967 1.00 32.13 321 GLY B N 1
ATOM 5645 C CA . GLY B 1 321 ? 131.011 38.787 33.782 1.00 30.94 321 GLY B CA 1
ATOM 5646 C C . GLY B 1 321 ? 131.230 39.469 32.459 1.00 32.40 321 GLY B C 1
ATOM 5647 O O . GLY B 1 321 ? 131.085 38.832 31.410 1.00 33.81 321 GLY B O 1
ATOM 5648 N N . TYR B 1 322 ? 131.565 40.758 32.495 1.00 30.00 322 TYR B N 1
ATOM 5649 C CA . TYR B 1 322 ? 131.797 41.509 31.277 1.00 28.17 322 TYR B CA 1
ATOM 5650 C C . TYR B 1 322 ? 133.221 42.042 31.181 1.00 28.37 322 TYR B C 1
ATOM 5651 O O . TYR B 1 322 ? 133.865 42.342 32.190 1.00 28.45 322 TYR B O 1
ATOM 5660 N N A ARG B 1 323 ? 133.699 42.173 29.954 0.52 28.93 323 ARG B N 1
ATOM 5661 N N B ARG B 1 323 ? 133.715 42.158 29.960 0.48 28.93 323 ARG B N 1
ATOM 5662 C CA A ARG B 1 323 ? 135.023 42.713 29.709 0.52 29.38 323 ARG B CA 1
ATOM 5663 C CA B ARG B 1 323 ? 135.042 42.698 29.778 0.48 29.39 323 ARG B CA 1
ATOM 5664 C C A ARG B 1 323 ? 134.944 44.185 30.153 0.52 29.10 323 ARG B C 1
ATOM 5665 C C B ARG B 1 323 ? 134.939 44.166 30.197 0.48 29.04 323 ARG B C 1
ATOM 5666 O O A ARG B 1 323 ? 133.879 44.806 30.059 0.52 26.66 323 ARG B O 1
ATOM 5667 O O B ARG B 1 323 ? 133.863 44.770 30.116 0.48 26.86 323 ARG B O 1
ATOM 5682 N N . ASP B 1 324 ? 136.042 44.736 30.667 1.00 27.67 324 ASP B N 1
ATOM 5683 C CA . ASP B 1 324 ? 136.039 46.145 31.091 1.00 27.51 324 ASP B CA 1
ATOM 5684 C C . ASP B 1 324 ? 135.707 47.027 29.877 1.00 26.00 324 ASP B C 1
ATOM 5685 O O . ASP B 1 324 ? 136.061 46.708 28.748 1.00 26.98 324 ASP B O 1
ATOM 5690 N N . VAL B 1 325 ? 135.001 48.126 30.098 1.00 24.39 325 VAL B N 1
ATOM 5691 C CA . VAL B 1 325 ? 134.697 49.036 29.004 1.00 24.64 325 VAL B CA 1
ATOM 5692 C C . VAL B 1 325 ? 135.498 50.285 29.299 1.00 25.04 325 VAL B C 1
ATOM 5693 O O . VAL B 1 325 ? 135.272 50.930 30.320 1.00 24.73 325 VAL B O 1
ATOM 5697 N N . VAL B 1 326 ? 136.419 50.638 28.411 1.00 26.06 326 VAL B N 1
ATOM 5698 C CA . VAL B 1 326 ? 137.271 51.796 28.645 1.00 25.34 326 VAL B CA 1
ATOM 5699 C C . VAL B 1 326 ? 136.875 52.937 27.736 1.00 25.36 326 VAL B C 1
ATOM 5700 O O . VAL B 1 326 ? 136.746 52.755 26.530 1.00 27.16 326 VAL B O 1
ATOM 5704 N N . ALA B 1 327 ? 136.720 54.122 28.310 1.00 23.42 327 ALA B N 1
ATOM 5705 C CA . ALA B 1 327 ? 136.345 55.296 27.528 1.00 25.85 327 ALA B CA 1
ATOM 5706 C C . ALA B 1 327 ? 137.233 56.482 27.865 1.00 26.23 327 ALA B C 1
ATOM 5707 O O . ALA B 1 327 ? 137.459 56.774 29.037 1.00 24.50 327 ALA B O 1
ATOM 5709 N N . ASP B 1 328 ? 137.728 57.164 26.838 1.00 23.94 328 ASP B N 1
ATOM 5710 C CA . ASP B 1 328 ? 138.558 58.339 27.044 1.00 25.71 328 ASP B CA 1
ATOM 5711 C C . ASP B 1 328 ? 137.722 59.600 26.778 1.00 27.88 328 ASP B C 1
ATOM 5712 O O . ASP B 1 328 ? 136.999 59.682 25.776 1.00 28.27 328 ASP B O 1
ATOM 5717 N N . VAL B 1 329 ? 137.826 60.577 27.669 1.00 25.87 329 VAL B N 1
ATOM 5718 C CA . VAL B 1 329 ? 137.068 61.809 27.513 1.00 26.76 329 VAL B CA 1
ATOM 5719 C C . VAL B 1 329 ? 137.887 62.986 28.008 1.00 26.61 329 VAL B C 1
ATOM 5720 O O . VAL B 1 329 ? 138.776 62.831 28.839 1.00 28.12 329 VAL B O 1
ATOM 5724 N N . ARG B 1 330 ? 137.592 64.170 27.501 1.00 27.12 330 ARG B N 1
ATOM 5725 C CA . ARG B 1 330 ? 138.317 65.358 27.940 1.00 27.64 330 ARG B CA 1
ATOM 5726 C C . ARG B 1 330 ? 137.349 66.372 28.549 1.00 27.92 330 ARG B C 1
ATOM 5727 O O . ARG B 1 330 ? 136.299 66.647 27.971 1.00 28.12 330 ARG B O 1
ATOM 5735 N N . PHE B 1 331 ? 137.683 66.895 29.723 1.00 28.89 331 PHE B N 1
ATOM 5736 C CA . PHE B 1 331 ? 136.840 67.910 30.345 1.00 30.31 331 PHE B CA 1
ATOM 5737 C C . PHE B 1 331 ? 137.596 69.244 30.211 1.00 31.84 331 PHE B C 1
ATOM 5738 O O . PHE B 1 331 ? 138.723 69.380 30.663 1.00 30.75 331 PHE B O 1
ATOM 5746 N N . LEU B 1 332 ? 136.952 70.211 29.569 1.00 35.29 332 LEU B N 1
ATOM 5747 C CA . LEU B 1 332 ? 137.533 71.522 29.316 1.00 37.26 332 LEU B CA 1
ATOM 5748 C C . LEU B 1 332 ? 137.697 72.402 30.541 1.00 39.28 332 LEU B C 1
ATOM 5749 O O . LEU B 1 332 ? 137.005 72.225 31.543 1.00 37.90 332 LEU B O 1
ATOM 5754 N N . PRO B 1 333 ? 138.630 73.369 30.466 1.00 40.85 333 PRO B N 1
ATOM 5755 C CA . PRO B 1 333 ? 138.916 74.312 31.548 1.00 44.36 333 PRO B CA 1
ATOM 5756 C C . PRO B 1 333 ? 137.706 75.206 31.747 1.00 45.88 333 PRO B C 1
ATOM 5757 O O . PRO B 1 333 ? 136.886 75.373 30.840 1.00 43.38 333 PRO B O 1
ATOM 5761 N N . LYS B 1 334 ? 137.613 75.790 32.932 1.00 51.07 334 LYS B N 1
ATOM 5762 C CA . LYS B 1 334 ? 136.522 76.691 33.269 1.00 56.13 334 LYS B CA 1
ATOM 5763 C C . LYS B 1 334 ? 136.873 78.077 32.750 1.00 57.67 334 LYS B C 1
ATOM 5764 O O . LYS B 1 334 ? 137.994 78.544 32.950 1.00 57.97 334 LYS B O 1
ATOM 5770 N N . TYR B 1 335 ? 135.929 78.731 32.081 1.00 60.20 335 TYR B N 1
ATOM 5771 C CA . TYR B 1 335 ? 136.171 80.084 31.569 1.00 63.32 335 TYR B CA 1
ATOM 5772 C C . TYR B 1 335 ? 136.192 81.018 32.775 1.00 64.76 335 TYR B C 1
ATOM 5773 O O . TYR B 1 335 ? 135.182 81.172 33.463 1.00 64.67 335 TYR B O 1
ATOM 5782 N N . GLU B 1 336 ? 137.344 81.627 33.037 1.00 67.23 336 GLU B N 1
ATOM 5783 C CA . GLU B 1 336 ? 137.489 82.517 34.187 1.00 69.60 336 GLU B CA 1
ATOM 5784 C C . GLU B 1 336 ? 137.139 83.983 33.946 1.00 70.74 336 GLU B C 1
ATOM 5785 O O . GLU B 1 336 ? 137.080 84.769 34.890 1.00 70.95 336 GLU B O 1
ATOM 5791 N N . GLY B 1 337 ? 136.917 84.362 32.695 1.00 71.62 337 GLY B N 1
ATOM 5792 C CA . GLY B 1 337 ? 136.537 85.735 32.435 1.00 73.87 337 GLY B CA 1
ATOM 5793 C C . GLY B 1 337 ? 135.076 85.817 32.828 1.00 75.02 337 GLY B C 1
ATOM 5794 O O . GLY B 1 337 ? 134.521 84.832 33.321 1.00 75.53 337 GLY B O 1
ATOM 5795 N N . ASN B 1 338 ? 134.443 86.968 32.642 1.00 76.02 338 ASN B N 1
ATOM 5796 C CA . ASN B 1 338 ? 133.026 87.068 32.975 1.00 77.00 338 ASN B CA 1
ATOM 5797 C C . ASN B 1 338 ? 132.224 87.605 31.801 1.00 76.47 338 ASN B C 1
ATOM 5798 O O . ASN B 1 338 ? 132.478 88.696 31.296 1.00 77.77 338 ASN B O 1
ATOM 5803 N N . ILE B 1 339 ? 131.256 86.800 31.376 1.00 75.33 339 ILE B N 1
ATOM 5804 C CA . ILE B 1 339 ? 130.401 87.094 30.237 1.00 73.44 339 ILE B CA 1
ATOM 5805 C C . ILE B 1 339 ? 129.085 87.785 30.624 1.00 72.52 339 ILE B C 1
ATOM 5806 O O . ILE B 1 339 ? 128.544 87.555 31.707 1.00 72.07 339 ILE B O 1
ATOM 5811 N N . ASP B 1 340 ? 128.582 88.635 29.730 1.00 71.37 340 ASP B N 1
ATOM 5812 C CA . ASP B 1 340 ? 127.336 89.364 29.951 1.00 70.23 340 ASP B CA 1
ATOM 5813 C C . ASP B 1 340 ? 126.333 89.002 28.869 1.00 68.64 340 ASP B C 1
ATOM 5814 O O . ASP B 1 340 ? 126.643 89.068 27.680 1.00 67.64 340 ASP B O 1
ATOM 5819 N N . ILE B 1 341 ? 125.127 88.635 29.286 1.00 67.71 341 ILE B N 1
ATOM 5820 C CA . ILE B 1 341 ? 124.081 88.245 28.349 1.00 67.88 341 ILE B CA 1
ATOM 5821 C C . ILE B 1 341 ? 122.792 89.053 28.539 1.00 67.78 341 ILE B C 1
ATOM 5822 O O . ILE B 1 341 ? 122.394 89.356 29.666 1.00 67.63 341 ILE B O 1
ATOM 5827 N N . GLY B 1 342 ? 122.141 89.392 27.431 1.00 67.40 342 GLY B N 1
ATOM 5828 C CA . GLY B 1 342 ? 120.904 90.149 27.504 1.00 67.75 342 GLY B CA 1
ATOM 5829 C C . GLY B 1 342 ? 119.929 89.754 26.413 1.00 67.90 342 GLY B C 1
ATOM 5830 O O . GLY B 1 342 ? 120.333 89.487 25.280 1.00 67.28 342 GLY B O 1
ATOM 5831 N N . LEU B 1 343 ? 118.645 89.713 26.756 1.00 68.33 343 LEU B N 1
ATOM 5832 C CA . LEU B 1 343 ? 117.599 89.349 25.795 1.00 69.45 343 LEU B CA 1
ATOM 5833 C C . LEU B 1 343 ? 116.593 90.486 25.588 1.00 70.34 343 LEU B C 1
ATOM 5834 O O . LEU B 1 343 ? 115.997 90.984 26.547 1.00 70.37 343 LEU B O 1
ATOM 5839 N N . LYS B 1 344 ? 116.398 90.878 24.332 1.00 71.05 344 LYS B N 1
ATOM 5840 C CA . LYS B 1 344 ? 115.473 91.957 24.004 1.00 72.48 344 LYS B CA 1
ATOM 5841 C C . LYS B 1 344 ? 114.801 91.677 22.663 1.00 72.73 344 LYS B C 1
ATOM 5842 O O . LYS B 1 344 ? 115.447 91.692 21.609 1.00 71.80 344 LYS B O 1
ATOM 5848 N N . GLY B 1 345 ? 113.497 91.420 22.712 1.00 73.48 345 GLY B N 1
ATOM 5849 C CA . GLY B 1 345 ? 112.764 91.120 21.496 1.00 74.50 345 GLY B CA 1
ATOM 5850 C C . GLY B 1 345 ? 113.282 89.830 20.892 1.00 75.09 345 GLY B C 1
ATOM 5851 O O . GLY B 1 345 ? 113.033 88.742 21.422 1.00 74.79 345 GLY B O 1
ATOM 5852 N N . LYS B 1 346 ? 114.004 89.956 19.781 1.00 75.92 346 LYS B N 1
ATOM 5853 C CA . LYS B 1 346 ? 114.588 88.808 19.093 1.00 77.09 346 LYS B CA 1
ATOM 5854 C C . LYS B 1 346 ? 116.105 88.968 19.117 1.00 77.24 346 LYS B C 1
ATOM 5855 O O . LYS B 1 346 ? 116.815 88.419 18.273 1.00 78.01 346 LYS B O 1
ATOM 5861 N N . VAL B 1 347 ? 116.597 89.713 20.100 1.00 77.64 347 VAL B N 1
ATOM 5862 C CA . VAL B 1 347 ? 118.024 89.982 20.200 1.00 77.95 347 VAL B CA 1
ATOM 5863 C C . VAL B 1 347 ? 118.712 89.465 21.456 1.00 78.23 347 VAL B C 1
ATOM 5864 O O . VAL B 1 347 ? 118.258 89.695 22.576 1.00 78.77 347 VAL B O 1
ATOM 5868 N N . LEU B 1 348 ? 119.825 88.772 21.248 1.00 78.77 348 LEU B N 1
ATOM 5869 C CA . LEU B 1 348 ? 120.632 88.236 22.337 1.00 78.35 348 LEU B CA 1
ATOM 5870 C C . LEU B 1 348 ? 121.931 89.039 22.340 1.00 78.01 348 LEU B C 1
ATOM 5871 O O . LEU B 1 348 ? 122.693 89.014 21.373 1.00 77.12 348 LEU B O 1
ATOM 5876 N N . THR B 1 349 ? 122.173 89.769 23.423 1.00 78.40 349 THR B N 1
ATOM 5877 C CA . THR B 1 349 ? 123.373 90.587 23.517 1.00 79.05 349 THR B CA 1
ATOM 5878 C C . THR B 1 349 ? 124.455 89.946 24.379 1.00 79.55 349 THR B C 1
ATOM 5879 O O . THR B 1 349 ? 124.249 89.680 25.564 1.00 79.49 349 THR B O 1
ATOM 5883 N N . ILE B 1 350 ? 125.613 89.710 23.770 1.00 80.33 350 ILE B N 1
ATOM 5884 C CA . ILE B 1 350 ? 126.743 89.098 24.458 1.00 81.29 350 ILE B CA 1
ATOM 5885 C C . ILE B 1 350 ? 127.937 90.038 24.592 1.00 81.77 350 ILE B C 1
ATOM 5886 O O . ILE B 1 350 ? 128.470 90.536 23.600 1.00 81.11 350 ILE B O 1
ATOM 5891 N N . GLY B 1 351 ? 128.355 90.268 25.830 1.00 82.67 351 GLY B N 1
ATOM 5892 C CA . GLY B 1 351 ? 129.488 91.135 26.077 1.00 84.37 351 GLY B CA 1
ATOM 5893 C C . GLY B 1 351 ? 130.276 90.645 27.272 1.00 85.35 351 GLY B C 1
ATOM 5894 O O . GLY B 1 351 ? 129.923 89.634 27.873 1.00 85.19 351 GLY B O 1
ATOM 5895 N N . GLY B 1 352 ? 131.350 91.353 27.610 1.00 86.20 352 GLY B N 1
ATOM 5896 C CA . GLY B 1 352 ? 132.162 90.973 28.754 1.00 87.09 352 GLY B CA 1
ATOM 5897 C C . GLY B 1 352 ? 133.242 89.944 28.475 1.00 87.69 352 GLY B C 1
ATOM 5898 O O . GLY B 1 352 ? 134.121 89.717 29.314 1.00 88.19 352 GLY B O 1
ATOM 5899 N N . ALA B 1 353 ? 133.189 89.322 27.302 1.00 87.64 353 ALA B N 1
ATOM 5900 C CA . ALA B 1 353 ? 134.176 88.312 26.949 1.00 87.55 353 ALA B CA 1
ATOM 5901 C C . ALA B 1 353 ? 134.957 88.672 25.694 1.00 87.57 353 ALA B C 1
ATOM 5902 O O . ALA B 1 353 ? 134.519 89.478 24.876 1.00 87.57 353 ALA B O 1
ATOM 5904 N N . ASP B 1 354 ? 136.121 88.051 25.563 1.00 87.89 354 ASP B N 1
ATOM 5905 C CA . ASP B 1 354 ? 137.021 88.250 24.434 1.00 88.00 354 ASP B CA 1
ATOM 5906 C C . ASP B 1 354 ? 136.325 87.865 23.127 1.00 87.31 354 ASP B C 1
ATOM 5907 O O . ASP B 1 354 ? 135.226 87.316 23.136 1.00 87.19 354 ASP B O 1
ATOM 5912 N N . ALA B 1 355 ? 136.964 88.169 22.004 1.00 86.38 355 ALA B N 1
ATOM 5913 C CA . ALA B 1 355 ? 136.413 87.835 20.697 1.00 85.05 355 ALA B CA 1
ATOM 5914 C C . ALA B 1 355 ? 136.807 86.401 20.357 1.00 84.23 355 ALA B C 1
ATOM 5915 O O . ALA B 1 355 ? 135.994 85.623 19.860 1.00 84.06 355 ALA B O 1
ATOM 5917 N N . GLU B 1 356 ? 138.062 86.056 20.629 1.00 83.17 356 GLU B N 1
ATOM 5918 C CA . GLU B 1 356 ? 138.550 84.712 20.358 1.00 82.51 356 GLU B CA 1
ATOM 5919 C C . GLU B 1 356 ? 137.836 83.695 21.239 1.00 81.38 356 GLU B C 1
ATOM 5920 O O . GLU B 1 356 ? 137.546 82.582 20.806 1.00 80.70 356 GLU B O 1
ATOM 5926 N N . THR B 1 357 ? 137.566 84.085 22.479 1.00 80.20 357 THR B N 1
ATOM 5927 C CA . THR B 1 357 ? 136.898 83.206 23.430 1.00 79.16 357 THR B CA 1
ATOM 5928 C C . THR B 1 357 ? 135.500 82.801 22.947 1.00 78.20 357 THR B C 1
ATOM 5929 O O . THR B 1 357 ? 134.996 81.733 23.304 1.00 77.63 357 THR B O 1
ATOM 5933 N N . LEU B 1 358 ? 134.883 83.644 22.120 1.00 77.51 358 LEU B N 1
ATOM 5934 C CA . LEU B 1 358 ? 133.544 83.357 21.600 1.00 76.12 358 LEU B CA 1
ATOM 5935 C C . LEU B 1 358 ? 133.557 82.725 20.208 1.00 75.56 358 LEU B C 1
ATOM 5936 O O . LEU B 1 358 ? 132.539 82.705 19.515 1.00 75.06 358 LEU B O 1
ATOM 5941 N N . MET B 1 359 ? 134.713 82.203 19.808 1.00 75.82 359 MET B N 1
ATOM 5942 C CA . MET B 1 359 ? 134.860 81.554 18.507 1.00 75.86 359 MET B CA 1
ATOM 5943 C C . MET B 1 359 ? 134.129 80.220 18.516 1.00 74.05 359 MET B C 1
ATOM 5944 O O . MET B 1 359 ? 134.259 79.439 19.458 1.00 73.76 359 MET B O 1
ATOM 5949 N N . ASP B 1 360 ? 133.362 79.955 17.466 1.00 71.94 360 ASP B N 1
ATOM 5950 C CA . ASP B 1 360 ? 132.631 78.699 17.378 1.00 70.55 360 ASP B CA 1
ATOM 5951 C C . ASP B 1 360 ? 131.705 78.488 18.584 1.00 67.81 360 ASP B C 1
ATOM 5952 O O . ASP B 1 360 ? 131.342 77.356 18.901 1.00 66.80 360 ASP B O 1
ATOM 5957 N N . ALA B 1 361 ? 131.335 79.573 19.258 1.00 64.67 361 ALA B N 1
ATOM 5958 C CA . ALA B 1 361 ? 130.443 79.474 20.405 1.00 62.19 361 ALA B CA 1
ATOM 5959 C C . ALA B 1 361 ? 129.013 79.265 19.923 1.00 61.19 361 ALA B C 1
ATOM 5960 O O . ALA B 1 361 ? 128.666 79.631 18.799 1.00 60.72 361 ALA B O 1
ATOM 5962 N N . ALA B 1 362 ? 128.187 78.667 20.774 1.00 59.15 362 ALA B N 1
ATOM 5963 C CA . ALA B 1 362 ? 126.795 78.412 20.433 1.00 57.46 362 ALA B CA 1
ATOM 5964 C C . ALA B 1 362 ? 125.940 78.542 21.689 1.00 57.55 362 ALA B C 1
ATOM 5965 O O . ALA B 1 362 ? 126.461 78.503 22.809 1.00 56.45 362 ALA B O 1
ATOM 5967 N N . VAL B 1 363 ? 124.633 78.707 21.514 1.00 55.36 363 VAL B N 1
ATOM 5968 C CA . VAL B 1 363 ? 123.763 78.838 22.669 1.00 55.00 363 VAL B CA 1
ATOM 5969 C C . VAL B 1 363 ? 122.430 78.119 22.532 1.00 54.68 363 VAL B C 1
ATOM 5970 O O . VAL B 1 363 ? 121.984 77.786 21.431 1.00 53.83 363 VAL B O 1
ATOM 5974 N N . ASP B 1 364 ? 121.817 77.871 23.681 1.00 53.97 364 ASP B N 1
ATOM 5975 C CA . ASP B 1 364 ? 120.489 77.284 23.761 1.00 54.66 364 ASP B CA 1
ATOM 5976 C C . ASP B 1 364 ? 119.768 78.345 24.587 1.00 54.82 364 ASP B C 1
ATOM 5977 O O . ASP B 1 364 ? 120.413 79.086 25.335 1.00 56.78 364 ASP B O 1
ATOM 5982 N N . VAL B 1 365 ? 118.455 78.451 24.442 1.00 54.11 365 VAL B N 1
ATOM 5983 C CA . VAL B 1 365 ? 117.703 79.411 25.234 1.00 55.42 365 VAL B CA 1
ATOM 5984 C C . VAL B 1 365 ? 116.368 78.773 25.540 1.00 56.32 365 VAL B C 1
ATOM 5985 O O . VAL B 1 365 ? 115.670 78.323 24.630 1.00 54.67 365 VAL B O 1
ATOM 5989 N N . PHE B 1 366 ? 116.020 78.720 26.821 1.00 57.43 366 PHE B N 1
ATOM 5990 C CA . PHE B 1 366 ? 114.768 78.110 27.220 1.00 61.00 366 PHE B CA 1
ATOM 5991 C C . PHE B 1 366 ? 114.285 78.628 28.559 1.00 63.19 366 PHE B C 1
ATOM 5992 O O . PHE B 1 366 ? 115.091 78.923 29.443 1.00 64.11 366 PHE B O 1
ATOM 6000 N N . ALA B 1 367 ? 112.968 78.756 28.702 1.00 65.57 367 ALA B N 1
ATOM 6001 C CA . ALA B 1 367 ? 112.389 79.217 29.956 1.00 67.78 367 ALA B CA 1
ATOM 6002 C C . ALA B 1 367 ? 112.421 78.025 30.905 1.00 69.45 367 ALA B C 1
ATOM 6003 O O . ALA B 1 367 ? 112.225 76.887 30.481 1.00 69.21 367 ALA B O 1
ATOM 6005 N N . ASP B 1 368 ? 112.680 78.299 32.181 1.00 72.29 368 ASP B N 1
ATOM 6006 C CA . ASP B 1 368 ? 112.790 77.278 33.226 1.00 74.81 368 ASP B CA 1
ATOM 6007 C C . ASP B 1 368 ? 112.341 75.859 32.853 1.00 74.82 368 ASP B C 1
ATOM 6008 O O . ASP B 1 368 ? 113.180 75.008 32.540 1.00 75.43 368 ASP B O 1
ATOM 6013 N N . GLY B 1 369 ? 111.036 75.597 32.878 1.00 73.47 369 GLY B N 1
ATOM 6014 C CA . GLY B 1 369 ? 110.559 74.263 32.546 1.00 72.27 369 GLY B CA 1
ATOM 6015 C C . GLY B 1 369 ? 109.794 74.215 31.235 1.00 71.59 369 GLY B C 1
ATOM 6016 O O . GLY B 1 369 ? 108.688 73.663 31.156 1.00 71.44 369 GLY B 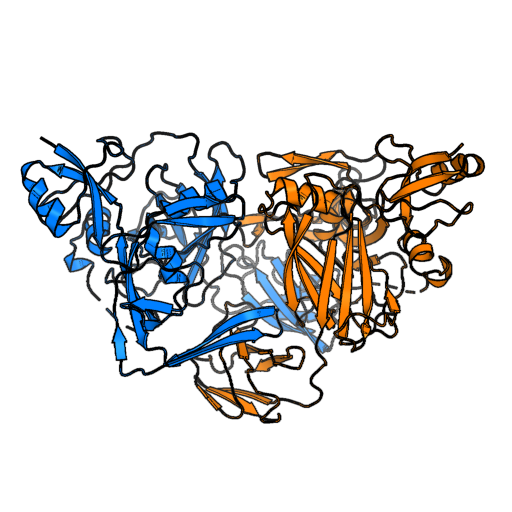O 1
ATOM 6017 N N . GLN B 1 370 ? 110.393 74.779 30.194 1.00 69.36 370 GLN B N 1
ATOM 6018 C CA . GLN B 1 370 ? 109.763 74.829 28.886 1.00 67.64 370 GLN B CA 1
ATOM 6019 C C . GLN B 1 370 ? 110.672 74.310 27.784 1.00 66.31 370 GLN B C 1
ATOM 6020 O O . GLN B 1 370 ? 111.866 74.128 27.991 1.00 65.72 370 GLN B O 1
ATOM 6026 N N . PRO B 1 371 ? 110.107 74.046 26.594 1.00 65.73 371 PRO B N 1
ATOM 6027 C CA . PRO B 1 371 ? 110.909 73.553 25.468 1.00 64.66 371 PRO B CA 1
ATOM 6028 C C . PRO B 1 371 ? 111.836 74.680 25.022 1.00 62.82 371 PRO B C 1
ATOM 6029 O O . PRO B 1 371 ? 111.538 75.843 25.254 1.00 62.47 371 PRO B O 1
ATOM 6033 N N . LYS B 1 372 ? 112.947 74.334 24.383 1.00 62.56 372 LYS B N 1
ATOM 6034 C CA . LYS B 1 372 ? 113.911 75.328 23.919 1.00 62.57 372 LYS B CA 1
ATOM 6035 C C . LYS B 1 372 ? 113.345 76.214 22.826 1.00 61.90 372 LYS B C 1
ATOM 6036 O O . LYS B 1 372 ? 112.669 75.732 21.915 1.00 61.80 372 LYS B O 1
ATOM 6042 N N . LEU B 1 373 ? 113.618 77.512 22.922 1.00 61.25 373 LEU B N 1
ATOM 6043 C CA . LEU B 1 373 ? 113.171 78.457 21.903 1.00 60.83 373 LEU B CA 1
ATOM 6044 C C . LEU B 1 373 ? 114.302 78.552 20.893 1.00 59.98 373 LEU B C 1
ATOM 6045 O O . LEU B 1 373 ? 114.083 78.750 19.702 1.00 59.57 373 LEU B O 1
ATOM 6050 N N . VAL B 1 374 ? 115.520 78.393 21.398 1.00 59.97 374 VAL B N 1
ATOM 6051 C CA . VAL B 1 374 ? 116.734 78.465 20.595 1.00 59.85 374 VAL B CA 1
ATOM 6052 C C . VAL B 1 374 ? 117.584 77.221 20.861 1.00 60.05 374 VAL B C 1
ATOM 6053 O O . VAL B 1 374 ? 117.893 76.913 22.011 1.00 60.07 374 VAL B O 1
ATOM 6057 N N . SER B 1 375 ? 117.949 76.501 19.805 1.00 60.04 375 SER B N 1
ATOM 6058 C CA . SER B 1 375 ? 118.775 75.306 19.948 1.00 60.53 375 SER B CA 1
ATOM 6059 C C . SER B 1 375 ? 120.061 75.392 19.155 1.00 61.12 375 SER B C 1
ATOM 6060 O O . SER B 1 375 ? 120.037 75.527 17.932 1.00 60.25 375 SER B O 1
ATOM 6063 N N . ASP B 1 376 ? 121.180 75.311 19.868 1.00 61.47 376 ASP B N 1
ATOM 6064 C CA . ASP B 1 376 ? 122.502 75.344 19.261 1.00 61.89 376 ASP B CA 1
ATOM 6065 C C . ASP B 1 376 ? 122.676 76.410 18.183 1.00 62.40 376 ASP B C 1
ATOM 6066 O O . ASP B 1 376 ? 123.102 76.111 17.072 1.00 62.13 376 ASP B O 1
ATOM 6071 N N . GLN B 1 377 ? 122.345 77.651 18.512 1.00 63.52 377 GLN B N 1
ATOM 6072 C CA . GLN B 1 377 ? 122.480 78.744 17.554 1.00 65.22 377 GLN B CA 1
ATOM 6073 C C . GLN B 1 377 ? 123.838 79.410 17.672 1.00 64.99 377 GLN B C 1
ATOM 6074 O O . GLN B 1 377 ? 124.211 79.887 18.745 1.00 62.62 377 GLN B O 1
ATOM 6080 N N . ALA B 1 378 ? 124.573 79.437 16.562 1.00 66.24 378 ALA B N 1
ATOM 6081 C CA . ALA B 1 378 ? 125.894 80.052 16.535 1.00 67.31 378 ALA B CA 1
ATOM 6082 C C . ALA B 1 378 ? 125.766 81.485 17.017 1.00 68.02 378 ALA B C 1
ATOM 6083 O O . ALA B 1 378 ? 124.760 82.148 16.761 1.00 68.06 378 ALA B O 1
ATOM 6085 N N . VAL B 1 379 ? 126.782 81.965 17.717 1.00 68.49 379 VAL B N 1
ATOM 6086 C CA . VAL B 1 379 ? 126.751 83.320 18.241 1.00 69.61 379 VAL B CA 1
ATOM 6087 C C . VAL B 1 379 ? 128.131 83.963 18.287 1.00 70.25 379 VAL B C 1
ATOM 6088 O O . VAL B 1 379 ? 129.158 83.276 18.281 1.00 69.70 379 VAL B O 1
ATOM 6092 N N . SER B 1 380 ? 128.133 85.293 18.321 1.00 71.62 380 SER B N 1
ATOM 6093 C CA . SER B 1 380 ? 129.358 86.079 18.377 1.00 72.95 380 SER B CA 1
ATOM 6094 C C . SER B 1 380 ? 129.178 87.192 19.401 1.00 74.05 380 SER B C 1
ATOM 6095 O O . SER B 1 380 ? 128.100 87.354 19.979 1.00 74.27 380 SER B O 1
ATOM 6098 N N . LEU B 1 381 ? 130.241 87.958 19.620 1.00 75.21 381 LEU B N 1
ATOM 6099 C CA . LEU B 1 381 ? 130.217 89.060 20.571 1.00 76.21 381 LEU B CA 1
ATOM 6100 C C . LEU B 1 381 ? 129.305 90.189 20.073 1.00 77.02 381 LEU B C 1
ATOM 6101 O O . LEU B 1 381 ? 129.226 90.454 18.869 1.00 77.61 381 LEU B O 1
ATOM 6106 N N . GLY B 1 382 ? 128.605 90.841 20.999 1.00 77.59 382 GLY B N 1
ATOM 6107 C CA . GLY B 1 382 ? 127.717 91.931 20.626 1.00 78.22 382 GLY B CA 1
ATOM 6108 C C . GLY B 1 382 ? 126.231 91.601 20.648 1.00 78.91 382 GLY B C 1
ATOM 6109 O O . GLY B 1 382 ? 125.695 91.147 21.659 1.00 79.63 382 GLY B O 1
ATOM 6110 N N . GLN B 1 383 ? 125.558 91.837 19.526 1.00 78.64 383 GLN B N 1
ATOM 6111 C CA . GLN B 1 383 ? 124.127 91.571 19.423 1.00 78.63 383 GLN B CA 1
ATOM 6112 C C . GLN B 1 383 ? 123.849 90.423 18.455 1.00 77.51 383 GLN B C 1
ATOM 6113 O O . GLN B 1 383 ? 124.490 90.306 17.411 1.00 76.91 383 GLN B O 1
ATOM 6119 N N . ASN B 1 384 ? 122.887 89.577 18.808 1.00 76.38 384 ASN B N 1
ATOM 6120 C CA . ASN B 1 384 ? 122.540 88.425 17.985 1.00 75.18 384 ASN B CA 1
ATOM 6121 C C . ASN B 1 384 ? 121.029 88.286 17.797 1.00 75.50 384 ASN B C 1
ATOM 6122 O O . ASN B 1 384 ? 120.315 87.908 18.725 1.00 75.64 384 ASN B O 1
ATOM 6127 N N . VAL B 1 385 ? 120.546 88.596 16.597 1.00 75.83 385 VAL B N 1
ATOM 6128 C CA . VAL B 1 385 ? 119.121 88.479 16.302 1.00 75.88 385 VAL B CA 1
ATOM 6129 C C . VAL B 1 385 ? 118.846 86.997 16.066 1.00 76.00 385 VAL B C 1
ATOM 6130 O O . VAL B 1 385 ? 119.548 86.343 15.289 1.00 75.38 385 VAL B O 1
ATOM 6134 N N . LEU B 1 386 ? 117.824 86.470 16.733 1.00 75.69 386 LEU B N 1
ATOM 6135 C CA . LEU B 1 386 ? 117.504 85.052 16.615 1.00 75.41 386 LEU B CA 1
ATOM 6136 C C . LEU B 1 386 ? 116.068 84.742 16.176 1.00 75.65 386 LEU B C 1
ATOM 6137 O O . LEU B 1 386 ? 115.191 85.612 16.197 1.00 75.07 386 LEU B O 1
ATOM 6142 N N . SER B 1 387 ? 115.853 83.485 15.780 1.00 75.88 387 SER B N 1
ATOM 6143 C CA . SER B 1 387 ? 114.549 82.998 15.337 1.00 75.65 387 SER B CA 1
ATOM 6144 C C . SER B 1 387 ? 113.659 82.762 16.547 1.00 75.92 387 SER B C 1
ATOM 6145 O O . SER B 1 387 ? 113.197 81.643 16.777 1.00 76.11 387 SER B O 1
ATOM 6148 N N . ALA B 1 388 ? 113.423 83.810 17.326 1.00 75.71 388 ALA B N 1
ATOM 6149 C CA . ALA B 1 388 ? 112.586 83.675 18.503 1.00 75.63 388 ALA B CA 1
ATOM 6150 C C . ALA B 1 388 ? 112.232 85.021 19.110 1.00 75.71 388 ALA B C 1
ATOM 6151 O O . ALA B 1 388 ? 112.959 86.003 18.965 1.00 75.54 388 ALA B O 1
ATOM 6153 N N . ASP B 1 389 ? 111.094 85.051 19.788 1.00 75.88 389 ASP B N 1
ATOM 6154 C CA . ASP B 1 389 ? 110.614 86.257 20.436 1.00 76.40 389 ASP B CA 1
ATOM 6155 C C . ASP B 1 389 ? 110.673 86.020 21.929 1.00 76.06 389 ASP B C 1
ATOM 6156 O O . ASP B 1 389 ? 110.000 85.134 22.451 1.00 76.38 389 ASP B O 1
ATOM 6161 N N . PHE B 1 390 ? 111.489 86.805 22.615 1.00 76.08 390 PHE B N 1
ATOM 6162 C CA . PHE B 1 390 ? 111.625 86.654 24.052 1.00 76.39 390 PHE B CA 1
ATOM 6163 C C . PHE B 1 390 ? 110.595 87.504 24.787 1.00 76.48 390 PHE B C 1
ATOM 6164 O O . PHE B 1 390 ? 110.603 88.734 24.704 1.00 76.33 390 PHE B O 1
ATOM 6172 N N . THR B 1 391 ? 109.700 86.823 25.496 1.00 76.23 391 THR B N 1
ATOM 6173 C CA . THR B 1 391 ? 108.642 87.473 26.258 1.00 76.12 391 THR B CA 1
ATOM 6174 C C . THR B 1 391 ? 109.204 88.379 27.351 1.00 76.18 391 THR B C 1
ATOM 6175 O O . THR B 1 391 ? 109.768 87.897 28.341 1.00 75.75 391 THR B O 1
ATOM 6179 N N . PRO B 1 392 ? 109.062 89.709 27.184 1.00 75.94 392 PRO B N 1
ATOM 6180 C CA . PRO B 1 392 ? 109.563 90.660 28.180 1.00 75.28 392 PRO B CA 1
ATOM 6181 C C . PRO B 1 392 ? 109.070 90.285 29.574 1.00 74.67 392 PRO B C 1
ATOM 6182 O O . PRO B 1 392 ? 107.934 89.832 29.742 1.00 74.57 392 PRO B O 1
ATOM 6186 N N . GLY B 1 393 ? 109.938 90.456 30.566 1.00 74.18 393 GLY B N 1
ATOM 6187 C CA . GLY B 1 393 ? 109.575 90.116 31.928 1.00 73.01 393 GLY B CA 1
ATOM 6188 C C . GLY B 1 393 ? 109.820 88.650 32.242 1.00 72.65 393 GLY B C 1
ATOM 6189 O O . GLY B 1 393 ? 109.813 88.255 33.408 1.00 71.95 393 GLY B O 1
ATOM 6190 N N . THR B 1 394 ? 110.035 87.838 31.207 1.00 72.25 394 THR B N 1
ATOM 6191 C CA . THR B 1 394 ? 110.283 86.409 31.405 1.00 72.44 394 THR B CA 1
ATOM 6192 C C . THR B 1 394 ? 111.769 86.125 31.608 1.00 71.75 394 THR B C 1
ATOM 6193 O O . THR B 1 394 ? 112.616 86.665 30.895 1.00 71.91 394 THR B O 1
ATOM 6197 N N . GLU B 1 395 ? 112.083 85.283 32.587 1.00 71.07 395 GLU B N 1
ATOM 6198 C CA . GLU B 1 395 ? 113.470 84.925 32.857 1.00 70.05 395 GLU B CA 1
ATOM 6199 C C . GLU B 1 395 ? 113.807 83.613 32.157 1.00 69.21 395 GLU B C 1
ATOM 6200 O O . GLU B 1 395 ? 113.316 82.546 32.539 1.00 68.94 395 GLU B O 1
ATOM 6206 N N . TYR B 1 396 ? 114.644 83.705 31.128 1.00 67.66 396 TYR B N 1
ATOM 6207 C CA . TYR B 1 396 ? 115.069 82.538 30.364 1.00 66.39 396 TYR B CA 1
ATOM 6208 C C . TYR B 1 396 ? 116.452 82.061 30.792 1.00 64.43 396 TYR B C 1
ATOM 6209 O O . TYR B 1 396 ? 117.232 82.807 31.394 1.00 64.24 396 TYR B O 1
ATOM 6218 N N . THR B 1 397 ? 116.749 80.806 30.483 1.00 62.21 397 THR B N 1
ATOM 6219 C CA . THR B 1 397 ? 118.055 80.244 30.784 1.00 58.90 397 THR B CA 1
ATOM 6220 C C . THR B 1 397 ? 118.787 80.281 29.452 1.00 57.45 397 THR B C 1
ATOM 6221 O O . THR B 1 397 ? 118.211 79.926 28.413 1.00 56.42 397 THR B O 1
ATOM 6225 N N . VAL B 1 398 ? 120.033 80.746 29.482 1.00 54.80 398 VAL B N 1
ATOM 6226 C CA . VAL B 1 398 ? 120.867 80.814 28.287 1.00 53.68 398 VAL B CA 1
ATOM 6227 C C . VAL B 1 398 ? 122.135 80.018 28.549 1.00 52.87 398 VAL B C 1
ATOM 6228 O O . VAL B 1 398 ? 122.923 80.357 29.440 1.00 52.04 398 VAL B O 1
ATOM 6232 N N . GLU B 1 399 ? 122.327 78.950 27.785 1.00 51.06 399 GLU B N 1
ATOM 6233 C CA . GLU B 1 399 ? 123.525 78.150 27.949 1.00 48.44 399 GLU B CA 1
ATOM 6234 C C . GLU B 1 399 ? 124.473 78.500 26.816 1.00 47.14 399 GLU B C 1
ATOM 6235 O O . GLU B 1 399 ? 124.078 78.538 25.650 1.00 46.00 399 GLU B O 1
ATOM 6241 N N . VAL B 1 400 ? 125.721 78.773 27.165 1.00 45.33 400 VAL B N 1
ATOM 6242 C CA . VAL B 1 400 ? 126.721 79.109 26.166 1.00 44.63 400 VAL B CA 1
ATOM 6243 C C . VAL B 1 400 ? 127.795 78.042 26.146 1.00 44.60 400 VAL B C 1
ATOM 6244 O O . VAL B 1 400 ? 128.432 77.778 27.161 1.00 44.45 400 VAL B O 1
ATOM 6248 N N . ARG B 1 401 ? 127.972 77.412 24.993 1.00 45.17 401 ARG B N 1
ATOM 6249 C CA . ARG B 1 401 ? 129.000 76.397 24.837 1.00 46.51 401 ARG B CA 1
ATOM 6250 C C . ARG B 1 401 ? 130.196 77.020 24.122 1.00 47.41 401 ARG B C 1
ATOM 6251 O O . ARG B 1 401 ? 130.061 77.554 23.019 1.00 47.64 401 ARG B O 1
ATOM 6259 N N . PHE B 1 402 ? 131.357 76.978 24.765 1.00 47.86 402 PHE B N 1
ATOM 6260 C CA . PHE B 1 402 ? 132.567 77.519 24.157 1.00 48.36 402 PHE B CA 1
ATOM 6261 C C . PHE B 1 402 ? 133.350 76.381 23.518 1.00 49.63 402 PHE B C 1
ATOM 6262 O O . PHE B 1 402 ? 133.086 75.201 23.764 1.00 49.46 402 PHE B O 1
ATOM 6270 N N . LYS B 1 403 ? 134.324 76.744 22.701 1.00 50.14 403 LYS B N 1
ATOM 6271 C CA . LYS B 1 403 ? 135.148 75.766 22.024 1.00 52.37 403 LYS B CA 1
ATOM 6272 C C . LYS B 1 403 ? 136.248 75.222 22.936 1.00 50.66 403 LYS B C 1
ATOM 6273 O O . LYS B 1 403 ? 136.545 74.029 22.916 1.00 51.23 403 LYS B O 1
ATOM 6279 N N . GLU B 1 404 ? 136.848 76.100 23.733 1.00 49.83 404 GLU B N 1
ATOM 6280 C CA . GLU B 1 404 ? 137.940 75.711 24.621 1.00 48.38 404 GLU B CA 1
ATOM 6281 C C . GLU B 1 404 ? 137.617 75.729 26.106 1.00 44.97 404 GLU B C 1
ATOM 6282 O O . GLU B 1 404 ? 138.513 75.556 26.921 1.00 44.41 404 GLU B O 1
ATOM 6288 N N . PHE B 1 405 ? 136.357 75.944 26.464 1.00 42.51 405 PHE B N 1
ATOM 6289 C CA . PHE B 1 405 ? 135.977 75.989 27.873 1.00 41.93 405 PHE B CA 1
ATOM 6290 C C . PHE B 1 405 ? 134.675 75.258 28.157 1.00 40.49 405 PHE B C 1
ATOM 6291 O O . PHE B 1 405 ? 133.865 75.051 27.256 1.00 39.14 405 PHE B O 1
ATOM 6299 N N . GLY B 1 406 ? 134.481 74.879 29.417 1.00 41.02 406 GLY B N 1
ATOM 6300 C CA . GLY B 1 406 ? 133.253 74.215 29.810 1.00 41.17 406 GLY B CA 1
ATOM 6301 C C . GLY B 1 406 ? 132.109 75.176 29.548 1.00 42.45 406 GLY B C 1
ATOM 6302 O O . GLY B 1 406 ? 132.296 76.388 29.578 1.00 43.42 406 GLY B O 1
ATOM 6303 N N . SER B 1 407 ? 130.923 74.649 29.276 1.00 42.11 407 SER B N 1
ATOM 6304 C CA . SER B 1 407 ? 129.779 75.496 28.992 1.00 43.03 407 SER B CA 1
ATOM 6305 C C . SER B 1 407 ? 129.387 76.340 30.204 1.00 44.51 407 SER B C 1
ATOM 6306 O O . SER B 1 407 ? 129.760 76.044 31.340 1.00 41.77 407 SER B O 1
ATOM 6309 N N . VAL B 1 408 ? 128.633 77.401 29.946 1.00 47.24 408 VAL B N 1
ATOM 6310 C CA . VAL B 1 408 ? 128.172 78.288 31.001 1.00 50.31 408 VAL B CA 1
ATOM 6311 C C . VAL B 1 408 ? 126.694 78.569 30.802 1.00 52.29 408 VAL B C 1
ATOM 6312 O O . VAL B 1 408 ? 126.235 78.720 29.673 1.00 51.75 408 VAL B O 1
ATOM 6316 N N . ARG B 1 409 ? 125.932 78.603 31.887 1.00 55.03 409 ARG B N 1
ATOM 6317 C CA . ARG B 1 409 ? 124.526 78.936 31.749 1.00 59.47 409 ARG B CA 1
ATOM 6318 C C . ARG B 1 409 ? 124.161 80.045 32.722 1.00 61.33 409 ARG B C 1
ATOM 6319 O O . ARG B 1 409 ? 124.641 80.083 33.859 1.00 61.57 409 ARG B O 1
ATOM 6327 N N . ALA B 1 410 ? 123.331 80.967 32.251 1.00 62.84 410 ALA B N 1
ATOM 6328 C CA . ALA B 1 410 ? 122.918 82.100 33.060 1.00 65.13 410 ALA B CA 1
ATOM 6329 C C . ALA B 1 410 ? 121.425 82.402 32.940 1.00 66.28 410 ALA B C 1
ATOM 6330 O O . ALA B 1 410 ? 120.758 81.973 31.997 1.00 65.96 410 ALA B O 1
ATOM 6332 N N . LYS B 1 411 ? 120.915 83.146 33.915 1.00 68.14 411 LYS B N 1
ATOM 6333 C CA . LYS B 1 411 ? 119.517 83.542 33.941 1.00 70.09 411 LYS B CA 1
ATOM 6334 C C . LYS B 1 411 ? 119.409 84.935 33.343 1.00 71.06 411 LYS B C 1
ATOM 6335 O O . LYS B 1 411 ? 120.088 85.862 33.782 1.00 71.27 411 LYS B O 1
ATOM 6341 N N . VAL B 1 412 ? 118.560 85.076 32.334 1.00 72.29 412 VAL B N 1
ATOM 6342 C CA . VAL B 1 412 ? 118.361 86.359 31.675 1.00 74.28 412 VAL B CA 1
ATOM 6343 C C . VAL B 1 412 ? 116.866 86.670 31.601 1.00 75.22 412 VAL B C 1
ATOM 6344 O O . VAL B 1 412 ? 116.058 85.794 31.292 1.00 75.70 412 VAL B O 1
ATOM 6348 N N . VAL B 1 413 ? 116.505 87.916 31.894 1.00 75.96 413 VAL B N 1
ATOM 6349 C CA . VAL B 1 413 ? 115.110 88.351 31.848 1.00 75.60 413 VAL B CA 1
ATOM 6350 C C . VAL B 1 413 ? 114.848 89.146 30.557 1.00 75.68 413 VAL B C 1
ATOM 6351 O O . VAL B 1 413 ? 113.910 88.786 29.805 1.00 75.06 413 VAL B O 1
#

Organism: Treponema pallidum (strain Nichols) (NCBI:txid243276)

Nearest PDB structures (foldseek):
  1o75-assembly1_A  TM=1.003E+00  e=2.096E-83  Treponema pallidum
  1o75-assembly1_B  TM=8.962E-01  e=7.668E-78  Treponema pallidum
  8gl6-assembly1_D  TM=7.182E-01  e=2.941E-02  Flavobacterium johnsoniae
  6tpv-assembly1_A  TM=2.498E-01  e=6.711E-04  Homo sapiens
  4y61-assembly1_A  TM=1.609E-01  e=1.626E-04  Mus musculus

B-factor: mean 43.36, std 14.56, range [20.53, 91.13]

Radius of gyration: 29.06 Å; Cα contacts (8 Å, |Δi|>4): 2090; chains: 2; bounding box: 73×67×80 Å

InterPro domains:
  IPR029218 Penicillin-binding protein Tp47, domain C [PF14888] (205-348)
  IPR029220 Penicillin-binding protein Tp47, domain D [G3DSA:2.60.40.1270] (352-434)
  IPR029221 Penicillin-binding protein Tp47 domain A [PF14889] (26-91)
  IPR036154 Tp47, N-terminal domain superfamily [SSF82220] (26-225)
  IPR038031 Tp47 lipoprotein, middle and C-terminal domain [SSF81986] (226-350)
  IPR038031 Tp47 lipoprotein, middle and C-terminal domain [SSF81986] (352-433)
  IPR038698 Tp47, domain C superfamily [G3DSA:2.60.40.1300] (224-351)

CATH classification: 3.30.1490.200 (+3 more: 2.30.30.470, 2.60.40.1300, 2.60.40.1270)

Solvent-accessible surface area: 36261 Å² total; per-residue (Å²): 174,59,12,61,0,35,0,32,1,37,0,0,16,3,1,11,20,18,41,64,98,54,76,101,84,3,77,93,181,98,23,43,16,34,5,47,26,5,69,94,80,27,87,0,29,14,1,2,34,11,0,5,8,1,26,4,49,0,43,0,34,46,19,115,59,86,103,88,31,104,42,12,37,33,144,130,94,99,64,33,114,30,44,86,106,59,67,74,118,26,140,0,12,0,44,44,87,56,5,3,122,77,15,95,16,108,61,98,79,54,179,44,23,29,36,4,65,57,159,8,28,22,8,125,28,119,115,64,26,8,67,2,28,54,8,86,2,62,0,0,31,77,0,5,0,5,0,29,104,138,21,51,49,52,0,106,144,92,9,122,5,98,87,29,114,184,5,65,106,87,20,11,4,11,0,51,1,108,66,93,47,37,5,25,52,30,127,91,20,102,116,134,32,130,78,0,3,41,37,74,30,27,2,56,37,65,90,69,54,141,21,37,56,8,2,0,0,0,9,2,64,62,39,97,23,14,41,2,52,24,92,50,1,0,49,0,1,8,48,0,2,0,0,56,3,18,23,23,10,132,33,64,80,39,98,93,89,124,35,28,13,0,0,0,6,13,31,2,0,12,6,109,32,37,40,54,8,71,0,6,2,3,4,25,50,60,11,81,9,0,179,63,15,9,51,4,37,1,71,3,16,0,10,5,14,48,7,61,29,4,77,2,62,10,79,13,63,46,151,37,162,51,116,40,93,27,30,10,172,37,90,38,0,48,1,20,49,13,99,72,122,23,0,92,60,0,0,0,8,0,37,9,84,61,68,70,113,43,9,26,23,25,11,10,63,71,25,136,17,119,9,46,20,82,2,63,114,61,47,92,10,3,0,33,0,54,13,101,77,57,23,64,40,99,45,88,17,90,27,194,58,11,59,0,33,1,32,0,36,0,0,19,4,1,12,21,18,42,66,100,54,74,98,88,3,64,103,96,150,23,15,56,64,30,44,24,38,4,51,36,3,47,74,34,26,92,0,62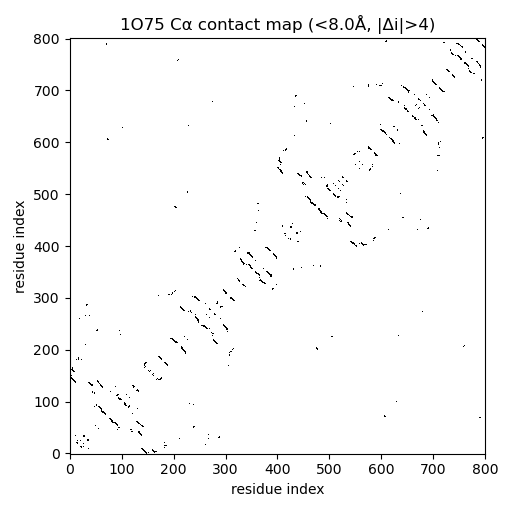,18,1,2,46,7,0,4,8,0,26,6,40,0,43,0,14,62,25,93,51,90,43,101,44,85,36,48,76,8,63,106,54,89,6,2,81,21,40,58,98,57,64,81,106,27,136,0,12,0,39,46,94,67,5,11,112,67,16,84,16,80,63,97,74,48,171,42,23,35,38,4,64,42,90,10,19,19,8,112,24,129,116,79,26,7,28,3,30,35,5,68,1,58,0,0,27,71,0,6,0,6,0,31,122,140,24,56,50,39,1,102,128,130,18,118,6,96,87,31,113,179,4,65,112,99,23,18,4,11,0,52,1,105,66,106,69,39,5,23,52,28,128,91,19,97,122,125,24,129,78,1,3,44,42,62,78,40,23,17,11,25,65,80,67,76,21,23,59,1,10,0,26,0,46,1,65,64,42,100,24,15,38,5,57,26,105,51,1,0,48,0,0,7,48,0,2,2,0,57,4,18,22,23,10,131,34,63,79,40,98,93,89,126,36,27,13,0,0,2,8,15,20,2,1,33,9,109,26,38,36,44,1,96,0,6,2,2,3,24,48,60,15,78,9,0,175,67,15,9,48,4,37,0,69,3,16,0,9,3,13,47,9,55,25,4,75,3,65,12,98,6,18,53,150,22,142,37,127,33,88,32,24,23,169,37,102,35,0,60,1,19,54,11,88,68,139,18,6,111,75,2,14,0,5,0,33,17,49,46,111,17,97,36,4,64,34,77,79,10,70,82,28,143,17,115,17,114,15,95,7,80,118,69,40,59,8,5,0,18,0,5,2,110,91,54,7,10,38,101,36,90,12,95

Foldseek 3Di:
DKFKFWWADFLLQQCCQVAVHHSVVQDDVAAQEGRAWDKHFDQCQVVLLQQLWFWKKWKFFWFPDWDWDADPVRDIDIGTDGDNVHMDMFTEHWHWDFQDPVRATDTHDDPRGFHAHRSGQWTDDPRIITGTTMMITGFTGTQIEMEDPVLVVLRCVPTVTDGDPVHDPQWARYWYDDDSRHIHGGDGHPDDDQLAKEFPDKDFPDDPDPDFPTKIKTFIATPVRHRDFLRSLVVFSSFWGFKKKWFDFAPPVPPRTPHIFTDDPPNAKDDDSDGGSIIMGGHHCRRHRNPPDDFHKIWMWTDGGPYHIYIDIDGGFAADPDFWDWAAAFQKIAIGRDDQVQLVQKAKWKAAPPDDTQRPRGRDTHGIDRHDDTQDAQGKMKMWIPTPRHHIDIDIYGD/DKFKFWWADFLLQQCCQVAVHHSVVQDDDEPPDAQQEGRAKDKFWDQCLVVLLQQLWFWKKWKFFFFPDKDWDADPVGHIDIDTDGDRVDMDMFTEHWHWDFQDPVRATDTGDDPRGHHAGRVRQWTDDPNTITGTTIMITGFTGTQIEMEDPVQVVLRCVPTVTDGDPVHDPQWAQYWYADDSRHIHGGDGHPDDDQLAKEFPDKDKAQPDDPQFNIKIKTFIATPVRHRDFLRSLQVFSSFWGFKKKWFDAADPVPPRTDRIFTDDPPSAKDDHSDGGSIIMGGHHCSRHRNPPHFFHKIWMWTDGGPYHIYIDIDGAFAADPWDWDWEDDFQKIAIDRDDQLQLPQKFKWKAADPGDTQRDGHRDTHGMDGHPGTDDPPGWMKMWMPTDRHHIDIDIYD

Sequence (801 aa):
ETSYGYATLSYADYWAGELGQSRDVLLADLDDAGMFDAVSSRATHGHGAFRQQFQYAVEVLGEKVLSKQETEDSRGRKKWEYETDPSSVTKMMVRASASSFQDLGEDGEIKFEAVEGAVALADRASSFMVDSEEYKITNVKVHGMKFVPVAVPHELKGIAKEKFHFVEDSRVTENTNGLKTMLTEDSFSARKVSSMESPHDLVVDTVGTGYHSRFGSDAEASVMLKRADGSELSHREFIDYVMNFNTVRYDYYGDDDASYTNLMMASYGTKHSADSWWKTGRVPRISCGINYGFDRFKGSGPGYYRLTLIANGYRRDVVADVVRFLPKYEGNIDIGLKGKVLTIGGADAETLMDAAVDVFADGQPKLVSDQAVSLGQNVLSADFTPGTEYTVEVRFKEFGSVRAKVVAETSYGYATLSYADYWAGELGQSRDVLLADRAGDLDAGMFDAVSRATHGHGAFRQQFQYAVEVLGEKVLSKQETEDSRGRKKWWEYETDPSVTKMMVRASASFQDLGEDGEIKFEAVEGAVALADRASSFMVDSEEYKITNVKVHGMKFVPVAVPHELKGIAKEKFHFVEDSRVTENTNGLKTMLTEDSFSARKVSSMESPHDLVVDTVGTGYHSRFGSDAEASVMLKRADGSELSHREFIDYVMNFNTVRYDYYGDDDASYTNLMMASYGTKHSADSWWKTGRVPRISCGINYGFDRFKGSGPGYYRLTLIANGYRRDVVADVRFLPKYEGNIDIGLKGKVLTIGGADAETLMDAAVDVFADGQPKLVSDQAVSLGQNVLSADFTPGTEYTVEVRFKEFGSVRAKVV